Protein AF-A0A285M9V7-F1 (afdb_monomer)

Foldseek 3Di:
DDDDDDDDDDDDDDDDDDDDDDDDDDDDPPPCPVVLVVVLVQLLLLLQLLVVLLVVLVVVVVVVVVVVVVPVPDDDDDDPDPDDDDDDDDDPPPPDPADPFWAFPDADDQWTWITGNVRWIKIWGHDPCQRLLALLQAFDDPLLVSLAFRDDNVTGTRHPHVVSNLVSNLCVQCVDPVHQFAFLLRNLCVSPPPVHDPSVVLSVQLCVQLVHDSRDGSNPRDPVSSVSSSVSSSVVSVDDGTDMDTPDDDDDDDDDDDDDDDDDDDDDDPDDCDPDPVNVVVLVVVLVVCLVCLLVVLLVQLVVLLVVCLQPLVSSVVSLVVVLVVVLVVCCVVRVDPVSSVSSVVSSVVNNVVSSVNSVVVNVVVVLVVVLVVLVVVLVVLLVVLLVQLLQCQSPSVSSSVSSVSLVVSLVSLVVCVVVVSDDPVVSVVSNVVSLCSNSVSSLNNSLVPRDALSSSVSSLVSLVVCCVVCDGSNVPPDPVRNVVVCVVSVVVSVVRVVVVVVVLVVLLVVLVVQLVVQLVCCLVPVGGDDDPNHGDDLVSCCVRPNNVRSVVSVLSSVLSNLLCVLLPLLLQAALVVLVVSLVVLQDDPPDDCNVSSVVSSVSSLVNSLVLLVCCQQWLLVSQCVRDPVLVVLVVVVVVPDLVSLQVSLVSSQVSSVSNVNDPLSGASDGVVRLVVLCVPADPDDDLVRLLVSLVVLCVRNNPCSLRSLLVNCVVNVNLVVQVVSLVVSVPPDDDPDDPPVSSVVSVVSSVVNVVVVVVSVVVVVVSVVVVVLVVVVVVQCPDADPVRDRDDRDDDDDQDDDDPVLLVVCLVPVVCLVVVCVRRNNCNSVVSNVVVVVVVVLVVVQVVVVVPDDDDPSVVSVVVPDDDDDDDDDDDDDDDDDDDDDDDD

Secondary structure (DSSP, 8-state):
-------------------------S----TTHHHHHHHHHHHHHHHHHHHHHHHHHHHHHHHHHHHHHHHSSS-------------------------TT-EEEEEETTEEEEE-TTS-EEEEES-HHHHTT-TT-PBSSHHHHHTT--EESSSBEE-SSHHHHHHHHHHHHHTSTTTTTSBHHHHHHHHS-TTTS-HHHHHHHHHHHHTS-TTSBGGG--HHHHHHHHHHHHHHTT----EEEE--PPPPPPPP------------------SSHHHHHHHHHHHHHHHHHHHHHHHHHHHHHHHHHTT-HHHHHHHHHHHHHHHHHHHHHHT--HHHHHHHHHHHHHHHHHHHHHHHHHHHHHHHHHHHHHHHHHHHHHHHHHHHHHHHHTT-HHHHHHHHHHHHHHHHHHHHHHHTTSS-HHHHHHHHHHHHHHHHHHHHHHHHHHSSSHHHHHHHHHHHHHHHHHT-GGGTTS-HHHHHHHHHHHHHHHHHHHHHHHHHHHHHHHHHHHHHHHHHHHHHHHS-PPEETTEE--HHHHHHHH-HHHHHHHHHHHHHHHHHHHHHTTGGGS-HHHHHHHHHHTPPPTT-TTHHHHHHHHHHHHHHHHHHHHHHHH-HHHHHHHH-HHHHHHHHHHHTT-HHHHHHHHHHHHHHHHHTT--GGG--SS-HHHHHHHHTTS-SS--HHHHHHHHHHHHHHHGGGHHHHHHHHHHHTT-HHHHHHHHHHHHHS--SS---HHHHHHHHHHHHHHHHHHHHHHHHHHHHHHHHHHHHHHHHHHSPBPTTSPBPPPPPPPP-PPPPHHHHHHHHH-GGGHHHHHHHH-TTHHHHHHHHHHHHHHHHHHHHHHTTTS----HHHHHHTTPPP-PPPPPPPPPPP---------

Mean predicted aligned error: 22.54 Å

Radius of gyration: 56.59 Å; Cα contacts (8 Å, |Δi|>4): 773; chains: 1; bounding box: 167×86×141 Å

Structure (mmCIF, N/CA/C/O backbone):
data_AF-A0A285M9V7-F1
#
_entry.id   AF-A0A285M9V7-F1
#
loop_
_atom_site.group_PDB
_atom_site.id
_atom_site.type_symbol
_atom_site.label_atom_id
_atom_site.label_alt_id
_atom_site.label_comp_id
_atom_site.label_asym_id
_atom_site.label_entity_id
_atom_site.label_seq_id
_atom_site.pdbx_PDB_ins_code
_atom_site.Cartn_x
_atom_site.Cartn_y
_atom_site.Cartn_z
_atom_site.occupancy
_atom_site.B_iso_or_equiv
_atom_site.auth_seq_id
_atom_site.auth_comp_id
_atom_site.auth_asym_id
_atom_site.auth_atom_id
_atom_site.pdbx_PDB_model_num
ATOM 1 N N . MET A 1 1 ? 40.237 38.420 1.832 1.00 34.47 1 MET A N 1
ATOM 2 C CA . MET A 1 1 ? 41.526 37.763 1.535 1.00 34.47 1 MET A CA 1
ATOM 3 C C . MET A 1 1 ? 41.305 36.750 0.422 1.00 34.47 1 MET A C 1
ATOM 5 O O . MET A 1 1 ? 40.657 35.744 0.673 1.00 34.47 1 MET A O 1
ATOM 9 N N . PRO A 1 2 ? 41.751 37.036 -0.809 1.00 36.84 2 PRO A N 1
ATOM 10 C CA . PRO A 1 2 ? 41.878 36.036 -1.858 1.00 36.84 2 PRO A CA 1
ATOM 11 C C . PRO A 1 2 ? 43.227 35.322 -1.691 1.00 36.84 2 PRO A C 1
ATOM 13 O O . PRO A 1 2 ? 44.201 35.959 -1.296 1.00 36.84 2 PRO A O 1
ATOM 16 N N . ASN A 1 3 ? 43.325 34.045 -2.051 1.00 32.47 3 ASN A N 1
ATOM 17 C CA . ASN A 1 3 ? 44.625 33.480 -2.403 1.00 32.47 3 ASN A CA 1
ATOM 18 C C . ASN A 1 3 ? 44.549 32.892 -3.811 1.00 32.47 3 ASN A C 1
ATOM 20 O O . ASN A 1 3 ? 44.218 31.732 -4.029 1.00 32.47 3 ASN A O 1
ATOM 24 N N . ARG A 1 4 ? 44.820 33.779 -4.772 1.00 36.69 4 ARG A N 1
ATOM 25 C CA . ARG A 1 4 ? 45.389 33.441 -6.074 1.00 36.69 4 ARG A CA 1
ATOM 26 C C . ARG A 1 4 ? 46.790 32.878 -5.832 1.00 36.69 4 ARG A C 1
ATOM 28 O O . ARG A 1 4 ? 47.547 33.505 -5.103 1.00 36.69 4 ARG A O 1
ATOM 35 N N . ASN A 1 5 ? 47.189 31.842 -6.563 1.00 32.19 5 ASN A N 1
ATOM 36 C CA . ASN A 1 5 ? 48.433 31.958 -7.319 1.00 32.19 5 ASN A CA 1
ATOM 37 C C . ASN A 1 5 ? 48.499 30.991 -8.500 1.00 32.19 5 ASN A C 1
ATOM 39 O O . ASN A 1 5 ? 48.292 29.788 -8.397 1.00 32.19 5 ASN A O 1
ATOM 43 N N . SER A 1 6 ? 48.790 31.616 -9.629 1.00 32.38 6 SER A N 1
ATOM 44 C CA . SER A 1 6 ? 49.115 31.100 -10.944 1.00 32.38 6 SER A CA 1
ATOM 45 C C . SER A 1 6 ? 50.573 30.632 -11.021 1.00 32.38 6 SER A C 1
ATOM 47 O O . SER A 1 6 ? 51.415 31.146 -10.285 1.00 32.38 6 SER A O 1
ATOM 49 N N . ARG A 1 7 ? 50.875 29.736 -11.978 1.00 31.86 7 ARG A N 1
ATOM 50 C CA . ARG A 1 7 ? 51.963 29.832 -12.990 1.00 31.86 7 ARG A CA 1
ATOM 51 C C . ARG A 1 7 ? 52.200 28.474 -13.690 1.00 31.86 7 ARG A C 1
ATOM 53 O O . ARG A 1 7 ? 52.818 27.587 -13.125 1.00 31.86 7 ARG A O 1
ATOM 60 N N . SER A 1 8 ? 51.606 28.326 -14.881 1.00 31.66 8 SER A N 1
ATOM 61 C CA . SER A 1 8 ? 52.202 28.127 -16.232 1.00 31.66 8 SER A CA 1
ATOM 62 C C . SER A 1 8 ? 53.692 27.691 -16.362 1.00 31.66 8 SER A C 1
ATOM 64 O O . SER A 1 8 ? 54.465 27.887 -15.431 1.00 31.66 8 SER A O 1
ATOM 66 N N . PRO A 1 9 ? 54.209 27.399 -17.576 1.00 46.78 9 PRO A N 1
ATOM 67 C CA . PRO A 1 9 ? 54.034 26.226 -18.439 1.00 46.78 9 PRO A CA 1
ATOM 68 C C . PRO A 1 9 ? 55.401 25.574 -18.796 1.00 46.78 9 PRO A C 1
ATOM 70 O O . PRO A 1 9 ? 56.456 26.189 -18.659 1.00 46.78 9 PRO A O 1
ATOM 73 N N . GLY A 1 10 ? 55.392 24.363 -19.361 1.00 27.02 10 GLY A N 1
ATOM 74 C CA . GLY A 1 10 ? 56.512 23.872 -20.175 1.00 27.02 10 GLY A CA 1
ATOM 75 C C . GLY A 1 10 ? 57.129 22.544 -19.740 1.00 27.02 10 GLY A C 1
ATOM 76 O O . GLY A 1 10 ? 57.841 22.465 -18.745 1.00 27.02 10 GLY A O 1
ATOM 77 N N . LYS A 1 11 ? 56.952 21.530 -20.590 1.00 33.16 11 LYS A N 1
ATOM 78 C CA . LYS A 1 11 ? 58.064 20.873 -21.295 1.00 33.16 11 LYS A CA 1
ATOM 79 C C . LYS A 1 11 ? 57.520 20.022 -22.446 1.00 33.16 11 LYS A C 1
ATOM 81 O O . LYS A 1 11 ? 57.156 18.866 -22.283 1.00 33.16 11 LYS A O 1
ATOM 86 N N . LEU A 1 12 ? 57.512 20.635 -23.628 1.00 33.56 12 LEU A N 1
ATOM 87 C CA . LEU A 1 12 ? 57.779 19.950 -24.891 1.00 33.56 12 LEU A CA 1
ATOM 88 C C . LEU A 1 12 ? 59.190 19.346 -24.817 1.00 33.56 12 LEU A C 1
ATOM 90 O O . LEU A 1 12 ? 60.123 20.078 -24.491 1.00 33.56 12 LEU A O 1
ATOM 94 N N . SER A 1 13 ? 59.365 18.077 -25.191 1.00 30.11 13 SER A N 1
ATOM 95 C CA . SER A 1 13 ? 60.287 17.732 -26.283 1.00 30.11 13 SER A CA 1
ATOM 96 C C . SER A 1 13 ? 60.176 16.256 -26.694 1.00 30.11 13 SER A C 1
ATOM 98 O O . SER A 1 13 ? 60.487 15.375 -25.898 1.00 30.11 13 SER A O 1
ATOM 100 N N . ARG A 1 14 ? 59.911 16.077 -27.995 1.00 32.34 14 ARG A N 1
ATOM 101 C CA . ARG A 1 14 ? 60.422 15.033 -28.902 1.00 32.34 14 ARG A CA 1
ATOM 102 C C . ARG A 1 14 ? 59.799 13.638 -28.826 1.00 32.34 14 ARG A C 1
ATOM 104 O O . ARG A 1 14 ? 60.278 12.778 -28.100 1.00 32.34 14 ARG A O 1
ATOM 111 N N . LEU A 1 15 ? 58.885 13.399 -29.764 1.00 29.33 15 LEU A N 1
ATOM 112 C CA . LEU A 1 15 ? 59.111 12.441 -30.853 1.00 29.33 15 LEU A CA 1
ATOM 113 C C . LEU A 1 15 ? 58.153 12.777 -32.008 1.00 29.33 15 LEU A C 1
ATOM 115 O O . LEU A 1 15 ? 57.044 12.269 -32.082 1.00 29.33 15 LEU A O 1
ATOM 119 N N . ASP A 1 16 ? 58.598 13.666 -32.898 1.00 34.88 16 ASP A N 1
ATOM 120 C CA . ASP A 1 16 ? 58.200 13.578 -34.304 1.00 34.88 16 ASP A CA 1
ATOM 121 C C . ASP A 1 16 ? 59.020 12.441 -34.911 1.00 34.88 16 ASP A C 1
ATOM 123 O O . ASP A 1 16 ? 60.239 12.407 -34.718 1.00 34.88 16 ASP A O 1
ATOM 127 N N . THR A 1 17 ? 58.384 11.527 -35.640 1.00 35.97 17 THR A N 1
ATOM 128 C CA . THR A 1 17 ? 58.565 11.365 -37.095 1.00 35.97 17 THR A CA 1
ATOM 129 C C . THR A 1 17 ? 57.663 10.216 -37.571 1.00 35.97 17 THR A C 1
ATOM 131 O O . THR A 1 17 ? 57.778 9.103 -37.070 1.00 35.97 17 THR A O 1
ATOM 134 N N . ALA A 1 18 ? 56.837 10.504 -38.585 1.00 37.62 18 ALA A N 1
ATOM 135 C CA . ALA A 1 18 ? 55.941 9.610 -39.338 1.00 37.62 18 ALA A CA 1
ATOM 136 C C . ALA A 1 18 ? 54.498 9.430 -38.814 1.00 37.62 18 ALA A C 1
ATOM 138 O O . ALA A 1 18 ? 54.053 8.326 -38.526 1.00 37.62 18 ALA A O 1
ATOM 139 N N . GLY A 1 19 ? 53.726 10.520 -38.831 1.00 29.70 19 GLY A N 1
ATOM 140 C CA . GLY A 1 19 ? 52.277 10.483 -39.051 1.00 29.70 19 GLY A CA 1
ATOM 141 C C . GLY A 1 19 ? 51.945 11.448 -40.186 1.00 29.70 19 GLY A C 1
ATOM 142 O O . GLY A 1 19 ? 52.222 12.641 -40.080 1.00 29.70 19 GLY A O 1
ATOM 143 N N . GLN A 1 20 ? 51.454 10.938 -41.315 1.00 33.31 20 GLN A N 1
ATOM 144 C CA . GLN A 1 20 ? 51.055 11.768 -42.449 1.00 33.31 20 GLN A CA 1
ATOM 145 C C . GLN A 1 20 ? 49.922 12.710 -42.033 1.00 33.31 20 GLN A C 1
ATOM 147 O O . GLN A 1 20 ? 48.846 12.283 -41.628 1.00 33.31 20 GLN A O 1
ATOM 152 N N . VAL A 1 21 ? 50.187 14.007 -42.157 1.00 30.98 21 VAL A N 1
ATOM 153 C CA . VAL A 1 21 ? 49.216 15.083 -41.983 1.00 30.98 21 VAL A CA 1
ATOM 154 C C . VAL A 1 21 ? 48.281 15.076 -43.192 1.00 30.98 21 VAL A C 1
ATOM 156 O O . VAL A 1 21 ? 48.724 15.281 -44.326 1.00 30.98 21 VAL A O 1
ATOM 159 N N . SER A 1 22 ? 46.986 14.861 -42.950 1.00 32.94 22 SER A N 1
ATOM 160 C CA . SER A 1 22 ? 45.930 15.212 -43.900 1.00 32.94 22 SER A CA 1
ATOM 161 C C . SER A 1 22 ? 46.065 16.695 -44.245 1.00 32.94 22 SER A C 1
ATOM 163 O O . SER A 1 22 ? 45.933 17.572 -43.393 1.00 32.94 22 SER A O 1
ATOM 165 N N . THR A 1 23 ? 46.398 16.984 -45.499 1.00 34.91 23 THR A N 1
ATOM 166 C CA . THR A 1 23 ? 46.525 18.342 -46.025 1.00 34.91 23 THR A CA 1
ATOM 167 C C . THR A 1 23 ? 45.222 18.734 -46.711 1.00 34.91 23 THR A C 1
ATOM 169 O O . THR A 1 23 ? 45.094 18.655 -47.931 1.00 34.91 23 THR A O 1
ATOM 172 N N . LYS A 1 24 ? 44.244 19.205 -45.931 1.00 28.80 24 LYS A N 1
ATOM 173 C CA . LYS A 1 24 ? 43.211 20.116 -46.442 1.00 28.80 24 LYS A CA 1
ATOM 174 C C . LYS A 1 24 ? 43.071 21.329 -45.511 1.00 28.80 24 LYS A C 1
ATOM 176 O O . LYS A 1 24 ? 42.963 21.136 -44.303 1.00 28.80 24 LYS A O 1
ATOM 181 N N . PRO A 1 25 ? 43.118 22.570 -46.036 1.00 30.41 25 PRO A N 1
ATOM 182 C CA . PRO A 1 25 ? 43.010 23.776 -45.221 1.00 30.41 25 PRO A CA 1
ATOM 183 C C . PRO A 1 25 ? 41.594 23.928 -44.661 1.00 30.41 25 PRO A C 1
ATOM 185 O O . PRO A 1 25 ? 40.617 23.711 -45.376 1.00 30.41 25 PRO A O 1
ATOM 188 N N . GLY A 1 26 ? 41.499 24.349 -43.398 1.00 37.56 26 GLY A N 1
ATOM 189 C CA . GLY A 1 26 ? 40.249 24.768 -42.776 1.00 37.56 26 GLY A CA 1
ATOM 190 C C . GLY A 1 26 ? 39.648 25.954 -43.521 1.00 37.56 26 GLY A C 1
ATOM 191 O O . GLY A 1 26 ? 40.336 26.946 -43.702 1.00 37.56 26 GLY A O 1
ATOM 192 N N . PHE A 1 27 ? 38.416 25.770 -43.997 1.00 39.06 27 PHE A N 1
ATOM 193 C CA . PHE A 1 27 ? 37.336 26.718 -44.315 1.00 39.06 27 PHE A CA 1
ATOM 194 C C . PHE A 1 27 ? 36.335 25.933 -45.185 1.00 39.06 27 PHE A C 1
ATOM 196 O O . PHE A 1 27 ? 36.205 26.174 -46.383 1.00 39.06 27 PHE A O 1
ATOM 203 N N . ALA A 1 28 ? 35.660 24.938 -44.600 1.00 30.77 28 ALA A N 1
ATOM 204 C CA . ALA A 1 28 ? 34.443 24.402 -45.196 1.00 30.77 28 ALA A CA 1
ATOM 205 C C . ALA A 1 28 ? 33.295 25.304 -44.734 1.00 30.77 28 ALA A C 1
ATOM 207 O O . ALA A 1 28 ? 32.996 25.390 -43.546 1.00 30.77 28 ALA A O 1
ATOM 208 N N . VAL A 1 29 ? 32.701 26.038 -45.672 1.00 37.03 29 VAL A N 1
ATOM 209 C CA . VAL A 1 29 ? 31.339 26.547 -45.507 1.00 37.03 29 VAL A CA 1
ATOM 210 C C . VAL A 1 29 ? 30.480 25.322 -45.199 1.00 37.03 29 VAL A C 1
ATOM 212 O O . VAL A 1 29 ? 30.488 24.391 -46.000 1.00 37.03 29 VAL A O 1
ATOM 215 N N . ASP A 1 30 ? 29.819 25.299 -44.038 1.00 42.72 30 ASP A N 1
ATOM 216 C CA . ASP A 1 30 ? 28.916 24.219 -43.633 1.00 42.72 30 ASP A CA 1
ATOM 217 C C . ASP A 1 30 ? 27.838 24.050 -44.712 1.00 42.72 30 ASP A C 1
ATOM 219 O O . ASP A 1 30 ? 26.894 24.840 -44.813 1.00 42.72 30 ASP A O 1
ATOM 223 N N . ALA A 1 31 ? 28.029 23.053 -45.579 1.00 44.53 31 ALA A N 1
ATOM 224 C CA . ALA A 1 31 ? 27.142 22.762 -46.698 1.00 44.53 31 ALA A CA 1
ATOM 225 C C . ALA A 1 31 ? 25.743 22.336 -46.218 1.00 44.53 31 ALA A C 1
ATOM 227 O O . ALA A 1 31 ? 24.788 22.397 -46.993 1.00 44.53 31 ALA A O 1
ATOM 228 N N . ASN A 1 32 ? 25.611 21.997 -44.930 1.00 47.50 32 ASN A N 1
ATOM 229 C CA . ASN A 1 32 ? 24.399 21.493 -44.303 1.00 47.50 32 ASN A CA 1
ATOM 230 C C . ASN A 1 32 ? 23.714 22.536 -43.400 1.00 47.50 32 ASN A C 1
ATOM 232 O O . ASN A 1 32 ? 22.615 22.281 -42.910 1.00 47.50 32 ASN A O 1
ATOM 236 N N . ALA A 1 33 ? 24.246 23.764 -43.280 1.00 44.91 33 ALA A N 1
ATOM 237 C CA . ALA A 1 33 ? 23.657 24.868 -42.501 1.00 44.91 33 ALA A CA 1
ATOM 238 C C . ALA A 1 33 ? 22.179 25.172 -42.834 1.00 44.91 33 ALA A C 1
ATOM 240 O O . ALA A 1 33 ? 21.461 25.745 -42.013 1.00 44.91 33 ALA A O 1
ATOM 241 N N . GLY A 1 34 ? 21.713 24.816 -44.037 1.00 44.81 34 GLY A N 1
ATOM 242 C CA . GLY A 1 34 ? 20.303 24.902 -44.435 1.00 44.81 34 GLY A CA 1
ATOM 243 C C . GLY A 1 34 ? 19.426 23.774 -43.874 1.00 44.81 34 GLY A C 1
ATOM 244 O O . GLY A 1 34 ? 18.310 24.044 -43.436 1.00 44.81 34 GLY A O 1
ATOM 245 N N . VAL A 1 35 ? 19.946 22.544 -43.826 1.00 52.59 35 VAL A N 1
ATOM 246 C CA . VAL A 1 35 ? 19.282 21.366 -43.240 1.00 52.59 35 VAL A CA 1
ATOM 247 C C . VAL A 1 35 ? 19.169 21.546 -41.725 1.00 52.59 35 VAL A C 1
ATOM 249 O O . VAL A 1 35 ? 18.076 21.430 -41.169 1.00 52.59 35 VAL A O 1
ATOM 252 N N . TRP A 1 36 ? 20.248 21.994 -41.076 1.00 45.03 36 TRP A N 1
ATOM 253 C CA . TRP A 1 36 ? 20.286 22.275 -39.636 1.00 45.03 36 TRP A CA 1
ATOM 254 C C . TRP A 1 36 ? 19.266 23.336 -39.191 1.00 45.03 36 TRP A C 1
ATOM 256 O O . TRP A 1 36 ? 18.659 23.212 -38.129 1.00 45.03 36 TRP A O 1
ATOM 266 N N . ARG A 1 37 ? 19.003 24.358 -40.021 1.00 49.50 37 ARG A N 1
ATOM 267 C CA . ARG A 1 37 ? 17.975 25.378 -39.732 1.00 49.50 37 ARG A CA 1
ATOM 268 C C . ARG A 1 37 ? 16.545 24.869 -39.906 1.00 49.50 37 ARG A C 1
ATOM 270 O O . ARG A 1 37 ? 15.685 25.299 -39.145 1.00 49.50 37 ARG A O 1
ATOM 277 N N . SER A 1 38 ? 16.287 23.987 -40.878 1.00 55.66 38 SER A N 1
ATOM 278 C CA . SER A 1 38 ? 14.955 23.385 -41.060 1.00 55.66 38 SER A CA 1
ATOM 279 C C . SER A 1 38 ? 14.585 22.421 -39.928 1.00 55.66 38 SER A C 1
ATOM 281 O O . SER A 1 38 ? 13.442 22.387 -39.490 1.00 55.66 38 SER A O 1
ATOM 283 N N . LEU A 1 39 ? 15.571 21.715 -39.376 1.00 53.69 39 LEU A N 1
ATOM 284 C CA . LEU A 1 39 ? 15.365 20.776 -38.273 1.00 53.69 39 LEU A CA 1
ATOM 285 C C . LEU A 1 39 ? 15.088 21.492 -36.939 1.00 53.69 39 LEU A C 1
ATOM 287 O O . LEU A 1 39 ? 14.197 21.089 -36.194 1.00 53.69 39 LEU A O 1
ATOM 291 N N . ALA A 1 40 ? 15.769 22.614 -36.679 1.00 49.59 40 ALA A N 1
ATOM 292 C CA . ALA A 1 40 ? 15.515 23.463 -35.509 1.00 49.59 40 ALA A CA 1
ATOM 293 C C . ALA A 1 40 ? 14.115 24.120 -35.525 1.00 49.59 40 ALA A C 1
ATOM 295 O O . ALA A 1 40 ? 13.497 24.343 -34.480 1.00 49.59 40 ALA A O 1
ATOM 296 N N . SER A 1 41 ? 13.563 24.435 -36.706 1.00 59.66 41 SER A N 1
ATOM 297 C CA . SER A 1 41 ? 12.171 24.903 -36.793 1.00 59.66 41 SER A CA 1
ATOM 298 C C . SER A 1 41 ? 11.157 23.812 -36.438 1.00 59.66 41 SER A C 1
ATOM 300 O O . SER A 1 41 ? 10.139 24.123 -35.810 1.00 59.66 41 SER A O 1
ATOM 302 N N . ASP A 1 42 ? 11.463 22.554 -36.758 1.00 68.62 42 ASP A N 1
ATOM 303 C CA . ASP A 1 42 ? 10.571 21.411 -36.544 1.00 68.62 42 ASP A CA 1
ATOM 304 C C . ASP A 1 42 ? 10.484 21.018 -35.057 1.00 68.62 42 ASP A C 1
ATOM 306 O O . ASP A 1 42 ? 9.401 20.700 -34.555 1.00 68.62 42 ASP A O 1
ATOM 310 N N . LEU A 1 43 ? 11.578 21.128 -34.294 1.00 70.56 43 LEU A N 1
ATOM 311 C CA . LEU A 1 43 ? 11.578 20.824 -32.856 1.00 70.56 43 LEU A CA 1
ATOM 312 C C . LEU A 1 43 ? 10.889 21.899 -32.005 1.00 70.56 43 LEU A C 1
ATOM 314 O O . LEU A 1 43 ? 10.149 21.560 -31.076 1.00 70.56 43 LEU A O 1
ATOM 318 N N . ARG A 1 44 ? 11.011 23.187 -32.341 1.00 75.19 44 ARG A N 1
ATOM 319 C CA . ARG A 1 44 ? 10.193 24.229 -31.685 1.00 75.19 44 ARG A CA 1
ATOM 320 C C . ARG A 1 44 ? 8.708 24.068 -32.001 1.00 75.19 44 ARG A C 1
ATOM 322 O O . ARG A 1 44 ? 7.860 24.230 -31.127 1.00 75.19 44 ARG A O 1
ATOM 329 N N . GLN A 1 45 ? 8.376 23.712 -33.243 1.00 80.06 45 GLN A N 1
ATOM 330 C CA . GLN A 1 45 ? 6.997 23.418 -33.636 1.00 80.06 45 GLN A CA 1
ATOM 331 C C . GLN A 1 45 ? 6.437 22.183 -32.917 1.00 80.06 45 GLN A C 1
ATOM 333 O O . GLN A 1 45 ? 5.260 22.180 -32.549 1.00 80.06 45 GLN A O 1
ATOM 338 N N . THR A 1 46 ? 7.282 21.182 -32.667 1.00 81.62 46 THR A N 1
ATOM 339 C CA . THR A 1 46 ? 6.946 20.008 -31.853 1.00 81.62 46 THR A CA 1
ATOM 340 C C . THR A 1 46 ? 6.590 20.414 -30.423 1.00 81.62 46 THR A C 1
ATOM 342 O O . THR A 1 46 ? 5.517 20.052 -29.951 1.00 81.62 46 THR A O 1
ATOM 345 N N . GLY A 1 47 ? 7.417 21.240 -29.768 1.00 84.38 47 GLY A N 1
ATOM 346 C CA . GLY A 1 47 ? 7.138 21.745 -28.413 1.00 84.38 47 GLY A CA 1
ATOM 347 C C . GLY A 1 47 ? 5.810 22.489 -28.326 1.00 84.38 47 GLY A C 1
ATOM 348 O O . GLY A 1 47 ? 4.938 22.117 -27.550 1.00 84.38 47 GLY A O 1
ATOM 349 N N . ARG A 1 48 ? 5.575 23.442 -29.239 1.00 86.81 48 ARG A N 1
ATOM 350 C CA . ARG A 1 48 ? 4.296 24.170 -29.316 1.00 86.81 48 ARG A CA 1
ATOM 351 C C . ARG A 1 48 ? 3.086 23.265 -29.559 1.00 86.81 48 ARG A C 1
ATOM 353 O O . ARG A 1 48 ? 1.982 23.586 -29.127 1.00 86.81 48 ARG A O 1
ATOM 360 N N . SER A 1 49 ? 3.246 22.171 -30.300 1.00 88.25 49 SER A N 1
ATOM 361 C CA . SER A 1 49 ? 2.139 21.242 -30.571 1.00 88.25 49 SER A CA 1
ATOM 362 C C . SER A 1 49 ? 1.853 20.366 -29.355 1.00 88.25 49 SER A C 1
ATOM 364 O O . SER A 1 49 ? 0.703 20.293 -28.931 1.00 88.25 49 SER A O 1
ATOM 366 N N . LEU A 1 50 ? 2.897 19.836 -28.713 1.00 90.00 50 LEU A N 1
ATOM 367 C CA . LEU A 1 50 ? 2.783 19.112 -27.448 1.00 90.00 50 LEU A CA 1
ATOM 368 C C . LEU A 1 50 ? 2.172 19.970 -26.334 1.00 90.00 50 LEU A C 1
ATOM 370 O O . LEU A 1 50 ? 1.259 19.503 -25.658 1.00 90.00 50 LEU A O 1
ATOM 374 N N . GLY A 1 51 ? 2.591 21.231 -26.207 1.00 90.38 51 GLY A N 1
ATOM 375 C CA . GLY A 1 51 ? 2.035 22.161 -25.221 1.00 90.38 51 GLY A CA 1
ATOM 376 C C . GLY A 1 51 ? 0.550 22.430 -25.462 1.00 90.38 51 GLY A C 1
ATOM 377 O O . GLY A 1 51 ? -0.259 22.345 -24.544 1.00 90.38 51 GLY A O 1
ATOM 378 N N . ARG A 1 52 ? 0.134 22.625 -26.725 1.00 91.81 52 ARG A N 1
ATOM 379 C CA . ARG A 1 52 ? -1.297 22.747 -27.071 1.00 91.81 52 ARG A CA 1
ATOM 380 C C . ARG A 1 52 ? -2.095 21.495 -26.706 1.00 91.81 52 ARG A C 1
ATOM 382 O O . ARG A 1 52 ? -3.229 21.617 -26.243 1.00 91.81 52 ARG A O 1
ATOM 389 N N . LEU A 1 53 ? -1.543 20.303 -26.933 1.00 91.06 53 LEU A N 1
ATOM 390 C CA . LEU A 1 53 ? -2.195 19.045 -26.563 1.00 91.06 53 LEU A CA 1
ATOM 391 C C . LEU A 1 53 ? -2.324 18.902 -25.040 1.00 91.06 53 LEU A C 1
ATOM 393 O O . LEU A 1 53 ? -3.401 18.542 -24.562 1.00 91.06 53 LEU A O 1
ATOM 397 N N . ALA A 1 54 ? -1.271 19.227 -24.287 1.00 91.62 54 ALA A N 1
ATOM 398 C CA . ALA A 1 54 ? -1.280 19.218 -22.826 1.00 91.62 54 ALA A CA 1
ATOM 399 C C . ALA A 1 54 ? -2.291 20.231 -22.258 1.00 91.62 54 ALA A C 1
ATOM 401 O O . ALA A 1 54 ? -3.133 19.872 -21.434 1.00 91.62 54 ALA A O 1
ATOM 402 N N . ASP A 1 55 ? -2.308 21.460 -22.776 1.00 91.94 55 ASP A N 1
ATOM 403 C CA . ASP A 1 55 ? -3.273 22.497 -22.396 1.00 91.94 55 ASP A CA 1
ATOM 404 C C . ASP A 1 55 ? -4.720 22.074 -22.669 1.00 91.94 55 ASP A C 1
ATOM 406 O O . ASP A 1 55 ? -5.623 22.316 -21.863 1.00 91.94 55 ASP A O 1
ATOM 410 N N . ASN A 1 56 ? -4.972 21.444 -23.818 1.00 89.38 56 ASN A N 1
ATOM 411 C CA . ASN A 1 56 ? -6.300 20.944 -24.163 1.00 89.38 56 ASN A CA 1
ATOM 412 C C . ASN A 1 56 ? -6.732 19.804 -23.234 1.00 89.38 56 ASN A C 1
ATOM 414 O O . ASN A 1 56 ? -7.899 19.753 -22.836 1.00 89.38 56 ASN A O 1
ATOM 418 N N . ALA A 1 57 ? -5.805 18.919 -22.859 1.00 89.94 57 ALA A N 1
ATOM 419 C CA . ALA A 1 57 ? -6.058 17.864 -21.887 1.00 89.94 57 ALA A CA 1
ATOM 420 C C . ALA A 1 57 ? -6.426 18.435 -20.507 1.00 89.94 57 ALA A C 1
ATOM 422 O O . ALA A 1 57 ? -7.416 18.006 -19.912 1.00 89.94 57 ALA A O 1
ATOM 423 N N . LEU A 1 58 ? -5.704 19.461 -20.044 1.00 88.31 58 LEU A N 1
ATOM 424 C CA . LEU A 1 58 ? -5.996 20.158 -18.788 1.00 88.31 58 LEU A CA 1
ATOM 425 C C . LEU A 1 58 ? -7.360 20.872 -18.821 1.00 88.31 58 LEU A C 1
ATOM 427 O O . LEU A 1 58 ? -8.139 20.764 -17.876 1.00 88.31 58 LEU A O 1
ATOM 431 N N . LYS A 1 59 ? -7.714 21.538 -19.928 1.00 86.50 59 LYS A N 1
ATOM 432 C CA . LYS A 1 59 ? -9.015 22.227 -20.073 1.00 86.50 59 LYS A CA 1
ATOM 433 C C . LYS A 1 59 ? -10.214 21.277 -20.037 1.00 86.50 59 LYS A C 1
ATOM 435 O O . LYS A 1 59 ? -11.266 21.641 -19.511 1.00 86.50 59 LYS A O 1
ATOM 440 N N . ARG A 1 60 ? -10.082 20.054 -20.568 1.00 75.38 60 ARG A N 1
ATOM 441 C CA . ARG A 1 60 ? -11.164 19.049 -20.515 1.00 75.38 60 ARG A CA 1
ATOM 442 C C . ARG A 1 60 ? -11.505 18.644 -19.075 1.00 75.38 60 ARG A C 1
ATOM 444 O O . ARG A 1 60 ? -12.678 18.429 -18.781 1.00 75.38 60 ARG A O 1
ATOM 451 N N . ARG A 1 61 ? -10.527 18.629 -18.161 1.00 70.00 61 ARG A N 1
ATOM 452 C CA . ARG A 1 61 ? -10.750 18.404 -16.719 1.00 70.00 61 ARG A CA 1
ATOM 453 C C . ARG A 1 61 ? -11.602 19.509 -16.091 1.00 70.00 61 ARG A C 1
ATOM 455 O O . ARG A 1 61 ? -12.514 19.217 -15.321 1.00 70.00 61 ARG A O 1
ATOM 462 N N . GLU A 1 62 ? -11.322 20.771 -16.409 1.00 62.09 62 GLU A N 1
ATOM 463 C CA . GLU A 1 62 ? -12.099 21.910 -15.898 1.00 62.09 62 GLU A CA 1
ATOM 464 C C . GLU A 1 62 ? -13.551 21.862 -16.387 1.00 62.09 62 GLU A C 1
ATOM 466 O O . GLU A 1 62 ? -14.476 22.110 -15.622 1.00 62.09 62 GLU A O 1
ATOM 471 N N . GLN A 1 63 ? -13.776 21.467 -17.640 1.00 64.25 63 GLN A N 1
ATOM 472 C CA . GLN A 1 63 ? -15.129 21.329 -18.184 1.00 64.25 63 GLN A CA 1
ATOM 473 C C . GLN A 1 63 ? -15.888 20.148 -17.562 1.00 64.25 63 GLN A C 1
ATOM 475 O O . GLN A 1 63 ? -17.043 20.315 -17.168 1.00 64.25 63 GLN A O 1
ATOM 480 N N . ALA A 1 64 ? -15.231 18.997 -17.388 1.00 59.53 64 ALA A N 1
ATOM 481 C CA . ALA A 1 64 ? -15.822 17.825 -16.744 1.00 59.53 64 ALA A CA 1
ATOM 482 C C . ALA A 1 64 ? -16.128 18.060 -15.253 1.00 59.53 64 ALA A C 1
ATOM 484 O O . ALA A 1 64 ? -17.166 17.619 -14.762 1.00 59.53 64 ALA A O 1
ATOM 485 N N . SER A 1 65 ? -15.279 18.800 -14.528 1.00 55.41 65 SER A N 1
ATOM 486 C CA . SER A 1 65 ? -15.536 19.156 -13.124 1.00 55.41 65 SER A CA 1
ATOM 487 C C . SER A 1 65 ? -16.686 20.162 -12.978 1.00 55.41 65 SER A C 1
ATOM 489 O O . SER A 1 65 ? -17.484 20.054 -12.046 1.00 55.41 65 SER A O 1
ATOM 491 N N . ILE A 1 66 ? -16.842 21.084 -13.935 1.00 50.50 66 ILE A N 1
ATOM 492 C CA . ILE A 1 66 ? -17.974 22.019 -14.002 1.00 50.50 66 ILE A CA 1
ATOM 493 C C . ILE A 1 66 ? -19.286 21.297 -14.364 1.00 50.50 66 ILE A C 1
ATOM 495 O O . ILE A 1 66 ? -20.341 21.663 -13.844 1.00 50.50 66 ILE A O 1
ATOM 499 N N . GLU A 1 67 ? -19.263 20.281 -15.230 1.00 47.47 67 GLU A N 1
ATOM 500 C CA . GLU A 1 67 ? -20.447 19.464 -15.555 1.00 47.47 67 GLU A CA 1
ATOM 501 C C . GLU A 1 67 ? -20.837 18.502 -14.422 1.00 47.47 67 GLU A C 1
ATOM 503 O O . GLU A 1 67 ? -22.026 18.379 -14.108 1.00 47.47 67 GLU A O 1
ATOM 508 N N . ALA A 1 68 ? -19.860 17.900 -13.738 1.00 44.59 68 ALA A N 1
ATOM 509 C CA . ALA A 1 68 ? -20.087 17.103 -12.531 1.00 44.59 68 ALA A CA 1
ATOM 510 C C . ALA A 1 68 ? -20.671 17.958 -11.388 1.00 44.59 68 ALA A C 1
ATOM 512 O O . ALA A 1 68 ? -21.637 17.559 -10.740 1.00 44.59 68 ALA A O 1
ATOM 513 N N . GLY A 1 69 ? -20.177 19.189 -11.209 1.00 40.78 69 GLY A N 1
ATOM 514 C CA . GLY A 1 69 ? -20.736 20.150 -10.250 1.00 40.78 69 GLY A CA 1
ATOM 515 C C . GLY A 1 69 ? -22.165 20.613 -10.576 1.00 40.78 69 GLY A C 1
ATOM 516 O O . GLY A 1 69 ? -22.885 21.058 -9.685 1.00 40.78 69 GLY A O 1
ATOM 517 N N . LYS A 1 70 ? -22.618 20.479 -11.833 1.00 39.50 70 LYS A N 1
ATOM 518 C CA . LYS A 1 70 ? -24.001 20.781 -12.258 1.00 39.50 70 LYS A CA 1
ATOM 519 C C . LYS A 1 70 ? -24.960 19.596 -12.120 1.00 39.50 70 LYS A C 1
ATOM 521 O O . LYS A 1 70 ? -26.168 19.810 -12.080 1.00 39.50 70 LYS A O 1
ATOM 526 N N . THR A 1 71 ? -24.445 18.370 -12.042 1.00 35.84 71 THR A N 1
ATOM 527 C CA . THR A 1 71 ? -25.229 17.122 -11.939 1.00 35.84 71 THR A CA 1
ATOM 528 C C . THR A 1 71 ? -25.299 16.566 -10.514 1.00 35.84 71 THR A C 1
ATOM 530 O O . THR A 1 71 ? -25.946 15.553 -10.276 1.00 35.84 71 THR A O 1
ATOM 533 N N . GLN A 1 72 ? -24.704 17.258 -9.538 1.00 36.56 72 GLN A N 1
ATOM 534 C CA . GLN A 1 72 ? -24.668 16.836 -8.132 1.00 36.56 72 GLN A CA 1
ATOM 535 C C . GLN A 1 72 ? -25.970 17.104 -7.352 1.00 36.56 72 GLN A C 1
ATOM 537 O O . GLN A 1 72 ? -26.079 16.765 -6.175 1.00 36.56 72 GLN A O 1
ATOM 542 N N . GLY A 1 73 ? -26.981 17.678 -8.006 1.00 33.16 73 GLY A N 1
ATOM 543 C CA . GLY A 1 73 ? -28.367 17.593 -7.570 1.00 33.16 73 GLY A CA 1
ATOM 544 C C . GLY A 1 73 ? -29.105 16.640 -8.499 1.00 33.16 73 GLY A C 1
ATOM 545 O O . GLY A 1 73 ? -29.299 17.000 -9.655 1.00 33.16 73 GLY A O 1
ATOM 546 N N . PHE A 1 74 ? -29.541 15.495 -7.961 1.00 25.78 74 PHE A N 1
ATOM 547 C CA . PHE A 1 74 ? -30.504 14.522 -8.510 1.00 25.78 74 PHE A CA 1
ATOM 548 C C . PHE A 1 74 ? -29.934 13.129 -8.885 1.00 25.78 74 PHE A C 1
ATOM 550 O O . PHE A 1 74 ? -29.380 12.917 -9.958 1.00 25.78 74 PHE A O 1
ATOM 557 N N . TYR A 1 75 ? -30.234 12.186 -7.980 1.00 27.02 75 TYR A N 1
ATOM 558 C CA . TYR A 1 75 ? -30.147 10.715 -7.987 1.00 27.02 75 TYR A CA 1
ATOM 559 C C . TYR A 1 75 ? -28.920 9.987 -7.411 1.00 27.02 75 TYR A C 1
ATOM 561 O O . TYR A 1 75 ? -27.865 9.848 -8.022 1.00 27.02 75 TYR A O 1
ATOM 569 N N . ASP A 1 76 ? -29.208 9.436 -6.226 1.00 29.03 76 ASP A N 1
ATOM 570 C CA . ASP A 1 76 ? -28.664 8.263 -5.551 1.00 29.03 76 ASP A CA 1
ATOM 571 C C . ASP A 1 76 ? -28.193 7.109 -6.439 1.00 29.03 76 ASP A C 1
ATOM 573 O O . ASP A 1 76 ? -28.779 6.779 -7.472 1.00 29.03 76 ASP A O 1
ATOM 577 N N . GLY A 1 77 ? -27.203 6.415 -5.871 1.00 37.16 77 GLY A N 1
ATOM 578 C CA . GLY A 1 77 ? -27.081 4.963 -5.811 1.00 37.16 77 GLY A CA 1
ATOM 579 C C . GLY A 1 77 ? -27.938 4.146 -6.772 1.00 37.16 77 GLY A C 1
ATOM 580 O O . GLY A 1 77 ? -29.101 3.865 -6.503 1.00 37.16 77 GLY A O 1
ATOM 581 N N . TYR A 1 78 ? -27.287 3.608 -7.799 1.00 25.61 78 TYR A N 1
ATOM 582 C CA . TYR A 1 78 ? -27.688 2.338 -8.379 1.00 25.61 78 TYR A CA 1
ATOM 583 C C . TYR A 1 78 ? -26.474 1.450 -8.626 1.00 25.61 78 TYR A C 1
ATOM 585 O O . TYR A 1 78 ? -25.452 1.861 -9.173 1.00 25.61 78 TYR A O 1
ATOM 593 N N . ASN A 1 79 ? -26.646 0.209 -8.178 1.00 30.30 79 ASN A N 1
ATOM 594 C CA . ASN A 1 79 ? -25.880 -0.973 -8.524 1.00 30.30 79 ASN A CA 1
ATOM 595 C C . ASN A 1 79 ? -25.438 -0.974 -9.998 1.00 30.30 79 ASN A C 1
ATOM 597 O O . ASN A 1 79 ? -26.280 -0.941 -10.890 1.00 30.30 79 ASN A O 1
ATOM 601 N N . ALA A 1 80 ? -24.139 -1.144 -10.233 1.00 26.23 80 ALA A N 1
ATOM 602 C CA . ALA A 1 80 ? -23.656 -1.927 -11.366 1.00 26.23 80 ALA A CA 1
ATOM 603 C C . ALA A 1 80 ? -23.407 -3.334 -10.807 1.00 26.23 80 ALA A C 1
ATOM 605 O O . ALA A 1 80 ? -22.413 -3.594 -10.133 1.00 26.23 80 ALA A O 1
ATOM 606 N N . ASP A 1 81 ? -24.464 -4.128 -10.712 1.00 27.03 81 ASP A N 1
ATOM 607 C CA . ASP A 1 81 ? -24.772 -5.137 -11.723 1.00 27.03 81 ASP A CA 1
ATOM 608 C C . ASP A 1 81 ? -23.595 -6.096 -11.930 1.00 27.03 81 ASP A C 1
ATOM 610 O O . ASP A 1 81 ? -22.613 -5.835 -12.630 1.00 27.03 81 ASP A O 1
ATOM 614 N N . LEU A 1 82 ? -23.730 -7.224 -11.239 1.00 32.91 82 LEU A N 1
ATOM 615 C CA . LEU A 1 82 ? -23.027 -8.464 -11.490 1.00 32.91 82 LEU A CA 1
ATOM 616 C C . LEU A 1 82 ? -23.449 -8.970 -12.875 1.00 32.91 82 LEU A C 1
ATOM 618 O O . LEU A 1 82 ? -24.299 -9.846 -12.998 1.00 32.91 82 LEU A O 1
ATOM 622 N N . GLY A 1 83 ? -22.816 -8.432 -13.914 1.00 23.84 83 GLY A N 1
ATOM 623 C CA . GLY A 1 83 ? -22.926 -8.926 -15.281 1.00 23.84 83 GLY A CA 1
ATOM 624 C C . GLY A 1 83 ? -22.219 -10.270 -15.446 1.00 23.84 83 GLY A C 1
ATOM 625 O O . GLY A 1 83 ? -21.089 -10.344 -15.924 1.00 23.84 83 GLY A O 1
ATOM 626 N N . THR A 1 84 ? -22.895 -11.345 -15.049 1.00 30.23 84 THR A N 1
ATOM 627 C CA . THR A 1 84 ? -22.697 -12.683 -15.609 1.00 30.23 84 THR A CA 1
ATOM 628 C C . THR A 1 84 ? -23.402 -12.767 -16.965 1.00 30.23 84 THR A C 1
ATOM 630 O O . THR A 1 84 ? -24.625 -12.785 -17.007 1.00 30.23 84 THR A O 1
ATOM 633 N N . ASN A 1 85 ? -22.613 -12.813 -18.038 1.00 23.30 85 ASN A N 1
ATOM 634 C CA . ASN A 1 85 ? -22.836 -13.454 -19.348 1.00 23.30 85 ASN A CA 1
ATOM 635 C C . ASN A 1 85 ? -21.433 -13.436 -19.992 1.00 23.30 85 ASN A C 1
ATOM 637 O O . ASN A 1 85 ? -20.870 -12.364 -20.169 1.00 23.30 85 ASN A O 1
ATOM 641 N N . SER A 1 86 ? -20.671 -14.512 -20.202 1.00 30.48 86 SER A N 1
ATOM 642 C CA . SER A 1 86 ? -20.959 -15.843 -20.750 1.00 30.48 86 SER A CA 1
ATOM 643 C C . SER A 1 86 ? -21.573 -15.846 -22.150 1.00 30.48 86 SER A C 1
ATOM 645 O O . SER A 1 86 ? -22.559 -16.529 -22.377 1.00 30.48 86 SER A O 1
ATOM 647 N N . GLU A 1 87 ? -20.922 -15.154 -23.081 1.00 24.19 87 GLU A N 1
ATOM 648 C CA . GLU A 1 87 ? -20.766 -15.569 -24.484 1.00 24.19 87 GLU A CA 1
ATOM 649 C C . GLU A 1 87 ? -19.287 -15.267 -24.810 1.00 24.19 87 GLU A C 1
ATOM 651 O O . GLU A 1 87 ? -18.854 -14.124 -24.750 1.00 24.19 87 GLU A O 1
ATOM 656 N N . ALA A 1 88 ? -18.366 -16.233 -24.775 1.00 33.31 88 ALA A N 1
ATOM 657 C CA . ALA A 1 88 ? -18.177 -17.269 -25.785 1.00 33.31 88 ALA A CA 1
ATOM 658 C C . ALA A 1 88 ? -18.111 -16.671 -27.196 1.00 33.31 88 ALA A C 1
ATOM 660 O O . ALA A 1 88 ? -19.017 -16.864 -27.990 1.00 33.31 88 ALA A O 1
ATOM 661 N N . ASP A 1 89 ? -16.995 -16.005 -27.491 1.00 23.06 89 ASP A N 1
ATOM 662 C CA . ASP A 1 89 ? -16.440 -16.001 -28.838 1.00 23.06 89 ASP A CA 1
ATOM 663 C C . ASP A 1 89 ? -14.959 -16.356 -28.758 1.00 23.06 89 ASP A C 1
ATOM 665 O O . ASP A 1 89 ? -14.226 -15.931 -27.861 1.00 23.06 89 ASP A O 1
ATOM 669 N N . GLY A 1 90 ? -14.585 -17.296 -29.617 1.00 29.50 90 GLY A N 1
ATOM 670 C CA . GLY A 1 90 ? -13.411 -18.122 -29.452 1.00 29.50 90 GLY A CA 1
ATOM 671 C C . GLY A 1 90 ? -12.132 -17.393 -29.810 1.00 29.50 90 GLY A C 1
ATOM 672 O O . GLY A 1 90 ? -11.993 -16.870 -30.909 1.00 29.50 90 GLY A O 1
ATOM 673 N N . ASP A 1 91 ? -11.148 -17.501 -28.927 1.00 23.52 91 ASP A N 1
ATOM 674 C CA . ASP A 1 91 ? -9.775 -17.618 -29.388 1.00 23.52 91 ASP A CA 1
ATOM 675 C C . ASP A 1 91 ? -9.290 -19.006 -28.995 1.00 23.52 91 ASP A C 1
ATOM 677 O O . ASP A 1 91 ? -8.888 -19.298 -27.863 1.00 23.52 91 ASP A O 1
ATOM 681 N N . THR A 1 92 ? -9.471 -19.922 -29.941 1.00 23.55 92 THR A N 1
ATOM 682 C CA . THR A 1 92 ? -8.770 -21.192 -29.956 1.00 23.55 92 THR A CA 1
ATOM 683 C C . THR A 1 92 ? -7.305 -20.922 -29.686 1.00 23.55 92 THR A C 1
ATOM 685 O O . THR A 1 92 ? -6.639 -20.253 -30.464 1.00 23.55 92 THR A O 1
ATOM 688 N N . SER A 1 93 ? -6.812 -21.519 -28.605 1.00 28.33 93 SER A N 1
ATOM 689 C CA . SER A 1 93 ? -5.415 -21.868 -28.416 1.00 28.33 93 SER A CA 1
ATOM 690 C C . SER A 1 93 ? -4.843 -22.450 -29.715 1.00 28.33 93 SER A C 1
ATOM 692 O O . SER A 1 93 ? -4.862 -23.657 -29.948 1.00 28.33 93 SER A O 1
ATOM 694 N N . THR A 1 94 ? -4.310 -21.591 -30.578 1.00 24.72 94 THR A N 1
ATOM 695 C CA . THR A 1 94 ? -3.273 -21.988 -31.511 1.00 24.72 94 THR A CA 1
ATOM 696 C C . THR A 1 94 ? -1.990 -21.896 -30.719 1.00 24.72 94 THR A C 1
ATOM 698 O O . THR A 1 94 ? -1.403 -20.825 -30.557 1.00 24.72 94 THR A O 1
ATOM 701 N N . ALA A 1 95 ? -1.595 -23.039 -30.158 1.00 29.08 95 ALA A N 1
ATOM 702 C CA . ALA A 1 95 ? -0.217 -23.289 -29.789 1.00 29.08 95 ALA A CA 1
ATOM 703 C C . ALA A 1 95 ? 0.674 -22.727 -30.903 1.00 29.08 95 ALA A C 1
ATOM 705 O O . ALA A 1 95 ? 0.582 -23.168 -32.051 1.00 29.08 95 ALA A O 1
ATOM 706 N N . ALA A 1 96 ? 1.488 -21.723 -30.574 1.00 25.30 96 ALA A N 1
ATOM 707 C CA . ALA A 1 96 ? 2.519 -21.256 -31.481 1.00 25.30 96 ALA A CA 1
ATOM 708 C C . ALA A 1 96 ? 3.328 -22.490 -31.922 1.00 25.30 96 ALA A C 1
ATOM 710 O O . ALA A 1 96 ? 3.778 -23.251 -31.054 1.00 25.30 96 ALA A O 1
ATOM 711 N N . PRO A 1 97 ? 3.469 -22.754 -33.232 1.00 29.39 97 PRO A N 1
ATOM 712 C CA . PRO A 1 97 ? 4.242 -23.890 -33.688 1.00 29.39 97 PRO A CA 1
ATOM 713 C C . PRO A 1 97 ? 5.672 -23.743 -33.169 1.00 29.39 97 PRO A C 1
ATOM 715 O O . PRO A 1 97 ? 6.284 -22.676 -33.244 1.00 29.39 97 PRO A O 1
ATOM 718 N N . MET A 1 98 ? 6.154 -24.841 -32.589 1.00 33.78 98 MET A N 1
ATOM 719 C CA . MET A 1 98 ? 7.512 -25.031 -32.092 1.00 33.78 98 MET A CA 1
ATOM 720 C C . MET A 1 98 ? 8.530 -24.372 -33.032 1.00 33.78 98 MET A C 1
ATOM 722 O O . MET A 1 98 ? 8.537 -24.696 -34.221 1.00 33.78 98 MET A O 1
ATOM 726 N N . PRO A 1 99 ? 9.427 -23.500 -32.542 1.00 36.44 99 PRO A N 1
ATOM 727 C CA . PRO A 1 99 ? 10.526 -23.049 -33.368 1.00 36.44 99 PRO A CA 1
ATOM 728 C C . PRO A 1 99 ? 11.488 -24.225 -33.575 1.00 36.44 99 PRO A C 1
ATOM 730 O O . PRO A 1 99 ? 12.191 -24.640 -32.651 1.00 36.44 99 PRO A O 1
ATOM 733 N N . GLU A 1 100 ? 11.511 -24.777 -34.785 1.00 48.72 100 GLU A N 1
ATOM 734 C CA . GLU A 1 100 ? 12.488 -25.787 -35.187 1.00 48.72 100 GLU A CA 1
ATOM 735 C C . GLU A 1 100 ? 13.921 -25.281 -34.918 1.00 48.72 100 GLU A C 1
ATOM 737 O O . GLU A 1 100 ? 14.276 -24.154 -35.268 1.00 48.72 100 GLU A O 1
ATOM 742 N N . GLY A 1 101 ? 14.740 -26.104 -34.246 1.00 56.75 101 GLY A N 1
ATOM 743 C CA . GLY A 1 101 ? 16.193 -25.903 -34.137 1.00 56.75 101 GLY A CA 1
ATOM 744 C C . GLY A 1 101 ? 16.821 -26.012 -32.739 1.00 56.75 101 GLY A C 1
ATOM 745 O O . GLY A 1 101 ? 18.016 -26.274 -32.666 1.00 56.75 101 GLY A O 1
ATOM 746 N N . LEU A 1 102 ? 16.061 -25.881 -31.640 1.00 66.62 102 LEU A N 1
ATOM 747 C CA . LEU A 1 102 ? 16.576 -26.057 -30.266 1.00 66.62 102 LEU A CA 1
ATOM 748 C C . LEU A 1 102 ? 16.251 -27.450 -29.718 1.00 66.62 102 LEU A C 1
ATOM 750 O O . LEU A 1 102 ? 15.083 -27.779 -29.515 1.00 66.62 102 LEU A O 1
ATOM 754 N N . LYS A 1 103 ? 17.274 -28.274 -29.468 1.00 79.88 103 LYS A N 1
ATOM 755 C CA . LYS A 1 103 ? 17.112 -29.609 -28.865 1.00 79.88 103 LYS A CA 1
ATOM 756 C C . LYS A 1 103 ? 18.237 -29.922 -27.889 1.00 79.88 103 LYS A C 1
ATOM 758 O O . LYS A 1 103 ? 19.396 -29.586 -28.133 1.00 79.88 103 LYS A O 1
ATOM 763 N N . VAL A 1 104 ? 17.894 -30.629 -26.816 1.00 83.56 104 VAL A N 1
ATOM 764 C CA . VAL A 1 104 ? 18.884 -31.276 -25.948 1.00 83.56 104 VAL A CA 1
ATOM 765 C C . VAL A 1 104 ? 19.540 -32.412 -26.735 1.00 83.56 104 VAL A C 1
ATOM 767 O O . VAL A 1 104 ? 18.846 -33.281 -27.260 1.00 83.56 104 VAL A O 1
ATOM 770 N N . VAL A 1 105 ? 20.866 -32.370 -26.858 1.00 82.56 105 VAL A N 1
ATOM 771 C CA . VAL A 1 105 ? 21.669 -33.346 -27.619 1.00 82.56 105 VAL A CA 1
ATOM 772 C C . VAL A 1 105 ? 22.227 -34.430 -26.705 1.00 82.56 105 VAL A C 1
ATOM 774 O O . VAL A 1 105 ? 22.313 -35.584 -27.107 1.00 82.56 105 VAL A O 1
ATOM 777 N N . ASP A 1 106 ? 22.605 -34.051 -25.485 1.00 83.06 106 ASP A N 1
ATOM 778 C CA . ASP A 1 106 ? 23.151 -34.946 -24.468 1.00 83.06 106 ASP A CA 1
ATOM 779 C C . ASP A 1 106 ? 22.922 -34.337 -23.077 1.00 83.06 106 ASP A C 1
ATOM 781 O O . ASP A 1 106 ? 22.931 -33.113 -22.925 1.00 83.06 106 ASP A O 1
ATOM 785 N N . ALA A 1 107 ? 22.716 -35.165 -22.058 1.00 83.62 107 ALA A N 1
ATOM 786 C CA . ALA A 1 107 ? 22.566 -34.714 -20.679 1.00 83.62 107 ALA A CA 1
ATOM 787 C C . ALA A 1 107 ? 23.021 -35.798 -19.699 1.00 83.62 107 ALA A C 1
ATOM 789 O O . ALA A 1 107 ? 22.737 -36.982 -19.874 1.00 83.62 107 ALA A O 1
ATOM 790 N N . GLY A 1 108 ? 23.712 -35.388 -18.635 1.00 78.19 108 GLY A N 1
ATOM 791 C CA . GLY A 1 108 ? 24.268 -36.318 -17.658 1.00 78.19 108 GLY A CA 1
ATOM 792 C C . GLY A 1 108 ? 24.587 -35.671 -16.315 1.00 78.19 108 GLY A C 1
ATOM 793 O O . GLY A 1 108 ? 24.161 -34.557 -15.997 1.00 78.19 108 GLY A O 1
ATOM 794 N N . LYS A 1 109 ? 25.347 -36.382 -15.473 1.00 75.69 109 LYS A N 1
ATOM 795 C CA . LYS A 1 109 ? 25.678 -35.912 -14.121 1.00 75.69 109 LYS A CA 1
ATOM 796 C C . LYS A 1 109 ? 26.517 -34.628 -14.188 1.00 75.69 109 LYS A C 1
ATOM 798 O O . LYS A 1 109 ? 27.721 -34.674 -14.404 1.00 75.69 109 LYS A O 1
ATOM 803 N N . GLY A 1 110 ? 25.863 -33.488 -13.963 1.00 79.06 110 GLY A N 1
ATOM 804 C CA . GLY A 1 110 ? 26.499 -32.171 -13.860 1.00 79.06 110 GLY A CA 1
ATOM 805 C C . GLY A 1 110 ? 26.521 -31.336 -15.143 1.00 79.06 110 GLY A C 1
ATOM 806 O O . GLY A 1 110 ? 26.996 -30.203 -15.076 1.00 79.06 110 GLY A O 1
ATOM 807 N N . PHE A 1 111 ? 25.990 -31.836 -16.266 1.00 85.19 111 PHE A N 1
ATOM 808 C CA . PHE A 1 111 ? 26.000 -31.112 -17.540 1.00 85.19 111 PHE A CA 1
ATOM 809 C C . PHE A 1 111 ? 24.738 -31.341 -18.388 1.00 85.19 111 PHE A C 1
ATOM 811 O O . PHE A 1 111 ? 24.095 -32.385 -18.274 1.00 85.19 111 PHE A O 1
ATOM 818 N N . THR A 1 112 ? 24.449 -30.380 -19.267 1.00 85.62 112 THR A N 1
ATOM 819 C CA . THR A 1 112 ? 23.386 -30.433 -20.283 1.00 85.62 112 THR A CA 1
ATOM 820 C C . THR A 1 112 ? 23.915 -29.801 -21.571 1.00 85.62 112 THR A C 1
ATOM 822 O O . THR A 1 112 ? 24.462 -28.702 -21.533 1.00 85.62 112 THR A O 1
ATOM 825 N N . THR A 1 113 ? 23.781 -30.482 -22.705 1.00 84.62 113 THR A N 1
ATOM 826 C CA . THR A 1 113 ? 24.271 -30.024 -24.012 1.00 84.62 113 THR A CA 1
ATOM 827 C C . THR A 1 113 ? 23.089 -29.681 -24.909 1.00 84.62 113 THR A C 1
ATOM 829 O O . THR A 1 113 ? 22.248 -30.540 -25.186 1.00 84.62 113 THR A O 1
ATOM 832 N N . ILE A 1 114 ? 23.024 -28.437 -25.379 1.00 83.31 114 ILE A N 1
ATOM 833 C CA . ILE A 1 114 ? 21.931 -27.916 -26.205 1.00 83.31 114 ILE A CA 1
ATOM 834 C C . ILE A 1 114 ? 22.483 -27.566 -27.588 1.00 83.31 114 ILE A C 1
ATOM 836 O O . ILE A 1 114 ? 23.528 -26.929 -27.713 1.00 83.31 114 ILE A O 1
ATOM 840 N N . ARG A 1 115 ? 21.778 -27.994 -28.640 1.00 81.31 115 ARG A N 1
ATOM 841 C CA . ARG A 1 115 ? 21.993 -27.499 -30.003 1.00 81.31 115 ARG A CA 1
ATOM 842 C C . ARG A 1 115 ? 21.112 -26.282 -30.210 1.00 81.31 115 ARG A C 1
ATOM 844 O O . ARG A 1 115 ? 19.901 -26.381 -30.016 1.00 81.31 115 ARG A O 1
ATOM 851 N N . HIS A 1 116 ? 21.723 -25.168 -30.583 1.00 76.19 116 HIS A N 1
ATOM 852 C CA . HIS A 1 116 ? 21.043 -23.913 -30.867 1.00 76.19 116 HIS A CA 1
ATOM 853 C C . HIS A 1 116 ? 20.666 -23.822 -32.351 1.00 76.19 116 HIS A C 1
ATOM 855 O O . HIS A 1 116 ? 21.139 -24.592 -33.190 1.00 76.19 116 HIS A O 1
ATOM 861 N N . LYS A 1 117 ? 19.790 -22.866 -32.679 1.00 69.38 117 LYS A N 1
ATOM 862 C CA . LYS A 1 117 ? 19.253 -22.671 -34.037 1.00 69.38 117 LYS A CA 1
ATOM 863 C C . LYS A 1 117 ? 20.324 -22.356 -35.090 1.00 69.38 117 LYS A C 1
ATOM 865 O O . LYS A 1 117 ? 20.101 -22.616 -36.264 1.00 69.38 117 LYS A O 1
ATOM 870 N N . ASP A 1 118 ? 21.466 -21.815 -34.674 1.00 62.38 118 ASP A N 1
ATOM 871 C CA . ASP A 1 118 ? 22.620 -21.484 -35.520 1.00 62.38 118 ASP A CA 1
ATOM 872 C C . ASP A 1 118 ? 23.549 -22.687 -35.789 1.00 62.38 118 ASP A C 1
ATOM 874 O O . ASP A 1 118 ? 24.584 -22.547 -36.435 1.00 62.38 118 ASP A O 1
ATOM 878 N N . GLY A 1 119 ? 23.187 -23.877 -35.294 1.00 63.53 119 GLY A N 1
ATOM 879 C CA . GLY A 1 119 ? 23.987 -25.094 -35.415 1.00 63.53 119 GLY A CA 1
ATOM 880 C C . GLY A 1 119 ? 25.084 -25.229 -34.359 1.00 63.53 119 GLY A C 1
ATOM 881 O O . GLY A 1 119 ? 25.721 -26.282 -34.297 1.00 63.53 119 GLY A O 1
ATOM 882 N N . SER A 1 120 ? 25.283 -24.227 -33.495 1.00 71.88 120 SER A N 1
ATOM 883 C CA . SER A 1 120 ? 26.224 -24.328 -32.384 1.00 71.88 120 SER A CA 1
ATOM 884 C C . SER A 1 120 ? 25.738 -25.351 -31.353 1.00 71.88 120 SER A C 1
ATOM 886 O O . SER A 1 120 ? 24.545 -25.488 -31.063 1.00 71.88 120 SER A O 1
ATOM 888 N N . VAL A 1 121 ? 26.682 -26.119 -30.813 1.00 78.75 121 VAL A N 1
ATOM 889 C CA . VAL A 1 121 ? 26.435 -27.081 -29.738 1.00 78.75 121 VAL A CA 1
ATOM 890 C C . VAL A 1 121 ? 27.132 -26.555 -28.495 1.00 78.75 121 VAL A C 1
ATOM 892 O O . VAL A 1 121 ? 28.362 -26.500 -28.446 1.00 78.75 121 VAL A O 1
ATOM 895 N N . VAL A 1 122 ? 26.343 -26.148 -27.503 1.00 78.19 122 VAL A N 1
ATOM 896 C CA . VAL A 1 122 ? 26.836 -25.550 -26.259 1.00 78.19 122 VAL A CA 1
ATOM 897 C C . VAL A 1 122 ? 26.582 -26.511 -25.107 1.00 78.19 122 VAL A C 1
ATOM 899 O O . VAL A 1 122 ? 25.467 -26.997 -24.905 1.00 78.19 122 VAL A O 1
ATOM 902 N N . ARG A 1 123 ? 27.631 -26.790 -24.337 1.00 86.00 123 ARG A N 1
ATOM 903 C CA . ARG A 1 123 ? 27.583 -27.600 -23.123 1.00 86.00 123 ARG A CA 1
ATOM 904 C C . ARG A 1 123 ? 27.549 -26.691 -21.899 1.00 86.00 123 ARG A C 1
ATOM 906 O O . ARG A 1 123 ? 28.488 -25.943 -21.639 1.00 86.00 123 ARG A O 1
ATOM 913 N N . TYR A 1 124 ? 26.484 -26.803 -21.116 1.00 82.81 124 TYR A N 1
ATOM 914 C CA . TYR A 1 124 ? 26.290 -26.103 -19.851 1.00 82.81 124 TYR A CA 1
ATOM 915 C C . TYR A 1 124 ? 26.669 -27.023 -18.692 1.00 82.81 124 TYR A C 1
ATOM 917 O O . TYR A 1 124 ? 26.123 -28.118 -18.563 1.00 82.81 124 TYR A O 1
ATOM 925 N N . SER A 1 125 ? 27.576 -26.581 -17.821 1.00 82.44 125 SER A N 1
ATOM 926 C CA . SER A 1 125 ? 28.050 -27.343 -16.657 1.00 82.44 125 SER A CA 1
ATOM 927 C C . SER A 1 125 ? 27.864 -26.528 -15.377 1.00 82.44 125 SER A C 1
ATOM 929 O O . SER A 1 125 ? 28.342 -25.401 -15.299 1.00 82.44 125 SER A O 1
ATOM 931 N N . GLY A 1 126 ? 27.189 -27.062 -14.356 1.00 81.50 126 GLY A N 1
ATOM 932 C CA . GLY A 1 126 ? 26.909 -26.303 -13.125 1.00 81.50 126 GLY A CA 1
ATOM 933 C C . GLY A 1 126 ? 25.634 -26.728 -12.401 1.00 81.50 126 GLY A C 1
ATOM 934 O O . GLY A 1 126 ? 25.192 -27.874 -12.534 1.00 81.50 126 GLY A O 1
ATOM 935 N N . ALA A 1 127 ? 25.042 -25.810 -11.625 1.00 79.38 127 ALA A N 1
ATOM 936 C CA . ALA A 1 127 ? 23.786 -26.045 -10.908 1.00 79.38 127 ALA A CA 1
ATOM 937 C C . ALA A 1 127 ? 22.663 -26.434 -11.885 1.00 79.38 127 ALA A C 1
ATOM 939 O O . ALA A 1 127 ? 22.582 -25.898 -12.990 1.00 79.38 127 ALA A O 1
ATOM 940 N N . ARG A 1 128 ? 21.822 -27.408 -11.505 1.00 83.06 128 ARG A N 1
ATOM 941 C CA . ARG A 1 128 ? 20.831 -28.021 -12.410 1.00 83.06 128 ARG A CA 1
ATOM 942 C C . ARG A 1 128 ? 19.815 -27.004 -12.936 1.00 83.06 128 ARG A C 1
ATOM 944 O O . ARG A 1 128 ? 19.593 -26.941 -14.140 1.00 83.06 128 ARG A O 1
ATOM 951 N N . ASN A 1 129 ? 19.242 -26.212 -12.039 1.00 82.19 129 ASN A N 1
ATOM 952 C CA . ASN A 1 129 ? 18.307 -25.136 -12.361 1.00 82.19 129 ASN A CA 1
ATOM 953 C C . ASN A 1 129 ? 18.895 -24.105 -13.334 1.00 82.19 129 ASN A C 1
ATOM 955 O O . ASN A 1 129 ? 18.181 -23.617 -14.204 1.00 82.19 129 ASN A O 1
ATOM 959 N N . TRP A 1 130 ? 20.197 -23.827 -13.243 1.00 83.75 130 TRP A N 1
ATOM 960 C CA . TRP A 1 130 ? 20.891 -22.947 -14.179 1.00 83.75 130 TRP A CA 1
ATOM 961 C C . TRP A 1 130 ? 21.149 -23.620 -15.533 1.00 83.75 130 TRP A C 1
ATOM 963 O O . TRP A 1 130 ? 20.687 -23.127 -16.556 1.00 83.75 130 TRP A O 1
ATOM 973 N N . ARG A 1 131 ? 21.819 -24.783 -15.563 1.00 87.56 131 ARG A N 1
ATOM 974 C CA . ARG A 1 131 ? 22.214 -25.440 -16.830 1.00 87.56 131 ARG A CA 1
ATOM 975 C C . ARG A 1 131 ? 21.030 -25.941 -17.667 1.00 87.56 131 ARG A C 1
ATOM 977 O O . ARG A 1 131 ? 21.193 -26.200 -18.852 1.00 87.56 131 ARG A O 1
ATOM 984 N N . ASN A 1 132 ? 19.861 -26.108 -17.045 1.00 90.75 132 ASN A N 1
ATOM 985 C CA . ASN A 1 132 ? 18.626 -26.511 -17.716 1.00 90.75 132 ASN A CA 1
ATOM 986 C C . ASN A 1 132 ? 17.713 -25.319 -18.052 1.00 90.75 132 ASN A C 1
ATOM 988 O O . ASN A 1 132 ? 16.594 -25.547 -18.511 1.00 90.75 132 ASN A O 1
ATOM 992 N N . ASN A 1 133 ? 18.129 -24.074 -17.775 1.00 87.38 133 ASN A N 1
ATOM 993 C CA . ASN A 1 133 ? 17.266 -22.891 -17.860 1.00 87.38 133 ASN A CA 1
ATOM 994 C C . ASN A 1 133 ? 15.940 -23.060 -17.089 1.00 87.38 133 ASN A C 1
ATOM 996 O O . ASN A 1 133 ? 14.880 -22.605 -17.508 1.00 87.38 133 ASN A O 1
ATOM 1000 N N . ASN A 1 134 ? 15.984 -23.766 -15.962 1.00 90.62 134 ASN A N 1
ATOM 1001 C CA . ASN A 1 134 ? 14.820 -24.213 -15.209 1.00 90.62 134 ASN A CA 1
ATOM 1002 C C . ASN A 1 134 ? 14.905 -23.710 -13.756 1.00 90.62 134 ASN A C 1
ATOM 1004 O O . ASN A 1 134 ? 15.169 -24.501 -12.845 1.00 90.62 134 ASN A O 1
ATOM 1008 N N . PRO A 1 135 ? 14.683 -22.403 -13.508 1.00 84.56 135 PRO A N 1
ATOM 1009 C CA . PRO A 1 135 ? 14.786 -21.796 -12.175 1.00 84.56 135 PRO A CA 1
ATOM 1010 C C . PRO A 1 135 ? 13.717 -22.273 -11.181 1.00 84.56 135 PRO A C 1
ATOM 1012 O O . PRO A 1 135 ? 13.708 -21.832 -10.035 1.00 84.56 135 PRO A O 1
ATOM 1015 N N . GLY A 1 136 ? 12.778 -23.119 -11.615 1.00 83.94 136 GLY A N 1
ATOM 1016 C CA . GLY A 1 136 ? 11.792 -23.763 -10.749 1.00 83.94 136 GLY A CA 1
ATOM 1017 C C . GLY A 1 136 ? 12.013 -25.253 -10.548 1.00 83.94 136 GLY A C 1
ATOM 1018 O O . GLY A 1 136 ? 11.122 -25.904 -10.020 1.00 83.94 136 GLY A O 1
ATOM 1019 N N . ASN A 1 137 ? 13.122 -25.820 -11.039 1.00 87.44 137 ASN A N 1
ATOM 1020 C CA . ASN A 1 137 ? 13.350 -27.267 -11.024 1.00 87.44 137 ASN A CA 1
ATOM 1021 C C . ASN A 1 137 ? 12.080 -28.059 -11.413 1.00 87.44 137 ASN A C 1
ATOM 1023 O O . ASN A 1 137 ? 11.712 -29.041 -10.774 1.00 87.44 137 ASN A O 1
ATOM 1027 N N . LEU A 1 138 ? 11.377 -27.610 -12.455 1.00 88.88 138 LEU A N 1
ATOM 1028 C CA . LEU A 1 138 ? 10.168 -28.264 -12.942 1.00 88.88 138 LEU A CA 1
ATOM 1029 C C . LEU A 1 138 ? 10.528 -29.633 -13.519 1.00 88.88 138 LEU A C 1
ATOM 1031 O O . LEU A 1 138 ? 11.450 -29.738 -14.335 1.00 88.88 138 LEU A O 1
ATOM 1035 N N . GLU A 1 139 ? 9.813 -30.677 -13.111 1.00 89.44 139 GLU A N 1
ATOM 1036 C CA . GLU A 1 139 ? 9.981 -32.009 -13.690 1.00 89.44 139 GLU A CA 1
ATOM 1037 C C . GLU A 1 139 ? 9.497 -32.044 -15.143 1.00 89.44 139 GLU A C 1
ATOM 1039 O O . GLU A 1 139 ? 8.586 -31.311 -15.542 1.00 89.44 139 GLU A O 1
ATOM 1044 N N . PHE A 1 140 ? 10.134 -32.881 -15.960 1.00 90.19 140 PHE A N 1
ATOM 1045 C CA . PHE A 1 140 ? 9.738 -33.017 -17.354 1.00 90.19 140 PHE A CA 1
ATOM 1046 C C . PHE A 1 140 ? 8.451 -33.840 -17.469 1.00 90.19 140 PHE A C 1
ATOM 1048 O O . PHE A 1 140 ? 8.370 -34.968 -16.995 1.00 90.19 140 PHE A O 1
ATOM 1055 N N . GLY A 1 141 ? 7.446 -33.282 -18.136 1.00 88.12 141 GLY A N 1
ATOM 1056 C CA . GLY A 1 141 ? 6.125 -33.884 -18.299 1.00 88.12 141 GLY A CA 1
ATOM 1057 C C . GLY A 1 141 ? 5.239 -33.009 -19.177 1.00 88.12 141 GLY A C 1
ATOM 1058 O O . GLY A 1 141 ? 5.715 -32.031 -19.757 1.00 88.12 141 GLY A O 1
ATOM 1059 N N . ASP A 1 142 ? 3.953 -33.338 -19.275 1.00 87.25 142 ASP A N 1
ATOM 1060 C CA . ASP A 1 142 ? 3.036 -32.651 -20.196 1.00 87.25 142 ASP A CA 1
ATOM 1061 C C . ASP A 1 142 ? 2.890 -31.160 -19.878 1.00 87.25 142 ASP A C 1
ATOM 1063 O O . ASP A 1 142 ? 2.899 -30.340 -20.792 1.00 87.25 142 ASP A O 1
ATOM 1067 N N . PHE A 1 143 ? 2.897 -30.794 -18.590 1.00 89.19 143 PHE A N 1
ATOM 1068 C CA . PHE A 1 143 ? 2.906 -29.394 -18.162 1.00 89.19 143 PHE A CA 1
ATOM 1069 C C . PHE A 1 143 ? 4.150 -28.640 -18.657 1.00 89.19 143 PHE A C 1
ATOM 1071 O O . PHE A 1 143 ? 4.035 -27.553 -19.214 1.00 89.19 143 PHE A O 1
ATOM 1078 N N . ALA A 1 144 ? 5.351 -29.199 -18.481 1.00 88.56 144 ALA A N 1
ATOM 1079 C CA . ALA A 1 144 ? 6.578 -28.528 -18.909 1.00 88.56 144 ALA A CA 1
ATOM 1080 C C . ALA A 1 144 ? 6.659 -28.422 -20.442 1.00 88.56 144 ALA A C 1
ATOM 1082 O O . ALA A 1 144 ? 7.064 -27.387 -20.969 1.00 88.56 144 ALA A O 1
ATOM 1083 N N . LYS A 1 145 ? 6.220 -29.463 -21.163 1.00 87.00 145 LYS A N 1
ATOM 1084 C CA . LYS A 1 145 ? 6.144 -29.463 -22.633 1.00 87.00 145 LYS A CA 1
ATOM 1085 C C . LYS A 1 145 ? 5.177 -28.398 -23.148 1.00 87.00 145 LYS A C 1
ATOM 1087 O O . LYS A 1 145 ? 5.540 -27.651 -24.051 1.00 87.00 145 LYS A O 1
ATOM 1092 N N . SER A 1 146 ? 3.990 -28.273 -22.545 1.00 87.25 146 SER A N 1
ATOM 1093 C CA . SER A 1 146 ? 3.005 -27.255 -22.937 1.00 87.25 146 SER A CA 1
ATOM 1094 C C . SER A 1 146 ? 3.474 -25.823 -22.653 1.00 87.25 146 SER A C 1
ATOM 1096 O O . SER A 1 146 ? 2.908 -24.883 -23.197 1.00 87.25 146 SER A O 1
ATOM 1098 N N . HIS A 1 147 ? 4.509 -25.656 -21.824 1.00 85.69 147 HIS A N 1
ATOM 1099 C CA . HIS A 1 147 ? 5.135 -24.371 -21.504 1.00 85.69 147 HIS A CA 1
ATOM 1100 C C . HIS A 1 147 ? 6.521 -24.203 -22.153 1.00 85.69 147 HIS A C 1
ATOM 1102 O O . HIS A 1 147 ? 7.322 -23.386 -21.703 1.00 85.69 147 HIS A O 1
ATOM 1108 N N . GLY A 1 148 ? 6.812 -24.959 -23.219 1.00 84.62 148 GLY A N 1
ATOM 1109 C CA . GLY A 1 148 ? 7.975 -24.719 -24.076 1.00 84.62 148 GLY A CA 1
ATOM 1110 C C . GLY A 1 148 ? 9.257 -25.452 -23.681 1.00 84.62 148 GLY A C 1
ATOM 1111 O O . GLY A 1 148 ? 10.332 -25.047 -24.116 1.00 84.62 148 GLY A O 1
ATOM 1112 N N . ALA A 1 149 ? 9.194 -26.518 -22.876 1.00 88.06 149 ALA A N 1
ATOM 1113 C CA . ALA A 1 149 ? 10.369 -27.354 -22.620 1.00 88.06 149 ALA A CA 1
ATOM 1114 C C . ALA A 1 149 ? 10.876 -28.029 -23.912 1.00 88.06 149 ALA A C 1
ATOM 1116 O O . ALA A 1 149 ? 10.114 -28.660 -24.642 1.00 88.06 149 ALA A O 1
ATOM 1117 N N . ILE A 1 150 ? 12.187 -27.951 -24.152 1.00 87.56 150 ILE A N 1
ATOM 1118 C CA . ILE A 1 150 ? 12.873 -28.485 -25.346 1.00 87.56 150 ILE A CA 1
ATOM 1119 C C . ILE A 1 150 ? 13.478 -29.880 -25.130 1.00 87.56 150 ILE A C 1
ATOM 1121 O O . ILE A 1 150 ? 14.025 -30.480 -26.056 1.00 87.56 150 ILE A O 1
ATOM 1125 N N . GLY A 1 151 ? 13.413 -30.403 -23.905 1.00 89.25 151 GLY A N 1
ATOM 1126 C CA . GLY A 1 151 ? 13.922 -31.725 -23.558 1.00 89.25 151 GLY A CA 1
ATOM 1127 C C . GLY A 1 151 ? 14.024 -31.934 -22.052 1.00 89.25 151 GLY A C 1
ATOM 1128 O O . GLY A 1 151 ? 13.409 -31.213 -21.265 1.00 89.25 151 GLY A O 1
ATOM 1129 N N . THR A 1 152 ? 14.815 -32.925 -21.648 1.00 90.00 152 THR A N 1
ATOM 1130 C CA . THR A 1 152 ? 15.024 -33.287 -20.243 1.00 90.00 152 THR A CA 1
ATOM 1131 C C . THR A 1 152 ? 16.479 -33.639 -19.964 1.00 90.00 152 THR A C 1
ATOM 1133 O O . THR A 1 152 ? 17.181 -34.111 -20.855 1.00 90.00 152 THR A O 1
ATOM 1136 N N . ASP A 1 153 ? 16.914 -33.442 -18.717 1.00 83.06 153 ASP A N 1
ATOM 1137 C CA . ASP A 1 153 ? 18.189 -33.958 -18.201 1.00 83.06 153 ASP A CA 1
ATOM 1138 C C . ASP A 1 153 ? 18.078 -35.362 -17.570 1.00 83.06 153 ASP A C 1
ATOM 1140 O O . ASP A 1 153 ? 18.992 -35.818 -16.881 1.00 83.06 153 ASP A O 1
ATOM 1144 N N . GLY A 1 154 ? 16.933 -36.024 -17.764 1.00 85.06 154 GLY A N 1
ATOM 1145 C CA . GLY A 1 154 ? 16.578 -37.329 -17.211 1.00 85.06 154 GLY A CA 1
ATOM 1146 C C . GLY A 1 154 ? 15.361 -37.264 -16.285 1.00 85.06 154 GLY A C 1
ATOM 1147 O O . GLY A 1 154 ? 14.481 -38.112 -16.390 1.00 85.06 154 GLY A O 1
ATOM 1148 N N . ARG A 1 155 ? 15.278 -36.245 -15.414 1.00 84.31 155 ARG A N 1
ATOM 1149 C CA . ARG A 1 155 ? 14.117 -36.012 -14.520 1.00 84.31 155 ARG A CA 1
ATOM 1150 C C . ARG A 1 155 ? 13.524 -34.618 -14.690 1.00 84.31 155 ARG A C 1
ATOM 1152 O O . ARG A 1 155 ? 12.307 -34.455 -14.663 1.00 84.31 155 ARG A O 1
ATOM 1159 N N . PHE A 1 156 ? 14.365 -33.604 -14.867 1.00 89.38 156 PHE A N 1
ATOM 1160 C CA . PHE A 1 156 ? 13.928 -32.215 -14.913 1.00 89.38 156 PHE A CA 1
ATOM 1161 C C . PHE A 1 156 ? 13.806 -31.727 -16.349 1.00 89.38 156 PHE A C 1
ATOM 1163 O O . PHE A 1 156 ? 14.495 -32.211 -17.251 1.00 89.38 156 PHE A O 1
ATOM 1170 N N . ALA A 1 157 ? 12.899 -30.781 -16.568 1.00 92.62 157 ALA A N 1
ATOM 1171 C CA . ALA A 1 157 ? 12.725 -30.137 -17.857 1.00 92.62 157 ALA A CA 1
ATOM 1172 C C . ALA A 1 157 ? 13.929 -29.247 -18.187 1.00 92.62 157 ALA A C 1
ATOM 1174 O O . ALA A 1 157 ? 14.518 -28.631 -17.292 1.00 92.62 157 ALA A O 1
ATOM 1175 N N . VAL A 1 158 ? 14.262 -29.172 -19.473 1.00 90.50 158 VAL A N 1
ATOM 1176 C CA . VAL A 1 158 ? 15.208 -28.211 -20.043 1.00 90.50 158 VAL A CA 1
ATOM 1177 C C . VAL A 1 158 ? 14.418 -27.226 -20.895 1.00 90.50 158 VAL A C 1
ATOM 1179 O O . VAL A 1 158 ? 13.678 -27.642 -21.787 1.00 90.50 158 VAL A O 1
ATOM 1182 N N . PHE A 1 159 ? 14.566 -25.934 -20.615 1.00 89.50 159 PHE A N 1
ATOM 1183 C CA . PHE A 1 159 ? 13.910 -24.850 -21.349 1.00 89.50 159 PHE A CA 1
ATOM 1184 C C . PHE A 1 159 ? 14.883 -24.180 -22.334 1.00 89.50 159 PHE A C 1
ATOM 1186 O O . PHE A 1 159 ? 16.102 -24.257 -22.147 1.00 89.50 159 PHE A O 1
ATOM 1193 N N . PRO A 1 160 ? 14.368 -23.539 -23.399 1.00 82.62 160 PRO A N 1
ATOM 1194 C CA . PRO A 1 160 ? 15.201 -22.887 -24.411 1.00 82.62 160 PRO A CA 1
ATOM 1195 C C . PRO A 1 160 ? 16.011 -21.725 -23.830 1.00 82.62 160 PRO A C 1
ATOM 1197 O O . PRO A 1 160 ? 17.148 -21.507 -24.236 1.00 82.62 160 PRO A O 1
ATOM 1200 N N . ASP A 1 161 ? 15.447 -21.037 -22.840 1.00 81.44 161 ASP A N 1
ATOM 1201 C CA . ASP A 1 161 ? 16.052 -19.924 -22.123 1.00 81.44 161 ASP A CA 1
ATOM 1202 C C . ASP A 1 161 ? 15.444 -19.805 -20.718 1.00 81.44 161 ASP A C 1
ATOM 1204 O O . ASP A 1 161 ? 14.412 -20.407 -20.391 1.00 81.44 161 ASP A O 1
ATOM 1208 N N . TYR A 1 162 ? 16.135 -19.057 -19.858 1.00 82.25 162 TYR A N 1
ATOM 1209 C CA . TYR A 1 162 ? 15.753 -18.862 -18.462 1.00 82.25 162 TYR A CA 1
ATOM 1210 C C . TYR A 1 162 ? 14.379 -18.187 -18.324 1.00 82.25 162 TYR A C 1
ATOM 1212 O O . TYR A 1 162 ? 13.607 -18.543 -17.432 1.00 82.25 162 TYR A O 1
ATOM 1220 N N . GLU A 1 163 ? 14.043 -17.245 -19.211 1.00 82.19 163 GLU A N 1
ATOM 1221 C CA . GLU A 1 163 ? 12.769 -16.521 -19.170 1.00 82.19 163 GLU A CA 1
ATOM 1222 C C . GLU A 1 163 ? 11.583 -17.462 -19.383 1.00 82.19 163 GLU A C 1
ATOM 1224 O O . GLU A 1 163 ? 10.577 -17.366 -18.677 1.00 82.19 163 GLU A O 1
ATOM 1229 N N . THR A 1 164 ? 11.719 -18.411 -20.306 1.00 80.19 164 THR A N 1
ATOM 1230 C CA . THR A 1 164 ? 10.724 -19.445 -20.587 1.00 80.19 164 THR A CA 1
ATOM 1231 C C . THR A 1 164 ? 10.538 -20.354 -19.374 1.00 80.19 164 THR A C 1
ATOM 1233 O O . THR A 1 164 ? 9.408 -20.562 -18.928 1.00 80.19 164 THR A O 1
ATOM 1236 N N . GLY A 1 165 ? 11.629 -20.819 -18.756 1.00 86.81 165 GLY A N 1
ATOM 1237 C CA . GLY A 1 165 ? 11.553 -21.620 -17.530 1.00 86.81 165 GLY A CA 1
ATOM 1238 C C . GLY A 1 165 ? 10.949 -20.859 -16.344 1.00 86.81 165 GLY A C 1
ATOM 1239 O O . GLY A 1 165 ? 10.157 -21.414 -15.577 1.00 86.81 165 GLY A O 1
ATOM 1240 N N . ARG A 1 166 ? 11.245 -19.560 -16.213 1.00 88.12 166 ARG A N 1
ATOM 1241 C CA . ARG A 1 166 ? 10.663 -18.690 -15.178 1.00 88.12 166 ARG A CA 1
ATOM 1242 C C . ARG A 1 166 ? 9.171 -18.434 -15.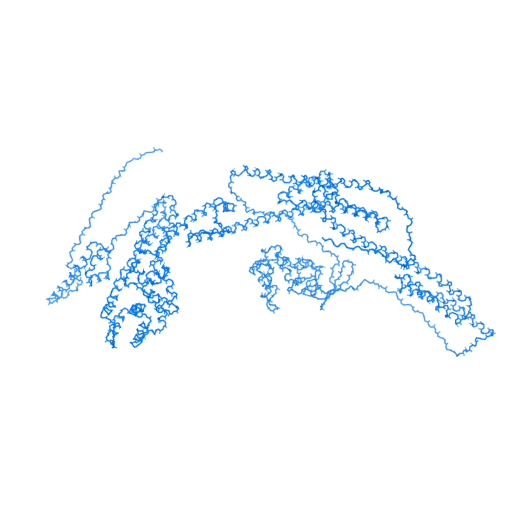415 1.00 88.12 166 ARG A C 1
ATOM 1244 O O . ARG A 1 166 ? 8.394 -18.486 -14.461 1.00 88.12 166 ARG A O 1
ATOM 1251 N N . LYS A 1 167 ? 8.740 -18.247 -16.669 1.00 85.44 167 LYS A N 1
ATOM 1252 C CA . LYS A 1 167 ? 7.315 -18.160 -17.052 1.00 85.44 167 LYS A CA 1
ATOM 1253 C C . LYS A 1 167 ? 6.564 -19.464 -16.771 1.00 85.44 167 LYS A C 1
ATOM 1255 O O . LYS A 1 167 ? 5.439 -19.421 -16.268 1.00 85.44 167 LYS A O 1
ATOM 1260 N N . ALA A 1 168 ? 7.185 -20.616 -17.022 1.00 87.81 168 ALA A N 1
ATOM 1261 C CA . ALA A 1 168 ? 6.610 -21.918 -16.688 1.00 87.81 168 ALA A CA 1
ATOM 1262 C C . ALA A 1 168 ? 6.425 -22.084 -15.166 1.00 87.81 168 ALA A C 1
ATOM 1264 O O . ALA A 1 168 ? 5.363 -22.518 -14.716 1.00 87.81 168 ALA A O 1
ATOM 1265 N N . LYS A 1 169 ? 7.410 -21.659 -14.358 1.00 91.19 169 LYS A N 1
ATOM 1266 C CA . LYS A 1 169 ? 7.316 -21.647 -12.884 1.00 91.19 169 LYS A CA 1
ATOM 1267 C C . LYS A 1 169 ? 6.187 -20.736 -12.393 1.00 91.19 169 LYS A C 1
ATOM 1269 O O . LYS A 1 169 ? 5.396 -21.141 -11.543 1.00 91.19 169 LYS A O 1
ATOM 1274 N N . ALA A 1 170 ? 6.080 -19.532 -12.954 1.00 89.56 170 ALA A N 1
ATOM 1275 C CA . ALA A 1 170 ? 5.003 -18.596 -12.638 1.00 89.56 170 ALA A CA 1
ATOM 1276 C C . ALA A 1 170 ? 3.621 -19.192 -12.957 1.00 89.56 170 ALA A C 1
ATOM 1278 O O . ALA A 1 170 ? 2.715 -19.138 -12.127 1.00 89.56 170 ALA A O 1
ATOM 1279 N N . SER A 1 171 ? 3.482 -19.827 -14.124 1.00 88.44 171 SER A N 1
ATOM 1280 C CA . SER A 1 171 ? 2.234 -20.475 -14.545 1.00 88.44 171 SER A CA 1
ATOM 1281 C C . SER A 1 171 ? 1.866 -21.642 -13.624 1.00 88.44 171 SER A C 1
ATOM 1283 O O . SER A 1 171 ? 0.704 -21.795 -13.248 1.00 88.44 171 SER A O 1
ATOM 1285 N N . LEU A 1 172 ? 2.855 -22.424 -13.170 1.00 91.69 172 LEU A N 1
ATOM 1286 C CA . LEU A 1 172 ? 2.619 -23.500 -12.209 1.00 91.69 172 LEU A CA 1
ATOM 1287 C C . LEU A 1 172 ? 2.071 -22.951 -10.889 1.00 91.69 172 LEU A C 1
ATOM 1289 O O . LEU A 1 172 ? 1.061 -23.447 -10.398 1.00 91.69 172 LEU A O 1
ATOM 1293 N N . LEU A 1 173 ? 2.725 -21.945 -10.310 1.00 91.00 173 LEU A N 1
ATOM 1294 C CA . LEU A 1 173 ? 2.388 -21.457 -8.972 1.00 91.00 173 LEU A CA 1
ATOM 1295 C C . LEU A 1 173 ? 1.092 -20.644 -8.946 1.00 91.00 173 LEU A C 1
ATOM 1297 O O . LEU A 1 173 ? 0.298 -20.785 -8.016 1.00 91.00 173 LEU A O 1
ATOM 1301 N N . PHE A 1 174 ? 0.869 -19.806 -9.957 1.00 91.56 174 PHE A N 1
ATOM 1302 C CA . PHE A 1 174 ? -0.187 -18.797 -9.902 1.00 91.56 174 PHE A CA 1
ATOM 1303 C C . PHE A 1 174 ? -1.392 -19.102 -10.786 1.00 91.56 174 PHE A C 1
ATOM 1305 O O . PHE A 1 174 ? -2.471 -18.573 -10.521 1.00 91.56 174 PHE A O 1
ATOM 1312 N N . GLU A 1 175 ? -1.243 -19.973 -11.787 1.00 86.25 175 GLU A N 1
ATOM 1313 C CA . GLU A 1 175 ? -2.325 -20.293 -12.724 1.00 86.25 175 GLU A CA 1
ATOM 1314 C C . GLU A 1 175 ? -2.788 -21.751 -12.652 1.00 86.25 175 GLU A C 1
ATOM 1316 O O . GLU A 1 175 ? -3.954 -22.029 -12.933 1.00 86.25 175 GLU A O 1
ATOM 1321 N N . SER A 1 176 ? -1.952 -22.687 -12.186 1.00 86.12 176 SER A N 1
ATOM 1322 C CA . SER A 1 176 ? -2.391 -24.076 -12.020 1.00 86.12 176 SER A CA 1
ATOM 1323 C C . SER A 1 176 ? -3.336 -24.246 -10.824 1.00 86.12 176 SER A C 1
ATOM 1325 O O . SER A 1 176 ? -3.075 -23.765 -9.717 1.00 86.12 176 SER A O 1
ATOM 1327 N N . GLY A 1 177 ? -4.404 -25.030 -11.003 1.00 81.50 177 GLY A N 1
ATOM 1328 C CA . GLY A 1 177 ? -5.313 -25.406 -9.910 1.00 81.50 177 GLY A CA 1
ATOM 1329 C C . GLY A 1 177 ? -4.626 -26.173 -8.769 1.00 81.50 177 GLY A C 1
ATOM 1330 O O . GLY A 1 177 ? -5.125 -26.195 -7.647 1.00 81.50 177 GLY A O 1
ATOM 1331 N N . SER A 1 178 ? -3.444 -26.745 -9.024 1.00 83.69 178 SER A N 1
ATOM 1332 C CA . SER A 1 178 ? -2.632 -27.442 -8.020 1.00 83.69 178 SER A CA 1
ATOM 1333 C C . SER A 1 178 ? -2.007 -26.508 -6.979 1.00 83.69 178 SER A C 1
ATOM 1335 O O . SER A 1 178 ? -1.693 -26.975 -5.882 1.00 83.69 178 SER A O 1
ATOM 1337 N N . TYR A 1 179 ? -1.820 -25.222 -7.299 1.00 89.06 179 TYR A N 1
ATOM 1338 C CA . TYR A 1 179 ? -1.126 -24.257 -6.435 1.00 89.06 179 TYR A CA 1
ATOM 1339 C C . TYR A 1 179 ? -1.918 -22.971 -6.183 1.00 89.06 179 TYR A C 1
ATOM 1341 O O . TYR A 1 179 ? -1.907 -22.485 -5.056 1.00 89.06 179 TYR A O 1
ATOM 1349 N N . LYS A 1 180 ? -2.665 -22.461 -7.168 1.00 90.31 180 LYS A N 1
ATOM 1350 C CA . LYS A 1 180 ? -3.346 -21.155 -7.113 1.00 90.31 180 LYS A CA 1
ATOM 1351 C C . LYS A 1 180 ? -4.221 -20.948 -5.869 1.00 90.31 180 LYS A C 1
ATOM 1353 O O . LYS A 1 180 ? -4.233 -19.861 -5.303 1.00 90.31 180 LYS A O 1
ATOM 1358 N N . SER A 1 181 ? -4.937 -21.978 -5.421 1.00 90.62 181 SER A N 1
ATOM 1359 C CA . SER A 1 181 ? -5.828 -21.910 -4.249 1.00 90.62 181 SER A CA 1
ATOM 1360 C C . SER A 1 181 ? -5.136 -22.187 -2.910 1.00 90.62 181 SER A C 1
ATOM 1362 O O . SER A 1 181 ? -5.759 -22.061 -1.858 1.00 90.62 181 SER A O 1
ATOM 1364 N N . LYS A 1 182 ? -3.861 -22.590 -2.915 1.00 93.31 182 LYS A N 1
ATOM 1365 C CA . LYS A 1 182 ? -3.123 -22.943 -1.698 1.00 93.31 182 LYS A CA 1
ATOM 1366 C C . LYS A 1 182 ? -2.538 -21.698 -1.043 1.00 93.31 182 LYS A C 1
ATOM 1368 O O . LYS A 1 182 ? -2.099 -20.780 -1.732 1.00 93.31 182 LYS A O 1
ATOM 1373 N N . SER A 1 183 ? -2.485 -21.702 0.289 1.00 95.56 183 SER A N 1
ATOM 1374 C CA . SER A 1 183 ? -1.702 -20.717 1.039 1.00 95.56 183 SER A CA 1
ATOM 1375 C C . SER A 1 183 ? -0.213 -20.834 0.712 1.00 95.56 183 SER A C 1
ATOM 1377 O O . SER A 1 183 ? 0.232 -21.916 0.325 1.00 95.56 183 SER A O 1
ATOM 1379 N N . ILE A 1 184 ? 0.574 -19.773 0.917 1.00 92.12 184 ILE A N 1
ATOM 1380 C CA . ILE A 1 184 ? 2.043 -19.813 0.769 1.00 92.12 184 ILE A CA 1
ATOM 1381 C C . ILE A 1 184 ? 2.633 -21.001 1.547 1.00 92.12 184 ILE A C 1
ATOM 1383 O O . ILE A 1 184 ? 3.392 -21.787 0.981 1.00 92.12 184 ILE A O 1
ATOM 1387 N N . ALA A 1 185 ? 2.213 -21.211 2.800 1.00 91.44 185 ALA A N 1
ATOM 1388 C CA . ALA A 1 185 ? 2.660 -22.345 3.611 1.00 91.44 185 ALA A CA 1
ATOM 1389 C C . ALA A 1 185 ? 2.329 -23.703 2.965 1.00 91.44 185 ALA A C 1
ATOM 1391 O O . ALA A 1 185 ? 3.192 -24.578 2.872 1.00 91.44 185 ALA A O 1
ATOM 1392 N N . SER A 1 186 ? 1.102 -23.877 2.465 1.00 90.25 186 SER A N 1
ATOM 1393 C CA . SER A 1 186 ? 0.656 -25.134 1.845 1.00 90.25 186 SER A CA 1
ATOM 1394 C C . SER A 1 186 ? 1.295 -25.377 0.477 1.00 90.25 186 SER A C 1
ATOM 1396 O O . SER A 1 186 ? 1.597 -26.514 0.116 1.00 90.25 186 SER A O 1
ATOM 1398 N N . ALA A 1 187 ? 1.493 -24.314 -0.299 1.00 91.94 187 ALA A N 1
ATOM 1399 C CA . ALA A 1 187 ? 2.118 -24.359 -1.607 1.00 91.94 187 ALA A CA 1
ATOM 1400 C C . ALA A 1 187 ? 3.599 -24.726 -1.497 1.00 91.94 187 ALA A C 1
ATOM 1402 O O . ALA A 1 187 ? 4.032 -25.674 -2.148 1.00 91.94 187 ALA A O 1
ATOM 1403 N N . ILE A 1 188 ? 4.352 -24.047 -0.627 1.00 91.00 188 ILE A N 1
ATOM 1404 C CA . ILE A 1 188 ? 5.772 -24.341 -0.403 1.00 91.00 188 ILE A CA 1
ATOM 1405 C C . ILE A 1 188 ? 5.953 -25.724 0.224 1.00 91.00 188 ILE A C 1
ATOM 1407 O O . ILE A 1 188 ? 6.846 -26.452 -0.189 1.00 91.00 188 ILE A O 1
ATOM 1411 N N . SER A 1 189 ? 5.069 -26.155 1.128 1.00 88.25 189 SER A N 1
ATOM 1412 C CA . SER A 1 189 ? 5.135 -27.516 1.686 1.00 88.25 189 SER A CA 1
ATOM 1413 C C . SER A 1 189 ? 4.906 -28.612 0.652 1.00 88.25 189 SER A C 1
ATOM 1415 O O . SER A 1 189 ? 5.491 -29.688 0.748 1.00 88.25 189 SER A O 1
ATOM 1417 N N . ARG A 1 190 ? 4.082 -28.340 -0.365 1.00 86.56 190 ARG A N 1
ATOM 1418 C CA . ARG A 1 190 ? 3.912 -29.235 -1.511 1.00 86.56 190 ARG A CA 1
ATOM 1419 C C . ARG A 1 190 ? 5.103 -29.174 -2.467 1.00 86.56 190 ARG A C 1
ATOM 1421 O O . ARG A 1 190 ? 5.450 -30.186 -3.060 1.00 86.56 190 ARG A O 1
ATOM 1428 N N . TYR A 1 191 ? 5.677 -27.990 -2.653 1.00 85.12 191 TYR A N 1
ATOM 1429 C CA . TYR A 1 191 ? 6.779 -27.745 -3.579 1.00 85.12 191 TYR A CA 1
ATOM 1430 C C . TYR A 1 191 ? 8.123 -28.286 -3.058 1.00 85.12 191 TYR A C 1
ATOM 1432 O O . TYR A 1 191 ? 8.902 -28.833 -3.827 1.00 85.12 191 TYR A O 1
ATOM 1440 N N . ALA A 1 192 ? 8.371 -28.170 -1.752 1.00 81.81 192 ALA A N 1
ATOM 1441 C CA . ALA A 1 192 ? 9.587 -28.588 -1.060 1.00 81.81 192 ALA A CA 1
ATOM 1442 C C . ALA A 1 192 ? 9.221 -29.328 0.248 1.00 81.81 192 ALA A C 1
ATOM 1444 O O . ALA A 1 192 ? 9.228 -28.726 1.331 1.00 81.81 192 ALA A O 1
ATOM 1445 N N . PRO A 1 193 ? 8.850 -30.621 0.164 1.00 76.62 193 PRO A N 1
ATOM 1446 C CA . PRO A 1 193 ? 8.388 -31.401 1.309 1.00 76.62 193 PRO A CA 1
ATOM 1447 C C . PRO A 1 193 ? 9.471 -31.593 2.381 1.00 76.62 193 PRO A C 1
ATOM 1449 O O . PRO A 1 193 ? 10.672 -31.622 2.097 1.00 76.62 193 PRO A O 1
ATOM 1452 N N . ALA A 1 194 ? 9.018 -31.759 3.628 1.00 72.12 194 ALA A N 1
ATOM 1453 C CA . ALA A 1 194 ? 9.861 -31.763 4.826 1.00 72.12 194 ALA A CA 1
ATOM 1454 C C . ALA A 1 194 ? 10.840 -32.947 4.922 1.00 72.12 194 ALA A C 1
ATOM 1456 O O . ALA A 1 194 ? 11.796 -32.889 5.689 1.00 72.12 194 ALA A O 1
ATOM 1457 N N . SER A 1 195 ? 10.634 -34.008 4.134 1.00 62.19 195 SER A N 1
ATOM 1458 C CA . SER A 1 195 ? 11.562 -35.142 4.043 1.00 62.19 195 SER A CA 1
ATOM 1459 C C . SER A 1 195 ? 12.927 -34.756 3.469 1.00 62.19 195 SER A C 1
ATOM 1461 O O . SER A 1 195 ? 13.896 -35.476 3.682 1.00 62.19 195 SER A O 1
ATOM 1463 N N . GLU A 1 196 ? 13.007 -33.635 2.744 1.00 60.75 196 GLU A N 1
ATOM 1464 C CA . GLU A 1 196 ? 14.221 -33.195 2.045 1.00 60.75 196 GLU A CA 1
ATOM 1465 C C . GLU A 1 196 ? 14.611 -31.737 2.358 1.00 60.75 196 GLU A C 1
ATOM 1467 O O . GLU A 1 196 ? 15.690 -31.301 1.968 1.00 60.75 196 GLU A O 1
ATOM 1472 N N . ASN A 1 197 ? 13.763 -30.970 3.060 1.00 75.50 197 ASN A N 1
ATOM 1473 C CA . ASN A 1 197 ? 13.936 -29.525 3.254 1.00 75.50 197 ASN A CA 1
ATOM 1474 C C . ASN A 1 197 ? 13.443 -29.050 4.631 1.00 75.50 197 ASN A C 1
ATOM 1476 O O . ASN A 1 197 ? 12.502 -29.603 5.194 1.00 75.50 197 ASN A O 1
ATOM 1480 N N . ASN A 1 198 ? 13.987 -27.936 5.138 1.00 80.25 198 ASN A N 1
ATOM 1481 C CA . ASN A 1 198 ? 13.365 -27.206 6.249 1.00 80.25 198 ASN A CA 1
ATOM 1482 C C . ASN A 1 198 ? 12.208 -26.343 5.720 1.00 80.25 198 ASN A C 1
ATOM 1484 O O . ASN A 1 198 ? 12.332 -25.133 5.522 1.00 80.25 198 ASN A O 1
ATOM 1488 N N . THR A 1 199 ? 11.074 -26.991 5.465 1.00 85.12 199 THR A N 1
ATOM 1489 C CA . THR A 1 199 ? 9.887 -26.380 4.860 1.00 85.12 199 THR A CA 1
ATOM 1490 C C . THR A 1 199 ? 9.368 -25.174 5.648 1.00 85.12 199 THR A C 1
ATOM 1492 O O . THR A 1 199 ? 8.930 -24.201 5.037 1.00 85.12 199 THR A O 1
ATOM 1495 N N . LYS A 1 200 ? 9.469 -25.201 6.988 1.00 83.94 200 LYS A N 1
ATOM 1496 C CA . LYS A 1 200 ? 9.053 -24.090 7.858 1.00 83.94 200 LYS A CA 1
ATOM 1497 C C . LYS A 1 200 ? 9.893 -22.842 7.634 1.00 83.94 200 LYS A C 1
ATOM 1499 O O . LYS A 1 200 ? 9.335 -21.777 7.395 1.00 83.94 200 LYS A O 1
ATOM 1504 N N . ALA A 1 201 ? 11.216 -22.985 7.639 1.00 82.69 201 ALA A N 1
ATOM 1505 C CA . ALA A 1 201 ? 12.108 -21.877 7.309 1.00 82.69 201 ALA A CA 1
ATOM 1506 C C . ALA A 1 201 ? 11.857 -21.361 5.883 1.00 82.69 201 ALA A C 1
ATOM 1508 O O . ALA A 1 201 ? 11.862 -20.154 5.656 1.00 82.69 201 ALA A O 1
ATOM 1509 N N . TYR A 1 202 ? 11.567 -22.263 4.939 1.00 85.12 202 TYR A N 1
ATOM 1510 C CA . TYR A 1 202 ? 11.314 -21.895 3.550 1.00 85.12 202 TYR A CA 1
ATOM 1511 C C . TYR A 1 202 ? 10.047 -21.040 3.402 1.00 85.12 202 TYR A C 1
ATOM 1513 O O . TYR A 1 202 ? 10.133 -19.919 2.906 1.00 85.12 202 TYR A O 1
ATOM 1521 N N . TYR A 1 203 ? 8.875 -21.494 3.860 1.00 90.81 203 TYR A N 1
ATOM 1522 C CA . TYR A 1 203 ? 7.666 -20.681 3.680 1.00 90.81 203 TYR A CA 1
ATOM 1523 C C . TYR A 1 203 ? 7.678 -19.399 4.520 1.00 90.81 203 TYR A C 1
ATOM 1525 O O . TYR A 1 203 ? 7.071 -18.417 4.100 1.00 90.81 203 TYR A O 1
ATOM 1533 N N . SER A 1 204 ? 8.367 -19.384 5.669 1.00 86.75 204 SER A N 1
ATOM 1534 C CA . SER A 1 204 ? 8.547 -18.169 6.472 1.00 86.75 204 SER A CA 1
ATOM 1535 C C . SER A 1 204 ? 9.377 -17.127 5.725 1.00 86.75 204 SER A C 1
ATOM 1537 O O . SER A 1 204 ? 8.930 -15.991 5.610 1.00 86.75 204 SER A O 1
ATOM 1539 N N . ALA A 1 205 ? 10.507 -17.523 5.129 1.00 84.94 205 ALA A N 1
ATOM 1540 C CA . ALA A 1 205 ? 11.337 -16.623 4.327 1.00 84.94 205 ALA A CA 1
ATOM 1541 C C . ALA A 1 205 ? 10.597 -16.091 3.086 1.00 84.94 205 ALA A C 1
ATOM 1543 O O . ALA A 1 205 ? 10.762 -14.933 2.710 1.00 84.94 205 ALA A O 1
ATOM 1544 N N . ILE A 1 206 ? 9.746 -16.913 2.457 1.00 90.69 206 ILE A N 1
ATOM 1545 C CA . ILE A 1 206 ? 8.909 -16.468 1.332 1.00 90.69 206 ILE A CA 1
ATOM 1546 C C . ILE A 1 206 ? 7.830 -15.481 1.790 1.00 90.69 206 ILE A C 1
ATOM 1548 O O . ILE A 1 206 ? 7.642 -14.455 1.145 1.00 90.69 206 ILE A O 1
ATOM 1552 N N . ALA A 1 207 ? 7.130 -15.765 2.890 1.00 90.38 207 ALA A N 1
ATOM 1553 C CA . ALA A 1 207 ? 6.101 -14.876 3.431 1.00 90.38 207 ALA A CA 1
ATOM 1554 C C . ALA A 1 207 ? 6.681 -13.506 3.827 1.00 90.38 207 ALA A C 1
ATOM 1556 O O . ALA A 1 207 ? 6.105 -12.471 3.491 1.00 90.38 207 ALA A O 1
ATOM 1557 N N . GLU A 1 208 ? 7.856 -13.507 4.460 1.00 90.19 208 GLU A N 1
ATOM 1558 C CA . GLU A 1 208 ? 8.597 -12.300 4.829 1.00 90.19 208 GLU A CA 1
ATOM 1559 C C . GLU A 1 208 ? 9.040 -11.503 3.596 1.00 90.19 208 GLU A C 1
ATOM 1561 O O . GLU A 1 208 ? 8.750 -10.314 3.508 1.00 90.19 208 GLU A O 1
ATOM 1566 N N . ALA A 1 209 ? 9.651 -12.159 2.601 1.00 83.81 209 ALA A N 1
ATOM 1567 C CA . ALA A 1 209 ? 10.087 -11.492 1.375 1.00 83.81 209 ALA A CA 1
ATOM 1568 C C . ALA A 1 209 ? 8.919 -10.853 0.604 1.00 83.81 209 ALA A C 1
ATOM 1570 O O . ALA A 1 209 ? 9.070 -9.771 0.047 1.00 83.81 209 ALA A O 1
ATOM 1571 N N . VAL A 1 210 ? 7.755 -11.509 0.571 1.00 88.88 210 VAL A N 1
ATOM 1572 C CA . VAL A 1 210 ? 6.551 -11.019 -0.124 1.00 88.88 210 VAL A CA 1
ATOM 1573 C C . VAL A 1 210 ? 5.797 -9.956 0.694 1.00 88.88 210 VAL A C 1
ATOM 1575 O O . VAL A 1 210 ? 5.011 -9.195 0.126 1.00 88.88 210 VAL A O 1
ATOM 1578 N N . GLY A 1 211 ? 6.034 -9.883 2.008 1.00 88.88 211 GLY A N 1
ATOM 1579 C CA . GLY A 1 211 ? 5.389 -8.928 2.912 1.00 88.88 211 GLY A CA 1
ATOM 1580 C C . GLY A 1 211 ? 3.938 -9.280 3.255 1.00 88.88 211 GLY A C 1
ATOM 1581 O O . GLY A 1 211 ? 3.118 -8.384 3.442 1.00 88.88 211 GLY A O 1
ATOM 1582 N N . VAL A 1 212 ? 3.590 -10.573 3.296 1.00 91.38 212 VAL A N 1
ATOM 1583 C CA . VAL A 1 212 ? 2.225 -11.052 3.597 1.00 91.38 212 VAL A CA 1
ATOM 1584 C C . VAL A 1 212 ? 2.243 -12.266 4.534 1.00 91.38 212 VAL A C 1
ATOM 1586 O O . VAL A 1 212 ? 3.227 -13.005 4.558 1.00 91.38 212 VAL A O 1
ATOM 1589 N N . PRO A 1 213 ? 1.156 -12.555 5.279 1.00 92.12 213 PRO A N 1
ATOM 1590 C CA . PRO A 1 213 ? 1.084 -13.753 6.115 1.00 92.12 213 PRO A CA 1
ATOM 1591 C C . PRO A 1 213 ? 1.232 -15.047 5.302 1.00 92.12 213 PRO A C 1
ATOM 1593 O O . PRO A 1 213 ? 0.674 -15.169 4.210 1.00 92.12 213 PRO A O 1
ATOM 1596 N N . ALA A 1 214 ? 1.886 -16.071 5.863 1.00 91.44 214 ALA A N 1
ATOM 1597 C CA . ALA A 1 214 ? 2.063 -17.373 5.201 1.00 91.44 214 ALA A CA 1
ATOM 1598 C C . ALA A 1 214 ? 0.736 -18.125 4.924 1.00 91.44 214 ALA A C 1
ATOM 1600 O O . ALA A 1 214 ? 0.708 -19.080 4.144 1.00 91.44 214 ALA A O 1
ATOM 1601 N N . SER A 1 215 ? -0.367 -17.696 5.549 1.00 93.50 215 SER A N 1
ATOM 1602 C CA . SER A 1 215 ? -1.734 -18.170 5.296 1.00 93.50 215 SER A CA 1
ATOM 1603 C C . SER A 1 215 ? -2.360 -17.605 4.012 1.00 93.50 215 SER A C 1
ATOM 1605 O O . SER A 1 215 ? -3.377 -18.130 3.563 1.00 93.50 215 SER A O 1
ATOM 1607 N N . THR A 1 216 ? -1.751 -16.594 3.385 1.00 91.44 216 THR A N 1
ATOM 1608 C CA . THR A 1 216 ? -2.270 -15.927 2.178 1.00 91.44 216 THR A CA 1
ATOM 1609 C C . THR A 1 216 ? -2.298 -16.880 0.974 1.00 91.44 216 THR A C 1
ATOM 1611 O O . THR A 1 216 ? -1.270 -17.506 0.692 1.00 91.44 216 THR A O 1
ATOM 1614 N N . PRO A 1 217 ? -3.424 -17.011 0.244 1.00 93.62 217 PRO A N 1
ATOM 1615 C CA . PRO A 1 217 ? -3.503 -17.789 -0.996 1.00 93.62 217 PRO A CA 1
ATOM 1616 C C . PRO A 1 217 ? -2.601 -17.252 -2.119 1.00 93.62 217 PRO A C 1
ATOM 1618 O O . PRO A 1 217 ? -2.496 -16.044 -2.319 1.00 93.62 217 PRO A O 1
ATOM 1621 N N . LEU A 1 218 ? -1.998 -18.132 -2.926 1.00 90.69 218 LEU A N 1
ATOM 1622 C CA . LEU A 1 218 ? -1.154 -17.708 -4.056 1.00 90.69 218 LEU A CA 1
ATOM 1623 C C . LEU A 1 218 ? -1.921 -16.913 -5.119 1.00 90.69 218 LEU A C 1
ATOM 1625 O O . LEU A 1 218 ? -1.388 -15.965 -5.696 1.00 90.69 218 LEU A O 1
ATOM 1629 N N . GLY A 1 219 ? -3.181 -17.268 -5.364 1.00 87.81 219 GLY A N 1
ATOM 1630 C CA . GLY A 1 219 ? -4.037 -16.597 -6.337 1.00 87.81 219 GLY A CA 1
ATOM 1631 C C . GLY A 1 219 ? -4.351 -15.142 -5.985 1.00 87.81 219 GLY A C 1
ATOM 1632 O O . GLY A 1 219 ? -4.581 -14.355 -6.902 1.00 87.81 219 GLY A O 1
ATOM 1633 N N . SER A 1 220 ? -4.310 -14.768 -4.698 1.00 89.44 220 SER A N 1
ATOM 1634 C CA . SER A 1 220 ? -4.573 -13.397 -4.238 1.00 89.44 220 SER A CA 1
ATOM 1635 C C . SER A 1 220 ? -3.343 -12.487 -4.261 1.00 89.44 220 SER A C 1
ATOM 1637 O O . SER A 1 220 ? -3.479 -11.298 -3.989 1.00 89.44 220 SER A O 1
ATOM 1639 N N . LEU A 1 221 ? -2.152 -13.011 -4.577 1.00 86.94 221 LEU A N 1
ATOM 1640 C CA . LEU A 1 221 ? -0.938 -12.197 -4.681 1.00 86.94 221 LEU A CA 1
ATOM 1641 C C . LEU A 1 221 ? -0.988 -11.283 -5.912 1.00 86.94 221 LEU A C 1
ATOM 1643 O O . LEU A 1 221 ? -1.314 -11.734 -7.018 1.00 86.94 221 LEU A O 1
ATOM 1647 N N . SER A 1 222 ? -0.597 -10.018 -5.730 1.00 88.38 222 SER A N 1
ATOM 1648 C CA . SER A 1 222 ? -0.421 -9.049 -6.818 1.00 88.38 222 SER A CA 1
ATOM 1649 C C . SER A 1 222 ? 0.712 -9.463 -7.764 1.00 88.38 222 SER A C 1
ATOM 1651 O O . SER A 1 222 ? 1.568 -10.274 -7.413 1.00 88.38 222 SER A O 1
ATOM 1653 N N . LYS A 1 223 ? 0.776 -8.897 -8.977 1.00 84.81 223 LYS A N 1
ATOM 1654 C CA . LYS A 1 223 ? 1.852 -9.222 -9.937 1.00 84.81 223 LYS A CA 1
ATOM 1655 C C . LYS A 1 223 ? 3.245 -8.928 -9.365 1.00 84.81 223 LYS A C 1
ATOM 1657 O O . LYS A 1 223 ? 4.155 -9.728 -9.556 1.00 84.81 223 LYS A O 1
ATOM 1662 N N . GLN A 1 224 ? 3.396 -7.829 -8.627 1.00 80.38 224 GLN A N 1
ATOM 1663 C CA . GLN A 1 224 ? 4.641 -7.461 -7.951 1.00 80.38 224 GLN A CA 1
ATOM 1664 C C . GLN A 1 224 ? 5.001 -8.489 -6.871 1.00 80.38 224 GLN A C 1
ATOM 1666 O O . GLN A 1 224 ? 6.119 -8.997 -6.858 1.00 80.38 224 GLN A O 1
ATOM 1671 N N . GLN A 1 225 ? 4.038 -8.875 -6.028 1.00 86.94 225 GLN A N 1
ATOM 1672 C CA . GLN A 1 225 ? 4.227 -9.902 -4.996 1.00 86.94 225 GLN A CA 1
ATOM 1673 C C . GLN A 1 225 ? 4.586 -11.270 -5.590 1.00 86.94 225 GLN A C 1
ATOM 1675 O O . GLN A 1 225 ? 5.451 -11.967 -5.064 1.00 86.94 225 GLN A O 1
ATOM 1680 N N . ARG A 1 226 ? 3.974 -11.644 -6.721 1.00 92.50 226 ARG A N 1
ATOM 1681 C CA . ARG A 1 226 ? 4.309 -12.865 -7.472 1.00 92.50 226 ARG A CA 1
ATOM 1682 C C . ARG A 1 226 ? 5.756 -12.841 -7.973 1.00 92.50 226 ARG A C 1
ATOM 1684 O O . ARG A 1 226 ? 6.449 -13.846 -7.846 1.00 92.50 226 ARG A O 1
ATOM 1691 N N . THR A 1 227 ? 6.227 -11.707 -8.494 1.00 86.25 227 THR A N 1
ATOM 1692 C CA . THR A 1 227 ? 7.628 -11.531 -8.917 1.00 86.25 227 THR A CA 1
ATOM 1693 C C . THR A 1 227 ? 8.589 -11.674 -7.739 1.00 86.25 227 THR A C 1
ATOM 1695 O O . THR A 1 227 ? 9.526 -12.466 -7.815 1.00 86.25 227 THR A O 1
ATOM 1698 N N . VAL A 1 228 ? 8.309 -10.993 -6.623 1.00 86.69 228 VAL A N 1
ATOM 1699 C CA . VAL A 1 228 ? 9.124 -11.075 -5.400 1.00 86.69 228 VAL A CA 1
ATOM 1700 C C . VAL A 1 228 ? 9.173 -12.506 -4.855 1.00 86.69 228 VAL A C 1
ATOM 1702 O O . VAL A 1 228 ? 10.241 -12.992 -4.483 1.00 86.69 228 VAL A O 1
ATOM 1705 N N . MET A 1 229 ? 8.043 -13.220 -4.876 1.00 90.94 229 MET A N 1
ATOM 1706 C CA . MET A 1 229 ? 7.983 -14.630 -4.493 1.00 90.94 229 MET A CA 1
ATOM 1707 C C . MET A 1 229 ? 8.869 -15.508 -5.384 1.00 90.94 229 MET A C 1
ATOM 1709 O O . MET A 1 229 ? 9.610 -16.343 -4.865 1.00 90.94 229 MET A O 1
ATOM 1713 N N . LEU A 1 230 ? 8.811 -15.337 -6.710 1.00 88.00 230 LEU A N 1
ATOM 1714 C CA . LEU A 1 230 ? 9.637 -16.108 -7.645 1.00 88.00 230 LEU A CA 1
ATOM 1715 C C . LEU A 1 230 ? 11.133 -15.885 -7.387 1.00 88.00 230 LEU A C 1
ATOM 1717 O O . LEU A 1 230 ? 11.880 -16.863 -7.343 1.00 88.00 230 LEU A O 1
ATOM 1721 N N . ASP A 1 231 ? 11.542 -14.639 -7.137 1.00 82.38 231 ASP A N 1
ATOM 1722 C CA . ASP A 1 231 ? 12.935 -14.281 -6.836 1.00 82.38 231 ASP A CA 1
ATOM 1723 C C . ASP A 1 231 ? 13.405 -14.864 -5.502 1.00 82.38 231 ASP A C 1
ATOM 1725 O O . ASP A 1 231 ? 14.519 -15.377 -5.381 1.00 82.38 231 ASP A O 1
ATOM 1729 N N . ALA A 1 232 ? 12.560 -14.803 -4.473 1.00 83.12 232 ALA A N 1
ATOM 1730 C CA . ALA A 1 232 ? 12.861 -15.387 -3.173 1.00 83.12 232 ALA A CA 1
ATOM 1731 C C . ALA A 1 232 ? 12.974 -16.919 -3.258 1.00 83.12 232 ALA A C 1
ATOM 1733 O O . ALA A 1 232 ? 13.914 -17.501 -2.713 1.00 83.12 232 ALA A O 1
ATOM 1734 N N . MET A 1 233 ? 12.081 -17.578 -4.005 1.00 84.81 233 MET A N 1
ATOM 1735 C CA . MET A 1 233 ? 12.161 -19.020 -4.240 1.00 84.81 233 MET A CA 1
ATOM 1736 C C . MET A 1 233 ? 13.420 -19.408 -5.011 1.00 84.81 233 MET A C 1
ATOM 1738 O O . MET A 1 233 ? 14.022 -20.426 -4.698 1.00 84.81 233 MET A O 1
ATOM 1742 N N . GLU A 1 234 ? 13.845 -18.613 -5.987 1.00 81.25 234 GLU A N 1
ATOM 1743 C CA . GLU A 1 234 ? 15.061 -18.878 -6.756 1.00 81.25 234 GLU A CA 1
ATOM 1744 C C . GLU A 1 234 ? 16.343 -18.783 -5.917 1.00 81.25 234 GLU A C 1
ATOM 1746 O O . GLU A 1 234 ? 17.228 -19.635 -6.045 1.00 81.25 234 GLU A O 1
ATOM 1751 N N . ARG A 1 235 ? 16.418 -17.808 -4.999 1.00 78.38 235 ARG A N 1
ATOM 1752 C CA . ARG A 1 235 ? 17.515 -17.718 -4.017 1.00 78.38 235 ARG A CA 1
ATOM 1753 C C . ARG A 1 235 ? 17.562 -18.956 -3.121 1.00 78.38 235 ARG A C 1
ATOM 1755 O O . ARG A 1 235 ? 18.640 -19.503 -2.894 1.00 78.38 235 ARG A O 1
ATOM 1762 N N . MET A 1 236 ? 16.398 -19.424 -2.667 1.00 77.25 236 MET A N 1
ATOM 1763 C CA . MET A 1 236 ? 16.273 -20.637 -1.850 1.00 77.25 236 MET A CA 1
ATOM 1764 C C . MET A 1 236 ? 16.622 -21.915 -2.626 1.00 77.25 236 MET A C 1
ATOM 1766 O O . MET A 1 236 ? 17.212 -22.830 -2.061 1.00 77.25 236 MET A O 1
ATOM 1770 N N . GLU A 1 237 ? 16.326 -21.967 -3.928 1.00 73.44 237 GLU A N 1
ATOM 1771 C CA . GLU A 1 237 ? 16.665 -23.088 -4.818 1.00 73.44 237 GLU A CA 1
ATOM 1772 C C . GLU A 1 237 ? 18.154 -23.125 -5.222 1.00 73.44 237 GLU A C 1
ATOM 1774 O O . GLU A 1 237 ? 18.581 -24.013 -5.964 1.00 73.44 237 GLU A O 1
ATOM 1779 N N . GLY A 1 238 ? 18.969 -22.181 -4.737 1.00 66.62 238 GLY A N 1
ATOM 1780 C CA . GLY A 1 238 ? 20.421 -22.209 -4.893 1.00 66.62 238 GLY A CA 1
ATOM 1781 C C . GLY A 1 238 ? 20.893 -22.013 -6.334 1.00 66.62 238 GLY A C 1
ATOM 1782 O O . GLY A 1 238 ? 21.897 -22.608 -6.732 1.00 66.62 238 GLY A O 1
ATOM 1783 N N . PHE A 1 239 ? 20.176 -21.208 -7.126 1.00 70.88 239 PHE A N 1
ATOM 1784 C CA . PHE A 1 239 ? 20.578 -20.856 -8.489 1.00 70.88 239 PHE A CA 1
ATOM 1785 C C . PHE A 1 239 ? 21.993 -20.256 -8.506 1.00 70.88 239 PHE A C 1
ATOM 1787 O O . PHE A 1 239 ? 22.276 -19.262 -7.837 1.00 70.88 239 PHE A O 1
ATOM 1794 N N . ARG A 1 240 ? 22.906 -20.890 -9.252 1.00 68.94 240 ARG A N 1
ATOM 1795 C CA . ARG A 1 240 ? 24.303 -20.456 -9.399 1.00 68.94 240 ARG A CA 1
ATOM 1796 C C . ARG A 1 240 ? 24.742 -20.599 -10.846 1.00 68.94 240 ARG A C 1
ATOM 1798 O O . ARG A 1 240 ? 24.629 -21.684 -11.418 1.00 68.94 240 ARG A O 1
ATOM 1805 N N . VAL A 1 241 ? 25.277 -19.512 -11.396 1.00 70.06 241 VAL A N 1
ATOM 1806 C CA . VAL A 1 241 ? 25.804 -19.469 -12.762 1.00 70.06 241 VAL A CA 1
ATOM 1807 C C . VAL A 1 241 ? 26.950 -20.470 -12.907 1.00 70.06 241 VAL A C 1
ATOM 1809 O O . VAL A 1 241 ? 27.859 -20.517 -12.078 1.00 70.06 241 VAL A O 1
ATOM 1812 N N . GLY A 1 242 ? 26.858 -21.322 -13.927 1.00 72.81 242 GLY A N 1
ATOM 1813 C CA . GLY A 1 242 ? 27.845 -22.346 -14.249 1.00 72.81 242 GLY A CA 1
ATOM 1814 C C . GLY A 1 242 ? 28.777 -21.931 -15.388 1.00 72.81 242 GLY A C 1
ATOM 1815 O O . GLY A 1 242 ? 28.907 -20.756 -15.717 1.00 72.81 242 GLY A O 1
ATOM 1816 N N . LYS A 1 243 ? 29.437 -22.917 -15.997 1.00 74.44 243 LYS A N 1
ATOM 1817 C CA . LYS A 1 243 ? 30.339 -22.744 -17.144 1.00 74.44 243 LYS A CA 1
ATOM 1818 C C . LYS A 1 243 ? 29.644 -23.152 -18.443 1.00 74.44 243 LYS A C 1
ATOM 1820 O O . LYS A 1 243 ? 28.925 -24.153 -18.461 1.00 74.44 243 LYS A O 1
ATOM 1825 N N . THR A 1 244 ? 29.907 -22.416 -19.517 1.00 81.00 244 THR A N 1
ATOM 1826 C CA . THR A 1 244 ? 29.479 -22.732 -20.889 1.00 81.00 244 THR A CA 1
ATOM 1827 C C . THR A 1 244 ? 30.691 -23.053 -21.758 1.00 81.00 244 THR A C 1
ATOM 1829 O O . THR A 1 244 ? 31.661 -22.299 -21.748 1.00 81.00 244 THR A O 1
ATOM 1832 N N . GLU A 1 245 ? 30.630 -24.142 -22.519 1.00 75.88 245 GLU A N 1
ATOM 1833 C CA . GLU A 1 245 ? 31.673 -24.560 -23.463 1.00 75.88 245 GLU A CA 1
ATOM 1834 C C . GLU A 1 245 ? 31.052 -24.823 -24.844 1.00 75.88 245 GLU A C 1
ATOM 1836 O O . GLU A 1 245 ? 30.107 -25.605 -24.961 1.00 75.88 245 GLU A O 1
ATOM 1841 N N . THR A 1 246 ? 31.560 -24.166 -25.889 1.00 73.31 246 THR A N 1
ATOM 1842 C CA . THR A 1 246 ? 31.091 -24.337 -27.275 1.00 73.31 246 THR A CA 1
ATOM 1843 C C . THR A 1 246 ? 31.894 -25.448 -27.951 1.00 73.31 246 THR A C 1
ATOM 1845 O O . THR A 1 246 ? 33.099 -25.310 -28.131 1.00 73.31 246 THR A O 1
ATOM 1848 N N . LEU A 1 247 ? 31.238 -26.545 -28.342 1.00 72.25 247 LEU A N 1
ATOM 1849 C CA . LEU A 1 247 ? 31.897 -27.777 -28.810 1.00 72.25 247 LEU A CA 1
ATOM 1850 C C . LEU A 1 247 ? 32.209 -27.815 -30.328 1.00 72.25 247 LEU A C 1
ATOM 1852 O O . LEU A 1 247 ? 32.754 -28.805 -30.806 1.00 72.25 247 LEU A O 1
ATOM 1856 N N . GLY A 1 248 ? 31.934 -26.730 -31.066 1.00 52.09 248 GLY A N 1
ATOM 1857 C CA . GLY A 1 248 ? 32.437 -26.482 -32.430 1.00 52.09 248 GLY A CA 1
ATOM 1858 C C . GLY A 1 248 ? 31.600 -27.018 -33.608 1.00 52.09 248 GLY A C 1
ATOM 1859 O O . GLY A 1 248 ? 30.914 -28.033 -33.512 1.00 52.09 248 GLY A O 1
ATOM 1860 N N . THR A 1 249 ? 31.679 -26.296 -34.735 1.00 40.50 249 THR A N 1
ATOM 1861 C CA . THR A 1 249 ? 31.213 -26.643 -36.092 1.00 40.50 249 THR A CA 1
ATOM 1862 C C . THR A 1 249 ? 32.289 -27.451 -36.840 1.00 40.50 249 THR A C 1
ATOM 1864 O O . THR A 1 249 ? 33.475 -27.140 -36.760 1.00 40.50 249 THR A O 1
ATOM 1867 N N . GLU A 1 250 ? 31.897 -28.512 -37.556 1.00 29.12 250 GLU A N 1
ATOM 1868 C CA . GLU A 1 250 ? 32.821 -29.463 -38.203 1.00 29.12 250 GLU A CA 1
ATOM 1869 C C . GLU A 1 250 ? 33.691 -28.823 -39.310 1.00 29.12 250 GLU A C 1
ATOM 1871 O O . GLU A 1 250 ? 33.190 -28.441 -40.367 1.00 29.12 250 GLU A O 1
ATOM 1876 N N . GLN A 1 251 ? 35.017 -28.812 -39.123 1.00 26.88 251 GLN A N 1
ATOM 1877 C CA . GLN A 1 251 ? 36.002 -28.741 -40.210 1.00 26.88 251 GLN A CA 1
ATOM 1878 C C . GLN A 1 251 ? 36.607 -30.134 -40.440 1.00 26.88 251 GLN A C 1
ATOM 1880 O O . GLN A 1 251 ? 37.224 -30.716 -39.547 1.00 26.88 251 GLN A O 1
ATOM 1885 N N . ARG A 1 252 ? 36.448 -30.676 -41.655 1.00 27.39 252 ARG A N 1
ATOM 1886 C CA . ARG A 1 252 ? 37.140 -31.892 -42.110 1.00 27.39 252 ARG A CA 1
ATOM 1887 C C . ARG A 1 252 ? 38.527 -31.546 -42.662 1.00 27.39 252 ARG A C 1
ATOM 1889 O O . ARG A 1 252 ? 38.649 -30.746 -43.584 1.00 27.39 252 ARG A O 1
ATOM 1896 N N . GLN A 1 253 ? 39.544 -32.207 -42.112 1.00 28.70 253 GLN A N 1
ATOM 1897 C CA . GLN A 1 253 ? 40.936 -32.235 -42.579 1.00 28.70 253 GLN A CA 1
ATOM 1898 C C . GLN A 1 253 ? 41.080 -32.931 -43.952 1.00 28.70 253 GLN A C 1
ATOM 1900 O O . GLN A 1 253 ? 40.350 -33.893 -44.213 1.00 28.70 253 GLN A O 1
ATOM 1905 N N . PRO A 1 254 ? 42.060 -32.552 -44.798 1.00 27.91 254 PRO A N 1
ATOM 1906 C CA . PRO A 1 254 ? 42.477 -33.353 -45.941 1.00 27.91 254 PRO A CA 1
ATOM 1907 C C . PRO A 1 254 ? 43.489 -34.438 -45.543 1.00 27.91 254 PRO A C 1
ATOM 1909 O O . PRO A 1 254 ? 44.393 -34.244 -44.732 1.00 27.91 254 PRO A O 1
ATOM 1912 N N . THR A 1 255 ? 43.310 -35.595 -46.167 1.00 26.95 255 THR A N 1
ATOM 1913 C CA . THR A 1 255 ? 44.026 -36.856 -45.980 1.00 26.95 255 THR A CA 1
ATOM 1914 C C . THR A 1 255 ? 45.442 -36.872 -46.555 1.00 26.95 255 THR A C 1
ATOM 1916 O O . THR A 1 255 ? 45.719 -36.331 -47.623 1.00 26.95 255 THR A O 1
ATOM 1919 N N . THR A 1 256 ? 46.299 -37.621 -45.867 1.00 31.44 256 THR A N 1
ATOM 1920 C CA . THR A 1 256 ? 47.650 -38.058 -46.232 1.00 31.44 256 THR A CA 1
ATOM 1921 C C . THR A 1 256 ? 47.659 -38.877 -47.532 1.00 31.44 256 THR A C 1
ATOM 1923 O O . THR A 1 256 ? 46.866 -39.805 -47.679 1.00 31.44 256 THR A O 1
ATOM 1926 N N . ALA A 1 257 ? 48.606 -38.610 -48.437 1.00 27.25 257 ALA A N 1
ATOM 1927 C CA . ALA A 1 257 ? 48.937 -39.491 -49.559 1.00 27.25 257 ALA A CA 1
ATOM 1928 C C . ALA A 1 257 ? 50.441 -39.792 -49.554 1.00 27.25 257 ALA A C 1
ATOM 1930 O O . ALA A 1 257 ? 51.274 -38.892 -49.642 1.00 27.25 257 ALA A O 1
ATOM 1931 N N . GLY A 1 258 ? 50.777 -41.074 -49.412 1.00 28.14 258 GLY A N 1
ATOM 1932 C CA . GLY A 1 258 ? 52.135 -41.590 -49.522 1.00 28.14 258 GLY A CA 1
ATOM 1933 C C . GLY A 1 258 ? 52.492 -41.973 -50.958 1.00 28.14 258 GLY A C 1
ATOM 1934 O O . GLY A 1 258 ? 51.640 -42.405 -51.728 1.00 28.14 258 GLY A O 1
ATOM 1935 N N . THR A 1 259 ? 53.781 -41.909 -51.281 1.00 29.67 259 THR A N 1
ATOM 1936 C CA . THR A 1 259 ? 54.392 -42.641 -52.402 1.00 29.67 259 THR A CA 1
ATOM 1937 C C . THR A 1 259 ? 55.751 -43.166 -51.947 1.00 29.67 259 THR A C 1
ATOM 1939 O O . THR A 1 259 ? 56.552 -42.408 -51.401 1.00 29.67 259 THR A O 1
ATOM 1942 N N . GLY A 1 260 ? 55.985 -44.472 -52.100 1.00 27.09 260 GLY A N 1
ATOM 1943 C CA . GLY A 1 260 ? 57.097 -45.186 -51.475 1.00 27.09 260 GLY A CA 1
ATOM 1944 C C . GLY A 1 260 ? 58.325 -45.500 -52.346 1.00 27.09 260 GLY A C 1
ATOM 1945 O O . GLY A 1 260 ? 58.232 -45.547 -53.566 1.00 27.09 260 GLY A O 1
ATOM 1946 N N . ARG A 1 261 ? 59.401 -45.857 -51.608 1.00 28.42 261 ARG A N 1
ATOM 1947 C CA . ARG A 1 261 ? 60.533 -46.803 -51.865 1.00 28.42 261 ARG A CA 1
ATOM 1948 C C . ARG A 1 261 ? 61.573 -46.512 -52.979 1.00 28.42 261 ARG A C 1
ATOM 1950 O O . ARG A 1 261 ? 61.217 -45.870 -53.955 1.00 28.42 261 ARG A O 1
ATOM 1957 N N . PRO A 1 262 ? 62.778 -47.159 -52.982 1.00 38.97 262 PRO A N 1
ATOM 1958 C CA . PRO A 1 262 ? 63.706 -47.648 -51.923 1.00 38.97 262 PRO A CA 1
ATOM 1959 C C . PRO A 1 262 ? 65.178 -47.124 -52.084 1.00 38.97 262 PRO A C 1
ATOM 1961 O O . PRO A 1 262 ? 65.492 -46.442 -53.051 1.00 38.97 262 PRO A O 1
ATOM 1964 N N . GLY A 1 263 ? 66.086 -47.461 -51.142 1.00 41.66 263 GLY A N 1
ATOM 1965 C CA . GLY A 1 263 ? 67.533 -47.103 -51.123 1.00 41.66 263 GLY A CA 1
ATOM 1966 C C . GLY A 1 263 ? 68.426 -47.783 -52.188 1.00 41.66 263 GLY A C 1
ATOM 1967 O O . GLY A 1 263 ? 67.903 -48.536 -53.008 1.00 41.66 263 GLY A O 1
ATOM 1968 N N . PRO A 1 264 ? 69.767 -47.557 -52.190 1.00 40.81 264 PRO A N 1
ATOM 1969 C CA . PRO A 1 264 ? 70.647 -48.401 -51.364 1.00 40.81 264 PRO A CA 1
ATOM 1970 C C . PRO A 1 264 ? 71.968 -47.756 -50.859 1.00 40.81 264 PRO A C 1
ATOM 1972 O O . PRO A 1 264 ? 72.414 -46.690 -51.267 1.00 40.81 264 PRO A O 1
ATOM 1975 N N . SER A 1 265 ? 72.588 -48.494 -49.947 1.00 39.38 265 SER A N 1
ATOM 1976 C CA . SER A 1 265 ? 73.918 -48.412 -49.334 1.00 39.38 265 SER A CA 1
ATOM 1977 C C . SER A 1 265 ? 75.133 -48.368 -50.283 1.00 39.38 265 SER A C 1
ATOM 1979 O O . SER A 1 265 ? 75.179 -49.113 -51.258 1.00 39.38 265 SER A O 1
ATOM 1981 N N . GLY A 1 266 ? 76.180 -47.623 -49.889 1.00 30.05 266 GLY A N 1
ATOM 1982 C CA . GLY A 1 266 ? 77.566 -47.714 -50.393 1.00 30.05 266 GLY A CA 1
ATOM 1983 C C . GLY A 1 266 ? 78.474 -46.615 -49.796 1.00 30.05 266 GLY A C 1
ATOM 1984 O O . GLY A 1 266 ? 77.967 -45.523 -49.548 1.00 30.05 266 GLY A O 1
ATOM 1985 N N . PRO A 1 267 ? 79.766 -46.871 -49.487 1.00 38.28 267 PRO A N 1
ATOM 1986 C CA . PRO A 1 267 ? 80.552 -46.061 -48.553 1.00 38.28 267 PRO A CA 1
ATOM 1987 C C . PRO A 1 267 ? 81.094 -44.750 -49.141 1.00 38.28 267 PRO A C 1
ATOM 1989 O O . PRO A 1 267 ? 81.269 -44.592 -50.346 1.00 38.28 267 PRO A O 1
ATOM 1992 N N . ALA A 1 268 ? 81.374 -43.833 -48.212 1.00 49.06 268 ALA A N 1
ATOM 1993 C CA . ALA A 1 268 ? 81.874 -42.474 -48.360 1.00 49.06 268 ALA A CA 1
ATOM 1994 C C . ALA A 1 268 ? 82.865 -42.233 -49.512 1.00 49.06 268 ALA A C 1
ATOM 1996 O O . ALA A 1 268 ? 83.952 -42.804 -49.554 1.00 49.06 268 ALA A O 1
ATOM 1997 N N . LEU A 1 269 ? 82.552 -41.236 -50.340 1.00 38.03 269 LEU A N 1
ATOM 1998 C CA . LEU A 1 269 ? 83.566 -40.428 -51.003 1.00 38.03 269 LEU A CA 1
ATOM 1999 C C . LEU A 1 269 ? 83.718 -39.138 -50.197 1.00 38.03 269 LEU A C 1
ATOM 2001 O O . LEU A 1 269 ? 82.961 -38.183 -50.361 1.00 38.03 269 LEU A O 1
ATOM 2005 N N . ALA A 1 270 ? 84.697 -39.129 -49.296 1.00 51.84 270 ALA A N 1
ATOM 2006 C CA . ALA A 1 270 ? 85.263 -37.898 -48.769 1.00 51.84 270 ALA A CA 1
ATOM 2007 C C . ALA A 1 270 ? 85.912 -37.136 -49.941 1.00 51.84 270 ALA A C 1
ATOM 2009 O O . ALA A 1 270 ? 87.095 -37.303 -50.227 1.00 51.84 270 ALA A O 1
ATOM 2010 N N . LEU A 1 271 ? 85.118 -36.356 -50.676 1.00 47.72 271 LEU A N 1
ATOM 2011 C CA . LEU A 1 271 ? 85.591 -35.531 -51.783 1.00 47.72 271 LEU A CA 1
ATOM 2012 C C . LEU A 1 271 ? 86.025 -34.179 -51.230 1.00 47.72 271 LEU A C 1
ATOM 2014 O O . LEU A 1 271 ? 85.228 -33.409 -50.692 1.00 47.72 271 LEU A O 1
ATOM 2018 N N . ARG A 1 272 ? 87.328 -33.917 -51.332 1.00 52.50 272 ARG A N 1
ATOM 2019 C CA . ARG A 1 272 ? 87.914 -32.610 -51.048 1.00 52.50 272 ARG A CA 1
ATOM 2020 C C . ARG A 1 272 ? 87.277 -31.562 -51.960 1.00 52.50 272 ARG A C 1
ATOM 2022 O O . ARG A 1 272 ? 87.152 -31.776 -53.160 1.00 52.50 272 ARG A O 1
ATOM 2029 N N . LYS A 1 273 ? 86.950 -30.401 -51.383 1.00 56.31 273 LYS A N 1
ATOM 2030 C CA . LYS A 1 273 ? 86.736 -29.137 -52.107 1.00 56.31 273 LYS A CA 1
ATOM 2031 C C . LYS A 1 273 ? 88.081 -28.658 -52.688 1.00 56.31 273 LYS A C 1
ATOM 2033 O O . LYS A 1 273 ? 88.626 -27.660 -52.227 1.00 56.31 273 LYS A O 1
ATOM 2038 N N . ASP A 1 274 ? 88.678 -29.412 -53.604 1.00 59.06 274 ASP A N 1
ATOM 2039 C CA . ASP A 1 274 ? 89.884 -29.005 -54.327 1.00 59.06 274 ASP A CA 1
ATOM 2040 C C . ASP A 1 274 ? 89.544 -28.544 -55.753 1.00 59.06 274 ASP A C 1
ATOM 2042 O O . ASP A 1 274 ? 88.435 -28.757 -56.240 1.00 59.06 274 ASP A O 1
ATOM 2046 N N . LYS A 1 275 ? 90.486 -27.862 -56.418 1.00 62.47 275 LYS A N 1
ATOM 2047 C CA . LYS A 1 275 ? 90.320 -27.328 -57.786 1.00 62.47 275 LYS A CA 1
ATOM 2048 C C . LYS A 1 275 ? 90.412 -28.420 -58.866 1.00 62.47 275 LYS A C 1
ATOM 2050 O O . LYS A 1 275 ? 90.930 -28.181 -59.954 1.00 62.47 275 LYS A O 1
ATOM 2055 N N . SER A 1 276 ? 90.021 -29.651 -58.539 1.00 66.50 276 SER A N 1
ATOM 2056 C CA . SER A 1 276 ? 89.929 -30.734 -59.514 1.00 66.50 276 SER A CA 1
ATOM 2057 C C . SER A 1 276 ? 88.610 -30.637 -60.280 1.00 66.50 276 SER A C 1
ATOM 2059 O O . SER A 1 276 ? 87.602 -30.167 -59.751 1.00 66.50 276 SER A O 1
ATOM 2061 N N . LEU A 1 277 ? 88.586 -31.151 -61.512 1.00 64.00 277 LEU A N 1
ATOM 2062 C CA . LEU A 1 277 ? 87.366 -31.250 -62.326 1.00 64.00 277 LEU A CA 1
ATOM 2063 C C . LEU A 1 277 ? 86.229 -31.981 -61.579 1.00 64.00 277 LEU A C 1
ATOM 2065 O O . LEU A 1 277 ? 85.054 -31.663 -61.756 1.00 64.00 277 LEU A O 1
ATOM 2069 N N . GLN A 1 278 ? 86.567 -32.948 -60.719 1.00 61.09 278 GLN A N 1
ATOM 2070 C CA . GLN A 1 278 ? 85.617 -33.680 -59.879 1.00 61.09 278 GLN A CA 1
ATOM 2071 C C . GLN A 1 278 ? 85.075 -32.824 -58.717 1.00 61.09 278 GLN A C 1
ATOM 2073 O O . GLN A 1 278 ? 83.882 -32.903 -58.415 1.00 61.09 278 GLN A O 1
ATOM 2078 N N . GLY A 1 279 ? 85.914 -31.987 -58.094 1.00 67.19 279 GLY A N 1
ATOM 2079 C CA . GLY A 1 279 ? 85.512 -31.021 -57.064 1.00 67.19 279 GLY A CA 1
ATOM 2080 C C . GLY A 1 279 ? 84.609 -29.907 -57.609 1.00 67.19 279 GLY A C 1
ATOM 2081 O O . GLY A 1 279 ? 83.591 -29.582 -56.994 1.00 67.19 279 GLY A O 1
ATOM 2082 N N . GLU A 1 280 ? 84.910 -29.389 -58.803 1.00 72.69 280 GLU A N 1
ATOM 2083 C CA . GLU A 1 280 ? 84.078 -28.401 -59.508 1.00 72.69 280 GLU A CA 1
ATOM 2084 C C . GLU A 1 280 ? 82.721 -28.992 -59.926 1.00 72.69 280 GLU A C 1
ATOM 2086 O O . GLU A 1 280 ? 81.672 -28.395 -59.678 1.00 72.69 280 GLU A O 1
ATOM 2091 N N . ALA A 1 281 ? 82.699 -30.212 -60.478 1.00 69.62 281 ALA A N 1
ATOM 2092 C CA . ALA A 1 281 ? 81.452 -30.900 -60.823 1.00 69.62 281 ALA A CA 1
ATOM 2093 C C . ALA A 1 281 ? 80.550 -31.136 -59.595 1.00 69.62 281 ALA A C 1
ATOM 2095 O O . ALA A 1 281 ? 79.322 -31.014 -59.695 1.00 69.62 281 ALA A O 1
ATOM 2096 N N . TYR A 1 282 ? 81.147 -31.425 -58.433 1.00 75.62 282 TYR A N 1
ATOM 2097 C CA . TYR A 1 282 ? 80.434 -31.542 -57.162 1.00 75.62 282 TYR A CA 1
ATOM 2098 C C . TYR A 1 282 ? 79.855 -30.198 -56.702 1.00 75.62 282 TYR A C 1
ATOM 2100 O O . TYR A 1 282 ? 78.667 -30.139 -56.382 1.00 75.62 282 TYR A O 1
ATOM 2108 N N . GLN A 1 283 ? 80.637 -29.111 -56.730 1.00 74.94 283 GLN A N 1
ATOM 2109 C CA . GLN A 1 283 ? 80.148 -27.767 -56.389 1.00 74.94 283 GLN A CA 1
ATOM 2110 C C . GLN A 1 283 ? 79.007 -27.325 -57.317 1.00 74.94 283 GLN A C 1
ATOM 2112 O O . GLN A 1 283 ? 77.972 -26.863 -56.842 1.00 74.94 283 GLN A O 1
ATOM 2117 N N . HIS A 1 284 ? 79.103 -27.574 -58.626 1.00 78.31 284 HIS A N 1
ATOM 2118 C CA . HIS A 1 284 ? 78.012 -27.289 -59.563 1.00 78.31 284 HIS A CA 1
ATOM 2119 C C . HIS A 1 284 ? 76.766 -28.156 -59.329 1.00 78.31 284 HIS A C 1
ATOM 2121 O O . HIS A 1 284 ? 75.637 -27.701 -59.527 1.00 78.31 284 HIS A O 1
ATOM 2127 N N . ALA A 1 285 ? 76.916 -29.425 -58.939 1.00 76.56 285 ALA A N 1
ATOM 2128 C CA . ALA A 1 285 ? 75.779 -30.268 -58.565 1.00 76.56 285 ALA A CA 1
ATOM 2129 C C . ALA A 1 285 ? 75.121 -29.789 -57.258 1.00 76.56 285 ALA A C 1
ATOM 2131 O O . ALA A 1 285 ? 73.892 -29.712 -57.191 1.00 76.56 285 ALA A O 1
ATOM 2132 N N . GLN A 1 286 ? 75.928 -29.404 -56.265 1.00 82.75 286 GLN A N 1
ATOM 2133 C CA . GLN A 1 286 ? 75.478 -28.834 -54.997 1.00 82.75 286 GLN A CA 1
ATOM 2134 C C . GLN A 1 286 ? 74.730 -27.512 -55.215 1.00 82.75 286 GLN A C 1
ATOM 2136 O O . GLN A 1 286 ? 73.590 -27.391 -54.769 1.00 82.75 286 GLN A O 1
ATOM 2141 N N . ASN A 1 287 ? 75.307 -26.566 -55.962 1.00 84.19 287 ASN A N 1
ATOM 2142 C CA . ASN A 1 287 ? 74.688 -25.270 -56.244 1.00 84.19 287 ASN A CA 1
ATOM 2143 C C . ASN A 1 287 ? 73.363 -25.442 -56.991 1.00 84.19 287 ASN A C 1
ATOM 2145 O O . ASN A 1 287 ? 72.360 -24.871 -56.583 1.00 84.19 287 ASN A O 1
ATOM 2149 N N . ARG A 1 288 ? 73.299 -26.333 -57.993 1.00 82.88 288 ARG A N 1
ATOM 2150 C CA . ARG A 1 288 ? 72.037 -26.656 -58.689 1.00 82.88 288 ARG A CA 1
ATOM 2151 C C . ARG A 1 288 ? 70.978 -27.259 -57.766 1.00 82.88 288 ARG A C 1
ATOM 2153 O O . ARG A 1 288 ? 69.794 -26.959 -57.924 1.00 82.88 288 ARG A O 1
ATOM 2160 N N . ALA A 1 289 ? 71.368 -28.118 -56.825 1.00 81.69 289 ALA A N 1
ATOM 2161 C CA . ALA A 1 289 ? 70.440 -28.682 -55.847 1.00 81.69 289 ALA A CA 1
ATOM 2162 C C . ALA A 1 289 ? 69.917 -27.605 -54.880 1.00 81.69 289 ALA A C 1
ATOM 2164 O O . ALA A 1 289 ? 68.717 -27.574 -54.601 1.00 81.69 289 ALA A O 1
ATOM 2165 N N . ILE A 1 290 ? 70.794 -26.700 -54.433 1.00 84.94 290 ILE A N 1
ATOM 2166 C CA . ILE A 1 290 ? 70.449 -25.548 -53.593 1.00 84.94 290 ILE A CA 1
ATOM 2167 C C . ILE A 1 290 ? 69.500 -24.605 -54.345 1.00 84.94 290 ILE A C 1
ATOM 2169 O O . ILE A 1 290 ? 68.416 -24.339 -53.836 1.00 84.94 290 ILE A O 1
ATOM 2173 N N . SER A 1 291 ? 69.815 -24.184 -55.577 1.00 84.25 291 SER A N 1
ATOM 2174 C CA . SER A 1 291 ? 68.951 -23.294 -56.375 1.00 84.25 291 SER A CA 1
ATOM 2175 C C . SER A 1 291 ? 67.543 -23.853 -56.580 1.00 84.25 291 SER A C 1
ATOM 2177 O O . SER A 1 291 ? 66.578 -23.097 -56.601 1.00 84.25 291 SER A O 1
ATOM 2179 N N . ARG A 1 292 ? 67.403 -25.179 -56.732 1.00 84.50 292 ARG A N 1
ATOM 2180 C CA . ARG A 1 292 ? 66.093 -25.832 -56.897 1.00 84.50 292 ARG A CA 1
ATOM 2181 C C . ARG A 1 292 ? 65.279 -25.873 -55.605 1.00 84.50 292 ARG A C 1
ATOM 2183 O O . ARG A 1 292 ? 64.055 -25.819 -55.671 1.00 84.50 292 ARG A O 1
ATOM 2190 N N . ARG A 1 293 ? 65.934 -26.007 -54.448 1.00 86.19 293 ARG A N 1
ATOM 2191 C CA . ARG A 1 293 ? 65.263 -26.120 -53.141 1.00 86.19 293 ARG A CA 1
ATOM 2192 C C . ARG A 1 293 ? 65.002 -24.774 -52.480 1.00 86.19 293 ARG A C 1
ATOM 2194 O O . ARG A 1 293 ? 63.992 -24.634 -51.800 1.00 86.19 293 ARG A O 1
ATOM 2201 N N . LEU A 1 294 ? 65.867 -23.792 -52.710 1.00 88.00 294 LEU A N 1
ATOM 2202 C CA . LEU A 1 294 ? 65.832 -22.492 -52.048 1.00 88.00 294 LEU A CA 1
ATOM 2203 C C . LEU A 1 294 ? 64.461 -21.789 -52.157 1.00 88.00 294 LEU A C 1
ATOM 2205 O O . LEU A 1 294 ? 63.939 -21.382 -51.123 1.00 88.00 294 LEU A O 1
ATOM 2209 N N . PRO A 1 295 ? 63.787 -21.719 -53.325 1.00 89.00 295 PRO A N 1
ATOM 2210 C CA . PRO A 1 295 ? 62.459 -21.106 -53.405 1.00 89.00 295 PRO A CA 1
ATOM 2211 C C . PRO A 1 295 ? 61.373 -21.810 -52.588 1.00 89.00 295 PRO A C 1
ATOM 2213 O O . PRO A 1 295 ? 60.411 -21.151 -52.191 1.00 89.00 295 PRO A O 1
ATOM 2216 N N . LEU A 1 296 ? 61.500 -23.125 -52.373 1.00 87.88 296 LEU A N 1
ATOM 2217 C CA . LEU A 1 296 ? 60.573 -23.912 -51.560 1.00 87.88 296 LEU A CA 1
ATOM 2218 C C . LEU A 1 296 ? 60.837 -23.683 -50.069 1.00 87.88 296 LEU A C 1
ATOM 2220 O O . LEU A 1 296 ? 59.897 -23.411 -49.332 1.00 87.88 296 LEU A O 1
ATOM 2224 N N . GLU A 1 297 ? 62.106 -23.728 -49.653 1.00 87.50 297 GLU A N 1
ATOM 2225 C CA . GLU A 1 297 ? 62.514 -23.478 -48.264 1.00 87.50 297 GLU A CA 1
ATOM 2226 C C . GLU A 1 297 ? 62.118 -22.067 -47.811 1.00 87.50 297 GLU A C 1
ATOM 2228 O O . GLU A 1 297 ? 61.496 -21.907 -46.764 1.00 87.50 297 GLU A O 1
ATOM 2233 N N . VAL A 1 298 ? 62.400 -21.051 -48.636 1.00 92.62 298 VAL A N 1
ATOM 2234 C CA . VAL A 1 298 ? 62.007 -19.662 -48.355 1.00 92.62 298 VAL A CA 1
ATOM 2235 C C . VAL A 1 298 ? 60.488 -19.528 -48.290 1.00 92.62 298 VAL A C 1
ATOM 2237 O O . VAL A 1 298 ? 59.976 -18.848 -47.412 1.00 92.62 298 VAL A O 1
ATOM 2240 N N . SER A 1 299 ? 59.745 -20.199 -49.176 1.00 90.75 299 SER A N 1
ATOM 2241 C CA . SER A 1 299 ? 58.278 -20.199 -49.108 1.00 90.75 299 SER A CA 1
ATOM 2242 C C . SER A 1 299 ? 57.753 -20.749 -47.785 1.00 90.75 299 SER A C 1
ATOM 2244 O O . SER A 1 299 ? 56.914 -20.097 -47.176 1.00 90.75 299 SER A O 1
ATOM 2246 N N . GLN A 1 300 ? 58.261 -21.901 -47.341 1.00 90.56 300 GLN A N 1
ATOM 2247 C CA . GLN A 1 300 ? 57.827 -22.543 -46.097 1.00 90.56 300 GLN A CA 1
ATOM 2248 C C . GLN A 1 300 ? 58.175 -21.698 -44.865 1.00 90.56 300 GLN A C 1
ATOM 2250 O O . GLN A 1 300 ? 57.362 -21.582 -43.954 1.00 90.56 300 GLN A O 1
ATOM 2255 N N . GLN A 1 301 ? 59.362 -21.082 -44.844 1.00 93.44 301 GLN A N 1
ATOM 2256 C CA . GLN A 1 301 ? 59.775 -20.202 -43.746 1.00 93.44 301 GLN A CA 1
ATOM 2257 C C . GLN A 1 301 ? 58.933 -18.924 -43.688 1.00 93.44 301 GLN A C 1
ATOM 2259 O O . GLN A 1 301 ? 58.468 -18.557 -42.614 1.00 93.44 301 GLN A O 1
ATOM 2264 N N . LEU A 1 302 ? 58.698 -18.263 -44.829 1.00 94.56 302 LEU A N 1
ATOM 2265 C CA . LEU A 1 302 ? 57.876 -17.051 -44.868 1.00 94.56 302 LEU A CA 1
ATOM 2266 C C . LEU A 1 302 ? 56.409 -17.330 -44.511 1.00 94.56 302 LEU A C 1
ATOM 2268 O O . LEU A 1 302 ? 55.781 -16.495 -43.874 1.00 94.56 302 LEU A O 1
ATOM 2272 N N . GLU A 1 303 ? 55.867 -18.484 -44.901 1.00 93.88 303 GLU A N 1
ATOM 2273 C CA . GLU A 1 303 ? 54.500 -18.893 -44.552 1.00 93.88 303 GLU A CA 1
ATOM 2274 C C . GLU A 1 303 ? 54.348 -19.132 -43.043 1.00 93.88 303 GLU A C 1
ATOM 2276 O O . GLU A 1 303 ? 53.445 -18.572 -42.431 1.00 93.88 303 GLU A O 1
ATOM 2281 N N . ALA A 1 304 ? 55.287 -19.854 -42.420 1.00 92.94 304 ALA A N 1
ATOM 2282 C CA . ALA A 1 304 ? 55.279 -20.071 -40.973 1.00 92.94 304 ALA A CA 1
ATOM 2283 C C . ALA A 1 304 ? 55.378 -18.754 -40.180 1.00 92.94 304 ALA A C 1
ATOM 2285 O O . ALA A 1 304 ? 54.623 -18.539 -39.236 1.00 92.94 304 ALA A O 1
ATOM 2286 N N . LEU A 1 305 ? 56.272 -17.852 -40.598 1.00 95.06 305 LEU A N 1
ATOM 2287 C CA . LEU A 1 305 ? 56.434 -16.540 -39.967 1.00 95.06 305 LEU A CA 1
ATOM 2288 C C . LEU A 1 305 ? 55.232 -15.617 -40.211 1.00 95.06 305 LEU A C 1
ATOM 2290 O O . LEU A 1 305 ? 54.887 -14.818 -39.344 1.00 95.06 305 LEU A O 1
ATOM 2294 N N . TYR A 1 306 ? 54.573 -15.730 -41.369 1.00 93.94 306 TYR A N 1
ATOM 2295 C CA . TYR A 1 306 ? 53.311 -15.042 -41.621 1.00 93.94 306 TYR A CA 1
ATOM 2296 C C . TYR A 1 306 ? 52.224 -15.520 -40.662 1.00 93.94 306 TYR A C 1
ATOM 2298 O O . TYR A 1 306 ? 51.582 -14.688 -40.037 1.00 93.94 306 TYR A O 1
ATOM 2306 N N . ASP A 1 307 ? 52.039 -16.826 -40.481 1.00 91.69 307 ASP A N 1
ATOM 2307 C CA . ASP A 1 307 ? 51.018 -17.328 -39.557 1.00 91.69 307 ASP A CA 1
ATOM 2308 C C . ASP A 1 307 ? 51.253 -16.897 -38.102 1.00 91.69 307 ASP A C 1
ATOM 2310 O O . ASP A 1 307 ? 50.282 -16.633 -37.389 1.00 91.69 307 ASP A O 1
ATOM 2314 N N . GLU A 1 308 ? 52.516 -16.773 -37.688 1.00 92.12 308 GLU A N 1
ATOM 2315 C CA . GLU A 1 308 ? 52.908 -16.320 -36.350 1.00 92.12 308 GLU A CA 1
ATOM 2316 C C . GLU A 1 308 ? 52.730 -14.804 -36.147 1.00 92.12 308 GLU A C 1
ATOM 2318 O O . GLU A 1 308 ? 52.297 -14.374 -35.079 1.00 92.12 308 GLU A O 1
ATOM 2323 N N . HIS A 1 309 ? 53.027 -13.987 -37.166 1.00 92.06 309 HIS A N 1
ATOM 2324 C CA . HIS A 1 309 ? 53.080 -12.523 -37.042 1.00 92.06 309 HIS A CA 1
ATOM 2325 C C . HIS A 1 309 ? 52.078 -11.756 -37.926 1.00 92.06 309 HIS A C 1
ATOM 2327 O O . HIS A 1 309 ? 52.172 -10.536 -38.035 1.00 92.06 309 HIS A O 1
ATOM 2333 N N . LYS A 1 310 ? 51.089 -12.410 -38.553 1.00 86.06 310 LYS A N 1
ATOM 2334 C CA . LYS A 1 310 ? 50.104 -11.765 -39.458 1.00 86.06 310 LYS A CA 1
ATOM 2335 C C . LYS A 1 310 ? 49.302 -10.622 -38.835 1.00 86.06 310 LYS A C 1
ATOM 2337 O O . LYS A 1 310 ? 48.737 -9.818 -39.574 1.00 86.06 310 LYS A O 1
ATOM 2342 N N . GLU A 1 311 ? 49.217 -10.562 -37.507 1.00 84.12 311 GLU A N 1
ATOM 2343 C CA . GLU A 1 311 ? 48.483 -9.515 -36.790 1.00 84.12 311 GLU A CA 1
ATOM 2344 C C . GLU A 1 311 ? 49.308 -8.240 -36.554 1.00 84.12 311 GLU A C 1
ATOM 2346 O O . GLU A 1 311 ? 48.711 -7.178 -36.365 1.00 84.12 311 GLU A O 1
ATOM 2351 N N . ASP A 1 312 ? 50.642 -8.328 -36.648 1.00 88.12 312 ASP A N 1
ATOM 2352 C CA . ASP A 1 312 ? 51.598 -7.229 -36.461 1.00 88.12 312 ASP A CA 1
ATOM 2353 C C . ASP A 1 312 ? 52.543 -7.129 -37.678 1.00 88.12 312 ASP A C 1
ATOM 2355 O O . ASP A 1 312 ? 53.573 -7.815 -37.753 1.00 88.12 312 ASP A O 1
ATOM 2359 N N . PRO A 1 313 ? 52.228 -6.257 -38.656 1.00 86.88 313 PRO A N 1
ATOM 2360 C CA . PRO A 1 313 ? 53.036 -6.113 -39.865 1.00 86.88 313 PRO A CA 1
ATOM 2361 C C . PRO A 1 313 ? 54.470 -5.624 -39.620 1.00 86.88 313 PRO A C 1
ATOM 2363 O O . PRO A 1 313 ? 55.348 -5.885 -40.449 1.00 86.88 313 PRO A O 1
ATOM 2366 N N . ALA A 1 314 ? 54.733 -4.931 -38.507 1.00 86.19 314 ALA A N 1
ATOM 2367 C CA . ALA A 1 314 ? 56.075 -4.478 -38.151 1.00 86.19 314 ALA A CA 1
ATOM 2368 C C . ALA A 1 314 ? 56.920 -5.638 -37.602 1.00 86.19 314 ALA A C 1
ATOM 2370 O O . ALA A 1 314 ? 58.063 -5.822 -38.038 1.00 86.19 314 ALA A O 1
ATOM 2371 N N . ALA A 1 315 ? 56.350 -6.461 -36.714 1.00 89.38 315 ALA A N 1
ATOM 2372 C CA . ALA A 1 315 ? 56.994 -7.684 -36.233 1.00 89.38 315 ALA A CA 1
ATOM 2373 C C . ALA A 1 315 ? 57.231 -8.689 -37.369 1.00 89.38 315 ALA A C 1
ATOM 2375 O O . ALA A 1 315 ? 58.321 -9.253 -37.469 1.00 89.38 315 ALA A O 1
ATOM 2376 N N . LEU A 1 316 ? 56.263 -8.842 -38.280 1.00 92.62 316 LEU A N 1
ATOM 2377 C CA . LEU A 1 316 ? 56.387 -9.702 -39.457 1.00 92.62 316 LEU A CA 1
ATOM 2378 C C .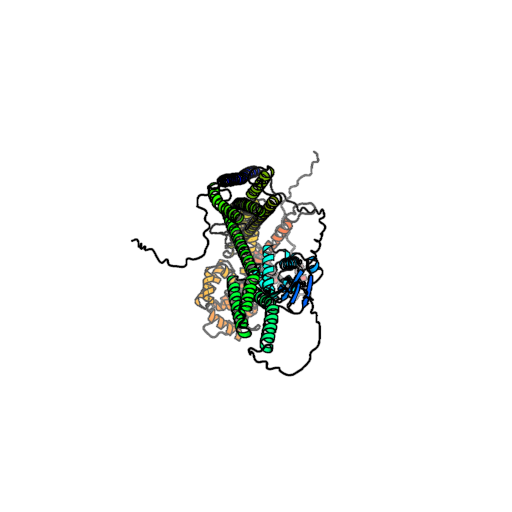 LEU A 1 316 ? 57.548 -9.277 -40.367 1.00 92.62 316 LEU A C 1
ATOM 2380 O O . LEU A 1 316 ? 58.357 -10.111 -40.775 1.00 92.62 316 LEU A O 1
ATOM 2384 N N . SER A 1 317 ? 57.655 -7.977 -40.668 1.00 90.88 317 SER A N 1
ATOM 2385 C CA . SER A 1 317 ? 58.749 -7.446 -41.492 1.00 90.88 317 SER A CA 1
ATOM 2386 C C . SER A 1 317 ? 60.111 -7.733 -40.860 1.00 90.88 317 SER A C 1
ATOM 2388 O O . SER A 1 317 ? 61.041 -8.134 -41.558 1.00 90.88 317 SER A O 1
ATOM 2390 N N . LYS A 1 318 ? 60.222 -7.573 -39.537 1.00 94.00 318 LYS A N 1
ATOM 2391 C CA . LYS A 1 318 ? 61.454 -7.855 -38.796 1.00 94.00 318 LYS A CA 1
ATOM 2392 C C . LYS A 1 318 ? 61.809 -9.347 -38.818 1.00 94.00 318 LYS A C 1
ATOM 2394 O O . LYS A 1 318 ? 62.958 -9.695 -39.076 1.00 94.00 318 LYS A O 1
ATOM 2399 N N . ALA A 1 319 ? 60.831 -10.228 -38.611 1.00 94.00 319 ALA A N 1
ATOM 2400 C CA . ALA A 1 319 ? 61.039 -11.675 -38.669 1.00 94.00 319 ALA A CA 1
ATOM 2401 C C . ALA A 1 319 ? 61.493 -12.138 -40.066 1.00 94.00 319 ALA A C 1
ATOM 2403 O O . ALA A 1 319 ? 62.362 -13.001 -40.199 1.00 94.00 319 ALA A O 1
ATOM 2404 N N . PHE A 1 320 ? 60.960 -11.524 -41.127 1.00 96.06 320 PHE A N 1
ATOM 2405 C CA . PHE A 1 320 ? 61.419 -11.765 -42.494 1.00 96.06 320 PHE A CA 1
ATOM 2406 C C . PHE A 1 320 ? 62.858 -11.289 -42.738 1.00 96.06 320 PHE A C 1
ATOM 2408 O O . PHE A 1 320 ? 63.605 -11.999 -43.413 1.00 96.06 320 PHE A O 1
ATOM 2415 N N . ASP A 1 321 ? 63.270 -10.147 -42.175 1.00 95.19 321 ASP A N 1
ATOM 2416 C CA . ASP A 1 321 ? 64.656 -9.655 -42.268 1.00 95.19 321 ASP A CA 1
ATOM 2417 C C . ASP A 1 321 ? 65.653 -10.621 -41.596 1.00 95.19 321 ASP A C 1
ATOM 2419 O O . ASP A 1 321 ? 66.739 -10.895 -42.124 1.00 95.19 321 ASP A O 1
ATOM 2423 N N . GLU A 1 322 ? 65.271 -11.177 -40.444 1.00 94.62 322 GLU A N 1
ATOM 2424 C CA . GLU A 1 322 ? 66.060 -12.167 -39.703 1.00 94.62 322 GLU A CA 1
ATOM 2425 C C . GLU A 1 322 ? 66.156 -13.502 -40.465 1.00 94.62 322 GLU A C 1
ATOM 2427 O O . GLU A 1 322 ? 67.246 -14.071 -40.596 1.00 94.62 322 GLU A O 1
ATOM 2432 N N . ALA A 1 323 ? 65.045 -13.974 -41.043 1.00 93.62 323 ALA A N 1
ATOM 2433 C CA . ALA A 1 323 ? 65.011 -15.187 -41.860 1.00 93.62 323 ALA A CA 1
ATOM 2434 C C . ALA A 1 323 ? 65.849 -15.059 -43.143 1.00 93.62 323 ALA A C 1
ATOM 2436 O O . ALA A 1 323 ? 66.603 -15.976 -43.486 1.00 93.62 323 ALA A O 1
ATOM 2437 N N . GLU A 1 324 ? 65.759 -13.916 -43.829 1.00 94.62 324 GLU A N 1
ATOM 2438 C CA . GLU A 1 324 ? 66.572 -13.614 -45.009 1.00 94.62 324 GLU A CA 1
ATOM 2439 C C . GLU A 1 324 ? 68.063 -13.640 -44.659 1.00 94.62 324 GLU A C 1
ATOM 2441 O O . GLU A 1 324 ? 68.844 -14.334 -45.315 1.00 94.62 324 GLU A O 1
ATOM 2446 N N . SER A 1 325 ? 68.451 -12.964 -43.575 1.00 93.50 325 SER A N 1
ATOM 2447 C CA . SER A 1 325 ? 69.837 -12.933 -43.094 1.00 93.50 325 SER A CA 1
ATOM 2448 C C . SER A 1 325 ? 70.370 -14.336 -42.784 1.00 93.50 325 SER A C 1
ATOM 2450 O O . SER A 1 325 ? 71.448 -14.707 -43.256 1.00 93.50 325 SER A O 1
ATOM 2452 N N . GLY A 1 326 ? 69.588 -15.153 -42.068 1.00 93.25 326 GLY A N 1
ATOM 2453 C CA . GLY A 1 326 ? 69.969 -16.522 -41.719 1.00 93.25 326 GLY A CA 1
ATOM 2454 C C . GLY A 1 326 ? 70.122 -17.439 -42.936 1.00 93.25 326 GLY A C 1
ATOM 2455 O O . GLY A 1 326 ? 71.064 -18.231 -43.007 1.00 93.25 326 GLY A O 1
ATOM 2456 N N . VAL A 1 327 ? 69.236 -17.332 -43.933 1.00 91.12 327 VAL A N 1
ATOM 2457 C CA . VAL A 1 327 ? 69.356 -18.109 -45.178 1.00 91.12 327 VAL A CA 1
ATOM 2458 C C . VAL A 1 327 ? 70.572 -17.666 -45.991 1.00 91.12 327 VAL A C 1
ATOM 2460 O O . VAL A 1 327 ? 71.312 -18.519 -46.483 1.00 91.12 327 VAL A O 1
ATOM 2463 N N . LEU A 1 328 ? 70.828 -16.361 -46.110 1.00 92.19 328 LEU A N 1
ATOM 2464 C CA . LEU A 1 328 ? 71.991 -15.846 -46.838 1.00 92.19 328 LEU A CA 1
ATOM 2465 C C . LEU A 1 328 ? 73.315 -16.267 -46.183 1.00 92.19 328 LEU A C 1
ATOM 2467 O O . LEU A 1 328 ? 74.250 -16.644 -46.891 1.00 92.19 328 LEU A O 1
ATOM 2471 N N . GLU A 1 329 ? 73.393 -16.285 -44.851 1.00 92.25 329 GLU A N 1
ATOM 2472 C CA . GLU A 1 329 ? 74.564 -16.785 -44.122 1.00 92.25 329 GLU A CA 1
ATOM 2473 C C . GLU A 1 329 ? 74.787 -18.289 -44.361 1.00 92.25 329 GLU A C 1
ATOM 2475 O O . GLU A 1 329 ? 75.907 -18.723 -44.662 1.00 92.25 329 GLU A O 1
ATOM 2480 N N . ARG A 1 330 ? 73.716 -19.098 -44.331 1.00 90.38 330 ARG A N 1
ATOM 2481 C CA . ARG A 1 330 ? 73.788 -20.526 -44.694 1.00 90.38 330 ARG A CA 1
ATOM 2482 C C . ARG A 1 330 ? 74.261 -20.732 -46.136 1.00 90.38 330 ARG A C 1
ATOM 2484 O O . ARG A 1 330 ? 75.097 -21.594 -46.392 1.00 90.38 330 ARG A O 1
ATOM 2491 N N . LEU A 1 331 ? 73.771 -19.942 -47.090 1.00 88.31 331 LEU A N 1
ATOM 2492 C CA . LEU A 1 331 ? 74.199 -20.031 -48.492 1.00 88.31 331 LEU A CA 1
ATOM 2493 C C . LEU A 1 331 ? 75.679 -19.655 -48.667 1.00 88.31 331 LEU A C 1
ATOM 2495 O O . LEU A 1 331 ? 76.413 -20.346 -49.382 1.00 88.31 331 LEU A O 1
ATOM 2499 N N . ASN A 1 332 ? 76.132 -18.610 -47.970 1.00 87.88 332 ASN A N 1
ATOM 2500 C CA . ASN A 1 332 ? 77.523 -18.165 -47.992 1.00 87.88 332 ASN A CA 1
ATOM 2501 C C . ASN A 1 332 ? 78.477 -19.225 -47.413 1.00 87.88 332 ASN A C 1
ATOM 2503 O O . ASN A 1 332 ? 79.534 -19.487 -47.978 1.00 87.88 332 ASN A O 1
ATOM 2507 N N . THR A 1 333 ? 78.090 -19.881 -46.316 1.00 86.56 333 THR A N 1
ATOM 2508 C CA . THR A 1 333 ? 78.903 -20.933 -45.674 1.00 86.56 333 THR A CA 1
ATOM 2509 C C . THR A 1 333 ? 78.936 -22.238 -46.473 1.00 86.56 333 THR A C 1
ATOM 2511 O O . THR A 1 333 ? 79.974 -22.904 -46.540 1.00 86.56 333 THR A O 1
ATOM 2514 N N . LEU A 1 334 ? 77.820 -22.619 -47.103 1.00 80.25 334 LEU A N 1
ATOM 2515 C CA . LEU A 1 334 ? 77.727 -23.858 -47.878 1.00 80.25 334 LEU A CA 1
ATOM 2516 C C . LEU A 1 334 ? 78.479 -23.775 -49.212 1.00 80.25 334 LEU A C 1
ATOM 2518 O O . LEU A 1 334 ? 79.227 -24.705 -49.542 1.00 80.25 334 LEU A O 1
ATOM 2522 N N . SER A 1 335 ? 78.286 -22.677 -49.949 1.00 80.94 335 SER A N 1
ATOM 2523 C CA . SER A 1 335 ? 78.755 -22.516 -51.330 1.00 80.94 335 SER A CA 1
ATOM 2524 C C . SER A 1 335 ? 79.687 -21.318 -51.525 1.00 80.94 335 SER A C 1
ATOM 2526 O O . SER A 1 335 ? 80.728 -21.459 -52.162 1.00 80.94 335 SER A O 1
ATOM 2528 N N . GLY A 1 336 ? 79.341 -20.153 -50.966 1.00 76.81 336 GLY A N 1
ATOM 2529 C CA . GLY A 1 336 ? 80.076 -18.899 -51.189 1.00 76.81 336 GLY A CA 1
ATOM 2530 C C . GLY A 1 336 ? 79.912 -18.310 -52.600 1.00 76.81 336 GLY A C 1
ATOM 2531 O O . GLY A 1 336 ? 80.571 -17.327 -52.927 1.00 76.81 336 GLY A O 1
ATOM 2532 N N . ASP A 1 337 ? 79.050 -18.903 -53.434 1.00 83.75 337 ASP A N 1
ATOM 2533 C CA . ASP A 1 337 ? 78.760 -18.467 -54.803 1.00 83.75 337 ASP A CA 1
ATOM 2534 C C . ASP A 1 337 ? 77.916 -17.171 -54.819 1.00 83.75 337 ASP A C 1
ATOM 2536 O O . ASP A 1 337 ? 76.793 -17.165 -54.289 1.00 83.75 337 ASP A O 1
ATOM 2540 N N . PRO A 1 338 ? 78.409 -16.078 -55.439 1.00 84.94 338 PRO A N 1
ATOM 2541 C CA . PRO A 1 338 ? 77.671 -14.822 -55.555 1.00 84.94 338 PRO A CA 1
ATOM 2542 C C . PRO A 1 338 ? 76.304 -14.956 -56.241 1.00 84.94 338 PRO A C 1
ATOM 2544 O O . PRO A 1 338 ? 75.371 -14.242 -55.867 1.00 84.94 338 PRO A O 1
ATOM 2547 N N . GLU A 1 339 ? 76.149 -15.869 -57.207 1.00 85.56 339 GLU A N 1
ATOM 2548 C CA . GLU A 1 339 ? 74.883 -16.046 -57.933 1.00 85.56 339 GLU A CA 1
ATOM 2549 C C . GLU A 1 339 ? 73.793 -16.658 -57.043 1.00 85.56 339 GLU A C 1
ATOM 2551 O O . GLU A 1 339 ? 72.624 -16.278 -57.131 1.00 85.56 339 GLU A O 1
ATOM 2556 N N . LEU A 1 340 ? 74.162 -17.557 -56.123 1.00 85.06 340 LEU A N 1
ATOM 2557 C CA . LEU A 1 340 ? 73.218 -18.137 -55.163 1.00 85.06 340 LEU A CA 1
ATOM 2558 C C . LEU A 1 340 ? 72.770 -17.130 -54.104 1.00 85.06 340 LEU A C 1
ATOM 2560 O O . LEU A 1 340 ? 71.605 -17.142 -53.704 1.00 85.06 340 LEU A O 1
ATOM 2564 N N . LEU A 1 341 ? 73.675 -16.255 -53.660 1.00 88.38 341 LEU A N 1
ATOM 2565 C CA . LEU A 1 341 ? 73.339 -15.174 -52.732 1.00 88.38 341 LEU A CA 1
ATOM 2566 C C . LEU A 1 341 ? 72.381 -14.169 -53.380 1.00 88.38 341 LEU A C 1
ATOM 2568 O O . LEU A 1 341 ? 71.424 -13.734 -52.735 1.00 88.38 341 LEU A O 1
ATOM 2572 N N . LEU A 1 342 ? 72.594 -13.841 -54.659 1.00 88.25 342 LEU A N 1
ATOM 2573 C CA . LEU A 1 342 ? 71.679 -12.997 -55.425 1.00 88.25 342 LEU A CA 1
ATOM 2574 C C . LEU A 1 342 ? 70.309 -13.667 -55.594 1.00 88.25 342 LEU A C 1
ATOM 2576 O O . LEU A 1 342 ? 69.291 -13.045 -55.293 1.00 88.25 342 LEU A O 1
ATOM 2580 N N . LEU A 1 343 ? 70.279 -14.949 -55.975 1.00 88.69 343 LEU A N 1
ATOM 2581 C CA . LEU A 1 343 ? 69.041 -15.723 -56.091 1.00 88.69 343 LEU A CA 1
ATOM 2582 C C . LEU A 1 343 ? 68.265 -15.767 -54.765 1.00 88.69 343 LEU A C 1
ATOM 2584 O O . LEU A 1 343 ? 67.039 -15.652 -54.769 1.00 88.69 343 LEU A O 1
ATOM 2588 N N . GLY A 1 344 ? 68.960 -15.907 -53.631 1.00 88.44 344 GLY A N 1
ATOM 2589 C CA . GLY A 1 344 ? 68.361 -15.844 -52.296 1.00 88.44 344 GLY A CA 1
ATOM 2590 C C . GLY A 1 344 ? 67.678 -14.506 -52.028 1.00 88.44 344 GLY A C 1
ATOM 2591 O O . GLY A 1 344 ? 66.482 -14.491 -51.733 1.00 88.44 344 GLY A O 1
ATOM 2592 N N . ARG A 1 345 ? 68.394 -13.391 -52.225 1.00 91.94 345 ARG A N 1
ATOM 2593 C CA . ARG A 1 345 ? 67.845 -12.031 -52.059 1.00 91.94 345 ARG A CA 1
ATOM 2594 C C . ARG A 1 345 ? 66.638 -11.784 -52.959 1.00 91.94 345 ARG A C 1
ATOM 2596 O O . ARG A 1 345 ? 65.605 -11.309 -52.501 1.00 91.94 345 ARG A O 1
ATOM 2603 N N . GLU A 1 346 ? 66.728 -12.149 -54.237 1.00 91.12 346 GLU A N 1
ATOM 2604 C CA . GLU A 1 346 ? 65.618 -11.985 -55.183 1.00 91.12 346 GLU A CA 1
ATOM 2605 C C . GLU A 1 346 ? 64.397 -12.834 -54.807 1.00 91.12 346 GLU A C 1
ATOM 2607 O O . GLU A 1 346 ? 63.251 -12.398 -54.965 1.00 91.12 346 GLU A O 1
ATOM 2612 N N . THR A 1 347 ? 64.630 -14.040 -54.283 1.00 89.94 347 THR A N 1
ATOM 2613 C CA . THR A 1 347 ? 63.571 -14.950 -53.837 1.00 89.94 347 THR A CA 1
ATOM 2614 C C . THR A 1 347 ? 62.834 -14.386 -52.622 1.00 89.94 347 THR A C 1
ATOM 2616 O O . THR A 1 347 ? 61.600 -14.350 -52.640 1.00 89.94 347 THR A O 1
ATOM 2619 N N . PHE A 1 348 ? 63.558 -13.894 -51.609 1.00 94.81 348 PHE A N 1
ATOM 2620 C CA . PHE A 1 348 ? 62.967 -13.227 -50.443 1.00 94.81 348 PHE A CA 1
ATOM 2621 C C . PHE A 1 348 ? 62.228 -11.952 -50.846 1.00 94.81 348 PHE A C 1
ATOM 2623 O O . PHE A 1 348 ? 61.032 -11.838 -50.576 1.00 94.81 348 PHE A O 1
ATOM 2630 N N . ALA A 1 349 ? 62.883 -11.051 -51.587 1.00 89.94 349 ALA A N 1
ATOM 2631 C CA . ALA A 1 349 ? 62.308 -9.779 -52.022 1.00 89.94 349 ALA A CA 1
ATOM 2632 C C . ALA A 1 349 ? 61.005 -9.946 -52.822 1.00 89.94 349 ALA A C 1
ATOM 2634 O O . ALA A 1 349 ? 60.097 -9.120 -52.711 1.00 89.94 349 ALA A O 1
ATOM 2635 N N . ARG A 1 350 ? 60.886 -11.010 -53.628 1.00 89.75 350 ARG A N 1
ATOM 2636 C CA . ARG A 1 350 ? 59.661 -11.304 -54.384 1.00 89.75 350 ARG A CA 1
ATOM 2637 C C . ARG A 1 350 ? 58.569 -11.908 -53.506 1.00 89.75 350 ARG A C 1
ATOM 2639 O O . ARG A 1 350 ? 57.418 -11.492 -53.615 1.00 89.75 350 ARG A O 1
ATOM 2646 N N . LYS A 1 351 ? 58.906 -12.904 -52.682 1.00 89.75 351 LYS A N 1
ATOM 2647 C CA . LYS A 1 351 ? 57.913 -13.691 -51.935 1.00 89.75 351 LYS A CA 1
ATOM 2648 C C . LYS A 1 351 ? 57.368 -12.948 -50.713 1.00 89.75 351 LYS A C 1
ATOM 2650 O O . LYS A 1 351 ? 56.160 -12.984 -50.500 1.00 89.75 351 LYS A O 1
ATOM 2655 N N . ARG A 1 352 ? 58.201 -12.213 -49.965 1.00 94.44 352 ARG A N 1
ATOM 2656 C CA . ARG A 1 352 ? 57.767 -11.509 -48.741 1.00 94.44 352 ARG A CA 1
ATOM 2657 C C . ARG A 1 352 ? 56.749 -10.393 -48.998 1.00 94.44 352 ARG A C 1
ATOM 2659 O O . ARG A 1 352 ? 55.839 -10.203 -48.201 1.00 94.44 352 ARG A O 1
ATOM 2666 N N . ARG A 1 353 ? 56.833 -9.721 -50.157 1.00 88.06 353 ARG A N 1
ATOM 2667 C CA . ARG A 1 353 ? 55.933 -8.611 -50.538 1.00 88.06 353 ARG A CA 1
ATOM 2668 C C . ARG A 1 353 ? 54.454 -8.987 -50.505 1.00 88.06 353 ARG A C 1
ATOM 2670 O O . ARG A 1 353 ? 53.623 -8.139 -50.195 1.00 88.06 353 ARG A O 1
ATOM 2677 N N . VAL A 1 354 ? 54.117 -10.226 -50.868 1.00 87.94 354 VAL A N 1
ATOM 2678 C CA . VAL A 1 354 ? 52.724 -10.696 -50.880 1.00 87.94 354 VAL A CA 1
ATOM 2679 C C . VAL A 1 354 ? 52.197 -10.807 -49.450 1.00 87.94 354 VAL A C 1
ATOM 2681 O O . VAL A 1 354 ? 51.122 -10.288 -49.160 1.00 87.94 354 VAL A O 1
ATOM 2684 N N . TYR A 1 355 ? 52.988 -11.401 -48.555 1.00 90.06 355 TYR A N 1
ATOM 2685 C CA . TYR A 1 355 ? 52.643 -11.565 -47.144 1.00 90.06 355 TYR A CA 1
ATOM 2686 C C . TYR A 1 355 ? 52.578 -10.228 -46.399 1.00 90.06 355 TYR A C 1
ATOM 2688 O O . TYR A 1 355 ? 51.596 -9.969 -45.712 1.00 90.06 355 TYR A O 1
ATOM 2696 N N . GLU A 1 356 ? 53.546 -9.329 -46.603 1.00 87.44 356 GLU A N 1
ATOM 2697 C CA . GLU A 1 356 ? 53.540 -7.992 -45.985 1.00 87.44 356 GLU A CA 1
ATOM 2698 C C . GLU A 1 356 ? 52.350 -7.142 -46.449 1.00 87.44 356 GLU A C 1
ATOM 2700 O O . GLU A 1 356 ? 51.719 -6.458 -45.644 1.00 87.44 356 GLU A O 1
ATOM 2705 N N . LYS A 1 357 ? 51.999 -7.201 -47.743 1.00 84.81 357 LYS A N 1
ATOM 2706 C CA . LYS A 1 357 ? 50.811 -6.513 -48.268 1.00 84.81 357 LYS A CA 1
ATOM 2707 C C . LYS A 1 357 ? 49.523 -7.089 -47.677 1.00 84.81 357 LYS A C 1
ATOM 2709 O O . LYS A 1 357 ? 48.612 -6.326 -47.374 1.00 84.81 357 LYS A O 1
ATOM 2714 N N . SER A 1 358 ? 49.453 -8.410 -47.517 1.00 86.69 358 SER A N 1
ATOM 2715 C CA . SER A 1 358 ? 48.304 -9.084 -46.906 1.00 86.69 358 SER A CA 1
ATOM 2716 C C . SER A 1 358 ? 48.157 -8.727 -45.424 1.00 86.69 358 SER A C 1
ATOM 2718 O O . SER A 1 358 ? 47.055 -8.423 -44.985 1.00 86.69 358 SER A O 1
ATOM 2720 N N . ALA A 1 359 ? 49.259 -8.707 -44.665 1.00 83.56 359 ALA A N 1
ATOM 2721 C CA . ALA A 1 359 ? 49.256 -8.346 -43.246 1.00 83.56 359 ALA A CA 1
ATOM 2722 C C . ALA A 1 359 ? 48.798 -6.894 -43.024 1.00 83.56 359 ALA A C 1
ATOM 2724 O O . ALA A 1 359 ? 47.927 -6.650 -42.195 1.00 83.56 359 ALA A O 1
ATOM 2725 N N . ARG A 1 360 ? 49.306 -5.942 -43.824 1.00 79.12 360 ARG A N 1
ATOM 2726 C CA . ARG A 1 360 ? 48.863 -4.534 -43.774 1.00 79.12 360 ARG A CA 1
ATOM 2727 C C . ARG A 1 360 ? 47.388 -4.364 -44.140 1.00 79.12 360 ARG A C 1
ATOM 2729 O O . ARG A 1 360 ? 46.685 -3.607 -43.491 1.00 79.12 360 ARG A O 1
ATOM 2736 N N . ALA A 1 361 ? 46.897 -5.091 -45.146 1.00 78.00 361 ALA A N 1
ATOM 2737 C CA . ALA A 1 361 ? 45.484 -5.026 -45.520 1.00 78.00 361 ALA A CA 1
ATOM 2738 C C . ALA A 1 361 ? 44.549 -5.558 -44.414 1.00 78.00 361 ALA A C 1
ATOM 2740 O O . ALA A 1 361 ? 43.453 -5.026 -44.236 1.00 78.00 361 ALA A O 1
ATOM 2741 N N . GLU A 1 362 ? 44.971 -6.589 -43.673 1.00 78.81 362 GLU A N 1
ATOM 2742 C CA . GLU A 1 362 ? 44.203 -7.118 -42.539 1.00 78.81 362 GLU A CA 1
ATOM 2743 C C . GLU A 1 362 ? 44.299 -6.206 -41.302 1.00 78.81 362 GLU A C 1
ATOM 2745 O O . GLU A 1 362 ? 43.317 -6.065 -40.577 1.00 78.81 362 GLU A O 1
ATOM 2750 N N . GLU A 1 363 ? 45.436 -5.535 -41.082 1.00 78.50 363 GLU A N 1
ATOM 2751 C CA . GLU A 1 363 ? 45.577 -4.470 -40.077 1.00 78.50 363 GLU A CA 1
ATOM 2752 C C . GLU A 1 363 ? 44.638 -3.292 -40.376 1.00 78.50 363 GLU A C 1
ATOM 2754 O O . GLU A 1 363 ? 43.831 -2.936 -39.520 1.00 78.50 363 GLU A O 1
ATOM 2759 N N . ASP A 1 364 ? 44.645 -2.764 -41.605 1.00 72.69 364 ASP A N 1
ATOM 2760 C CA . ASP A 1 364 ? 43.744 -1.684 -42.037 1.00 72.69 364 ASP A CA 1
ATOM 2761 C C . ASP A 1 364 ? 42.264 -2.051 -41.842 1.00 72.69 364 ASP A C 1
ATOM 2763 O O . ASP A 1 364 ? 41.425 -1.206 -41.527 1.00 72.69 364 ASP A O 1
ATOM 2767 N N . LYS A 1 365 ? 41.912 -3.322 -42.063 1.00 79.06 365 LYS A N 1
ATOM 2768 C CA . LYS A 1 365 ? 40.555 -3.831 -41.841 1.00 79.06 365 LYS A CA 1
ATOM 2769 C C . LYS A 1 365 ? 40.212 -3.881 -40.352 1.00 79.06 365 LYS A C 1
ATOM 2771 O O . LYS A 1 365 ? 39.141 -3.422 -39.980 1.00 79.06 365 LYS A O 1
ATOM 2776 N N . ARG A 1 366 ? 41.126 -4.367 -39.510 1.00 77.31 366 ARG A N 1
ATOM 2777 C CA . ARG A 1 366 ? 40.950 -4.418 -38.052 1.00 77.31 366 ARG A CA 1
ATOM 2778 C C . ARG A 1 366 ? 40.810 -3.028 -37.438 1.00 77.31 366 ARG A C 1
ATOM 2780 O O . ARG A 1 366 ? 39.973 -2.846 -36.562 1.00 77.31 366 ARG A O 1
ATOM 2787 N N . VAL A 1 367 ? 41.602 -2.061 -37.906 1.00 72.62 367 VAL A N 1
ATOM 2788 C CA . VAL A 1 367 ? 41.498 -0.656 -37.486 1.00 72.62 367 VAL A CA 1
ATOM 2789 C C . VAL A 1 367 ? 40.116 -0.105 -37.838 1.00 72.62 367 VAL A C 1
ATOM 2791 O O . VAL A 1 367 ? 39.436 0.389 -36.948 1.00 72.62 367 VAL A O 1
ATOM 2794 N N . ARG A 1 368 ? 39.642 -0.294 -39.080 1.00 76.69 368 ARG A N 1
ATOM 2795 C CA . ARG A 1 368 ? 38.283 0.120 -39.481 1.00 76.69 368 ARG A CA 1
ATOM 2796 C C . ARG A 1 368 ? 37.173 -0.576 -38.686 1.00 76.69 368 ARG A C 1
ATOM 2798 O O . ARG A 1 368 ? 36.179 0.060 -38.347 1.00 76.69 368 ARG A O 1
ATOM 2805 N N . ASP A 1 369 ? 37.321 -1.867 -38.391 1.00 79.25 369 ASP A N 1
ATOM 2806 C CA . ASP A 1 369 ? 36.357 -2.614 -37.572 1.00 79.25 369 ASP A CA 1
ATOM 2807 C C . ASP A 1 369 ? 36.329 -2.087 -36.121 1.00 79.25 369 ASP A C 1
ATOM 2809 O O . ASP A 1 369 ? 35.255 -1.990 -35.526 1.00 79.25 369 ASP A O 1
ATOM 2813 N N . GLY A 1 370 ? 37.486 -1.695 -35.573 1.00 82.00 370 GLY A N 1
ATOM 2814 C CA . GLY A 1 370 ? 37.605 -1.030 -34.271 1.00 82.00 370 GLY A CA 1
ATOM 2815 C C . GLY A 1 370 ? 36.972 0.364 -34.252 1.00 82.00 370 GLY A C 1
ATOM 2816 O O . GLY A 1 370 ? 36.114 0.626 -33.415 1.00 82.00 370 GLY A O 1
ATOM 2817 N N . GLU A 1 371 ? 37.304 1.221 -35.222 1.00 80.19 371 GLU A N 1
ATOM 2818 C CA . GLU A 1 371 ? 36.715 2.564 -35.376 1.00 80.19 371 GLU A CA 1
ATOM 2819 C C . GLU A 1 371 ? 35.186 2.509 -35.510 1.00 80.19 371 GLU A C 1
ATOM 2821 O O . GLU A 1 371 ? 34.468 3.349 -34.965 1.00 80.19 371 GLU A O 1
ATOM 2826 N N . ARG A 1 372 ? 34.663 1.486 -36.197 1.00 82.69 372 ARG A N 1
ATOM 2827 C CA . ARG A 1 372 ? 33.221 1.255 -36.301 1.00 82.69 372 ARG A CA 1
ATOM 2828 C C . ARG A 1 372 ? 32.588 0.846 -34.969 1.00 82.69 372 ARG A C 1
ATOM 2830 O O . ARG A 1 372 ? 31.483 1.296 -34.674 1.00 82.69 372 ARG A O 1
ATOM 2837 N N . ALA A 1 373 ? 33.250 -0.005 -34.186 1.00 84.31 373 ALA A N 1
ATOM 2838 C CA . ALA A 1 373 ? 32.753 -0.403 -32.871 1.00 84.31 373 ALA A CA 1
ATOM 2839 C C . ALA A 1 373 ? 32.699 0.795 -31.907 1.00 84.31 373 ALA A C 1
ATOM 2841 O O . ALA A 1 373 ? 31.684 0.989 -31.236 1.00 84.31 373 ALA A O 1
ATOM 2842 N N . ASP A 1 374 ? 33.740 1.632 -31.911 1.00 85.06 374 ASP A N 1
ATOM 2843 C CA . ASP A 1 374 ? 33.794 2.870 -31.127 1.00 85.06 374 ASP A CA 1
ATOM 2844 C C . ASP A 1 374 ? 32.682 3.844 -31.550 1.00 85.06 374 ASP A C 1
ATOM 2846 O O . ASP A 1 374 ? 31.969 4.391 -30.705 1.00 85.06 374 ASP A O 1
ATOM 2850 N N . TYR A 1 375 ? 32.467 4.012 -32.859 1.00 88.44 375 TYR A N 1
ATOM 2851 C CA . TYR A 1 375 ? 31.355 4.797 -33.398 1.00 88.44 375 TYR A CA 1
ATOM 2852 C C . TYR A 1 375 ? 29.987 4.284 -32.916 1.00 88.44 375 TYR A C 1
ATOM 2854 O O . TYR A 1 375 ? 29.164 5.073 -32.445 1.00 88.44 375 TYR A O 1
ATOM 2862 N N . ASP A 1 376 ? 29.738 2.972 -32.996 1.00 87.44 376 ASP A N 1
ATOM 2863 C CA . ASP A 1 376 ? 28.469 2.374 -32.567 1.00 87.44 376 ASP A CA 1
ATOM 2864 C C . ASP A 1 376 ? 28.231 2.587 -31.054 1.00 87.44 376 ASP A C 1
ATOM 2866 O O . ASP A 1 376 ? 27.098 2.850 -30.627 1.00 87.44 376 ASP A O 1
ATOM 2870 N N . GLU A 1 377 ? 29.285 2.530 -30.232 1.00 89.38 377 GLU A N 1
ATOM 2871 C CA . GLU A 1 377 ? 29.216 2.812 -28.794 1.00 89.38 377 GLU A CA 1
ATOM 2872 C C . GLU A 1 377 ? 28.930 4.293 -28.501 1.00 89.38 377 GLU A C 1
ATOM 2874 O O . GLU A 1 377 ? 28.022 4.606 -27.717 1.00 89.38 377 GLU A O 1
ATOM 2879 N N . VAL A 1 378 ? 29.637 5.210 -29.169 1.00 89.25 378 VAL A N 1
ATOM 2880 C CA . VAL A 1 378 ? 29.419 6.660 -29.050 1.00 89.25 378 VAL A CA 1
ATOM 2881 C C . VAL A 1 378 ? 28.000 7.026 -29.473 1.00 89.25 378 VAL A C 1
ATOM 2883 O O . VAL A 1 378 ? 27.311 7.744 -28.742 1.00 89.25 378 VAL A O 1
ATOM 2886 N N . LEU A 1 379 ? 27.513 6.491 -30.595 1.00 88.81 379 LEU A N 1
ATOM 2887 C CA . LEU A 1 379 ? 26.155 6.738 -31.079 1.00 88.81 379 LEU A CA 1
ATOM 2888 C C . LEU A 1 379 ? 25.101 6.208 -30.096 1.00 88.81 379 LEU A C 1
ATOM 2890 O O . LEU A 1 379 ? 24.093 6.859 -29.831 1.00 88.81 379 LEU A O 1
ATOM 2894 N N . LYS A 1 380 ? 25.317 5.033 -29.499 1.00 91.31 380 LYS A N 1
ATOM 2895 C CA . LYS A 1 380 ? 24.402 4.480 -28.489 1.00 91.31 380 LYS A CA 1
ATOM 2896 C C . LYS A 1 380 ? 24.361 5.329 -27.211 1.00 91.31 380 LYS A C 1
ATOM 2898 O O . LYS A 1 380 ? 23.280 5.577 -26.664 1.00 91.31 380 LYS A O 1
ATOM 2903 N N . SER A 1 381 ? 25.526 5.751 -26.724 1.00 90.81 381 SER A N 1
ATOM 2904 C CA . SER A 1 381 ? 25.666 6.588 -25.527 1.00 90.81 381 SER A CA 1
ATOM 2905 C C . SER A 1 381 ? 25.005 7.955 -25.719 1.00 90.81 381 SER A C 1
ATOM 2907 O O . SER A 1 381 ? 24.138 8.354 -24.935 1.00 90.81 381 SER A O 1
ATOM 2909 N N . SER A 1 382 ? 25.344 8.629 -26.817 1.00 89.56 382 SER A N 1
ATOM 2910 C CA . SER A 1 382 ? 24.808 9.943 -27.178 1.00 89.56 382 SER A CA 1
ATOM 2911 C C . SER A 1 382 ? 23.293 9.906 -27.374 1.00 89.56 382 SER A C 1
ATOM 2913 O O . SER A 1 382 ? 22.598 10.747 -26.808 1.00 89.56 382 SER A O 1
ATOM 2915 N N . ARG A 1 383 ? 22.749 8.857 -28.004 1.00 92.88 383 ARG A N 1
ATOM 2916 C CA . ARG A 1 383 ? 21.296 8.626 -28.077 1.00 92.88 383 ARG A CA 1
ATOM 2917 C C . ARG A 1 383 ? 20.626 8.487 -26.721 1.00 92.88 383 ARG A C 1
ATOM 2919 O O . ARG A 1 383 ? 19.543 9.025 -26.520 1.00 92.88 383 ARG A O 1
ATOM 2926 N N . THR A 1 384 ? 21.253 7.774 -25.790 1.00 93.38 384 THR A N 1
ATOM 2927 C CA . THR A 1 384 ? 20.716 7.624 -24.431 1.00 93.38 384 THR A CA 1
ATOM 2928 C C . THR A 1 384 ? 20.700 8.970 -23.706 1.00 93.38 384 THR A C 1
ATOM 2930 O O . THR A 1 384 ? 19.734 9.286 -23.012 1.00 93.38 384 THR A O 1
ATOM 2933 N N . SER A 1 385 ? 21.752 9.778 -23.871 1.00 93.19 385 SER A N 1
ATOM 2934 C CA . SER A 1 385 ? 21.805 11.142 -23.333 1.00 93.19 385 SER A CA 1
ATOM 2935 C C . SER A 1 385 ? 20.719 12.023 -23.948 1.00 93.19 385 SER A C 1
ATOM 2937 O O . SER A 1 385 ? 19.957 12.660 -23.223 1.00 93.19 385 SER A O 1
ATOM 2939 N N . LEU A 1 386 ? 20.600 11.995 -25.275 1.00 92.44 386 LEU A N 1
ATOM 2940 C CA . LEU A 1 386 ? 19.627 12.771 -26.030 1.00 92.44 386 LEU A CA 1
ATOM 2941 C C . LEU A 1 386 ? 18.189 12.405 -25.645 1.00 92.44 386 LEU A C 1
ATOM 2943 O O . LEU A 1 386 ? 17.372 13.291 -25.431 1.00 92.44 386 LEU A O 1
ATOM 2947 N N . GLN A 1 387 ? 17.898 11.114 -25.457 1.00 94.81 387 GLN A N 1
ATOM 2948 C CA . GLN A 1 387 ? 16.604 10.642 -24.965 1.00 94.81 387 GLN A CA 1
ATOM 2949 C C . GLN A 1 387 ? 16.257 11.245 -23.595 1.00 94.81 387 GLN A C 1
ATOM 2951 O O . GLN A 1 387 ? 15.129 11.678 -23.385 1.00 94.81 387 GLN A O 1
ATOM 2956 N N . ARG A 1 388 ? 17.210 11.295 -22.653 1.00 94.44 388 ARG A N 1
ATOM 2957 C CA . ARG A 1 388 ? 16.968 11.881 -21.321 1.00 94.44 388 ARG A CA 1
ATOM 2958 C C . ARG A 1 388 ? 16.728 13.383 -21.394 1.00 94.44 388 ARG A C 1
ATOM 2960 O O . ARG A 1 388 ? 15.840 13.877 -20.712 1.00 94.44 388 ARG A O 1
ATOM 2967 N N . GLN A 1 389 ? 17.508 14.095 -22.205 1.00 93.12 389 GLN A N 1
ATOM 2968 C CA . GLN A 1 389 ? 17.332 15.536 -22.398 1.00 93.12 389 GLN A CA 1
ATOM 2969 C C . GLN A 1 389 ? 15.968 15.828 -23.027 1.00 93.12 389 GLN A C 1
ATOM 2971 O O . GLN A 1 389 ? 15.208 16.621 -22.490 1.00 93.12 389 GLN A O 1
ATOM 2976 N N . ALA A 1 390 ? 15.614 15.107 -24.091 1.00 92.62 390 ALA A N 1
ATOM 2977 C CA . ALA A 1 390 ? 14.323 15.214 -24.756 1.00 92.62 390 ALA A CA 1
ATOM 2978 C C . ALA A 1 390 ? 13.144 14.924 -23.811 1.00 92.62 390 ALA A C 1
ATOM 2980 O O . ALA A 1 390 ? 12.162 15.660 -23.815 1.00 92.62 390 ALA A O 1
ATOM 2981 N N . TYR A 1 391 ? 13.262 13.907 -22.953 1.00 95.56 391 TYR A N 1
ATOM 2982 C CA . TYR A 1 391 ? 12.261 13.618 -21.925 1.00 95.56 391 TYR A CA 1
ATOM 2983 C C . TYR A 1 391 ? 12.068 14.783 -20.948 1.00 95.56 391 TYR A C 1
ATOM 2985 O O . TYR A 1 391 ? 10.939 15.140 -20.640 1.00 95.56 391 TYR A O 1
ATOM 2993 N N . LEU A 1 392 ? 13.156 15.394 -20.473 1.00 92.88 392 LEU A N 1
ATOM 2994 C CA . LEU A 1 392 ? 13.074 16.519 -19.536 1.00 92.88 392 LEU A CA 1
ATOM 2995 C C . LEU A 1 392 ? 12.530 17.793 -20.188 1.00 92.88 392 LEU A C 1
ATOM 2997 O O . LEU A 1 392 ? 11.840 18.557 -19.524 1.00 92.88 392 LEU A O 1
ATOM 3001 N N . VAL A 1 393 ? 12.851 18.016 -21.464 1.00 92.25 393 VAL A N 1
ATOM 3002 C CA . VAL A 1 393 ? 12.375 19.172 -22.233 1.00 92.25 393 VAL A CA 1
ATOM 3003 C C . VAL A 1 393 ? 10.868 19.094 -22.466 1.00 92.25 393 VAL A C 1
ATOM 3005 O O . VAL A 1 393 ? 10.188 20.103 -22.340 1.00 92.25 393 VAL A O 1
ATOM 3008 N N . GLY A 1 394 ? 10.330 17.919 -22.811 1.00 91.81 394 GLY A N 1
ATOM 3009 C CA . GLY A 1 394 ? 8.889 17.753 -23.012 1.00 91.81 394 GLY A CA 1
ATOM 3010 C C . GLY A 1 394 ? 8.314 18.748 -24.033 1.00 91.81 394 GLY A C 1
ATOM 3011 O O . GLY A 1 394 ? 8.753 18.792 -25.187 1.00 91.81 394 GLY A O 1
ATOM 3012 N N . ASP A 1 395 ? 7.335 19.547 -23.616 1.00 90.19 395 ASP A N 1
ATOM 3013 C CA . ASP A 1 395 ? 6.669 20.587 -24.406 1.00 90.19 395 ASP A CA 1
ATOM 3014 C C . ASP A 1 395 ? 7.347 21.966 -24.342 1.00 90.19 395 ASP A C 1
ATOM 3016 O O . ASP A 1 395 ? 6.951 22.860 -25.091 1.00 90.19 395 ASP A O 1
ATOM 3020 N N . ASP A 1 396 ? 8.399 22.132 -23.534 1.00 87.62 396 ASP A N 1
ATOM 3021 C CA . ASP A 1 396 ? 9.113 23.402 -23.386 1.00 87.62 396 ASP A CA 1
ATOM 3022 C C . ASP A 1 396 ? 9.719 23.858 -24.729 1.00 87.62 396 ASP A C 1
ATOM 3024 O O . ASP A 1 396 ? 10.503 23.155 -25.383 1.00 87.62 396 ASP A O 1
ATOM 3028 N N . GLU A 1 397 ? 9.308 25.047 -25.173 1.00 81.50 397 GLU A N 1
ATOM 3029 C CA . GLU A 1 397 ? 9.741 25.641 -26.435 1.00 81.50 397 GLU A CA 1
ATOM 3030 C C . GLU A 1 397 ? 11.170 26.199 -26.359 1.00 81.50 397 GLU A C 1
ATOM 3032 O O . GLU A 1 397 ? 11.922 26.073 -27.330 1.00 81.50 397 GLU A O 1
ATOM 3037 N N . GLU A 1 398 ? 11.551 26.801 -25.229 1.00 78.94 398 GLU A N 1
ATOM 3038 C CA . GLU A 1 398 ? 12.855 27.445 -25.042 1.00 78.94 398 GLU A CA 1
ATOM 3039 C C . GLU A 1 398 ? 13.935 26.390 -24.800 1.00 78.94 398 GLU A C 1
ATOM 3041 O O . GLU A 1 398 ? 14.942 26.371 -25.508 1.00 78.94 398 GLU A O 1
ATOM 3046 N N . ALA A 1 399 ? 13.674 25.427 -23.911 1.00 80.75 399 ALA A N 1
ATOM 3047 C CA . ALA A 1 399 ? 14.571 24.295 -23.679 1.00 80.75 399 ALA A CA 1
ATOM 3048 C C . ALA A 1 399 ? 14.676 23.366 -24.908 1.00 80.75 399 ALA A C 1
ATOM 3050 O O . ALA A 1 399 ? 15.685 22.683 -25.106 1.00 80.75 399 ALA A O 1
ATOM 3051 N N .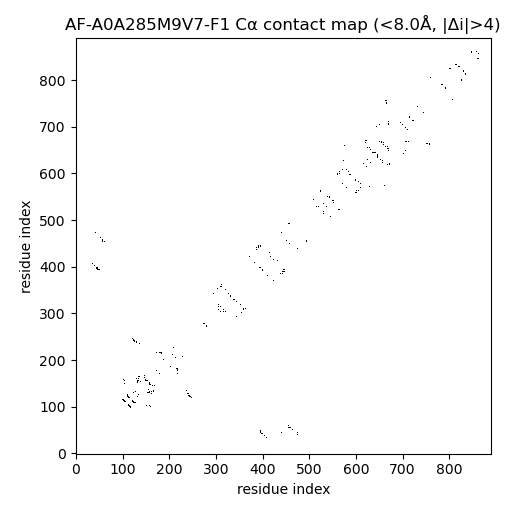 GLY A 1 400 ? 13.669 23.385 -25.789 1.00 77.56 400 GLY A N 1
ATOM 3052 C CA . GLY A 1 400 ? 13.727 22.738 -27.099 1.00 77.56 400 GLY A CA 1
ATOM 3053 C C . GLY A 1 400 ? 14.847 23.271 -27.996 1.00 77.56 400 GLY A C 1
ATOM 3054 O O . GLY A 1 400 ? 15.429 22.496 -28.747 1.00 77.56 400 GLY A O 1
ATOM 3055 N N . ALA A 1 401 ? 15.205 24.555 -27.887 1.00 74.62 401 ALA A N 1
ATOM 3056 C CA . ALA A 1 401 ? 16.286 25.139 -28.682 1.00 74.62 401 ALA A CA 1
ATOM 3057 C C . ALA A 1 401 ? 17.678 24.622 -28.275 1.00 74.62 401 ALA A C 1
ATOM 3059 O O . ALA A 1 401 ? 18.560 24.507 -29.124 1.00 74.62 401 ALA A O 1
ATOM 3060 N N . ASP A 1 402 ? 17.877 24.290 -26.999 1.00 79.06 402 ASP A N 1
ATOM 3061 C CA . ASP A 1 402 ? 19.133 23.706 -26.516 1.00 79.06 402 ASP A CA 1
ATOM 3062 C C . ASP A 1 402 ? 19.245 22.224 -26.905 1.00 79.06 402 ASP A C 1
ATOM 3064 O O . ASP A 1 402 ? 20.330 21.732 -27.231 1.00 79.06 402 ASP A O 1
ATOM 3068 N N . LEU A 1 403 ? 18.109 21.520 -26.950 1.00 84.62 403 LEU A N 1
ATOM 3069 C CA . LEU A 1 403 ? 18.030 20.141 -27.434 1.00 84.62 403 LEU A CA 1
ATOM 3070 C C . LEU A 1 403 ? 18.430 20.021 -28.912 1.00 84.62 403 LEU A C 1
ATOM 3072 O O . LEU A 1 403 ? 19.030 19.015 -29.299 1.00 84.62 403 LEU A O 1
ATOM 3076 N N . ASP A 1 404 ? 18.160 21.054 -29.718 1.00 81.06 404 ASP A N 1
ATOM 3077 C CA . ASP A 1 404 ? 18.584 21.120 -31.122 1.00 81.06 404 ASP A CA 1
ATOM 3078 C C . ASP A 1 404 ? 20.106 20.981 -31.253 1.00 81.06 404 ASP A C 1
ATOM 3080 O O . ASP A 1 404 ? 20.593 20.280 -32.139 1.00 81.06 404 ASP A O 1
ATOM 3084 N N . VAL A 1 405 ? 20.875 21.624 -30.366 1.00 82.81 405 VAL A N 1
ATOM 3085 C CA . VAL A 1 405 ? 22.347 21.583 -30.401 1.00 82.81 405 VAL A CA 1
ATOM 3086 C C . VAL A 1 405 ? 22.837 20.154 -30.184 1.00 82.81 405 VAL A C 1
ATOM 3088 O O . VAL A 1 405 ? 23.586 19.628 -31.007 1.00 82.81 405 VAL A O 1
ATOM 3091 N N . ALA A 1 406 ? 22.344 19.493 -29.134 1.00 85.50 406 ALA A N 1
ATOM 3092 C CA . ALA A 1 406 ? 22.708 18.113 -28.819 1.00 85.50 406 ALA A CA 1
ATOM 3093 C C . ALA A 1 406 ? 22.280 17.133 -29.925 1.00 85.50 406 ALA A C 1
ATOM 3095 O O . ALA A 1 406 ? 22.994 16.179 -30.246 1.00 85.50 406 ALA A O 1
ATOM 3096 N N . MET A 1 407 ? 21.118 17.360 -30.535 1.00 87.00 407 MET A N 1
ATOM 3097 C CA . MET A 1 407 ? 20.650 16.553 -31.654 1.00 87.00 407 MET A CA 1
ATOM 3098 C C . MET A 1 407 ? 21.523 16.733 -32.903 1.00 87.00 407 MET A C 1
ATOM 3100 O O . MET A 1 407 ? 21.866 15.745 -33.554 1.00 87.00 407 MET A O 1
ATOM 3104 N N . ASN A 1 408 ? 21.929 17.963 -33.213 1.00 84.69 408 ASN A N 1
ATOM 3105 C CA . ASN A 1 408 ? 22.792 18.252 -34.357 1.00 84.69 408 ASN A CA 1
ATOM 3106 C C . ASN A 1 408 ? 24.191 17.652 -34.184 1.00 84.69 408 ASN A C 1
ATOM 3108 O O . ASN A 1 408 ? 24.731 17.112 -35.143 1.00 84.69 408 ASN A O 1
ATOM 3112 N N . GLU A 1 409 ? 24.744 17.639 -32.968 1.00 85.88 409 GLU A N 1
ATOM 3113 C CA . GLU A 1 409 ? 26.000 16.930 -32.673 1.00 85.88 409 GLU A CA 1
ATOM 3114 C C . GLU A 1 409 ? 25.902 15.426 -32.984 1.00 85.88 409 GLU A C 1
ATOM 3116 O O . GLU A 1 409 ? 26.814 14.836 -33.562 1.00 85.88 409 GLU A O 1
ATOM 3121 N N . ASN A 1 410 ? 24.770 14.793 -32.654 1.00 88.81 410 ASN A N 1
ATOM 3122 C CA . ASN A 1 410 ? 24.537 13.380 -32.968 1.00 88.81 410 ASN A CA 1
ATOM 3123 C C . ASN A 1 410 ? 24.462 13.133 -34.480 1.00 88.81 410 ASN A C 1
ATOM 3125 O O . ASN A 1 410 ? 24.994 12.141 -34.974 1.00 88.81 410 ASN A O 1
ATOM 3129 N N . LEU A 1 411 ? 23.785 14.019 -35.209 1.00 87.75 411 LEU A N 1
ATOM 3130 C CA . LEU A 1 411 ? 23.632 13.909 -36.656 1.00 87.75 411 LEU A CA 1
ATOM 3131 C C . LEU A 1 411 ? 24.962 14.178 -37.384 1.00 87.75 411 LEU A C 1
ATOM 3133 O O . LEU A 1 411 ? 25.284 13.440 -38.313 1.00 87.75 411 LEU A O 1
ATOM 3137 N N . ALA A 1 412 ? 25.768 15.135 -36.912 1.00 86.38 412 ALA A N 1
ATOM 3138 C CA . ALA A 1 412 ? 27.114 15.398 -37.423 1.00 86.38 412 ALA A CA 1
ATOM 3139 C C . ALA A 1 412 ? 28.038 14.179 -37.254 1.00 86.38 412 ALA A C 1
ATOM 3141 O O . ALA A 1 412 ? 28.693 13.773 -38.208 1.00 86.38 412 ALA A O 1
ATOM 3142 N N . ASN A 1 413 ? 27.995 13.499 -36.101 1.00 86.94 413 ASN A N 1
ATOM 3143 C CA . ASN A 1 413 ? 28.761 12.262 -35.892 1.00 86.94 413 ASN A CA 1
ATOM 3144 C C . ASN A 1 413 ? 28.386 11.145 -36.890 1.00 86.94 413 ASN A C 1
ATOM 3146 O O . ASN A 1 413 ? 29.229 10.324 -37.254 1.00 86.94 413 ASN A O 1
ATOM 3150 N N . ILE A 1 414 ? 27.121 11.075 -37.331 1.00 86.56 414 ILE A N 1
ATOM 3151 C CA . ILE A 1 414 ? 26.682 10.116 -38.361 1.00 86.56 414 ILE A CA 1
ATOM 3152 C C . ILE A 1 414 ? 27.245 10.506 -39.735 1.00 86.56 414 ILE A C 1
ATOM 3154 O O . ILE A 1 414 ? 27.654 9.629 -40.497 1.00 86.56 414 ILE A O 1
ATOM 3158 N N . GLU A 1 415 ? 27.276 11.799 -40.056 1.00 86.38 415 GLU A N 1
ATOM 3159 C CA . GLU A 1 415 ? 27.845 12.311 -41.308 1.00 86.38 415 GLU A CA 1
ATOM 3160 C C . GLU A 1 415 ? 29.362 12.091 -41.373 1.00 86.38 415 GLU A C 1
ATOM 3162 O O . GLU A 1 415 ? 29.847 11.551 -42.367 1.00 86.38 415 GLU A O 1
ATOM 3167 N N . ASP A 1 416 ? 30.091 12.371 -40.292 1.00 87.00 416 ASP A N 1
ATOM 3168 C CA . ASP A 1 416 ? 31.537 12.129 -40.201 1.00 87.00 416 ASP A CA 1
ATOM 3169 C C . ASP A 1 416 ? 31.879 10.646 -40.434 1.00 87.00 416 ASP A C 1
ATOM 3171 O O . ASP A 1 416 ? 32.798 10.309 -41.187 1.00 87.00 416 ASP A O 1
ATOM 3175 N N . ALA A 1 417 ? 31.098 9.728 -39.852 1.00 87.19 417 ALA A N 1
ATOM 3176 C CA . ALA A 1 417 ? 31.269 8.290 -40.061 1.00 87.19 417 ALA A CA 1
ATOM 3177 C C . ALA A 1 417 ? 30.952 7.851 -41.504 1.00 87.19 417 ALA A C 1
ATOM 3179 O O . ALA A 1 417 ? 31.561 6.905 -42.019 1.00 87.19 417 ALA A O 1
ATOM 3180 N N . LEU A 1 418 ? 30.005 8.522 -42.168 1.00 85.88 418 LEU A N 1
ATOM 3181 C CA . LEU A 1 418 ? 29.684 8.292 -43.575 1.00 85.88 418 LEU A CA 1
ATOM 3182 C C . LEU A 1 418 ? 30.823 8.770 -44.486 1.00 85.88 418 LEU A C 1
ATOM 3184 O O . LEU A 1 418 ? 31.222 8.035 -45.391 1.00 85.88 418 LEU A O 1
ATOM 3188 N N . GLU A 1 419 ? 31.373 9.961 -44.238 1.00 84.19 419 GLU A N 1
ATOM 3189 C CA . GLU A 1 419 ? 32.502 10.512 -44.999 1.00 84.19 419 GLU A CA 1
ATOM 3190 C C . GLU A 1 419 ? 33.783 9.687 -44.821 1.00 84.19 419 GLU A C 1
ATOM 3192 O O . GLU A 1 419 ? 34.518 9.465 -45.787 1.00 84.19 419 GLU A O 1
ATOM 3197 N N . ALA A 1 420 ? 34.016 9.162 -43.614 1.00 83.94 420 ALA A N 1
ATOM 3198 C CA . ALA A 1 420 ? 35.115 8.244 -43.315 1.00 83.94 420 ALA A CA 1
ATOM 3199 C C . ALA A 1 420 ? 34.944 6.848 -43.953 1.00 83.94 420 ALA A C 1
ATOM 3201 O O . ALA A 1 420 ? 35.876 6.042 -43.952 1.00 83.94 420 ALA A O 1
ATOM 3202 N N . GLY A 1 421 ? 33.766 6.539 -44.512 1.00 81.88 421 GLY A N 1
ATOM 3203 C CA . GLY A 1 421 ? 33.458 5.238 -45.108 1.00 81.88 421 GLY A CA 1
ATOM 3204 C C . GLY A 1 421 ? 33.245 4.112 -44.089 1.00 81.88 421 GLY A C 1
ATOM 3205 O O . GLY A 1 421 ? 33.274 2.940 -44.470 1.00 81.88 421 GLY A O 1
ATOM 3206 N N . LEU A 1 422 ? 33.022 4.447 -42.811 1.00 85.06 422 LEU A N 1
ATOM 3207 C CA . LEU A 1 422 ? 32.738 3.485 -41.736 1.00 85.06 422 LEU A CA 1
ATOM 3208 C C . LEU A 1 422 ? 31.322 2.898 -41.856 1.00 85.06 422 LEU A C 1
ATOM 3210 O O . LEU A 1 422 ? 31.087 1.740 -41.496 1.00 85.06 422 LEU A O 1
ATOM 3214 N N . ILE A 1 423 ? 30.378 3.680 -42.392 1.00 84.75 423 ILE A N 1
ATOM 3215 C CA . ILE A 1 423 ? 28.979 3.288 -42.602 1.00 84.75 423 ILE A CA 1
ATOM 3216 C C . ILE A 1 423 ? 28.508 3.554 -44.037 1.00 84.75 423 ILE A C 1
ATOM 3218 O O . ILE A 1 423 ? 29.071 4.361 -44.771 1.00 84.75 423 ILE A O 1
ATOM 3222 N N . SER A 1 424 ? 27.441 2.861 -44.450 1.00 84.00 424 SER A N 1
ATOM 3223 C CA . SER A 1 424 ? 26.817 3.067 -45.766 1.00 84.00 424 SER A CA 1
ATOM 3224 C C . SER A 1 424 ? 25.805 4.225 -45.749 1.00 84.00 424 SER A C 1
ATOM 3226 O O . SER A 1 424 ? 25.193 4.468 -44.706 1.00 84.00 424 SER A O 1
ATOM 3228 N N . PRO A 1 425 ? 25.506 4.859 -46.902 1.00 80.19 425 PRO A N 1
ATOM 3229 C CA . PRO A 1 425 ? 24.479 5.906 -46.988 1.00 80.19 425 PRO A CA 1
ATOM 3230 C C . PRO A 1 425 ? 23.093 5.463 -46.488 1.00 80.19 425 PRO A C 1
ATOM 3232 O O . PRO A 1 425 ? 22.363 6.226 -45.862 1.00 80.19 425 PRO A O 1
ATOM 3235 N N . GLN A 1 426 ? 22.733 4.200 -46.733 1.00 76.00 426 GLN A N 1
ATOM 3236 C CA . GLN A 1 426 ? 21.458 3.618 -46.301 1.00 76.00 426 GLN A CA 1
ATOM 3237 C C . GLN A 1 426 ? 21.397 3.463 -44.776 1.00 76.00 426 GLN A C 1
ATOM 3239 O O . GLN A 1 426 ? 20.357 3.704 -44.163 1.00 76.00 426 GLN A O 1
ATOM 3244 N N . LEU A 1 427 ? 22.516 3.068 -44.160 1.00 79.19 427 LEU A N 1
ATOM 3245 C CA . LEU A 1 427 ? 22.622 2.951 -42.709 1.00 79.19 427 LEU A CA 1
ATOM 3246 C C . LEU A 1 427 ? 22.605 4.331 -42.040 1.00 79.19 427 LEU A C 1
ATOM 3248 O O . LEU A 1 427 ? 21.874 4.495 -41.067 1.00 79.19 427 LEU A O 1
ATOM 3252 N N . ALA A 1 428 ? 23.315 5.311 -42.607 1.00 77.88 428 ALA A N 1
ATOM 3253 C CA . ALA A 1 428 ? 23.309 6.694 -42.135 1.00 77.88 428 ALA A CA 1
ATOM 3254 C C . ALA A 1 428 ? 21.884 7.273 -42.120 1.00 77.88 428 ALA A C 1
ATOM 3256 O O . ALA A 1 428 ? 21.416 7.727 -41.080 1.00 77.88 428 ALA A O 1
ATOM 3257 N N . SER A 1 429 ? 21.136 7.140 -43.223 1.00 78.44 429 SER A N 1
ATOM 3258 C CA . SER A 1 429 ? 19.736 7.590 -43.300 1.00 78.44 429 SER A CA 1
ATOM 3259 C C . SER A 1 429 ? 18.836 6.914 -42.254 1.00 78.44 429 SER A C 1
ATOM 3261 O O . SER A 1 429 ? 18.023 7.569 -41.596 1.00 78.44 429 SER A O 1
ATOM 3263 N N . LYS A 1 430 ? 19.014 5.605 -42.027 1.00 80.56 430 LYS A N 1
ATOM 3264 C CA . LYS A 1 430 ? 18.283 4.874 -40.982 1.00 80.56 430 LYS A CA 1
ATOM 3265 C C . LYS A 1 430 ? 18.630 5.385 -39.580 1.00 80.56 430 LYS A C 1
ATOM 3267 O O . LYS A 1 430 ? 17.731 5.551 -38.761 1.00 80.56 430 LYS A O 1
ATOM 3272 N N . GLN A 1 431 ? 19.911 5.612 -39.291 1.00 85.38 431 GLN A N 1
ATOM 3273 C CA . GLN A 1 431 ? 20.367 6.115 -37.994 1.00 85.38 431 GLN A CA 1
ATOM 3274 C C . GLN A 1 431 ? 19.874 7.540 -37.741 1.00 85.38 431 GLN A C 1
ATOM 3276 O O . GLN A 1 431 ? 19.393 7.806 -36.645 1.00 85.38 431 GLN A O 1
ATOM 3281 N N . GLN A 1 432 ? 19.886 8.408 -38.757 1.00 84.44 432 GLN A N 1
ATOM 3282 C CA . GLN A 1 432 ? 19.320 9.756 -38.681 1.00 84.44 432 GLN A CA 1
ATOM 3283 C C . GLN A 1 432 ? 17.839 9.710 -38.290 1.00 84.44 432 GLN A C 1
ATOM 3285 O O . GLN A 1 432 ? 17.475 10.297 -37.274 1.00 84.44 432 GLN A O 1
ATOM 3290 N N . LYS A 1 433 ? 16.998 8.932 -38.996 1.00 83.19 433 LYS A N 1
ATOM 3291 C CA . LYS A 1 433 ? 15.575 8.760 -38.627 1.00 83.19 433 LYS A CA 1
ATOM 3292 C C . LYS A 1 433 ? 15.415 8.306 -37.176 1.00 83.19 433 LYS A C 1
ATOM 3294 O O . LYS A 1 433 ? 14.547 8.769 -36.448 1.00 83.19 433 LYS A O 1
ATOM 3299 N N . VAL A 1 434 ? 16.271 7.392 -36.745 1.00 87.06 434 VAL A N 1
ATOM 3300 C CA . VAL A 1 434 ? 16.234 6.847 -35.395 1.00 87.06 434 VAL A CA 1
ATOM 3301 C C . VAL A 1 434 ? 16.593 7.899 -34.325 1.00 87.06 434 VAL A C 1
ATOM 3303 O O . VAL A 1 434 ? 16.044 7.824 -33.226 1.00 87.06 434 VAL A O 1
ATOM 3306 N N . ILE A 1 435 ? 17.448 8.888 -34.624 1.00 89.00 435 ILE A N 1
ATOM 3307 C CA . ILE A 1 435 ? 17.672 10.058 -33.752 1.00 89.00 435 ILE A CA 1
ATOM 3308 C C . ILE A 1 435 ? 16.383 10.880 -33.617 1.00 89.00 435 ILE A C 1
ATOM 3310 O O . ILE A 1 435 ? 15.971 11.160 -32.491 1.00 89.00 435 ILE A O 1
ATOM 3314 N N . PHE A 1 436 ? 15.721 11.195 -34.738 1.00 84.69 436 PHE A N 1
ATOM 3315 C CA . PHE A 1 436 ? 14.443 11.921 -34.748 1.00 84.69 436 PHE A CA 1
ATOM 3316 C C . PHE A 1 436 ? 13.377 11.215 -33.914 1.00 84.69 436 PHE A C 1
ATOM 3318 O O . PHE A 1 436 ? 12.820 11.810 -32.994 1.00 84.69 436 PHE A O 1
ATOM 3325 N N . ASP A 1 437 ? 13.150 9.927 -34.177 1.00 85.38 437 ASP A N 1
ATOM 3326 C CA . ASP A 1 437 ? 12.173 9.128 -33.440 1.00 85.38 437 ASP A CA 1
ATOM 3327 C C . ASP A 1 437 ? 12.509 9.108 -31.934 1.00 85.38 437 ASP A C 1
ATOM 3329 O O . ASP A 1 437 ? 11.615 9.216 -31.100 1.00 85.38 437 ASP A O 1
ATOM 3333 N N . THR A 1 438 ? 13.792 9.007 -31.556 1.00 89.56 438 THR A N 1
ATOM 3334 C CA . THR A 1 438 ? 14.211 9.044 -30.143 1.00 89.56 438 THR A CA 1
ATOM 3335 C C . THR A 1 438 ? 13.867 10.371 -29.469 1.00 89.56 438 THR A C 1
ATOM 3337 O O . THR A 1 438 ? 13.350 10.344 -28.354 1.00 89.56 438 THR A O 1
ATOM 3340 N N . VAL A 1 439 ? 14.116 11.507 -30.122 1.00 89.88 439 VAL A N 1
ATOM 3341 C CA . VAL A 1 439 ? 13.788 12.827 -29.564 1.00 89.88 439 VAL A CA 1
ATOM 3342 C C . VAL A 1 439 ? 12.278 13.013 -29.460 1.00 89.88 439 VAL A C 1
ATOM 3344 O O . VAL A 1 439 ? 11.778 13.335 -28.384 1.00 89.88 439 VAL A O 1
ATOM 3347 N N . THR A 1 440 ? 11.541 12.749 -30.538 1.00 87.12 440 THR A N 1
ATOM 3348 C CA . THR A 1 440 ? 10.085 12.920 -30.577 1.00 87.12 440 THR A CA 1
ATOM 3349 C C . THR A 1 440 ? 9.386 12.061 -29.526 1.00 87.12 440 THR A C 1
ATOM 3351 O O . THR A 1 440 ? 8.616 12.582 -28.722 1.00 87.12 440 THR A O 1
ATOM 3354 N N . LEU A 1 441 ? 9.683 10.758 -29.476 1.00 90.94 441 LEU A N 1
ATOM 3355 C CA . LEU A 1 441 ? 9.036 9.839 -28.533 1.00 90.94 441 LEU A CA 1
ATOM 3356 C C . LEU A 1 441 ? 9.375 10.177 -27.077 1.00 90.94 441 LEU A C 1
ATOM 3358 O O . LEU A 1 441 ? 8.505 10.099 -26.215 1.00 90.94 441 LEU A O 1
ATOM 3362 N N . ALA A 1 442 ? 10.615 10.588 -26.800 1.00 93.75 442 ALA A N 1
ATOM 3363 C CA . ALA A 1 442 ? 11.019 10.971 -25.452 1.00 93.75 442 ALA A CA 1
ATOM 3364 C C . ALA A 1 442 ? 10.312 12.242 -24.970 1.00 93.75 442 ALA A C 1
ATOM 3366 O O . ALA A 1 442 ? 9.897 12.296 -23.817 1.00 93.75 442 ALA A O 1
ATOM 3367 N N . ARG A 1 443 ? 10.118 13.237 -25.843 1.00 93.19 443 ARG A N 1
ATOM 3368 C CA . ARG A 1 443 ? 9.353 14.445 -25.499 1.00 93.19 443 ARG A CA 1
ATOM 3369 C C . ARG A 1 443 ? 7.892 14.129 -25.200 1.00 93.19 443 ARG A C 1
ATOM 3371 O O . ARG A 1 443 ? 7.363 14.632 -24.216 1.00 93.19 443 ARG A O 1
ATOM 3378 N N . ILE A 1 444 ? 7.259 13.268 -26.005 1.00 93.38 444 ILE A N 1
ATOM 3379 C CA . ILE A 1 444 ? 5.886 12.802 -25.745 1.00 93.38 444 ILE A CA 1
ATOM 3380 C C . ILE A 1 444 ? 5.813 12.104 -24.380 1.00 93.38 444 ILE A C 1
ATOM 3382 O O . ILE A 1 444 ? 4.899 12.386 -23.610 1.00 93.38 444 ILE A O 1
ATOM 3386 N N . ASP A 1 445 ? 6.784 11.239 -24.064 1.00 95.50 445 ASP A N 1
ATOM 3387 C CA . ASP A 1 445 ? 6.873 10.574 -22.758 1.00 95.50 445 ASP A CA 1
ATOM 3388 C C . ASP A 1 445 ? 6.967 11.582 -21.605 1.00 95.50 445 ASP A C 1
ATOM 3390 O O . ASP A 1 445 ? 6.224 11.462 -20.635 1.00 95.50 445 ASP A O 1
ATOM 3394 N N . GLY A 1 446 ? 7.825 12.597 -21.735 1.00 95.06 446 GLY A N 1
ATOM 3395 C CA . GLY A 1 446 ? 7.992 13.640 -20.723 1.00 95.06 446 GLY A CA 1
ATOM 3396 C C . GLY A 1 446 ? 6.712 14.427 -20.446 1.00 95.06 446 GLY A C 1
ATOM 3397 O O . GLY A 1 446 ? 6.360 14.650 -19.290 1.00 95.06 446 GLY A O 1
ATOM 3398 N N . VAL A 1 447 ? 5.981 14.797 -21.502 1.00 95.88 447 VAL A N 1
ATOM 3399 C CA . VAL A 1 447 ? 4.699 15.512 -21.384 1.00 95.88 447 VAL A CA 1
ATOM 3400 C C . VAL A 1 447 ? 3.610 14.606 -20.821 1.00 95.88 447 VAL A C 1
ATOM 3402 O O . VAL A 1 447 ? 2.851 15.018 -19.953 1.00 95.88 447 VAL A O 1
ATOM 3405 N N . PHE A 1 448 ? 3.533 13.351 -21.265 1.00 96.38 448 PHE A N 1
ATOM 3406 C CA . PHE A 1 448 ? 2.572 12.395 -20.718 1.00 96.38 448 PHE A CA 1
ATOM 3407 C C . PHE A 1 448 ? 2.767 12.199 -19.207 1.00 96.38 448 PHE A C 1
ATOM 3409 O O . PHE A 1 448 ? 1.794 12.193 -18.449 1.00 96.38 448 PHE A O 1
ATOM 3416 N N . ASP A 1 449 ? 4.018 12.055 -18.765 1.00 95.44 449 ASP A N 1
ATOM 3417 C CA . ASP A 1 449 ? 4.354 11.824 -17.361 1.00 95.44 449 ASP A CA 1
ATOM 3418 C C . ASP A 1 449 ? 4.196 13.086 -16.490 1.00 95.44 449 ASP A C 1
ATOM 3420 O O . ASP A 1 449 ? 3.994 12.956 -15.281 1.00 95.44 449 ASP A O 1
ATOM 3424 N N . SER A 1 450 ? 4.223 14.292 -17.075 1.00 94.75 450 SER A N 1
ATOM 3425 C CA . SER A 1 450 ? 3.998 15.553 -16.349 1.00 94.75 450 SER A CA 1
ATOM 3426 C C . SER A 1 450 ? 2.518 15.858 -16.073 1.00 94.75 450 SER A C 1
ATOM 3428 O O . SER A 1 450 ? 2.210 16.691 -15.217 1.00 94.75 450 SER A O 1
ATOM 3430 N N . LEU A 1 451 ? 1.588 15.175 -16.752 1.00 93.75 451 LEU A N 1
ATOM 3431 C CA . LEU A 1 451 ? 0.150 15.387 -16.573 1.00 93.75 451 LEU A CA 1
ATOM 3432 C C . LEU A 1 451 ? -0.347 14.882 -15.203 1.00 93.75 451 LEU A C 1
ATOM 3434 O O . LEU A 1 451 ? 0.067 13.817 -14.736 1.00 93.75 451 LEU A O 1
ATOM 3438 N N . PRO A 1 452 ? -1.288 15.604 -14.563 1.00 89.88 452 PRO A N 1
ATOM 3439 C CA . PRO A 1 452 ? -1.610 15.421 -13.147 1.00 89.88 452 PRO A CA 1
ATOM 3440 C C . PRO A 1 452 ? -2.474 14.195 -12.828 1.00 89.88 452 PRO A C 1
ATOM 3442 O O . PRO A 1 452 ? -2.579 13.832 -11.657 1.00 89.88 452 PRO A O 1
ATOM 3445 N N . GLY A 1 453 ? -3.132 13.589 -13.818 1.00 88.50 453 GLY A N 1
ATOM 3446 C CA . GLY A 1 453 ? -4.079 12.510 -13.571 1.00 88.50 453 GLY A CA 1
ATOM 3447 C C . GLY A 1 453 ? -4.417 11.669 -14.802 1.00 88.50 453 GLY A C 1
ATOM 3448 O O . GLY A 1 453 ? -4.039 11.997 -15.933 1.00 88.50 453 GLY A O 1
ATOM 3449 N N . PRO A 1 454 ? -5.128 10.546 -14.595 1.00 90.00 454 PRO A N 1
ATOM 3450 C CA . PRO A 1 454 ? -5.413 9.576 -15.647 1.00 90.00 454 PRO A CA 1
ATOM 3451 C C . PRO A 1 454 ? -6.352 10.110 -16.736 1.00 90.00 454 PRO A C 1
ATOM 3453 O O . PRO A 1 454 ? -6.304 9.616 -17.862 1.00 90.00 454 PRO A O 1
ATOM 3456 N N . ASP A 1 455 ? -7.196 11.094 -16.424 1.00 87.38 455 ASP A N 1
ATOM 3457 C CA . ASP A 1 455 ? -8.167 11.651 -17.369 1.00 87.38 455 ASP A CA 1
ATOM 3458 C C . ASP A 1 455 ? -7.500 12.655 -18.315 1.00 87.38 455 ASP A C 1
ATOM 3460 O O . ASP A 1 455 ? -7.716 12.605 -19.526 1.00 87.38 455 ASP A O 1
ATOM 3464 N N . GLU A 1 456 ? -6.605 13.496 -17.791 1.00 90.06 456 GLU A N 1
ATOM 3465 C CA . GLU A 1 456 ? -5.765 14.387 -18.590 1.00 90.06 456 GLU A CA 1
ATOM 3466 C C . GLU A 1 456 ? -4.815 13.576 -19.475 1.00 90.06 456 GLU A C 1
ATOM 3468 O O . GLU A 1 456 ? -4.707 13.823 -20.676 1.00 90.06 456 GLU A O 1
ATOM 3473 N N . LYS A 1 457 ? -4.194 12.532 -18.917 1.00 93.81 457 LYS A N 1
ATOM 3474 C CA . LYS A 1 457 ? -3.367 11.591 -19.681 1.00 93.81 457 LYS A CA 1
ATOM 3475 C C . LYS A 1 457 ? -4.151 10.918 -20.805 1.00 93.81 457 LYS A C 1
ATOM 3477 O O . LYS A 1 457 ? -3.634 10.789 -21.911 1.00 93.81 457 LYS A O 1
ATOM 3482 N N . GLN A 1 458 ? -5.401 10.519 -20.561 1.00 91.88 458 GLN A N 1
ATOM 3483 C CA . GLN A 1 458 ? -6.251 9.942 -21.603 1.00 91.88 458 GLN A CA 1
ATOM 3484 C C . GLN A 1 458 ? -6.557 10.960 -22.711 1.00 91.88 458 GLN A C 1
ATOM 3486 O O . GLN A 1 458 ? -6.386 10.643 -23.888 1.00 91.88 458 GLN A O 1
ATOM 3491 N N . ALA A 1 459 ? -6.952 12.182 -22.349 1.00 90.75 459 ALA A N 1
ATOM 3492 C CA . ALA A 1 459 ? -7.239 13.241 -23.313 1.00 90.75 459 ALA A CA 1
ATOM 3493 C C . ALA A 1 459 ? -6.015 13.610 -24.169 1.00 90.75 459 ALA A C 1
ATOM 3495 O O . ALA A 1 459 ? -6.151 13.848 -25.369 1.00 90.75 459 ALA A O 1
ATOM 3496 N N . PHE A 1 460 ? -4.822 13.618 -23.571 1.00 93.94 460 PHE A N 1
ATOM 3497 C CA . PHE A 1 460 ? -3.565 13.841 -24.282 1.00 93.94 460 PHE A CA 1
ATOM 3498 C C . PHE A 1 460 ? -3.284 12.734 -25.307 1.00 93.94 460 PHE A C 1
ATOM 3500 O O . PHE A 1 460 ? -2.988 13.026 -26.464 1.00 93.94 460 PHE A O 1
ATOM 3507 N N . VAL A 1 461 ? -3.454 11.462 -24.924 1.00 92.94 461 VAL A N 1
ATOM 3508 C CA . VAL A 1 461 ? -3.279 10.312 -25.832 1.00 92.94 461 VAL A CA 1
ATOM 3509 C C . VAL A 1 461 ? -4.279 10.339 -26.989 1.00 92.94 461 VAL A C 1
ATOM 3511 O O . VAL A 1 461 ? -3.914 10.031 -28.123 1.00 92.94 461 VAL A O 1
ATOM 3514 N N . GLU A 1 462 ? -5.531 10.714 -26.729 1.00 90.62 462 GLU A N 1
ATOM 3515 C CA . GLU A 1 462 ? -6.539 10.913 -27.777 1.00 90.62 462 GLU A CA 1
ATOM 3516 C C . GLU A 1 462 ? -6.115 12.019 -28.752 1.00 90.62 462 GLU A C 1
ATOM 3518 O O . GLU A 1 462 ? -6.145 11.807 -29.962 1.00 90.62 462 GLU A O 1
ATOM 3523 N N . GLY A 1 463 ? -5.624 13.148 -28.232 1.00 90.06 463 GLY A N 1
ATOM 3524 C CA . GLY A 1 463 ? -5.116 14.247 -29.051 1.00 90.06 463 GLY A CA 1
ATOM 3525 C C . GLY A 1 463 ? -3.920 13.857 -29.928 1.00 90.06 463 GLY A C 1
ATOM 3526 O O . GLY A 1 463 ? -3.900 14.200 -31.107 1.00 90.06 463 GLY A O 1
ATOM 3527 N N . LEU A 1 464 ? -2.973 13.069 -29.404 1.00 90.94 464 LEU A N 1
ATOM 3528 C CA . LEU A 1 464 ? -1.855 12.530 -30.195 1.00 90.94 464 LEU A CA 1
ATOM 3529 C C . LEU A 1 464 ? -2.336 11.637 -31.348 1.00 90.94 464 LEU A C 1
ATOM 3531 O O . LEU A 1 464 ? -1.791 11.691 -32.450 1.00 90.94 464 LEU A O 1
ATOM 3535 N N . LYS A 1 465 ? -3.348 10.794 -31.102 1.00 89.12 465 LYS A N 1
ATOM 3536 C CA . LYS A 1 465 ? -3.922 9.929 -32.144 1.00 89.12 465 LYS A CA 1
ATOM 3537 C C . LYS A 1 465 ? -4.597 10.743 -33.235 1.00 89.12 465 LYS A C 1
ATOM 3539 O O . LYS A 1 465 ? -4.520 10.355 -34.397 1.00 89.12 465 LYS A O 1
ATOM 3544 N N . ASP A 1 466 ? -5.285 11.813 -32.864 1.00 88.94 466 ASP A N 1
ATOM 3545 C CA . ASP A 1 466 ? -5.982 12.664 -33.820 1.00 88.94 466 ASP A CA 1
ATOM 3546 C C . ASP A 1 466 ? -4.985 13.461 -34.672 1.00 88.94 466 ASP A C 1
ATOM 3548 O O . ASP A 1 466 ? -5.083 13.403 -35.896 1.00 88.94 466 ASP A O 1
ATOM 3552 N N . GLU A 1 467 ? -3.943 14.051 -34.072 1.00 87.44 467 GLU A N 1
ATOM 3553 C CA . GLU A 1 467 ? -2.870 14.736 -34.817 1.00 87.44 467 GLU A CA 1
ATOM 3554 C C . GLU A 1 467 ? -2.131 13.779 -35.774 1.00 87.44 467 GLU A C 1
ATOM 3556 O O . GLU A 1 467 ? -1.868 14.123 -36.925 1.00 87.44 467 GLU A O 1
ATOM 3561 N N . TRP A 1 468 ? -1.867 12.533 -35.359 1.00 89.12 468 TRP A N 1
ATOM 3562 C CA . TRP A 1 468 ? -1.284 11.531 -36.260 1.00 89.12 468 TRP A CA 1
ATOM 3563 C C . TRP A 1 468 ? -2.214 11.163 -37.431 1.00 89.12 468 TRP A C 1
ATOM 3565 O O . TRP A 1 468 ? -1.749 11.034 -38.564 1.00 89.12 468 TRP A O 1
ATOM 3575 N N . LYS A 1 469 ? -3.527 11.011 -37.191 1.00 87.56 469 LYS A N 1
ATOM 3576 C CA . LYS A 1 469 ? -4.515 10.697 -38.246 1.00 87.56 469 LYS A CA 1
ATOM 3577 C C . LYS A 1 469 ? -4.675 11.823 -39.260 1.00 87.56 469 LYS A C 1
ATOM 3579 O O . LYS A 1 469 ? -4.951 11.541 -40.423 1.00 87.56 469 LYS A O 1
ATOM 3584 N N . GLU A 1 470 ? -4.541 13.072 -38.822 1.00 87.38 470 GLU A N 1
ATOM 3585 C CA . GLU A 1 470 ? -4.586 14.243 -39.700 1.00 87.38 470 GLU A CA 1
ATOM 3586 C C . GLU A 1 470 ? -3.408 14.257 -40.689 1.00 87.38 470 GLU A C 1
ATOM 3588 O O . GLU A 1 470 ? -3.507 14.875 -41.747 1.00 87.38 470 GLU A O 1
ATOM 3593 N N . GLY A 1 471 ? -2.331 13.508 -40.410 1.00 75.69 471 GLY A N 1
ATOM 3594 C CA . GLY A 1 471 ? -1.185 13.358 -41.311 1.00 75.69 471 GLY A CA 1
ATOM 3595 C C . GLY A 1 471 ? -0.331 14.624 -41.425 1.00 75.69 471 GLY A C 1
ATOM 3596 O O . GLY A 1 471 ? 0.504 14.733 -42.325 1.00 75.69 471 GLY A O 1
ATOM 3597 N N . GLU A 1 472 ? -0.533 15.575 -40.516 1.00 66.19 472 GLU A N 1
ATOM 3598 C CA . GLU A 1 472 ? 0.186 16.840 -40.433 1.00 66.19 472 GLU A CA 1
ATOM 3599 C C . GLU A 1 472 ? 1.029 16.899 -39.145 1.00 66.19 472 GLU A C 1
ATOM 3601 O O . GLU A 1 472 ? 0.904 16.075 -38.242 1.00 66.19 472 GLU A O 1
ATOM 3606 N N . GLY A 1 473 ? 1.944 17.867 -39.063 1.00 72.75 473 GLY A N 1
ATOM 3607 C CA . GLY A 1 473 ? 2.733 18.095 -37.850 1.00 72.75 473 GLY A CA 1
ATOM 3608 C C . GLY A 1 473 ? 3.887 17.111 -37.631 1.00 72.75 473 GLY A C 1
ATOM 3609 O O . GLY A 1 473 ? 4.429 16.520 -38.567 1.00 72.75 473 GLY A O 1
ATOM 3610 N N . PHE A 1 474 ? 4.316 16.998 -36.375 1.00 77.62 474 PHE A N 1
ATOM 3611 C CA . PHE A 1 474 ? 5.557 16.314 -35.989 1.00 77.62 474 PHE A CA 1
ATOM 3612 C C . PHE A 1 474 ? 5.408 14.788 -35.853 1.00 77.62 474 PHE A C 1
ATOM 3614 O O . PHE A 1 474 ? 6.405 14.070 -35.778 1.00 77.62 474 PHE A O 1
ATOM 3621 N N . LEU A 1 475 ? 4.169 14.283 -35.843 1.00 81.44 475 LEU A N 1
ATOM 3622 C CA . LEU A 1 475 ? 3.863 12.852 -35.751 1.00 81.44 475 LEU A CA 1
ATOM 3623 C C . LEU A 1 475 ? 3.759 12.171 -37.124 1.00 81.44 475 LEU A C 1
ATOM 3625 O O . LEU A 1 475 ? 3.742 10.944 -37.178 1.00 81.44 475 LEU A O 1
ATOM 3629 N N . LYS A 1 476 ? 3.726 12.931 -38.228 1.00 80.25 476 LYS A N 1
ATOM 3630 C CA . LYS A 1 476 ? 3.473 12.416 -39.589 1.00 80.25 476 LYS A CA 1
ATOM 3631 C C . LYS A 1 476 ? 4.426 11.292 -40.032 1.00 80.25 476 LYS A C 1
ATOM 3633 O O . LYS A 1 476 ? 4.037 10.426 -40.808 1.00 80.25 476 LYS A O 1
ATOM 3638 N N . ASP A 1 477 ? 5.665 11.304 -39.534 1.00 77.69 477 ASP A N 1
ATOM 3639 C CA . ASP A 1 477 ? 6.728 10.363 -39.917 1.00 77.69 477 ASP A CA 1
ATOM 3640 C C . ASP A 1 477 ? 6.817 9.137 -38.980 1.00 77.69 477 ASP A C 1
ATOM 3642 O O . ASP A 1 477 ? 7.668 8.251 -39.164 1.00 77.69 477 ASP A O 1
ATOM 3646 N N . LEU A 1 478 ? 5.934 9.060 -37.973 1.00 81.94 478 LEU A N 1
ATOM 3647 C CA . LEU A 1 478 ? 5.780 7.878 -37.133 1.00 81.94 478 LEU A CA 1
ATOM 3648 C C . LEU A 1 478 ? 5.002 6.792 -37.874 1.00 81.94 478 LEU A C 1
ATOM 3650 O O . LEU A 1 478 ? 3.932 7.014 -38.443 1.00 81.94 478 LEU A O 1
ATOM 3654 N N . SER A 1 479 ? 5.528 5.574 -37.809 1.00 85.75 479 SER A N 1
ATOM 3655 C CA . SER A 1 479 ? 4.840 4.390 -38.319 1.00 85.75 479 SER A CA 1
ATOM 3656 C C . SER A 1 479 ? 3.619 4.034 -37.466 1.00 85.75 479 SER A C 1
ATOM 3658 O O . SER A 1 479 ? 3.586 4.290 -36.261 1.00 85.75 479 SER A O 1
ATOM 3660 N N . LEU A 1 480 ? 2.646 3.348 -38.074 1.00 85.62 480 LEU A N 1
ATOM 3661 C CA . LEU A 1 480 ? 1.484 2.803 -37.362 1.00 85.62 480 LEU A CA 1
ATOM 3662 C C . LEU A 1 480 ? 1.900 1.928 -36.164 1.00 85.62 480 LEU A C 1
ATOM 3664 O O . LEU A 1 480 ? 1.319 2.035 -35.091 1.00 85.62 480 LEU A O 1
ATOM 3668 N N . GLU A 1 481 ? 2.951 1.116 -36.313 1.00 87.62 481 GLU A N 1
ATOM 3669 C CA . GLU A 1 481 ? 3.468 0.274 -35.227 1.00 87.62 481 GLU A CA 1
ATOM 3670 C C . GLU A 1 481 ? 3.976 1.103 -34.035 1.00 87.62 481 GLU A C 1
ATOM 3672 O O . GLU A 1 481 ? 3.751 0.727 -32.881 1.00 87.62 481 GLU A O 1
ATOM 3677 N N . GLN A 1 482 ? 4.627 2.243 -34.297 1.00 85.06 482 GLN A N 1
ATOM 3678 C CA . GLN A 1 482 ? 5.083 3.161 -33.250 1.00 85.06 482 GLN A CA 1
ATOM 3679 C C . GLN A 1 482 ? 3.898 3.790 -32.512 1.00 85.06 482 GLN A C 1
ATOM 3681 O O . GLN A 1 482 ? 3.905 3.825 -31.283 1.00 85.06 482 GLN A O 1
ATOM 3686 N N . VAL A 1 483 ? 2.860 4.216 -33.235 1.00 86.81 483 VAL A N 1
ATOM 3687 C CA . VAL A 1 483 ? 1.646 4.804 -32.643 1.00 86.81 483 VAL A CA 1
ATOM 3688 C C . VAL A 1 483 ? 0.861 3.779 -31.825 1.00 86.81 483 VAL A C 1
ATOM 3690 O O . VAL A 1 483 ? 0.500 4.057 -30.682 1.00 86.81 483 VAL A O 1
ATOM 3693 N N . ASP A 1 484 ? 0.678 2.563 -32.338 1.00 88.06 484 ASP A N 1
ATOM 3694 C CA . ASP A 1 484 ? 0.056 1.464 -31.591 1.00 88.06 484 ASP A CA 1
ATOM 3695 C C . ASP A 1 484 ? 0.875 1.086 -30.345 1.00 88.06 484 ASP A C 1
ATOM 3697 O O . ASP A 1 484 ? 0.332 0.719 -29.298 1.00 88.06 484 ASP A O 1
ATOM 3701 N N . GLY A 1 485 ? 2.206 1.156 -30.448 1.00 89.75 485 GLY A N 1
ATOM 3702 C CA . GLY A 1 485 ? 3.125 0.967 -29.329 1.00 89.75 485 GLY A CA 1
ATOM 3703 C C . GLY A 1 485 ? 2.916 2.001 -28.223 1.00 89.75 485 GLY A C 1
ATOM 3704 O O . GLY A 1 485 ? 2.793 1.620 -27.054 1.00 89.75 485 GLY A O 1
ATOM 3705 N N . LEU A 1 486 ? 2.824 3.282 -28.593 1.00 88.75 486 LEU A N 1
ATOM 3706 C CA . LEU A 1 486 ? 2.528 4.384 -27.675 1.00 88.75 486 LEU A CA 1
ATOM 3707 C C . LEU A 1 486 ? 1.152 4.223 -27.027 1.00 88.75 486 LEU A C 1
ATOM 3709 O O . LEU A 1 486 ? 1.039 4.305 -25.805 1.00 88.75 486 LEU A O 1
ATOM 3713 N N . ASP A 1 487 ? 0.121 3.909 -27.812 1.00 88.12 487 ASP A N 1
ATOM 3714 C CA . ASP A 1 487 ? -1.231 3.724 -27.288 1.00 88.12 487 ASP A CA 1
ATOM 3715 C C . ASP A 1 487 ? -1.294 2.610 -26.240 1.00 88.12 487 ASP A C 1
ATOM 3717 O O . ASP A 1 487 ? -1.827 2.795 -25.146 1.00 88.12 487 ASP A O 1
ATOM 3721 N N . ARG A 1 488 ? -0.687 1.452 -26.529 1.00 92.62 488 ARG A N 1
ATOM 3722 C CA . ARG A 1 488 ? -0.621 0.344 -25.567 1.00 92.62 488 ARG A CA 1
ATOM 3723 C C . ARG A 1 488 ? 0.136 0.732 -24.299 1.00 92.62 488 ARG A C 1
ATOM 3725 O O . ARG A 1 488 ? -0.307 0.362 -23.208 1.00 92.62 488 ARG A O 1
ATOM 3732 N N . LYS A 1 489 ? 1.258 1.451 -24.434 1.00 94.69 489 LYS A N 1
ATOM 3733 C CA . LYS A 1 489 ? 2.068 1.934 -23.304 1.00 94.69 489 LYS A CA 1
ATOM 3734 C C . LYS A 1 489 ? 1.232 2.844 -22.403 1.00 94.69 489 LYS A C 1
ATOM 3736 O O . LYS A 1 489 ? 1.064 2.540 -21.220 1.00 94.69 489 LYS A O 1
ATOM 3741 N N . TYR A 1 490 ? 0.655 3.900 -22.965 1.00 95.38 490 TYR A N 1
ATOM 3742 C CA . TYR A 1 490 ? -0.075 4.906 -22.200 1.00 95.38 490 TYR A CA 1
ATOM 3743 C C . TYR A 1 490 ? -1.414 4.387 -21.673 1.00 95.38 490 TYR A C 1
ATOM 3745 O O . TYR A 1 490 ? -1.711 4.561 -20.494 1.00 95.38 490 TYR A O 1
ATOM 3753 N N . SER A 1 491 ? -2.173 3.624 -22.465 1.00 90.75 491 SER A N 1
ATOM 3754 C CA . SER A 1 491 ? -3.395 2.955 -21.994 1.00 90.75 491 SER A CA 1
ATOM 3755 C C . SER A 1 491 ? -3.117 1.944 -20.873 1.00 90.75 491 SER A C 1
ATOM 3757 O O . SER A 1 491 ? -3.970 1.682 -20.022 1.00 90.75 491 SER A O 1
ATOM 3759 N N . GLY A 1 492 ? -1.932 1.325 -20.854 1.00 92.00 492 GLY A N 1
ATOM 3760 C CA . GLY A 1 492 ? -1.467 0.504 -19.736 1.00 92.00 492 GLY A CA 1
ATOM 3761 C C . GLY A 1 492 ? -1.230 1.326 -18.468 1.00 92.00 492 GLY A C 1
ATOM 3762 O O . GLY A 1 492 ? -1.752 0.967 -17.410 1.00 92.00 492 GLY A O 1
ATOM 3763 N N . ALA A 1 493 ? -0.496 2.434 -18.589 1.00 93.00 493 ALA A N 1
ATOM 3764 C CA . ALA A 1 493 ? -0.192 3.343 -17.485 1.00 93.00 493 ALA A CA 1
ATOM 3765 C C . ALA A 1 493 ? -1.460 3.976 -16.884 1.00 93.00 493 ALA A C 1
ATOM 3767 O O . ALA A 1 493 ? -1.677 3.868 -15.680 1.00 93.00 493 ALA A O 1
ATOM 3768 N N . ILE A 1 494 ? -2.355 4.512 -17.722 1.00 92.81 494 ILE A N 1
ATOM 3769 C CA . ILE A 1 494 ? -3.634 5.115 -17.303 1.00 92.81 494 ILE A CA 1
ATOM 3770 C C . ILE A 1 494 ? -4.484 4.108 -16.521 1.00 92.81 494 ILE A C 1
ATOM 3772 O O . ILE A 1 494 ? -5.018 4.420 -15.457 1.00 92.81 494 ILE A O 1
ATOM 3776 N N . ARG A 1 495 ? -4.603 2.866 -17.015 1.00 90.12 495 ARG A N 1
ATOM 3777 C CA . ARG A 1 495 ? -5.351 1.813 -16.308 1.00 90.12 495 ARG A CA 1
ATOM 3778 C C . ARG A 1 495 ? -4.730 1.480 -14.956 1.00 90.12 495 ARG A C 1
ATOM 3780 O O . ARG A 1 495 ? -5.476 1.295 -13.997 1.00 90.12 495 ARG A O 1
ATOM 3787 N N . ALA A 1 496 ? -3.403 1.388 -14.878 1.00 88.38 496 ALA A N 1
ATOM 3788 C CA . ALA A 1 496 ? -2.707 1.121 -13.623 1.00 88.38 496 ALA A CA 1
ATOM 3789 C C . ALA A 1 496 ? -2.929 2.254 -12.608 1.00 88.38 496 ALA A C 1
ATOM 3791 O O . ALA A 1 496 ? -3.248 1.981 -11.454 1.00 88.38 496 ALA A O 1
ATOM 3792 N N . GLU A 1 497 ? -2.851 3.508 -13.051 1.00 88.88 497 GLU A N 1
ATOM 3793 C CA . GLU A 1 497 ? -3.088 4.688 -12.218 1.00 88.88 497 GLU A CA 1
ATOM 3794 C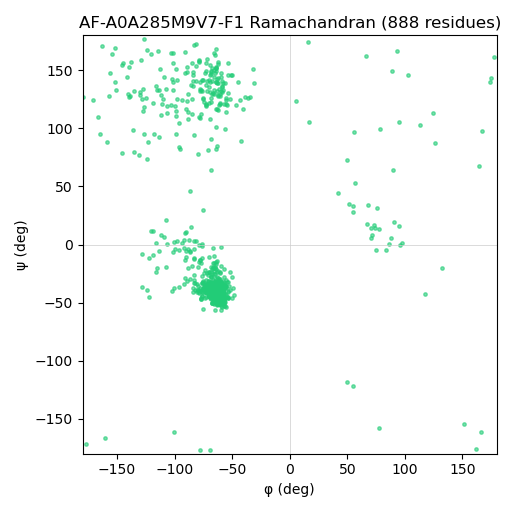 C . GLU A 1 497 ? -4.539 4.755 -11.713 1.00 88.88 497 GLU A C 1
ATOM 3796 O O . GLU A 1 497 ? -4.768 4.914 -10.515 1.00 88.88 497 GLU A O 1
ATOM 3801 N N . ARG A 1 498 ? -5.536 4.500 -12.575 1.00 87.62 498 ARG A N 1
ATOM 3802 C CA . ARG A 1 498 ? -6.953 4.404 -12.161 1.00 87.62 498 ARG A CA 1
ATOM 3803 C C . ARG A 1 498 ? -7.200 3.286 -11.150 1.00 87.62 498 ARG A C 1
ATOM 3805 O O . ARG A 1 498 ? -7.971 3.454 -10.202 1.00 87.62 498 ARG A O 1
ATOM 3812 N N . GLN A 1 499 ? -6.563 2.132 -11.347 1.00 82.81 499 GLN A N 1
ATOM 3813 C CA . GLN A 1 499 ? -6.656 1.014 -10.409 1.00 82.81 499 GLN A CA 1
ATOM 3814 C C . GLN A 1 499 ? -6.041 1.368 -9.055 1.00 82.81 499 GLN A C 1
ATOM 3816 O O . GLN A 1 499 ? -6.639 1.044 -8.030 1.00 82.81 499 GLN A O 1
ATOM 3821 N N . GLN A 1 500 ? -4.899 2.059 -9.054 1.00 80.56 500 GLN A N 1
ATOM 3822 C CA . GLN A 1 500 ? -4.245 2.533 -7.840 1.00 80.56 500 GLN A CA 1
ATOM 3823 C C . GLN A 1 500 ? -5.130 3.540 -7.093 1.00 80.56 500 GLN A C 1
ATOM 3825 O O . GLN A 1 500 ? -5.447 3.305 -5.932 1.00 80.56 500 GLN A O 1
ATOM 3830 N N . ALA A 1 501 ? -5.646 4.567 -7.777 1.00 76.25 501 ALA A N 1
ATOM 3831 C CA . ALA A 1 501 ? -6.557 5.547 -7.181 1.00 76.25 501 ALA A CA 1
ATOM 3832 C C . ALA A 1 501 ? -7.806 4.882 -6.570 1.00 76.25 501 ALA A C 1
ATOM 3834 O O . ALA A 1 501 ? -8.205 5.181 -5.445 1.00 76.25 501 ALA A O 1
ATOM 3835 N N . THR A 1 502 ? -8.388 3.903 -7.270 1.00 78.62 502 THR A N 1
ATOM 3836 C CA . THR A 1 502 ? -9.526 3.123 -6.753 1.00 78.62 502 THR A CA 1
ATOM 3837 C C . THR A 1 502 ? -9.147 2.301 -5.515 1.00 78.62 502 THR A C 1
ATOM 3839 O O . THR A 1 502 ? -9.943 2.175 -4.581 1.00 78.62 502 THR A O 1
ATOM 3842 N N . ALA A 1 503 ? -7.956 1.697 -5.502 1.00 74.81 503 ALA A N 1
ATOM 3843 C CA . ALA A 1 503 ? -7.466 0.925 -4.365 1.00 74.81 503 ALA A CA 1
ATOM 3844 C C . ALA A 1 503 ? -7.222 1.817 -3.139 1.00 74.81 503 ALA A C 1
ATOM 3846 O O . ALA A 1 503 ? -7.600 1.434 -2.030 1.00 74.81 503 ALA A O 1
ATOM 3847 N N . ASP A 1 504 ? -6.674 3.013 -3.347 1.00 75.00 504 ASP A N 1
ATOM 3848 C CA . ASP A 1 504 ? -6.409 3.983 -2.287 1.00 75.00 504 ASP A CA 1
ATOM 3849 C C . ASP A 1 504 ? -7.713 4.489 -1.662 1.00 75.00 504 ASP A C 1
ATOM 3851 O O . ASP A 1 504 ? -7.846 4.460 -0.438 1.00 75.00 504 ASP A O 1
ATOM 3855 N N . VAL A 1 505 ? -8.726 4.825 -2.472 1.00 76.94 505 VAL A N 1
ATOM 3856 C CA . VAL A 1 505 ? -10.068 5.179 -1.970 1.00 76.94 505 VAL A CA 1
ATOM 3857 C C . VAL A 1 505 ? -10.651 4.042 -1.128 1.00 76.94 505 VAL A C 1
ATOM 3859 O O . VAL A 1 505 ? -11.068 4.267 0.006 1.00 76.94 505 VAL A O 1
ATOM 3862 N N . LYS A 1 506 ? -10.606 2.793 -1.616 1.00 78.75 506 LYS A N 1
ATOM 3863 C CA . LYS A 1 506 ? -11.092 1.625 -0.855 1.00 78.75 506 LYS A CA 1
ATOM 3864 C C . LYS A 1 506 ? -10.352 1.443 0.469 1.00 78.75 506 LYS A C 1
ATOM 3866 O O . LYS A 1 506 ? -10.972 1.088 1.475 1.00 78.75 506 LYS A O 1
ATOM 3871 N N . LEU A 1 507 ? -9.038 1.664 0.482 1.00 81.50 507 LEU A N 1
ATOM 3872 C CA . LEU A 1 507 ? -8.232 1.592 1.695 1.00 81.50 507 LEU A CA 1
ATOM 3873 C C . LEU A 1 507 ? -8.632 2.688 2.689 1.00 81.50 507 LEU A C 1
ATOM 3875 O O . LEU A 1 507 ? -8.789 2.383 3.872 1.00 81.50 507 LEU A O 1
ATOM 3879 N N . GLN A 1 508 ? -8.837 3.924 2.227 1.00 79.69 508 GLN A N 1
ATOM 3880 C CA . GLN A 1 508 ? -9.293 5.034 3.068 1.00 79.69 508 GLN A CA 1
ATOM 3881 C C . GLN A 1 508 ? -10.688 4.770 3.642 1.00 79.69 508 GLN A C 1
ATOM 3883 O O . GLN A 1 508 ? -10.864 4.858 4.854 1.00 79.69 508 GLN A O 1
ATOM 3888 N N . THR A 1 509 ? -11.643 4.301 2.832 1.00 81.38 509 THR A N 1
ATOM 3889 C CA . THR A 1 509 ? -12.968 3.851 3.299 1.00 81.38 509 THR A CA 1
ATOM 3890 C C . THR A 1 509 ? -12.844 2.802 4.409 1.00 81.38 509 THR A C 1
ATOM 3892 O O . THR A 1 509 ? -13.502 2.903 5.442 1.00 81.38 509 THR A O 1
ATOM 3895 N N . LYS A 1 510 ? -11.970 1.798 4.245 1.00 86.75 510 LYS A N 1
ATOM 3896 C CA . LYS A 1 510 ? -11.763 0.739 5.251 1.00 86.75 510 LYS A CA 1
ATOM 3897 C C . LYS A 1 510 ? -11.038 1.214 6.507 1.00 86.75 510 LYS A C 1
ATOM 3899 O O . LYS A 1 510 ? -11.253 0.651 7.579 1.00 86.75 510 LYS A O 1
ATOM 3904 N N . LYS A 1 511 ? -10.148 2.199 6.396 1.00 88.44 511 LYS A N 1
ATOM 3905 C CA . LYS A 1 511 ? -9.535 2.861 7.555 1.00 88.44 511 LYS A CA 1
ATOM 3906 C C . LYS A 1 511 ? -10.586 3.660 8.318 1.00 88.44 511 LYS A C 1
ATOM 3908 O O . LYS A 1 511 ? -10.750 3.405 9.503 1.00 88.44 511 LYS A O 1
ATOM 3913 N N . MET A 1 512 ? -11.355 4.500 7.625 1.00 91.56 512 MET A N 1
ATOM 3914 C CA . MET A 1 512 ? -12.422 5.296 8.229 1.00 91.56 512 MET A CA 1
ATOM 3915 C C . MET A 1 512 ? -13.446 4.412 8.946 1.00 91.56 512 MET A C 1
ATOM 3917 O O . MET A 1 512 ? -13.716 4.631 10.114 1.00 91.56 512 MET A O 1
ATOM 3921 N N . GLN A 1 513 ? -13.921 3.331 8.317 1.00 89.19 513 GLN A N 1
ATOM 3922 C CA . GLN A 1 513 ? -14.846 2.382 8.959 1.00 89.19 513 GLN A CA 1
ATOM 3923 C C . GLN A 1 513 ? -14.325 1.804 10.285 1.00 89.19 513 GLN A C 1
ATOM 3925 O O . GLN A 1 513 ? -15.123 1.578 11.186 1.00 89.19 513 GLN A O 1
ATOM 3930 N N . ARG A 1 514 ? -13.015 1.552 10.407 1.00 89.50 514 ARG A N 1
ATOM 3931 C CA . ARG A 1 514 ? -12.417 1.080 11.667 1.00 89.50 514 ARG A CA 1
ATOM 3932 C C . ARG A 1 514 ? -12.358 2.196 12.706 1.00 89.50 514 ARG A C 1
ATOM 3934 O O . ARG A 1 514 ? -12.799 1.978 13.823 1.00 89.50 514 ARG A O 1
ATOM 3941 N N . LEU A 1 515 ? -11.930 3.391 12.297 1.00 91.75 515 LEU A N 1
ATOM 3942 C CA . LEU A 1 515 ? -11.886 4.569 13.167 1.00 91.75 515 LEU A CA 1
ATOM 3943 C C . LEU A 1 515 ? -13.260 4.908 13.754 1.00 91.75 515 LEU A C 1
ATOM 3945 O O . LEU A 1 515 ? -13.332 5.249 14.924 1.00 91.75 515 LEU A O 1
ATOM 3949 N N . LEU A 1 516 ? -14.351 4.759 12.990 1.00 93.31 516 LEU A N 1
ATOM 3950 C CA . LEU A 1 516 ? -15.704 4.973 13.520 1.00 93.31 516 LEU A CA 1
ATOM 3951 C C . LEU A 1 516 ? -16.077 3.974 14.618 1.00 93.31 516 LEU A C 1
ATOM 3953 O O . LEU A 1 516 ? -16.791 4.332 15.547 1.00 93.31 516 LEU A O 1
ATOM 3957 N N . VAL A 1 517 ? -15.639 2.717 14.506 1.00 93.75 517 VAL A N 1
ATOM 3958 C CA . VAL A 1 517 ? -15.898 1.703 15.539 1.00 93.75 517 VAL A CA 1
ATOM 3959 C C . VAL A 1 517 ? -15.085 2.014 16.793 1.00 93.75 517 VAL A C 1
ATOM 3961 O O . VAL A 1 517 ? -15.639 1.980 17.888 1.00 93.75 517 VAL A O 1
ATOM 3964 N N . ASP A 1 518 ? -13.812 2.368 16.622 1.00 91.88 518 ASP A N 1
ATOM 3965 C CA . ASP A 1 518 ? -12.917 2.719 17.727 1.00 91.88 518 ASP A CA 1
ATOM 3966 C C . ASP A 1 518 ? -13.372 4.012 18.435 1.00 91.88 518 ASP A C 1
ATOM 3968 O O . ASP A 1 518 ? -13.354 4.078 19.660 1.00 91.88 518 ASP A O 1
ATOM 3972 N N . ASP A 1 519 ? -13.856 5.012 17.688 1.00 95.62 519 ASP A N 1
ATOM 3973 C CA . ASP A 1 519 ? -14.450 6.247 18.224 1.00 95.62 519 ASP A CA 1
ATOM 3974 C C . ASP A 1 519 ? -15.690 5.967 19.074 1.00 95.62 519 ASP A C 1
ATOM 3976 O O . ASP A 1 519 ? -15.765 6.414 20.215 1.00 95.62 519 ASP A O 1
ATOM 3980 N N . LEU A 1 520 ? -16.638 5.173 18.566 1.00 94.50 520 LEU A N 1
ATOM 3981 C CA . LEU A 1 520 ? -17.839 4.816 19.326 1.00 94.50 520 LEU A CA 1
ATOM 3982 C C . LEU A 1 520 ? -17.506 4.018 20.593 1.00 94.50 520 LEU A C 1
ATOM 3984 O O . LEU A 1 520 ? -18.145 4.233 21.621 1.00 94.50 520 LEU A O 1
ATOM 3988 N N . ALA A 1 521 ? -16.510 3.129 20.533 1.00 92.19 521 ALA A N 1
ATOM 3989 C CA . ALA A 1 521 ? -16.028 2.404 21.706 1.00 92.19 521 ALA A CA 1
ATOM 3990 C C . ALA A 1 521 ? -15.359 3.346 22.723 1.00 92.19 521 ALA A C 1
ATOM 3992 O O . ALA A 1 521 ? -15.650 3.262 23.910 1.00 92.19 521 ALA A O 1
ATOM 3993 N N . SER A 1 522 ? -14.524 4.285 22.263 1.00 93.62 522 SER A N 1
ATOM 3994 C CA . SER A 1 522 ? -13.885 5.293 23.120 1.00 93.62 522 SER A CA 1
ATOM 3995 C C . SER A 1 522 ? -14.914 6.144 23.863 1.00 93.62 522 SER A C 1
ATOM 3997 O O . SER A 1 522 ? -14.776 6.351 25.068 1.00 93.62 522 SER A O 1
ATOM 3999 N N . ILE A 1 523 ? -15.973 6.587 23.178 1.00 94.19 523 ILE A N 1
ATOM 4000 C CA . ILE A 1 523 ? -17.057 7.359 23.803 1.00 94.19 523 ILE A CA 1
ATOM 4001 C C . ILE A 1 523 ? -17.784 6.514 24.847 1.00 94.19 523 ILE A C 1
ATOM 4003 O O . ILE A 1 523 ? -18.053 7.012 25.935 1.00 94.19 523 ILE A O 1
ATOM 4007 N N . GLY A 1 524 ? -18.080 5.250 24.537 1.00 90.00 524 GLY A N 1
ATOM 4008 C CA . GLY A 1 524 ? -18.750 4.350 25.475 1.00 90.00 524 GLY A CA 1
ATOM 4009 C C . GLY A 1 524 ? -17.953 4.100 26.761 1.00 90.00 524 GLY A C 1
ATOM 4010 O O . GLY A 1 524 ? -18.554 3.968 27.819 1.00 90.00 524 GLY A O 1
ATOM 4011 N N . GLU A 1 525 ? -16.619 4.077 26.686 1.00 90.56 525 GLU A N 1
ATOM 4012 C CA . GLU A 1 525 ? -15.741 3.802 27.837 1.00 90.56 525 GLU A CA 1
ATOM 4013 C C . GLU A 1 525 ? -15.296 5.063 28.593 1.00 90.56 525 GLU A C 1
ATOM 4015 O O . GLU A 1 525 ? -15.090 5.028 29.803 1.00 90.56 525 GLU A O 1
ATOM 4020 N N . THR A 1 526 ? -15.105 6.185 27.893 1.00 91.31 526 THR A N 1
ATOM 4021 C CA . THR A 1 526 ? -14.462 7.389 28.460 1.00 91.31 526 THR A CA 1
ATOM 4022 C C . THR A 1 526 ? -15.325 8.645 28.402 1.00 91.31 526 THR A C 1
ATOM 4024 O O . THR A 1 526 ? -14.949 9.671 28.967 1.00 91.31 526 THR A O 1
ATOM 4027 N N . GLY A 1 527 ? -16.437 8.607 27.667 1.00 91.44 527 GLY A N 1
ATOM 4028 C CA . GLY A 1 527 ? -17.234 9.784 27.320 1.00 91.44 527 GLY A CA 1
ATOM 4029 C C . GLY A 1 527 ? -16.604 10.669 26.239 1.00 91.44 527 GLY A C 1
ATOM 4030 O O . GLY A 1 527 ? -17.237 11.625 25.793 1.00 91.44 527 GLY A O 1
ATOM 4031 N N . VAL A 1 528 ? -15.381 10.362 25.784 1.00 90.44 528 VAL A N 1
ATOM 4032 C CA . VAL A 1 528 ? -14.615 11.179 24.835 1.00 90.44 528 VAL A CA 1
ATOM 4033 C C . VAL A 1 528 ? -14.371 10.425 23.527 1.00 90.44 528 VAL A C 1
ATOM 4035 O O . VAL A 1 528 ? -14.020 9.243 23.505 1.00 90.44 528 VAL A O 1
ATOM 4038 N N . GLY A 1 529 ? -14.556 11.141 22.418 1.00 89.19 529 GLY A N 1
ATOM 4039 C CA . GLY A 1 529 ? -14.293 10.665 21.065 1.00 89.19 529 GLY A CA 1
ATOM 4040 C C . GLY A 1 529 ? -12.829 10.381 20.755 1.00 89.19 529 GLY A C 1
ATOM 4041 O O . GLY A 1 529 ? -11.917 10.845 21.439 1.00 89.19 529 GLY A O 1
ATOM 4042 N N . LEU A 1 530 ? -12.598 9.663 19.659 1.00 90.25 530 LEU A N 1
ATOM 4043 C CA . LEU A 1 530 ? -11.260 9.432 19.136 1.00 90.25 530 LEU A CA 1
ATOM 4044 C C . LEU A 1 530 ? -10.677 10.732 18.566 1.00 90.25 530 LEU A C 1
ATOM 4046 O O . LEU A 1 530 ? -11.296 11.401 17.733 1.00 90.25 530 LEU A O 1
ATOM 4050 N N . SER A 1 531 ? -9.442 11.042 18.963 1.00 85.88 531 SER A N 1
ATOM 4051 C CA . SER A 1 531 ? -8.650 12.115 18.364 1.00 85.88 531 SER A CA 1
ATOM 4052 C C . SER A 1 531 ? -7.608 11.555 17.396 1.00 85.88 531 SER A C 1
ATOM 4054 O O . SER A 1 531 ? -6.892 10.603 17.708 1.00 85.88 531 SER A O 1
ATOM 4056 N N . ILE A 1 532 ? -7.524 12.163 16.215 1.00 75.50 532 ILE A N 1
ATOM 4057 C CA . ILE A 1 532 ? -6.553 11.873 15.164 1.00 75.50 532 ILE A CA 1
ATOM 4058 C C . ILE A 1 532 ? -5.740 13.147 14.948 1.00 75.50 532 ILE A C 1
ATOM 4060 O O . ILE A 1 532 ? -6.298 14.204 14.673 1.00 75.50 532 ILE A O 1
ATOM 4064 N N . ASP A 1 533 ? -4.419 13.057 15.109 1.00 77.44 533 ASP A N 1
ATOM 4065 C CA . ASP A 1 533 ? -3.488 14.182 14.934 1.00 77.44 533 ASP A CA 1
ATOM 4066 C C . ASP A 1 533 ? -3.814 15.427 15.789 1.00 77.44 533 ASP A C 1
ATOM 4068 O O . ASP A 1 533 ? -3.461 16.552 15.444 1.00 77.44 533 ASP A O 1
ATOM 4072 N N . GLY A 1 534 ? -4.456 15.221 16.945 1.00 78.00 534 GLY A N 1
ATOM 4073 C CA . GLY A 1 534 ? -4.836 16.290 17.873 1.00 78.00 534 GLY A CA 1
ATOM 4074 C C . GLY A 1 534 ? -6.181 16.950 17.566 1.00 78.00 534 GLY A C 1
ATOM 4075 O O . GLY A 1 534 ? -6.596 17.834 18.313 1.00 78.00 534 GLY A O 1
ATOM 4076 N N . GLU A 1 535 ? -6.883 16.507 16.522 1.00 80.62 535 GLU A N 1
ATOM 4077 C CA . GLU A 1 535 ? -8.252 16.920 16.217 1.00 80.62 535 GLU A CA 1
ATOM 4078 C C . GLU A 1 535 ? -9.219 15.763 16.472 1.00 80.62 535 GLU A C 1
ATOM 4080 O O . GLU A 1 535 ? -8.886 14.595 16.283 1.00 80.62 535 GLU A O 1
ATOM 4085 N N . GLU A 1 536 ? -10.415 16.062 16.961 1.00 85.38 536 GLU A N 1
ATOM 4086 C CA . GLU A 1 536 ? -11.459 15.050 17.111 1.00 85.38 536 GLU A CA 1
ATOM 4087 C C . GLU A 1 536 ? -11.995 14.653 15.731 1.00 85.38 536 GLU A C 1
ATOM 4089 O O . GLU A 1 536 ? -12.170 15.507 14.853 1.00 85.38 536 GLU A O 1
ATOM 4094 N N . LEU A 1 537 ? -12.273 13.361 15.542 1.00 90.25 537 LEU A N 1
ATOM 4095 C CA . LEU A 1 537 ? -12.930 12.882 14.331 1.00 90.25 537 LEU A CA 1
ATOM 4096 C C . LEU A 1 537 ? -14.257 13.631 14.133 1.00 90.25 537 LEU A C 1
ATOM 4098 O O . LEU A 1 537 ? -15.105 13.643 15.025 1.00 90.25 537 LEU A O 1
ATOM 4102 N N . ASN A 1 538 ? -14.441 14.259 12.968 1.00 90.44 538 ASN A N 1
ATOM 4103 C CA . ASN A 1 538 ? -15.580 15.147 12.719 1.00 90.44 538 ASN A CA 1
ATOM 4104 C C . ASN A 1 538 ? -16.466 14.711 11.540 1.00 90.44 538 ASN A C 1
ATOM 4106 O O . ASN A 1 538 ? -16.092 13.897 10.695 1.00 90.44 538 ASN A O 1
ATOM 4110 N N . PHE A 1 539 ? -17.670 15.286 11.484 1.00 90.94 539 PHE A N 1
ATOM 4111 C CA . PHE A 1 539 ? -18.696 14.942 10.498 1.00 90.94 539 PHE A CA 1
ATOM 4112 C C . PHE A 1 539 ? -18.228 15.119 9.048 1.00 90.94 539 PHE A C 1
ATOM 4114 O O . PHE A 1 539 ? -18.515 14.265 8.208 1.00 90.94 539 PHE A O 1
ATOM 4121 N N . ASP A 1 540 ? -17.484 16.186 8.752 1.00 90.88 540 ASP A N 1
ATOM 4122 C CA . ASP A 1 540 ? -17.039 16.493 7.391 1.00 90.88 540 ASP A CA 1
ATOM 4123 C C . ASP A 1 540 ? -16.010 15.475 6.887 1.00 90.88 540 ASP A C 1
ATOM 4125 O O . ASP A 1 540 ? -16.085 15.044 5.735 1.00 90.88 540 ASP A O 1
ATOM 4129 N N . GLN A 1 541 ? -15.106 15.008 7.754 1.00 88.88 541 GLN A N 1
ATOM 4130 C CA . GLN A 1 541 ? -14.143 13.948 7.429 1.00 88.88 541 GLN A CA 1
ATOM 4131 C C . GLN A 1 541 ? -14.845 12.623 7.091 1.00 88.88 541 GLN A C 1
ATOM 4133 O O . GLN A 1 541 ? -14.504 11.955 6.104 1.00 88.88 541 GLN A O 1
ATOM 4138 N N . VAL A 1 542 ? -15.856 12.249 7.883 1.00 90.69 542 VAL A N 1
ATOM 4139 C CA . VAL A 1 542 ? -16.645 11.030 7.651 1.00 90.69 542 VAL A CA 1
ATOM 4140 C C . VAL A 1 542 ? -17.485 11.170 6.385 1.00 90.69 542 VAL A C 1
ATOM 4142 O O . VAL A 1 542 ? -17.463 10.272 5.540 1.00 90.69 542 VAL A O 1
ATOM 4145 N N . LYS A 1 543 ? -18.158 12.312 6.197 1.00 90.75 543 LYS A N 1
ATOM 4146 C CA . LYS A 1 543 ? -18.974 12.607 5.012 1.00 90.75 543 LYS A CA 1
ATOM 4147 C C . LYS A 1 543 ? -18.139 12.585 3.735 1.00 90.75 543 LYS A C 1
ATOM 4149 O O . LYS A 1 543 ? -18.566 11.978 2.755 1.00 90.75 543 LYS A O 1
ATOM 4154 N N . ALA A 1 544 ? -16.945 13.175 3.751 1.00 85.69 544 ALA A N 1
ATOM 4155 C CA . ALA A 1 544 ? -16.040 13.188 2.603 1.00 85.69 544 ALA A CA 1
ATOM 4156 C C . ALA A 1 544 ? -15.578 11.781 2.186 1.00 85.69 544 ALA A C 1
ATOM 4158 O O . ALA A 1 544 ? -15.304 11.550 1.010 1.00 85.69 544 ALA A O 1
ATOM 4159 N N . THR A 1 545 ? -15.507 10.834 3.128 1.00 86.25 545 THR A N 1
ATOM 4160 C CA . THR A 1 545 ? -14.953 9.492 2.875 1.00 86.25 545 THR A CA 1
ATOM 4161 C C . THR A 1 545 ? -16.023 8.419 2.654 1.00 86.25 545 THR A C 1
ATOM 4163 O O . THR A 1 545 ? -15.820 7.500 1.858 1.00 86.25 545 THR A O 1
ATOM 4166 N N . LEU A 1 546 ? -17.139 8.487 3.386 1.00 87.38 546 LEU A N 1
ATOM 4167 C CA . LEU A 1 546 ? -18.186 7.455 3.422 1.00 87.38 546 LEU A CA 1
ATOM 4168 C C . LEU A 1 546 ? -19.559 7.945 2.938 1.00 87.38 546 LEU A C 1
ATOM 4170 O O . LEU A 1 546 ? -20.454 7.122 2.757 1.00 87.38 546 LEU A O 1
ATOM 4174 N N . GLY A 1 547 ? -19.728 9.249 2.715 1.00 87.25 547 GLY A N 1
ATOM 4175 C CA . GLY A 1 547 ? -20.998 9.859 2.326 1.00 87.25 547 GLY A CA 1
ATOM 4176 C C . GLY A 1 547 ? -21.831 10.370 3.506 1.00 87.25 547 GLY A C 1
ATOM 4177 O O . GLY A 1 547 ? -21.574 10.080 4.675 1.00 87.25 547 GLY A O 1
ATOM 4178 N N . GLU A 1 548 ? -22.847 11.169 3.181 1.00 87.88 548 GLU A N 1
ATOM 4179 C CA . GLU A 1 548 ? -23.670 11.902 4.153 1.00 87.88 548 GLU A CA 1
ATOM 4180 C C . GLU A 1 548 ? -24.553 10.999 5.019 1.00 87.88 548 GLU A C 1
ATOM 4182 O O . GLU A 1 548 ? -24.677 11.233 6.221 1.00 87.88 548 GLU A O 1
ATOM 4187 N N . GLU A 1 549 ? -25.115 9.936 4.442 1.00 83.81 549 GLU A N 1
ATOM 4188 C CA . GLU A 1 549 ? -25.914 8.961 5.190 1.00 83.81 549 GLU A CA 1
ATOM 4189 C C . GLU A 1 549 ? -25.074 8.282 6.285 1.00 83.81 549 GLU A C 1
ATOM 4191 O O . GLU A 1 549 ? -25.483 8.237 7.446 1.00 83.81 549 GLU A O 1
ATOM 4196 N N . ALA A 1 550 ? -23.861 7.831 5.942 1.00 84.31 550 ALA A N 1
ATOM 4197 C CA . ALA A 1 550 ? -22.950 7.185 6.884 1.00 84.31 550 ALA A CA 1
ATOM 4198 C C . ALA A 1 550 ? -22.475 8.145 7.986 1.00 84.31 550 ALA A C 1
ATOM 4200 O O . ALA A 1 550 ? -22.414 7.755 9.152 1.00 84.31 550 ALA A O 1
ATOM 4201 N N . ALA A 1 551 ? -22.178 9.401 7.638 1.00 88.81 551 ALA A N 1
ATOM 4202 C CA . ALA A 1 551 ? -21.810 10.428 8.612 1.00 88.81 551 ALA A CA 1
ATOM 4203 C C . ALA A 1 551 ? -22.965 10.749 9.577 1.00 88.81 551 ALA A C 1
ATOM 4205 O O . ALA A 1 551 ? -22.748 10.887 10.779 1.00 88.81 551 ALA A O 1
ATOM 4206 N N . THR A 1 552 ? -24.201 10.803 9.071 1.00 87.94 552 THR A N 1
ATOM 4207 C CA . THR A 1 552 ? -25.407 11.039 9.881 1.00 87.94 552 THR A CA 1
ATOM 4208 C C . THR A 1 552 ? -25.677 9.879 10.839 1.00 87.94 552 THR A C 1
ATOM 4210 O O . THR A 1 552 ? -25.938 10.103 12.022 1.00 87.94 552 THR A O 1
ATOM 4213 N N . ASP A 1 553 ? -25.574 8.635 10.360 1.00 88.62 553 ASP A N 1
ATOM 4214 C CA . ASP A 1 553 ? -25.722 7.439 11.198 1.00 88.62 553 ASP A CA 1
ATOM 4215 C C . ASP A 1 553 ? -24.643 7.364 12.288 1.00 88.62 553 ASP A C 1
ATOM 4217 O O . ASP A 1 553 ? -24.958 7.102 13.451 1.00 88.62 553 ASP A O 1
ATOM 4221 N N . TRP A 1 554 ? -23.383 7.639 11.941 1.00 94.56 554 TRP A N 1
ATOM 4222 C CA . TRP A 1 554 ? -22.289 7.699 12.910 1.00 94.56 554 TRP A CA 1
ATOM 4223 C C . TRP A 1 554 ? -22.522 8.786 13.965 1.00 94.56 554 TRP A C 1
ATOM 4225 O O . TRP A 1 554 ? -22.439 8.489 15.154 1.00 94.56 554 TRP A O 1
ATOM 4235 N N . GLN A 1 555 ? -22.911 10.002 13.567 1.00 94.81 555 GLN A N 1
ATOM 4236 C CA . GLN A 1 555 ? -23.181 11.091 14.511 1.00 94.81 555 GLN A CA 1
ATOM 4237 C C . GLN A 1 555 ? -24.333 10.753 15.468 1.00 94.81 555 GLN A C 1
ATOM 4239 O O . GLN A 1 555 ? -24.233 11.015 16.667 1.00 94.81 555 GLN A O 1
ATOM 4244 N N . ARG A 1 556 ? -25.408 10.123 14.969 1.00 92.12 556 ARG A N 1
ATOM 4245 C CA . ARG A 1 556 ? -26.485 9.601 15.825 1.00 92.12 556 ARG A CA 1
ATOM 4246 C C . ARG A 1 556 ? -25.936 8.578 16.820 1.00 92.12 556 ARG A C 1
ATOM 4248 O O . ARG A 1 556 ? -26.217 8.677 18.008 1.00 92.12 556 ARG A O 1
ATOM 4255 N N . LYS A 1 557 ? -25.131 7.613 16.364 1.00 92.88 557 LYS A N 1
ATOM 4256 C CA . LYS A 1 557 ? -24.531 6.594 17.242 1.00 92.88 557 LYS A CA 1
ATOM 4257 C C . LYS A 1 557 ? -23.626 7.201 18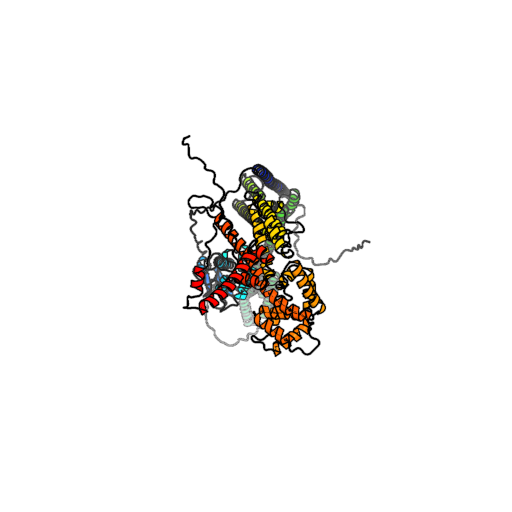.312 1.00 92.88 557 LYS A C 1
ATOM 4259 O O . LYS A 1 557 ? -23.670 6.716 19.437 1.00 92.88 557 LYS A O 1
ATOM 4264 N N . ARG A 1 558 ? -22.877 8.269 18.008 1.00 94.75 558 ARG A N 1
ATOM 4265 C CA . ARG A 1 558 ? -22.108 9.014 19.020 1.00 94.75 558 ARG A CA 1
ATOM 4266 C C . ARG A 1 558 ? -23.020 9.563 20.107 1.00 94.75 558 ARG A C 1
ATOM 4268 O O . ARG A 1 558 ? -22.757 9.318 21.272 1.00 94.75 558 ARG A O 1
ATOM 4275 N N . GLN A 1 559 ? -24.121 10.220 19.734 1.00 93.25 559 GLN A N 1
ATOM 4276 C CA . GLN A 1 559 ? -25.087 10.751 20.706 1.00 93.25 559 GLN A CA 1
ATOM 4277 C C . GLN A 1 559 ? -25.655 9.651 21.610 1.00 93.25 559 GLN A C 1
ATOM 4279 O O . GLN A 1 559 ? -25.781 9.860 22.813 1.00 93.25 559 GLN A O 1
ATOM 4284 N N . VAL A 1 560 ? -25.952 8.471 21.052 1.00 90.75 560 VAL A N 1
ATOM 4285 C CA . VAL A 1 560 ? -26.405 7.315 21.842 1.00 90.75 560 VAL A CA 1
ATOM 4286 C C . VAL A 1 560 ? -25.313 6.814 22.786 1.00 90.75 560 VAL A C 1
ATOM 4288 O O . VAL A 1 560 ? -25.610 6.540 23.945 1.00 90.75 560 VAL A O 1
ATOM 4291 N N . GLN A 1 561 ? -24.062 6.710 22.330 1.00 95.12 561 GLN A N 1
ATOM 4292 C CA . GLN A 1 561 ? -22.941 6.283 23.176 1.00 95.12 561 GLN A CA 1
ATOM 4293 C C . GLN A 1 561 ? -22.645 7.292 24.287 1.00 95.12 561 GLN A C 1
ATOM 4295 O O . GLN A 1 561 ? -22.493 6.886 25.431 1.00 95.12 561 GLN A O 1
ATOM 4300 N N . THR A 1 562 ? -22.659 8.594 23.992 1.00 95.94 562 THR A N 1
ATOM 4301 C CA . THR A 1 562 ? -22.507 9.650 25.002 1.00 95.94 562 THR A CA 1
ATOM 4302 C C . THR A 1 562 ? -23.627 9.581 26.036 1.00 95.94 562 THR A C 1
ATOM 4304 O O . THR A 1 562 ? -23.352 9.517 27.226 1.00 95.94 562 THR A O 1
ATOM 4307 N N . ALA A 1 563 ? -24.889 9.493 25.599 1.00 94.56 563 ALA A N 1
ATOM 4308 C CA . ALA A 1 563 ? -26.020 9.363 26.517 1.00 94.56 563 ALA A CA 1
ATOM 4309 C C . ALA A 1 563 ? -25.962 8.067 27.344 1.00 94.56 563 ALA A C 1
ATOM 4311 O O . ALA A 1 563 ? -26.377 8.054 28.500 1.00 94.56 563 ALA A O 1
ATOM 4312 N N . THR A 1 564 ? -25.438 6.982 26.764 1.00 92.94 564 THR A N 1
ATOM 4313 C CA . THR A 1 564 ? -25.202 5.723 27.482 1.00 92.94 564 THR A CA 1
ATOM 4314 C C . THR A 1 564 ? -24.143 5.914 28.557 1.00 92.94 564 THR A C 1
ATOM 4316 O O . THR A 1 564 ? -24.421 5.599 29.710 1.00 92.94 564 THR A O 1
ATOM 4319 N N . PHE A 1 565 ? -22.989 6.487 28.202 1.00 96.12 565 PHE A N 1
ATOM 4320 C CA . PHE A 1 565 ? -21.912 6.794 29.138 1.00 96.12 565 PHE A CA 1
ATOM 4321 C C . PHE A 1 565 ? -22.406 7.685 30.282 1.00 96.12 565 PHE A C 1
ATOM 4323 O O . PHE A 1 565 ? -22.236 7.319 31.435 1.00 96.12 565 PHE A O 1
ATOM 4330 N N . ASP A 1 566 ? -23.108 8.784 29.999 1.00 94.88 566 ASP A N 1
ATOM 4331 C CA . ASP A 1 566 ? -23.651 9.684 31.030 1.00 94.88 566 ASP A CA 1
ATOM 4332 C C . ASP A 1 566 ? -24.655 8.972 31.964 1.00 94.88 566 ASP A C 1
ATOM 4334 O O . ASP A 1 566 ? -24.742 9.240 33.172 1.00 94.88 566 ASP A O 1
ATOM 4338 N N . ALA A 1 567 ? -25.436 8.036 31.418 1.00 93.94 567 ALA A N 1
ATOM 4339 C CA . ALA A 1 567 ? -26.390 7.254 32.191 1.00 93.94 567 ALA A CA 1
ATOM 4340 C C . ALA A 1 567 ? -25.703 6.204 33.081 1.00 93.94 567 ALA A C 1
ATOM 4342 O O . ALA A 1 567 ? -26.157 5.986 34.208 1.00 93.94 567 ALA A O 1
ATOM 4343 N N . THR A 1 568 ? -24.618 5.579 32.613 1.00 94.50 568 THR A N 1
ATOM 4344 C CA . THR A 1 568 ? -23.905 4.509 33.331 1.00 94.50 568 THR A CA 1
ATOM 4345 C C . THR A 1 568 ? -22.775 5.000 34.228 1.00 94.50 568 THR A C 1
ATOM 4347 O O . THR A 1 568 ? -22.478 4.359 35.234 1.00 94.50 568 THR A O 1
ATOM 4350 N N . ALA A 1 569 ? -22.153 6.128 33.894 1.00 93.50 569 ALA A N 1
ATOM 4351 C CA . ALA A 1 569 ? -21.032 6.684 34.633 1.00 93.50 569 ALA A CA 1
ATOM 4352 C C . ALA A 1 569 ? -21.447 7.004 36.075 1.00 93.50 569 ALA A C 1
ATOM 4354 O O . ALA A 1 569 ? -22.472 7.649 36.325 1.00 93.50 569 ALA A O 1
ATOM 4355 N N . GLY A 1 570 ? -20.644 6.516 37.021 1.00 92.88 570 GLY A N 1
ATOM 4356 C CA . GLY A 1 570 ? -20.840 6.712 38.453 1.00 92.88 570 GLY A CA 1
ATOM 4357 C C . GLY A 1 570 ? -22.008 5.937 39.065 1.00 92.88 570 GLY A C 1
ATOM 4358 O O . GLY A 1 570 ? -22.319 6.176 40.226 1.00 92.88 570 GLY A O 1
ATOM 4359 N N . LEU A 1 571 ? -22.674 5.025 38.341 1.00 94.31 571 LEU A N 1
ATOM 4360 C CA . LEU A 1 571 ? -23.721 4.179 38.940 1.00 94.31 571 LEU A CA 1
ATOM 4361 C C . LEU A 1 571 ? -23.195 3.330 40.105 1.00 94.31 571 LEU A C 1
ATOM 4363 O O . LEU A 1 571 ? -23.920 3.049 41.053 1.00 94.31 571 LEU A O 1
ATOM 4367 N N . ASP A 1 572 ? -21.940 2.908 40.029 1.00 94.56 572 ASP A N 1
ATOM 4368 C CA . ASP A 1 572 ? -21.235 2.126 41.040 1.00 94.56 572 ASP A CA 1
ATOM 4369 C C . ASP A 1 572 ? -21.000 2.892 42.350 1.00 94.56 572 ASP A C 1
ATOM 4371 O O . ASP A 1 572 ? -20.867 2.259 43.400 1.00 94.56 572 ASP A O 1
ATOM 4375 N N . LEU A 1 573 ? -21.057 4.225 42.302 1.00 95.19 573 LEU A N 1
ATOM 4376 C CA . LEU A 1 573 ? -20.967 5.133 43.449 1.00 95.19 573 LEU A CA 1
ATOM 4377 C C . LEU A 1 573 ? -22.328 5.475 44.081 1.00 95.19 573 LEU A C 1
ATOM 4379 O O . LEU A 1 573 ? -22.359 6.154 45.103 1.00 95.19 573 LEU A O 1
ATOM 4383 N N . LEU A 1 574 ? -23.447 5.034 43.494 1.00 92.75 574 LEU A N 1
ATOM 4384 C CA . LEU A 1 574 ? -24.792 5.347 43.992 1.00 92.75 574 LEU A CA 1
ATOM 4385 C C . LEU A 1 574 ? -25.376 4.211 44.850 1.00 92.75 574 LEU A C 1
ATOM 4387 O O . LEU A 1 574 ? -25.231 3.038 44.481 1.00 92.75 574 LEU A O 1
ATOM 4391 N N . PRO A 1 575 ? -26.108 4.512 45.936 1.00 90.50 575 PRO A N 1
ATOM 4392 C CA . PRO A 1 575 ? -26.954 3.543 46.631 1.00 90.50 575 PRO A CA 1
ATOM 4393 C C . PRO A 1 575 ? -27.960 2.843 45.700 1.00 90.50 575 PRO A C 1
ATOM 4395 O O . PRO A 1 575 ? -28.304 3.326 44.619 1.00 90.50 575 PRO A O 1
ATOM 4398 N N . THR A 1 576 ? -28.415 1.646 46.080 1.00 83.50 576 THR A N 1
ATOM 4399 C CA . THR A 1 576 ? -29.238 0.796 45.190 1.00 83.50 576 THR A CA 1
ATOM 4400 C C . THR A 1 576 ? -30.597 1.425 44.851 1.00 83.50 576 THR A C 1
ATOM 4402 O O . THR A 1 576 ? -31.102 1.246 43.743 1.00 83.50 576 THR A O 1
ATOM 4405 N N . ASP A 1 577 ? -31.198 2.159 45.780 1.00 80.62 577 ASP A N 1
ATOM 4406 C CA . ASP A 1 577 ? -32.444 2.902 45.582 1.00 80.62 577 ASP A CA 1
ATOM 4407 C C . ASP A 1 577 ? -32.265 4.108 44.646 1.00 80.62 577 ASP A C 1
ATOM 4409 O O . ASP A 1 577 ? -33.101 4.319 43.765 1.00 80.62 577 ASP A O 1
ATOM 4413 N N . GLU A 1 578 ? -31.150 4.833 44.744 1.00 87.75 578 GLU A N 1
ATOM 4414 C CA . GLU A 1 578 ? -30.810 5.918 43.817 1.00 87.75 578 GLU A CA 1
ATOM 4415 C C . GLU A 1 578 ? -30.587 5.410 42.384 1.00 87.75 578 GLU A C 1
ATOM 4417 O O . GLU A 1 578 ? -31.051 6.030 41.422 1.00 87.75 578 GLU A O 1
ATOM 4422 N N . ILE A 1 579 ? -29.953 4.241 42.220 1.00 85.81 579 ILE A N 1
ATOM 4423 C CA . ILE A 1 579 ? -29.837 3.576 40.910 1.00 85.81 579 ILE A CA 1
ATOM 4424 C C . ILE A 1 579 ? -31.231 3.296 40.330 1.00 85.81 579 ILE A C 1
ATOM 4426 O O . ILE A 1 579 ? -31.468 3.549 39.147 1.00 85.81 579 ILE A O 1
ATOM 4430 N N . LEU A 1 580 ? -32.167 2.797 41.147 1.00 82.75 580 LEU A N 1
ATOM 4431 C CA . LEU A 1 580 ? -33.543 2.535 40.714 1.00 82.75 580 LEU A CA 1
ATOM 4432 C C . LEU A 1 580 ? -34.273 3.826 40.320 1.00 82.75 580 LEU A C 1
ATOM 4434 O O . LEU A 1 580 ? -34.918 3.853 39.275 1.00 82.75 580 LEU A O 1
ATOM 4438 N N . MET A 1 581 ? -34.113 4.912 41.082 1.00 84.25 581 MET A N 1
ATOM 4439 C CA . MET A 1 581 ? -34.671 6.221 40.719 1.00 84.25 581 MET A CA 1
ATOM 4440 C C . MET A 1 581 ? -34.111 6.742 39.389 1.00 84.25 581 MET A C 1
ATOM 4442 O O . MET A 1 581 ? -34.859 7.281 38.570 1.00 84.25 581 MET A O 1
ATOM 4446 N N . LYS A 1 582 ? -32.804 6.566 39.145 1.00 89.19 582 LYS A N 1
ATOM 4447 C CA . LYS A 1 582 ? -32.172 6.953 37.875 1.00 89.19 582 LYS A CA 1
ATOM 4448 C C . LYS A 1 582 ? -32.713 6.121 36.708 1.00 89.19 582 LYS A C 1
ATOM 4450 O O . LYS A 1 582 ? -32.959 6.678 35.642 1.00 89.19 582 LYS A O 1
ATOM 4455 N N . LEU A 1 583 ? -32.946 4.820 36.905 1.00 85.38 583 LEU A N 1
ATOM 4456 C CA . LEU A 1 583 ? -33.557 3.948 35.893 1.00 85.38 583 LEU A CA 1
ATOM 4457 C C . LEU A 1 583 ? -35.000 4.350 35.566 1.00 85.38 583 LEU A C 1
ATOM 4459 O O . LEU A 1 583 ? -35.339 4.428 34.386 1.00 85.38 583 LEU A O 1
ATOM 4463 N N . ASP A 1 584 ? -35.814 4.654 36.578 1.00 82.81 584 ASP A N 1
ATOM 4464 C CA . ASP A 1 584 ? -37.191 5.129 36.386 1.00 82.81 584 ASP A CA 1
ATOM 4465 C C . ASP A 1 584 ? -37.214 6.457 35.607 1.00 82.81 584 ASP A C 1
ATOM 4467 O O . ASP A 1 584 ? -38.040 6.657 34.716 1.00 82.81 584 ASP A O 1
ATOM 4471 N N . GLY A 1 585 ? -36.261 7.354 35.880 1.00 86.19 585 GLY A N 1
ATOM 4472 C CA . GLY A 1 585 ? -36.110 8.622 35.158 1.00 86.19 585 GLY A CA 1
ATOM 4473 C C . GLY A 1 585 ? -35.667 8.483 33.695 1.00 86.19 585 GLY A C 1
ATOM 4474 O O . GLY A 1 585 ? -35.858 9.414 32.913 1.00 86.19 585 GLY A O 1
ATOM 4475 N N . LEU A 1 586 ? -35.092 7.339 33.313 1.00 88.69 586 LEU A N 1
ATOM 4476 C CA . LEU A 1 586 ? -34.663 7.038 31.943 1.00 88.69 586 LEU A CA 1
ATOM 4477 C C . LEU A 1 586 ? -35.748 6.336 31.115 1.00 88.69 586 LEU A C 1
ATOM 4479 O O . LEU A 1 586 ? -35.516 6.068 29.934 1.00 88.69 586 LEU A O 1
ATOM 4483 N N . GLU A 1 587 ? -36.915 6.020 31.690 1.00 84.19 587 GLU A N 1
ATOM 4484 C CA . GLU A 1 587 ? -37.992 5.355 30.957 1.00 84.19 587 GLU A CA 1
ATOM 4485 C C . GLU A 1 587 ? -38.516 6.227 29.800 1.00 84.19 587 GLU A C 1
ATOM 4487 O O . GLU A 1 587 ? -39.079 7.303 30.025 1.00 84.19 587 GLU A O 1
ATOM 4492 N N . PRO A 1 588 ? -38.379 5.781 28.536 1.00 82.81 588 PRO A N 1
ATOM 4493 C CA . PRO A 1 588 ? -38.791 6.588 27.402 1.00 82.81 588 PRO A CA 1
ATOM 4494 C C . PRO A 1 588 ? -40.303 6.549 27.197 1.00 82.81 588 PRO A C 1
ATOM 4496 O O . PRO A 1 588 ? -40.939 5.490 27.230 1.00 82.81 588 PRO A O 1
ATOM 4499 N N . GLU A 1 589 ? -40.882 7.702 26.865 1.00 82.31 589 GLU A N 1
ATOM 4500 C CA . GLU A 1 589 ? -42.297 7.802 26.518 1.00 82.31 589 GLU A CA 1
ATOM 4501 C C . GLU A 1 589 ? -42.585 7.144 25.154 1.00 82.31 589 GLU A C 1
ATOM 4503 O O . GLU A 1 589 ? -42.029 7.557 24.129 1.00 82.31 589 GLU A O 1
ATOM 4508 N N . PRO A 1 590 ? -43.480 6.139 25.073 1.00 77.94 590 PRO A N 1
ATOM 4509 C CA . PRO A 1 590 ? -43.808 5.500 23.804 1.00 77.94 590 PRO A CA 1
ATOM 4510 C C . PRO A 1 590 ? -44.315 6.494 22.752 1.00 77.94 590 PRO A C 1
ATOM 4512 O O . PRO A 1 590 ? -45.355 7.126 22.928 1.00 77.94 590 PRO A O 1
ATOM 4515 N N . GLY A 1 591 ? -43.618 6.563 21.614 1.00 69.69 591 GLY A N 1
ATOM 4516 C CA . GLY A 1 591 ? -43.946 7.473 20.511 1.00 69.69 591 GLY A CA 1
ATOM 4517 C C . GLY A 1 591 ? -43.141 8.775 20.493 1.00 69.69 591 GLY A C 1
ATOM 4518 O O . GLY A 1 591 ? -43.346 9.577 19.581 1.00 69.69 591 GLY A O 1
ATOM 4519 N N . SER A 1 592 ? -42.217 8.973 21.439 1.00 78.25 592 SER A N 1
ATOM 4520 C CA . SER A 1 592 ? -41.243 10.065 21.403 1.00 78.25 592 SER A CA 1
ATOM 4521 C C . SER A 1 592 ? -40.286 9.945 20.204 1.00 78.25 592 SER A C 1
ATOM 4523 O O . SER A 1 592 ? -39.998 8.856 19.692 1.00 78.25 592 SER A O 1
ATOM 4525 N N . LEU A 1 593 ? -39.772 11.085 19.732 1.00 70.00 593 LEU A N 1
ATOM 4526 C CA . LEU A 1 593 ? -38.678 11.093 18.762 1.00 70.00 593 LEU A CA 1
ATOM 4527 C C . LEU A 1 593 ? -37.422 10.511 19.428 1.00 70.00 593 LEU A C 1
ATOM 4529 O O . LEU A 1 593 ? -37.091 10.891 20.547 1.00 70.00 593 LEU A O 1
ATOM 4533 N N . GLY A 1 594 ? -36.730 9.597 18.745 1.00 74.75 594 GLY A N 1
ATOM 4534 C CA . GLY A 1 594 ? -35.564 8.913 19.315 1.00 74.75 594 GLY A CA 1
ATOM 4535 C C . GLY A 1 594 ? -35.913 7.797 20.306 1.00 74.75 594 GLY A C 1
ATOM 4536 O O . GLY A 1 594 ? -35.018 7.307 20.981 1.00 74.75 594 GLY A O 1
ATOM 4537 N N . TYR A 1 595 ? -37.175 7.349 20.378 1.00 76.75 595 TYR A N 1
ATOM 4538 C CA . TYR A 1 595 ? -37.606 6.274 21.285 1.00 76.75 595 TYR A CA 1
ATOM 4539 C C . TYR A 1 595 ? -36.699 5.031 21.246 1.00 76.75 595 TYR A C 1
ATOM 4541 O O . TYR A 1 595 ? -36.349 4.492 22.286 1.00 76.75 595 TYR A O 1
ATOM 4549 N N . VAL A 1 596 ? -36.285 4.582 20.054 1.00 77.88 596 VAL A N 1
ATOM 4550 C CA . VAL A 1 596 ? -35.397 3.411 19.901 1.00 77.88 596 VAL A CA 1
ATOM 4551 C C . VAL A 1 596 ? -34.032 3.650 20.549 1.00 77.88 596 VAL A C 1
ATOM 4553 O O . VAL A 1 596 ? -33.517 2.765 21.227 1.00 77.88 596 VAL A O 1
ATOM 4556 N N . ASP A 1 597 ? -33.481 4.847 20.371 1.00 84.50 597 ASP A N 1
ATOM 4557 C CA . ASP A 1 597 ? -32.186 5.243 20.919 1.00 84.50 597 ASP A CA 1
ATOM 4558 C C . ASP A 1 597 ? -32.264 5.385 22.448 1.00 84.50 597 ASP A C 1
ATOM 4560 O O . ASP A 1 597 ? -31.409 4.874 23.165 1.00 84.50 597 ASP A O 1
ATOM 4564 N N . GLN A 1 598 ? -33.343 5.982 22.966 1.00 83.19 598 GLN A N 1
ATOM 4565 C CA . GLN A 1 598 ? -33.595 6.097 24.408 1.00 83.19 598 GLN A CA 1
ATOM 4566 C C . GLN A 1 598 ? -33.793 4.723 25.070 1.00 83.19 598 GLN A C 1
ATOM 4568 O O . GLN A 1 598 ? -33.260 4.474 26.148 1.00 83.19 598 GLN A O 1
ATOM 4573 N N . VAL A 1 599 ? -34.506 3.798 24.413 1.00 81.00 599 VAL A N 1
ATOM 4574 C CA . VAL A 1 599 ? -34.633 2.405 24.877 1.00 81.00 599 VAL A CA 1
ATOM 4575 C C . VAL A 1 599 ? -33.269 1.713 24.907 1.00 81.00 599 VAL A C 1
ATOM 4577 O O . VAL A 1 599 ? -32.997 0.953 25.835 1.00 81.00 599 VAL A O 1
ATOM 4580 N N . ALA A 1 600 ? -32.402 1.964 23.921 1.00 82.00 600 ALA A N 1
ATOM 4581 C CA . ALA A 1 600 ? -31.056 1.397 23.904 1.00 82.00 600 ALA A CA 1
ATOM 4582 C C . ALA A 1 600 ? -30.218 1.885 25.099 1.00 82.00 600 ALA A C 1
ATOM 4584 O O . ALA A 1 600 ? -29.600 1.054 25.766 1.00 82.00 600 ALA A O 1
ATOM 4585 N N . VAL A 1 601 ? -30.272 3.187 25.408 1.00 89.44 601 VAL A N 1
ATOM 4586 C CA . VAL A 1 601 ? -29.634 3.774 26.600 1.00 89.44 601 VAL A CA 1
ATOM 4587 C C . VAL A 1 601 ? -30.174 3.116 27.872 1.00 89.44 601 VAL A C 1
ATOM 4589 O O . VAL A 1 601 ? -29.393 2.545 28.627 1.00 89.44 601 VAL A O 1
ATOM 4592 N N . LEU A 1 602 ? -31.501 3.087 28.068 1.00 87.69 602 LEU A N 1
ATOM 4593 C CA . LEU A 1 602 ? -32.128 2.469 29.245 1.00 87.69 602 LEU A CA 1
ATOM 4594 C C . LEU A 1 602 ? -31.700 1.007 29.431 1.00 87.69 602 LEU A C 1
ATOM 4596 O O . LEU A 1 602 ? -31.385 0.589 30.543 1.00 87.69 602 LEU A O 1
ATOM 4600 N N . ASN A 1 603 ? -31.685 0.216 28.357 1.00 82.50 603 ASN A N 1
ATOM 4601 C CA . ASN A 1 603 ? -31.307 -1.195 28.424 1.00 82.50 603 ASN A CA 1
ATOM 4602 C C . ASN A 1 603 ? -29.834 -1.381 28.807 1.00 82.50 603 ASN A C 1
ATOM 4604 O O . ASN A 1 603 ? -29.524 -2.268 29.604 1.00 82.50 603 ASN A O 1
ATOM 4608 N N . ALA A 1 604 ? -28.938 -0.542 28.280 1.00 88.75 604 ALA A N 1
ATOM 4609 C CA . ALA A 1 604 ? -27.533 -0.539 28.677 1.00 88.75 604 ALA A CA 1
ATOM 4610 C C . ALA A 1 604 ? -27.376 -0.155 30.159 1.00 88.75 604 ALA A C 1
ATOM 4612 O O . ALA A 1 604 ? -26.695 -0.858 30.906 1.00 88.75 604 ALA A O 1
ATOM 4613 N N . THR A 1 605 ? -28.090 0.876 30.623 1.00 91.62 605 THR A N 1
ATOM 4614 C CA . THR A 1 605 ? -28.098 1.285 32.035 1.00 91.62 605 THR A CA 1
ATOM 4615 C C . THR A 1 605 ? -28.647 0.190 32.953 1.00 91.62 605 THR A C 1
ATOM 4617 O O . THR A 1 605 ? -28.053 -0.090 33.991 1.00 91.62 605 THR A O 1
ATOM 4620 N N . LYS A 1 606 ? -29.733 -0.497 32.566 1.00 87.38 606 LYS A N 1
ATOM 4621 C CA . LYS A 1 606 ? -30.283 -1.649 33.308 1.00 87.38 606 LYS A CA 1
ATOM 4622 C C . LYS A 1 606 ? -29.273 -2.794 33.410 1.00 87.38 606 LYS A C 1
ATOM 4624 O O . LYS A 1 606 ? -29.166 -3.422 34.464 1.00 87.38 606 LYS A O 1
ATOM 4629 N N . ALA A 1 607 ? -28.550 -3.083 32.327 1.00 89.50 607 ALA A N 1
ATOM 4630 C CA . ALA A 1 607 ? -27.530 -4.126 32.316 1.00 89.50 607 ALA A CA 1
ATOM 4631 C C . ALA A 1 607 ? -26.380 -3.800 33.281 1.00 89.50 607 ALA A C 1
ATOM 4633 O O . ALA A 1 607 ? -25.969 -4.674 34.047 1.00 89.50 607 ALA A O 1
ATOM 4634 N N . GLU A 1 608 ? -25.924 -2.546 33.298 1.00 92.56 608 GLU A N 1
ATOM 4635 C CA . GLU A 1 608 ? -24.857 -2.104 34.196 1.00 92.56 608 GLU A CA 1
ATOM 4636 C C . GLU A 1 608 ? -25.307 -2.060 35.660 1.00 92.56 608 GLU A C 1
ATOM 4638 O O . GLU A 1 608 ? -24.642 -2.622 36.528 1.00 92.56 608 GLU A O 1
ATOM 4643 N N . ALA A 1 609 ? -26.499 -1.525 35.938 1.00 89.25 609 ALA A N 1
ATOM 4644 C CA . ALA A 1 609 ? -27.104 -1.575 37.268 1.00 89.25 609 ALA A CA 1
ATOM 4645 C C . ALA A 1 609 ? -27.178 -3.016 37.799 1.00 89.25 609 ALA A C 1
ATOM 4647 O O . ALA A 1 609 ? -26.773 -3.299 38.925 1.00 89.25 609 ALA A O 1
ATOM 4648 N N . LYS A 1 610 ? -27.613 -3.965 36.960 1.00 89.25 610 LYS A N 1
ATOM 4649 C CA . LYS A 1 610 ? -27.655 -5.390 37.311 1.00 89.25 610 LYS A CA 1
ATOM 4650 C C . LYS A 1 610 ? -26.264 -5.958 37.599 1.00 89.25 610 LYS A C 1
ATOM 4652 O O . LYS A 1 610 ? -26.134 -6.773 38.514 1.00 89.25 610 LYS A O 1
ATOM 4657 N N . ARG A 1 611 ? -25.238 -5.563 36.835 1.00 94.31 611 ARG A N 1
ATOM 4658 C CA . ARG A 1 611 ? -23.841 -5.958 37.079 1.00 94.31 611 ARG A CA 1
ATOM 4659 C C . ARG A 1 611 ? -23.376 -5.463 38.449 1.00 94.31 611 ARG A C 1
ATOM 4661 O O . ARG A 1 611 ? -22.863 -6.269 39.222 1.00 94.31 611 ARG A O 1
ATOM 4668 N N . ILE A 1 612 ? -23.616 -4.191 38.762 1.00 91.94 612 ILE A N 1
ATOM 4669 C CA . ILE A 1 612 ? -23.248 -3.558 40.035 1.00 91.94 612 ILE A CA 1
ATOM 4670 C C . ILE A 1 612 ? -23.959 -4.238 41.205 1.00 91.94 612 ILE A C 1
ATOM 4672 O O . ILE A 1 612 ? -23.303 -4.682 42.144 1.00 91.94 612 ILE A O 1
ATOM 4676 N N . THR A 1 613 ? -25.285 -4.401 41.147 1.00 86.31 613 THR A N 1
ATOM 4677 C CA . THR A 1 613 ? -26.044 -5.058 42.225 1.00 86.31 613 THR A CA 1
ATOM 4678 C C . THR A 1 613 ? -25.603 -6.506 42.425 1.00 86.31 613 THR A C 1
ATOM 4680 O O . THR A 1 613 ? -25.526 -6.982 43.558 1.00 86.31 613 THR A O 1
ATOM 4683 N N . LYS A 1 614 ? -25.276 -7.218 41.339 1.00 88.62 614 LYS A N 1
ATOM 4684 C CA . LYS A 1 614 ? -24.720 -8.569 41.426 1.00 88.62 614 LYS A CA 1
ATOM 4685 C C . LYS A 1 614 ? -23.356 -8.564 42.123 1.00 88.62 614 LYS A C 1
ATOM 4687 O O . LYS A 1 614 ? -23.161 -9.365 43.030 1.00 88.62 614 LYS A O 1
ATOM 4692 N N . LEU A 1 615 ? -22.453 -7.659 41.740 1.00 92.06 615 LEU A N 1
ATOM 4693 C CA . LEU A 1 615 ? -21.126 -7.551 42.346 1.00 92.06 615 LEU A CA 1
ATOM 4694 C C . LEU A 1 615 ? -21.218 -7.202 43.835 1.00 92.06 615 LEU A C 1
ATOM 4696 O O . LEU A 1 615 ? -20.622 -7.900 44.640 1.00 92.06 615 LEU A O 1
ATOM 4700 N N . ARG A 1 616 ? -22.046 -6.222 44.220 1.00 92.12 616 ARG A N 1
ATOM 4701 C CA . ARG A 1 616 ? -22.280 -5.866 45.633 1.00 92.12 616 ARG A CA 1
ATOM 4702 C C . ARG A 1 616 ? -22.805 -7.032 46.468 1.00 92.12 616 ARG A C 1
ATOM 4704 O O . ARG A 1 616 ? -22.535 -7.095 47.656 1.00 92.12 616 ARG A O 1
ATOM 4711 N N . LYS A 1 617 ? -23.567 -7.945 45.861 1.00 85.75 617 LYS A N 1
ATOM 4712 C CA . LYS A 1 617 ? -24.086 -9.139 46.537 1.00 85.75 617 LYS A CA 1
ATOM 4713 C C . LYS A 1 617 ? -23.037 -10.244 46.668 1.00 85.75 617 LYS A C 1
ATOM 4715 O O . LYS A 1 617 ? -23.033 -10.954 47.667 1.00 85.75 617 LYS A O 1
ATOM 4720 N N . GLU A 1 618 ? -22.241 -10.459 45.627 1.00 87.44 618 GLU A N 1
ATOM 4721 C CA . GLU A 1 618 ? -21.279 -11.564 45.568 1.00 87.44 618 GLU A CA 1
ATOM 4722 C C . GLU A 1 618 ? -19.958 -11.216 46.258 1.00 87.44 618 GLU A C 1
ATOM 4724 O O . GLU A 1 618 ? -19.409 -12.060 46.958 1.00 87.44 618 GLU A O 1
ATOM 4729 N N . ASP A 1 619 ? -19.462 -9.994 46.073 1.00 93.88 619 ASP A N 1
ATOM 4730 C CA . ASP A 1 619 ? -18.201 -9.494 46.623 1.00 93.88 619 ASP A CA 1
ATOM 4731 C C . ASP A 1 619 ? -18.307 -7.988 46.963 1.00 93.88 619 ASP A C 1
ATOM 4733 O O . ASP A 1 619 ? -17.868 -7.130 46.190 1.00 93.88 619 ASP A O 1
ATOM 4737 N N . PRO A 1 620 ? -18.929 -7.644 48.107 1.00 93.75 620 PRO A N 1
ATOM 4738 C CA . PRO A 1 620 ? -19.109 -6.260 48.549 1.00 93.75 620 PRO A CA 1
ATOM 4739 C C . PRO A 1 620 ? -17.799 -5.463 48.660 1.00 93.75 620 PRO A C 1
ATOM 4741 O O . PRO A 1 620 ? -17.768 -4.281 48.321 1.00 93.75 620 PRO A O 1
ATOM 4744 N N . ALA A 1 621 ? -16.718 -6.109 49.109 1.00 94.81 621 ALA A N 1
ATOM 4745 C CA . ALA A 1 621 ? -15.406 -5.485 49.262 1.00 94.81 621 ALA A CA 1
ATOM 4746 C C . ALA A 1 621 ? -14.766 -5.175 47.899 1.00 94.81 621 ALA A C 1
ATOM 4748 O O . ALA A 1 621 ? -14.240 -4.084 47.695 1.00 94.81 621 ALA A O 1
ATOM 4749 N N . GLU A 1 622 ? -14.853 -6.096 46.934 1.00 95.75 622 GLU A N 1
ATOM 4750 C CA . GLU A 1 622 ? -14.364 -5.842 45.574 1.00 95.75 622 GLU A CA 1
ATOM 4751 C C . GLU A 1 622 ? -15.221 -4.788 44.855 1.00 95.75 622 GLU A C 1
ATOM 4753 O O . GLU A 1 622 ? -14.695 -3.996 44.074 1.00 95.75 622 GLU A O 1
ATOM 4758 N N . ALA A 1 623 ? -16.527 -4.725 45.142 1.00 95.19 623 ALA A N 1
ATOM 4759 C CA . ALA A 1 623 ? -17.407 -3.697 44.588 1.00 95.19 623 ALA A CA 1
ATOM 4760 C C . ALA A 1 623 ? -16.928 -2.280 44.942 1.00 95.19 623 ALA A C 1
ATOM 4762 O O . ALA A 1 623 ? -16.857 -1.421 44.062 1.00 95.19 623 ALA A O 1
ATOM 4763 N N . VAL A 1 624 ? -16.569 -2.039 46.208 1.00 96.56 624 VAL A N 1
ATOM 4764 C CA . VAL A 1 624 ? -16.069 -0.726 46.644 1.00 96.56 624 VAL A CA 1
ATOM 4765 C C . VAL A 1 624 ? -14.627 -0.470 46.215 1.00 96.56 624 VAL A C 1
ATOM 4767 O O . VAL A 1 624 ? -14.312 0.659 45.851 1.00 96.56 624 VAL A O 1
ATOM 4770 N N . ASP A 1 625 ? -13.777 -1.499 46.153 1.00 95.19 625 ASP A N 1
ATOM 4771 C CA . ASP A 1 625 ? -12.419 -1.375 45.603 1.00 95.19 625 ASP A CA 1
ATOM 4772 C C . ASP A 1 625 ? -12.428 -0.923 44.129 1.00 95.19 625 ASP A C 1
ATOM 4774 O O . ASP A 1 625 ? -11.522 -0.212 43.687 1.00 95.19 625 ASP A O 1
ATOM 4778 N N . GLN A 1 626 ? -13.431 -1.352 43.352 1.00 93.62 626 GLN A N 1
ATOM 4779 C CA . GLN A 1 626 ? -13.588 -0.951 41.951 1.00 93.62 626 GLN A CA 1
ATOM 4780 C C . GLN A 1 626 ? -14.137 0.472 41.812 1.00 93.62 626 GLN A C 1
ATOM 4782 O O . GLN A 1 626 ? -13.649 1.216 40.958 1.00 93.62 626 GLN A O 1
ATOM 4787 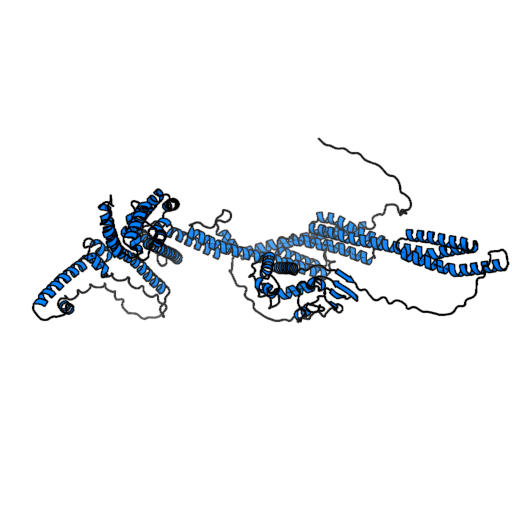N N . ALA A 1 627 ? -15.111 0.841 42.648 1.00 94.25 627 ALA A N 1
ATOM 4788 C CA . ALA A 1 627 ? -15.830 2.108 42.540 1.00 94.25 627 ALA A CA 1
ATOM 4789 C C . ALA A 1 627 ? -15.046 3.307 43.105 1.00 94.25 627 ALA A C 1
ATOM 4791 O O . ALA A 1 627 ? -15.025 4.379 42.503 1.00 94.25 627 ALA A O 1
ATOM 4792 N N . PHE A 1 628 ? -14.380 3.146 44.253 1.00 94.81 628 PHE A N 1
ATOM 4793 C CA . PHE A 1 628 ? -13.755 4.259 44.972 1.00 94.81 628 PHE A CA 1
ATOM 4794 C C . PHE A 1 628 ? -12.254 4.355 44.680 1.00 94.81 628 PHE A C 1
ATOM 4796 O O . PHE A 1 628 ? -11.454 3.540 45.137 1.00 94.81 628 PHE A O 1
ATOM 4803 N N . GLU A 1 629 ? -11.855 5.405 43.958 1.00 91.56 629 GLU A N 1
ATOM 4804 C CA . GLU A 1 629 ? -10.458 5.636 43.561 1.00 91.56 629 GLU A CA 1
ATOM 4805 C C . GLU A 1 629 ? -9.502 5.740 44.765 1.00 91.56 629 GLU A C 1
ATOM 4807 O O . GLU A 1 629 ? -8.390 5.213 44.719 1.00 91.56 629 GLU A O 1
ATOM 4812 N N . ASP A 1 630 ? -9.955 6.341 45.871 1.00 89.56 630 ASP A N 1
ATOM 4813 C CA . ASP A 1 630 ? -9.162 6.515 47.097 1.00 89.56 630 ASP A CA 1
ATOM 4814 C C . ASP A 1 630 ? -8.720 5.173 47.712 1.00 89.56 630 ASP A C 1
ATOM 4816 O O . ASP A 1 630 ? -7.634 5.075 48.292 1.00 89.56 630 ASP A O 1
ATOM 4820 N N . LEU A 1 631 ? -9.512 4.108 47.530 1.00 93.38 631 LEU A N 1
ATOM 4821 C CA . LEU A 1 631 ? -9.179 2.771 48.030 1.00 93.38 631 LEU A CA 1
ATOM 4822 C C . LEU A 1 631 ? -8.084 2.094 47.199 1.00 93.38 631 LEU A C 1
ATOM 4824 O O . LEU A 1 631 ? -7.350 1.258 47.726 1.00 93.38 631 LEU A O 1
ATOM 4828 N N . LYS A 1 632 ? -7.903 2.466 45.924 1.00 90.75 632 LYS A N 1
ATOM 4829 C CA . LYS A 1 632 ? -6.899 1.838 45.043 1.00 90.75 632 LYS A CA 1
ATOM 4830 C C . LYS A 1 632 ? -5.474 2.094 45.529 1.00 90.75 632 LYS A C 1
ATOM 4832 O O . LYS A 1 632 ? -4.648 1.181 45.531 1.00 90.75 632 LYS A O 1
ATOM 4837 N N . GLY A 1 633 ? -5.194 3.319 45.981 1.00 89.25 633 GLY A N 1
ATOM 4838 C CA . GLY A 1 633 ? -3.895 3.684 46.551 1.00 89.25 633 GLY A CA 1
ATOM 4839 C C . GLY A 1 633 ? -3.597 2.939 47.855 1.00 89.25 633 GLY A C 1
ATOM 4840 O O . GLY A 1 633 ? -2.492 2.419 48.027 1.00 89.25 633 GLY A O 1
ATOM 4841 N N . LEU A 1 634 ? -4.596 2.833 48.738 1.00 91.06 634 LEU A N 1
ATOM 4842 C CA . LEU A 1 634 ? -4.497 2.088 49.999 1.00 91.06 634 LEU A CA 1
ATOM 4843 C C . LEU A 1 634 ? -4.309 0.586 49.761 1.00 91.06 634 LEU A C 1
ATOM 4845 O O . LEU A 1 634 ? -3.445 -0.029 50.383 1.00 91.06 634 LEU A O 1
ATOM 4849 N N . LYS A 1 635 ? -5.044 0.006 48.804 1.00 92.25 635 LYS A N 1
ATOM 4850 C CA . LYS A 1 635 ? -4.931 -1.407 48.411 1.00 92.25 635 LYS A CA 1
ATOM 4851 C C . LYS A 1 635 ? -3.515 -1.764 47.979 1.00 92.25 635 LYS A C 1
ATOM 4853 O O . LYS A 1 635 ? -2.983 -2.785 48.410 1.00 92.25 635 LYS A O 1
ATOM 4858 N N . GLN A 1 636 ? -2.886 -0.907 47.176 1.00 91.81 636 GLN A N 1
ATOM 4859 C CA . GLN A 1 636 ? -1.507 -1.120 46.742 1.00 91.81 636 GLN A CA 1
ATOM 4860 C C . GLN A 1 636 ? -0.534 -1.132 47.931 1.00 91.81 636 GLN A C 1
ATOM 4862 O O . GLN A 1 636 ? 0.254 -2.064 48.064 1.00 91.81 636 GLN A O 1
ATOM 4867 N N . GLN A 1 637 ? -0.627 -0.147 48.829 1.00 90.94 637 GLN A N 1
ATOM 4868 C CA . GLN A 1 637 ? 0.247 -0.050 50.006 1.00 90.94 637 GLN A CA 1
ATOM 4869 C C . GLN A 1 637 ? 0.049 -1.222 50.979 1.00 90.94 637 GLN A C 1
ATOM 4871 O O . GLN A 1 637 ? 1.022 -1.786 51.481 1.00 90.94 637 GLN A O 1
ATOM 4876 N N . ALA A 1 638 ? -1.201 -1.639 51.195 1.00 89.50 638 ALA A N 1
ATOM 4877 C CA . ALA A 1 638 ? -1.529 -2.806 52.007 1.00 89.50 638 ALA A CA 1
ATOM 4878 C C . ALA A 1 638 ? -0.904 -4.090 51.431 1.00 89.50 638 ALA A C 1
ATOM 4880 O O . ALA A 1 638 ? -0.356 -4.909 52.168 1.00 89.50 638 ALA A O 1
ATOM 4881 N N . TYR A 1 639 ? -0.934 -4.262 50.104 1.00 88.56 639 TYR A N 1
ATOM 4882 C CA . TYR A 1 639 ? -0.337 -5.421 49.429 1.00 88.56 639 TYR A CA 1
ATOM 4883 C C . TYR A 1 639 ? 1.195 -5.400 49.420 1.00 88.56 639 TYR A C 1
ATOM 4885 O O . TYR A 1 639 ? 1.812 -6.466 49.386 1.00 88.56 639 TYR A O 1
ATOM 4893 N N . ASP A 1 640 ? 1.802 -4.219 49.524 1.00 91.19 640 ASP A N 1
ATOM 4894 C CA . ASP A 1 640 ? 3.245 -4.054 49.715 1.00 91.19 640 ASP A CA 1
ATOM 4895 C C . ASP A 1 640 ? 3.690 -4.356 51.167 1.00 91.19 640 ASP A C 1
ATOM 4897 O O . ASP A 1 640 ? 4.885 -4.344 51.474 1.00 91.19 640 ASP A O 1
ATOM 4901 N N . GLY A 1 641 ? 2.742 -4.699 52.051 1.00 87.00 641 GLY A N 1
ATOM 4902 C CA . GLY A 1 641 ? 2.989 -5.173 53.412 1.00 87.00 641 GLY A CA 1
ATOM 4903 C C . GLY A 1 641 ? 2.937 -4.089 54.488 1.00 87.00 641 GLY A C 1
ATOM 4904 O O . GLY A 1 641 ? 3.427 -4.333 55.591 1.00 87.00 641 GLY A O 1
ATOM 4905 N N . ASP A 1 642 ? 2.374 -2.911 54.194 1.00 89.88 642 ASP A N 1
ATOM 4906 C CA . ASP A 1 642 ? 2.145 -1.869 55.199 1.00 89.88 642 ASP A CA 1
ATOM 4907 C C . ASP A 1 642 ? 0.915 -2.217 56.069 1.00 89.88 642 ASP A C 1
ATOM 4909 O O . ASP A 1 642 ? -0.218 -2.204 55.573 1.00 89.88 642 ASP A O 1
ATOM 4913 N N . PRO A 1 643 ? 1.103 -2.523 57.369 1.00 85.50 643 PRO A N 1
ATOM 4914 C CA . PRO A 1 643 ? 0.003 -2.902 58.250 1.00 85.50 643 PRO A CA 1
ATOM 4915 C C . PRO A 1 643 ? -0.962 -1.744 58.540 1.00 85.50 643 PRO A C 1
ATOM 4917 O O . PRO A 1 643 ? -2.142 -1.993 58.766 1.00 85.50 643 PRO A O 1
ATOM 4920 N N . VAL A 1 644 ? -0.497 -0.488 58.504 1.00 88.88 644 VAL A N 1
ATOM 4921 C CA . VAL A 1 644 ? -1.358 0.688 58.717 1.00 88.88 644 VAL A CA 1
ATOM 4922 C C . VAL A 1 644 ? -2.256 0.895 57.501 1.00 88.88 644 VAL A C 1
ATOM 4924 O O . VAL A 1 644 ? -3.452 1.137 57.644 1.00 88.88 644 VAL A O 1
ATOM 4927 N N . ALA A 1 645 ? -1.701 0.736 56.297 1.00 92.50 645 ALA A N 1
ATOM 4928 C CA . ALA A 1 645 ? -2.480 0.821 55.067 1.00 92.50 645 ALA A CA 1
ATOM 4929 C C . ALA A 1 645 ? -3.525 -0.300 54.959 1.00 92.50 645 ALA A C 1
ATOM 4931 O O . ALA A 1 645 ? -4.612 -0.063 54.437 1.00 92.50 645 ALA A O 1
ATOM 4932 N N . LEU A 1 646 ? -3.228 -1.503 55.467 1.00 91.31 646 LEU A N 1
ATOM 4933 C CA . LEU A 1 646 ? -4.195 -2.603 55.526 1.00 91.31 646 LEU A CA 1
ATOM 4934 C C . LEU A 1 646 ? -5.373 -2.286 56.460 1.00 91.31 646 LEU A C 1
ATOM 4936 O O . LEU A 1 646 ? -6.520 -2.552 56.105 1.00 91.31 646 LEU A O 1
ATOM 4940 N N . GLU A 1 647 ? -5.105 -1.696 57.626 1.00 89.00 647 GLU A N 1
ATOM 4941 C CA . GLU A 1 647 ? -6.150 -1.278 58.567 1.00 89.00 647 GLU A CA 1
ATOM 4942 C C . GLU A 1 647 ? -7.044 -0.176 57.969 1.00 89.00 647 GLU A C 1
ATOM 4944 O O . GLU A 1 647 ? -8.273 -0.289 57.995 1.00 89.00 647 GLU A O 1
ATOM 4949 N N . GLU A 1 648 ? -6.439 0.852 57.363 1.00 92.50 648 GLU A N 1
ATOM 4950 C CA . GLU A 1 648 ? -7.161 1.942 56.689 1.00 92.50 648 GLU A CA 1
ATOM 4951 C C . GLU A 1 648 ? -7.927 1.457 55.448 1.00 92.50 648 GLU A C 1
ATOM 4953 O O . GLU A 1 648 ? -9.025 1.941 55.181 1.00 92.50 648 GLU A O 1
ATOM 4958 N N . LEU A 1 649 ? -7.411 0.462 54.717 1.00 95.44 649 LEU A N 1
ATOM 4959 C CA . LEU A 1 649 ? -8.129 -0.168 53.607 1.00 95.44 649 LEU A CA 1
ATOM 4960 C C . LEU A 1 649 ? -9.403 -0.869 54.091 1.00 95.44 649 LEU A C 1
ATOM 4962 O O . LEU A 1 649 ? -10.461 -0.678 53.497 1.00 95.44 649 LEU A O 1
ATOM 4966 N N . ILE A 1 650 ? -9.321 -1.673 55.157 1.00 93.81 650 ILE A N 1
ATOM 4967 C CA . ILE A 1 650 ? -10.487 -2.392 55.698 1.00 93.81 650 ILE A CA 1
ATOM 4968 C C . ILE A 1 650 ? -11.537 -1.401 56.197 1.00 93.81 650 ILE A C 1
ATOM 4970 O O . ILE A 1 650 ? -12.717 -1.533 55.870 1.00 93.81 650 ILE A O 1
ATOM 4974 N N . LYS A 1 651 ? -11.105 -0.375 56.932 1.00 93.31 651 LYS A N 1
ATOM 4975 C CA . LYS A 1 651 ? -11.989 0.694 57.393 1.00 93.31 651 LYS A CA 1
ATOM 4976 C C . LYS A 1 651 ? -12.654 1.421 56.224 1.00 93.31 651 LYS A C 1
ATOM 4978 O O . LYS A 1 651 ? -13.875 1.533 56.188 1.00 93.31 651 LYS A O 1
ATOM 4983 N N . GLY A 1 652 ? -11.861 1.841 55.238 1.00 95.25 652 GLY A N 1
ATOM 4984 C CA . GLY A 1 652 ? -12.348 2.518 54.040 1.00 95.25 652 GLY A CA 1
ATOM 4985 C C . GLY A 1 652 ? -13.336 1.667 53.242 1.00 95.25 652 GLY A C 1
ATOM 4986 O O . GLY A 1 652 ? -14.332 2.192 52.753 1.00 95.25 652 GLY A O 1
ATOM 4987 N N . ARG A 1 653 ? -13.124 0.346 53.165 1.00 96.88 653 ARG A N 1
ATOM 4988 C CA . ARG A 1 653 ? -14.076 -0.588 52.548 1.00 96.88 653 ARG A CA 1
ATOM 4989 C C . ARG A 1 653 ? -15.404 -0.632 53.291 1.00 96.88 653 ARG A C 1
ATOM 4991 O O . ARG A 1 653 ? -16.439 -0.608 52.635 1.00 96.88 653 ARG A O 1
ATOM 4998 N N . LEU A 1 654 ? -15.396 -0.729 54.620 1.00 93.44 654 LEU A N 1
ATOM 4999 C CA . LEU A 1 654 ? -16.629 -0.770 55.414 1.00 93.44 654 LEU A CA 1
ATOM 5000 C C . LEU A 1 654 ? -17.393 0.557 55.321 1.00 93.44 654 LEU A C 1
ATOM 5002 O O . LEU A 1 654 ? -18.594 0.548 55.057 1.00 93.44 654 LEU A O 1
ATOM 5006 N N . ASP A 1 655 ? -16.690 1.688 55.434 1.00 95.19 655 ASP A N 1
ATOM 5007 C CA . ASP A 1 655 ? -17.274 3.026 55.287 1.00 95.19 655 ASP A CA 1
ATOM 5008 C C . ASP A 1 655 ? -17.878 3.221 53.882 1.00 95.19 655 ASP A C 1
ATOM 5010 O O . ASP A 1 655 ? -18.985 3.745 53.739 1.00 95.19 655 ASP A O 1
ATOM 5014 N N . ALA A 1 656 ? -17.190 2.750 52.836 1.00 96.00 656 ALA A N 1
ATOM 5015 C CA . ALA A 1 656 ? -17.681 2.788 51.461 1.00 96.00 656 ALA A CA 1
ATOM 5016 C C . ALA A 1 656 ? -18.876 1.849 51.227 1.00 96.00 656 ALA A C 1
ATOM 5018 O O . ALA A 1 656 ? -19.795 2.183 50.489 1.00 96.00 656 ALA A O 1
ATOM 5019 N N . GLN A 1 657 ? -18.904 0.671 51.850 1.00 95.38 657 GLN A N 1
ATOM 5020 C CA . GLN A 1 657 ? -20.049 -0.235 51.733 1.00 95.38 657 GLN A CA 1
ATOM 5021 C C . GLN A 1 657 ? -21.274 0.330 52.456 1.00 95.38 657 GLN A C 1
ATOM 5023 O O . GLN A 1 657 ? -22.383 0.264 51.926 1.00 95.38 657 GLN A O 1
ATOM 5028 N N . ALA A 1 658 ? -21.070 0.931 53.629 1.00 90.44 658 ALA A N 1
ATOM 5029 C CA . ALA A 1 658 ? -22.118 1.616 54.370 1.00 90.44 658 ALA A CA 1
ATOM 5030 C C . ALA A 1 658 ? -22.667 2.826 53.600 1.00 90.44 658 ALA A C 1
ATOM 5032 O O . ALA A 1 658 ? -23.877 3.018 53.575 1.00 90.44 658 ALA A O 1
ATOM 5033 N N . SER A 1 659 ? -21.814 3.610 52.929 1.00 93.06 659 SER A N 1
ATOM 5034 C CA . SER A 1 659 ? -22.264 4.755 52.119 1.00 93.06 659 SER A CA 1
ATOM 5035 C C . SER A 1 659 ? -23.067 4.356 50.876 1.00 93.06 659 SER A C 1
ATOM 5037 O O . SER A 1 659 ? -23.835 5.165 50.365 1.00 93.06 659 SER A O 1
ATOM 5039 N N . LEU A 1 660 ? -22.927 3.109 50.415 1.00 90.00 660 LEU A N 1
ATOM 5040 C CA . LEU A 1 660 ? -23.728 2.511 49.343 1.00 90.00 660 LEU A CA 1
ATOM 5041 C C . LEU A 1 660 ? -24.992 1.788 49.850 1.00 90.00 660 LEU A C 1
ATOM 5043 O O . LEU A 1 660 ? -25.624 1.056 49.078 1.00 90.00 660 LEU A O 1
ATOM 5047 N N . ASP A 1 661 ? -25.334 1.953 51.132 1.00 87.44 661 ASP A N 1
ATOM 5048 C CA . ASP A 1 661 ? -26.431 1.277 51.834 1.00 87.44 661 ASP A CA 1
ATOM 5049 C C . ASP A 1 661 ? -26.368 -0.259 51.751 1.00 87.44 661 ASP A C 1
ATOM 5051 O O . ASP A 1 661 ? -27.390 -0.952 51.725 1.00 87.44 661 ASP A O 1
ATOM 5055 N N . ILE A 1 662 ? -25.157 -0.830 51.713 1.00 84.56 662 ILE A N 1
ATOM 5056 C CA . ILE A 1 662 ? -24.980 -2.278 51.863 1.00 84.56 662 ILE A CA 1
ATOM 5057 C C . ILE A 1 662 ? -25.229 -2.623 53.340 1.00 84.56 662 ILE A C 1
ATOM 5059 O O . ILE A 1 662 ? -24.505 -2.110 54.202 1.00 84.56 662 ILE A O 1
ATOM 5063 N N . PRO A 1 663 ? -26.216 -3.488 53.659 1.00 79.25 663 PRO A N 1
ATOM 5064 C CA . PRO A 1 663 ? -26.548 -3.823 55.043 1.00 79.25 663 PRO A CA 1
ATOM 5065 C C . PRO A 1 663 ? -25.335 -4.367 55.790 1.00 79.25 663 PRO A C 1
ATOM 5067 O O . PRO A 1 663 ? -24.608 -5.182 55.228 1.00 79.25 663 PRO A O 1
ATOM 5070 N N . GLU A 1 664 ? -25.146 -3.969 57.052 1.00 77.94 664 GLU A N 1
ATOM 5071 C CA . GLU A 1 664 ? -23.979 -4.338 57.876 1.00 77.94 664 GLU A CA 1
ATOM 5072 C C . GLU A 1 664 ? -23.694 -5.846 57.842 1.00 77.94 664 GLU A C 1
ATOM 5074 O O . GLU A 1 664 ? -22.549 -6.280 57.766 1.00 77.94 664 GLU A O 1
ATOM 5079 N N . ALA A 1 665 ? -24.744 -6.664 57.817 1.00 70.00 665 ALA A N 1
ATOM 5080 C CA . ALA A 1 665 ? -24.612 -8.109 57.837 1.00 70.00 665 ALA A CA 1
ATOM 5081 C C . ALA A 1 665 ? -24.228 -8.741 56.482 1.00 70.00 665 ALA A C 1
ATOM 5083 O O . ALA A 1 665 ? -23.860 -9.916 56.423 1.00 70.00 665 ALA A O 1
ATOM 5084 N N . ALA A 1 666 ? -24.325 -7.967 55.400 1.00 76.69 666 ALA A N 1
ATOM 5085 C CA . ALA A 1 666 ? -23.848 -8.304 54.065 1.00 76.69 666 ALA A CA 1
ATOM 5086 C C . ALA A 1 666 ? -22.490 -7.657 53.745 1.00 76.69 666 ALA A C 1
ATOM 5088 O O . ALA A 1 666 ? -21.962 -7.912 52.667 1.00 76.69 666 ALA A O 1
ATOM 5089 N N . GLN A 1 667 ? -21.934 -6.830 54.637 1.00 85.94 667 GLN A N 1
ATOM 5090 C CA . GLN A 1 667 ? -20.635 -6.202 54.418 1.00 85.94 667 GLN A CA 1
ATOM 5091 C C . GLN A 1 667 ? -19.494 -7.213 54.551 1.00 85.94 667 GLN A C 1
ATOM 5093 O O . GLN A 1 667 ? -19.560 -8.176 55.317 1.00 85.94 667 GLN A O 1
ATOM 5098 N N . ALA A 1 668 ? -18.426 -6.972 53.800 1.00 88.31 668 ALA A N 1
ATOM 5099 C CA . ALA A 1 668 ? -17.244 -7.818 53.753 1.00 88.31 668 ALA A CA 1
ATOM 5100 C C . ALA A 1 668 ? -15.979 -6.995 54.013 1.00 88.31 668 ALA A C 1
ATOM 5102 O O . ALA A 1 668 ? -15.789 -5.933 53.424 1.00 88.31 668 ALA A O 1
ATOM 5103 N N . VAL A 1 669 ? -15.087 -7.497 54.868 1.00 90.62 669 VAL A N 1
ATOM 5104 C CA . VAL A 1 669 ? -13.790 -6.849 55.143 1.00 90.62 669 VAL A CA 1
ATOM 5105 C C . VAL A 1 669 ? -12.735 -7.213 54.096 1.00 90.62 669 VAL A C 1
ATOM 5107 O O . VAL A 1 669 ? -11.895 -6.386 53.731 1.00 90.62 669 VAL A O 1
ATOM 5110 N N . LEU A 1 670 ? -12.802 -8.438 53.572 1.00 92.19 670 LEU A N 1
ATOM 5111 C CA . LEU A 1 670 ? -11.911 -8.959 52.538 1.00 92.19 670 LEU A CA 1
ATOM 5112 C C . LEU A 1 670 ? -12.664 -9.200 51.232 1.00 92.19 670 LEU A C 1
ATOM 5114 O O . LEU A 1 670 ? -13.846 -9.539 51.246 1.00 92.19 670 LEU A O 1
ATOM 5118 N N . THR A 1 671 ? -11.972 -9.097 50.102 1.00 95.12 671 THR A N 1
ATOM 5119 C CA . THR A 1 671 ? -12.526 -9.563 48.822 1.00 95.12 671 THR A CA 1
ATOM 5120 C C . THR A 1 671 ? -12.573 -11.087 48.783 1.00 95.12 671 THR A C 1
ATOM 5122 O O . THR A 1 671 ? -11.812 -11.765 49.482 1.00 95.12 671 THR A O 1
ATOM 5125 N N . ASN A 1 672 ? -13.400 -11.675 47.920 1.00 90.62 672 ASN A N 1
ATOM 5126 C CA . ASN A 1 672 ? -13.432 -13.132 47.755 1.00 90.62 672 ASN A CA 1
ATOM 5127 C C . ASN A 1 672 ? -12.084 -13.686 47.268 1.00 90.62 672 ASN A C 1
ATOM 5129 O O . ASN A 1 672 ? -11.714 -14.808 47.613 1.00 90.62 672 ASN A O 1
ATOM 5133 N N . GLY A 1 673 ? -11.322 -12.904 46.496 1.00 90.44 673 GLY A N 1
ATOM 5134 C CA . GLY A 1 673 ? -9.970 -13.273 46.068 1.00 90.44 673 GLY A CA 1
ATOM 5135 C C . GLY A 1 673 ? -8.937 -13.250 47.204 1.00 90.44 673 GLY A C 1
ATOM 5136 O O . GLY A 1 673 ? -8.012 -14.063 47.228 1.00 90.44 673 GLY A O 1
ATOM 5137 N N . GLU A 1 674 ? -9.069 -12.335 48.164 1.00 91.19 674 GLU A N 1
ATOM 5138 C CA . GLU A 1 674 ? -8.270 -12.329 49.400 1.00 91.19 674 GLU A CA 1
ATOM 5139 C C . GLU A 1 674 ? -8.661 -13.494 50.309 1.00 91.19 674 GLU A C 1
ATOM 5141 O O . GLU A 1 674 ? -7.795 -14.228 50.787 1.00 91.19 674 GLU A O 1
ATOM 5146 N N . LEU A 1 675 ? -9.964 -13.718 50.466 1.00 87.94 675 LEU A N 1
ATOM 5147 C CA . LEU A 1 675 ? -10.505 -14.810 51.258 1.00 87.94 675 LEU A CA 1
ATOM 5148 C C . LEU A 1 675 ? -10.073 -16.174 50.709 1.00 87.94 675 LEU A C 1
ATOM 5150 O O . LEU A 1 675 ? -9.628 -17.027 51.469 1.00 87.94 675 LEU A O 1
ATOM 5154 N N . GLY A 1 676 ? -10.116 -16.364 49.388 1.00 85.69 676 GLY A N 1
ATOM 5155 C CA . GLY A 1 676 ? -9.653 -17.587 48.731 1.00 85.69 676 GLY A CA 1
ATOM 5156 C C . GLY A 1 676 ? -8.200 -17.931 49.069 1.00 85.69 676 GLY A C 1
ATOM 5157 O O . GLY A 1 676 ? -7.911 -19.072 49.421 1.00 85.69 676 GLY A O 1
ATOM 5158 N N . ARG A 1 677 ? -7.300 -16.937 49.072 1.00 86.44 677 ARG A N 1
ATOM 5159 C CA . ARG A 1 677 ? -5.884 -17.126 49.445 1.00 86.44 677 ARG A CA 1
ATOM 5160 C C . ARG A 1 677 ? -5.707 -17.549 50.902 1.00 86.44 677 ARG A C 1
ATOM 5162 O O . ARG A 1 677 ? -4.814 -18.332 51.212 1.00 86.44 677 ARG A O 1
ATOM 5169 N N . ILE A 1 678 ? -6.558 -17.049 51.794 1.00 82.31 678 ILE A N 1
ATOM 5170 C CA . ILE A 1 678 ? -6.581 -17.467 53.201 1.00 82.31 678 ILE A CA 1
ATOM 5171 C C . ILE A 1 678 ? -7.096 -18.909 53.322 1.00 82.31 678 ILE A C 1
ATOM 5173 O O . ILE A 1 678 ? -6.536 -19.711 54.071 1.00 82.31 678 ILE A O 1
ATOM 5177 N N . LEU A 1 679 ? -8.142 -19.251 52.566 1.00 77.56 679 LEU A N 1
ATOM 5178 C CA . LEU A 1 679 ? -8.781 -20.567 52.591 1.00 77.56 679 LEU A CA 1
ATOM 5179 C C . LEU A 1 679 ? -7.906 -21.681 52.002 1.00 77.56 679 LEU A C 1
ATOM 5181 O O . LEU A 1 679 ? -7.971 -22.799 52.503 1.00 77.56 679 LEU A O 1
ATOM 5185 N N . GLU A 1 680 ? -7.066 -21.396 51.002 1.00 79.56 680 GLU A N 1
ATOM 5186 C CA . GLU A 1 680 ? -6.106 -22.364 50.437 1.00 79.56 680 GLU A CA 1
ATOM 5187 C C . GLU A 1 680 ? -5.147 -22.946 51.491 1.00 79.56 680 GLU A C 1
ATOM 5189 O O . GLU A 1 680 ? -4.672 -24.072 51.351 1.00 79.56 680 GLU A O 1
ATOM 5194 N N . GLY A 1 681 ? -4.869 -22.194 52.560 1.00 69.06 681 GLY A N 1
ATOM 5195 C CA . GLY A 1 681 ? -4.012 -22.631 53.662 1.00 69.06 681 GLY A CA 1
ATOM 5196 C C . GLY A 1 681 ? -4.712 -23.487 54.723 1.00 69.06 681 GLY A C 1
ATOM 5197 O O . GLY A 1 681 ? -4.042 -23.937 55.655 1.00 69.06 681 GLY A O 1
ATOM 5198 N N . LEU A 1 682 ? -6.030 -23.695 54.621 1.00 69.38 682 LEU A N 1
ATOM 5199 C CA . LEU A 1 682 ? -6.835 -24.372 55.638 1.00 69.38 682 LEU A CA 1
ATOM 5200 C C . LEU A 1 682 ? -7.264 -25.778 55.193 1.00 69.38 682 LEU A C 1
ATOM 5202 O O . LEU A 1 682 ? -7.790 -25.929 54.091 1.00 69.38 682 LEU A O 1
ATOM 5206 N N . PRO A 1 683 ? -7.124 -26.802 56.057 1.00 66.38 683 PRO A N 1
ATOM 5207 C CA . PRO A 1 683 ? -7.647 -28.133 55.769 1.00 66.38 683 PRO A CA 1
ATOM 5208 C C . PRO A 1 683 ? -9.182 -28.130 55.622 1.00 66.38 683 PRO A C 1
ATOM 5210 O O . PRO A 1 683 ? -9.886 -27.255 56.144 1.00 66.38 683 PRO A O 1
ATOM 5213 N N . ASP A 1 684 ? -9.707 -29.117 54.886 1.00 64.56 684 ASP A N 1
ATOM 5214 C CA . ASP A 1 684 ? -11.150 -29.281 54.638 1.00 64.56 684 ASP A CA 1
ATOM 5215 C C . ASP A 1 684 ? -11.933 -29.514 55.941 1.00 64.56 684 ASP A C 1
ATOM 5217 O O . ASP A 1 684 ? -13.014 -28.954 56.124 1.00 64.56 684 ASP A O 1
ATOM 5221 N N . GLU A 1 685 ? -11.340 -30.259 56.876 1.00 64.62 685 GLU A N 1
ATOM 5222 C CA . GLU A 1 685 ? -11.830 -30.472 58.238 1.00 64.62 685 GLU A CA 1
ATOM 5223 C C . GLU A 1 685 ? -10.803 -29.910 59.226 1.00 64.62 685 GLU A C 1
ATOM 5225 O O . GLU A 1 685 ? -9.826 -30.578 59.557 1.00 64.62 685 GLU A O 1
ATOM 5230 N N . ALA A 1 686 ? -11.004 -28.665 59.664 1.00 64.19 686 ALA A N 1
ATOM 5231 C CA . ALA A 1 686 ? -10.118 -28.024 60.629 1.00 64.19 686 ALA A CA 1
ATOM 5232 C C . ALA A 1 686 ? -10.561 -28.308 62.070 1.00 64.19 686 ALA A C 1
ATOM 5234 O O . ALA A 1 686 ? -11.729 -28.105 62.426 1.00 64.19 686 ALA A O 1
ATOM 5235 N N . ASP A 1 687 ? -9.628 -28.760 62.908 1.00 68.88 687 ASP A N 1
ATOM 5236 C CA . ASP A 1 687 ? -9.900 -29.025 64.321 1.00 68.88 687 ASP A CA 1
ATOM 5237 C C . ASP A 1 687 ? -9.860 -27.746 65.182 1.00 68.88 687 ASP A C 1
ATOM 5239 O O . ASP A 1 687 ? -9.507 -26.650 64.738 1.00 68.88 687 ASP A O 1
ATOM 5243 N N . LYS A 1 688 ? -10.242 -27.861 66.461 1.00 65.38 688 LYS A N 1
ATOM 5244 C CA . LYS A 1 688 ? -10.268 -26.714 67.384 1.00 65.38 688 LYS A CA 1
ATOM 5245 C C . LYS A 1 688 ? -8.900 -26.024 67.506 1.00 65.38 688 LYS A C 1
ATOM 5247 O O . LYS A 1 688 ? -8.856 -24.804 67.643 1.00 65.38 688 LYS A O 1
ATOM 5252 N N . ALA A 1 689 ? -7.798 -26.772 67.495 1.00 69.25 689 ALA A N 1
ATOM 5253 C CA . ALA A 1 689 ? -6.461 -26.203 67.643 1.00 69.25 689 ALA A CA 1
ATOM 5254 C C . ALA A 1 689 ? -6.040 -25.432 66.382 1.00 69.25 689 ALA A C 1
ATOM 5256 O O . ALA A 1 689 ? -5.413 -24.375 66.486 1.00 69.25 689 ALA A O 1
ATOM 5257 N N . GLU A 1 690 ? -6.431 -25.915 65.206 1.00 70.88 690 GLU A N 1
ATOM 5258 C CA . GLU A 1 690 ? -6.205 -25.249 63.924 1.00 70.88 690 GLU A CA 1
ATOM 5259 C C . GLU A 1 690 ? -6.998 -23.940 63.812 1.00 70.88 690 GLU A C 1
ATOM 5261 O O . GLU A 1 690 ? -6.418 -22.916 63.443 1.00 70.88 690 GLU A O 1
ATOM 5266 N N . TRP A 1 691 ? -8.263 -23.915 64.249 1.00 71.88 691 TRP A N 1
ATOM 5267 C CA . TRP A 1 691 ? -9.054 -22.678 64.321 1.00 71.88 691 TRP A CA 1
ATOM 5268 C C . TRP A 1 691 ? -8.476 -21.657 65.309 1.00 71.88 691 TRP A C 1
ATOM 5270 O O . TRP A 1 691 ? -8.407 -20.470 64.992 1.00 71.88 691 TRP A O 1
ATOM 5280 N N . MET A 1 692 ? -7.995 -22.099 66.479 1.00 70.19 692 MET A N 1
ATOM 5281 C CA . MET A 1 692 ? -7.325 -21.216 67.449 1.00 70.19 692 MET A CA 1
ATOM 5282 C C . MET A 1 692 ? -6.028 -20.624 66.882 1.00 70.19 692 MET A C 1
ATOM 5284 O O . MET A 1 692 ? -5.719 -19.452 67.102 1.00 70.19 692 MET A O 1
ATOM 5288 N N . LYS A 1 693 ? -5.256 -21.427 66.140 1.00 75.88 693 LYS A N 1
ATOM 5289 C CA . LYS A 1 693 ? -4.026 -20.974 65.482 1.00 75.88 693 LYS A CA 1
ATOM 5290 C C . LYS A 1 693 ? -4.327 -19.949 64.387 1.00 75.88 693 LYS A C 1
ATOM 5292 O O . LYS A 1 693 ? -3.623 -18.943 64.302 1.00 75.88 693 LYS A O 1
ATOM 5297 N N . LEU A 1 694 ? -5.372 -20.185 63.594 1.00 75.62 694 LEU A N 1
ATOM 5298 C CA . LEU A 1 694 ? -5.832 -19.257 62.565 1.00 75.62 694 LEU A CA 1
ATOM 5299 C C . LEU A 1 694 ? -6.288 -17.929 63.179 1.00 75.62 694 LEU A C 1
ATOM 5301 O O . LEU A 1 694 ? -5.821 -16.876 62.756 1.00 75.62 694 LEU A O 1
ATOM 5305 N N . ALA A 1 695 ? -7.114 -17.970 64.224 1.00 71.75 695 ALA A N 1
ATOM 5306 C CA . ALA A 1 695 ? -7.597 -16.771 64.903 1.00 71.75 695 ALA A CA 1
ATOM 5307 C C . ALA A 1 695 ? -6.452 -15.908 65.456 1.00 71.75 695 ALA A C 1
ATOM 5309 O O . ALA A 1 695 ? -6.448 -14.693 65.285 1.00 71.75 695 ALA A O 1
ATOM 5310 N N . LYS A 1 696 ? -5.422 -16.541 66.035 1.00 77.25 696 LYS A N 1
ATOM 5311 C CA . LYS A 1 696 ? -4.209 -15.844 66.484 1.00 77.25 696 LYS A CA 1
ATOM 5312 C C . LYS A 1 696 ? -3.425 -15.224 65.324 1.00 77.25 696 LYS A C 1
ATOM 5314 O O . LYS A 1 696 ? -2.842 -14.158 65.484 1.00 77.25 696 LYS A O 1
ATOM 5319 N N . SER A 1 697 ? -3.393 -15.884 64.165 1.00 81.50 697 SER A N 1
ATOM 5320 C CA . SER A 1 697 ? -2.751 -15.327 62.968 1.00 81.50 697 SER A CA 1
ATOM 5321 C C . SER A 1 697 ? -3.521 -14.129 62.405 1.00 81.50 697 SER A C 1
ATOM 5323 O O . SER A 1 697 ? -2.906 -13.159 61.968 1.00 81.50 697 SER A O 1
ATOM 5325 N N . PHE A 1 698 ? -4.855 -14.154 62.478 1.00 82.81 698 PHE A N 1
ATOM 5326 C CA . PHE A 1 698 ? -5.689 -13.028 62.072 1.00 82.81 698 PHE A CA 1
ATOM 5327 C C . PHE A 1 698 ? -5.564 -11.856 63.033 1.00 82.81 698 PHE A C 1
ATOM 5329 O O . PHE A 1 698 ? -5.434 -10.736 62.569 1.00 82.81 698 PHE A O 1
ATOM 5336 N N . ASP A 1 699 ? -5.495 -12.097 64.340 1.00 78.06 699 ASP A N 1
ATOM 5337 C CA . ASP A 1 699 ? -5.247 -11.046 65.335 1.00 78.06 699 ASP A CA 1
ATOM 5338 C C . ASP A 1 699 ? -3.915 -10.319 65.074 1.00 78.06 699 ASP A C 1
ATOM 5340 O O . ASP A 1 699 ? -3.847 -9.095 65.080 1.00 78.06 699 ASP A O 1
ATOM 5344 N N . GLN A 1 700 ? -2.868 -11.064 64.706 1.00 82.38 700 GLN A N 1
ATOM 5345 C CA . GLN A 1 700 ? -1.568 -10.491 64.337 1.00 82.38 700 GLN A CA 1
ATOM 5346 C C . GLN A 1 700 ? -1.577 -9.692 63.025 1.00 82.38 700 GLN A C 1
ATOM 5348 O O . GLN A 1 700 ? -0.729 -8.819 62.856 1.00 82.38 700 GLN A O 1
ATOM 5353 N N . THR A 1 701 ? -2.478 -10.015 62.093 1.00 83.19 701 THR A N 1
ATOM 5354 C CA . THR A 1 701 ? -2.466 -9.465 60.723 1.00 83.19 701 THR A CA 1
ATOM 5355 C C . THR A 1 701 ? -3.505 -8.364 60.527 1.00 83.19 701 THR A C 1
ATOM 5357 O O . THR A 1 701 ? -3.233 -7.368 59.870 1.00 83.19 701 THR A O 1
ATOM 5360 N N . PHE A 1 702 ? -4.693 -8.546 61.098 1.00 83.62 702 PHE A N 1
ATOM 5361 C CA . PHE A 1 702 ? -5.878 -7.709 60.911 1.00 83.62 702 PHE A CA 1
ATOM 5362 C C . PHE A 1 702 ? -6.288 -6.961 62.187 1.00 83.62 702 PHE A C 1
ATOM 5364 O O . PHE A 1 702 ? -7.217 -6.156 62.138 1.00 83.62 702 PHE A O 1
ATOM 5371 N N . GLY A 1 703 ? -5.624 -7.229 63.321 1.00 82.19 703 GLY A N 1
ATOM 5372 C CA . GLY A 1 703 ? -5.837 -6.541 64.593 1.00 82.19 703 GLY A CA 1
ATOM 5373 C C . GLY A 1 703 ? -7.321 -6.464 64.976 1.00 82.19 703 GLY A C 1
ATOM 5374 O O . GLY A 1 703 ? -7.957 -7.514 65.114 1.00 82.19 703 GLY A O 1
ATOM 5375 N N . PRO A 1 704 ? -7.900 -5.251 65.101 1.00 80.25 704 PRO A N 1
ATOM 5376 C CA . PRO A 1 704 ? -9.290 -5.067 65.530 1.00 80.25 704 PRO A CA 1
ATOM 5377 C C . PRO A 1 704 ? -10.321 -5.731 64.600 1.00 80.25 704 PRO A C 1
ATOM 5379 O O . PRO A 1 704 ? -11.406 -6.084 65.054 1.00 80.25 704 PRO A O 1
ATOM 5382 N N . TYR A 1 705 ? -9.984 -5.975 63.328 1.00 83.88 705 TYR A N 1
ATOM 5383 C CA . TYR A 1 705 ? -10.886 -6.590 62.343 1.00 83.88 705 TYR A CA 1
ATOM 5384 C C . TYR A 1 705 ? -10.769 -8.121 62.264 1.00 83.88 705 TYR A C 1
ATOM 5386 O O . TYR A 1 705 ? -11.435 -8.759 61.447 1.00 83.88 705 TYR A O 1
ATOM 5394 N N . SER A 1 706 ? -9.948 -8.750 63.113 1.00 76.50 706 SER A N 1
ATOM 5395 C CA . SER A 1 706 ? -9.756 -10.211 63.145 1.00 76.50 706 SER A CA 1
ATOM 5396 C C . SER A 1 706 ? -11.072 -10.989 63.313 1.00 76.50 706 SER A C 1
ATOM 5398 O O . SER A 1 706 ? -11.284 -12.023 62.670 1.00 76.50 706 SER A O 1
ATOM 5400 N N . GLY A 1 707 ? -11.999 -10.464 64.124 1.00 71.56 707 GLY A N 1
ATOM 5401 C CA . GLY A 1 707 ? -13.327 -11.052 64.323 1.00 71.56 707 GLY A CA 1
ATOM 5402 C C . GLY A 1 707 ? -14.211 -11.008 63.072 1.00 71.56 707 GLY A C 1
ATOM 5403 O O . GLY A 1 707 ? -14.897 -11.990 62.771 1.00 71.56 707 GLY A O 1
ATOM 5404 N N . ASP A 1 708 ? -14.160 -9.914 62.312 1.00 76.94 708 ASP A N 1
ATOM 5405 C CA . ASP A 1 708 ? -14.908 -9.763 61.059 1.00 76.94 708 ASP A CA 1
ATOM 5406 C C . ASP A 1 708 ? -14.340 -10.683 59.965 1.00 76.94 708 ASP A C 1
ATOM 5408 O O . ASP A 1 708 ? -15.098 -11.380 59.288 1.00 76.94 708 ASP A O 1
ATOM 5412 N N . VAL A 1 709 ? -13.008 -10.794 59.862 1.00 81.69 709 VAL A N 1
ATOM 5413 C CA . VAL A 1 709 ? -12.339 -11.731 58.935 1.00 81.69 709 VAL A CA 1
ATOM 5414 C C . VAL A 1 709 ? -12.724 -13.175 59.248 1.00 81.69 709 VAL A C 1
ATOM 5416 O O . VAL A 1 709 ? -13.087 -13.942 58.353 1.00 81.69 709 VAL A O 1
ATOM 5419 N N . MET A 1 710 ? -12.691 -13.553 60.527 1.00 75.38 710 MET A N 1
ATOM 5420 C CA . MET A 1 710 ? -13.092 -14.888 60.960 1.00 75.38 710 MET A CA 1
ATOM 5421 C C . MET A 1 710 ? -14.567 -15.165 60.624 1.00 75.38 710 MET A C 1
ATOM 5423 O O . MET A 1 710 ? -14.901 -16.240 60.122 1.00 75.38 710 MET A O 1
ATOM 5427 N N . THR A 1 711 ? -15.447 -14.184 60.839 1.00 74.19 711 THR A N 1
ATOM 5428 C CA . THR A 1 711 ? -16.873 -14.278 60.488 1.00 74.19 711 THR A CA 1
ATOM 5429 C C . THR A 1 711 ? -17.060 -14.529 58.992 1.00 74.19 711 THR A C 1
ATOM 5431 O O . THR A 1 711 ? -17.792 -15.445 58.607 1.00 74.19 711 THR A O 1
ATOM 5434 N N . GLN A 1 712 ? -16.335 -13.794 58.150 1.00 79.62 712 GLN A N 1
ATOM 5435 C CA . GLN A 1 712 ? -16.385 -13.947 56.699 1.00 79.62 712 GLN A CA 1
ATOM 5436 C C . GLN A 1 712 ? -15.869 -15.325 56.231 1.00 79.62 712 GLN A C 1
ATOM 5438 O O . GLN A 1 712 ? -16.490 -15.966 55.378 1.00 79.62 712 GLN A O 1
ATOM 5443 N N . VAL A 1 713 ? -14.787 -15.843 56.832 1.00 77.81 713 VAL A N 1
ATOM 5444 C CA . VAL A 1 713 ? -14.264 -17.203 56.571 1.00 77.81 713 VAL A CA 1
ATOM 5445 C C . VAL A 1 713 ? -15.332 -18.262 56.828 1.00 77.81 713 VAL A C 1
ATOM 5447 O O . VAL A 1 713 ? -15.587 -19.118 55.977 1.00 77.81 713 VAL A O 1
ATOM 5450 N N . PHE A 1 714 ? -16.005 -18.197 57.970 1.00 73.75 714 PHE A N 1
ATOM 5451 C CA . PHE A 1 714 ? -17.035 -19.171 58.310 1.00 73.75 714 PHE A CA 1
ATOM 5452 C C . PHE A 1 714 ? -18.276 -19.084 57.415 1.00 73.75 714 PHE A C 1
ATOM 5454 O O . PHE A 1 714 ? -18.815 -20.124 57.026 1.00 73.75 714 PHE A O 1
ATOM 5461 N N . GLN A 1 715 ? -18.711 -17.870 57.064 1.00 71.56 715 GLN A N 1
ATOM 5462 C CA . GLN A 1 715 ? -19.806 -17.665 56.114 1.00 71.56 715 GLN A CA 1
ATOM 5463 C C . GLN A 1 715 ? -19.472 -18.289 54.750 1.00 71.56 715 GLN A C 1
ATOM 5465 O O . GLN A 1 715 ? -20.298 -19.007 54.189 1.00 71.56 715 GLN A O 1
ATOM 5470 N N . SER A 1 716 ? -18.240 -18.115 54.256 1.00 75.62 716 SER A N 1
ATOM 5471 C CA . SER A 1 716 ? -17.816 -18.676 52.963 1.00 75.62 716 SER A CA 1
ATOM 5472 C C . SER A 1 716 ? -17.773 -20.209 52.925 1.00 75.62 716 SER A C 1
ATOM 5474 O O . SER A 1 716 ? -18.105 -20.805 51.901 1.00 75.62 716 SER A O 1
ATOM 5476 N N . LYS A 1 717 ? -17.436 -20.870 54.045 1.00 69.69 717 LYS A N 1
ATOM 5477 C CA . LYS A 1 717 ? -17.477 -22.340 54.167 1.00 69.69 717 LYS A CA 1
ATOM 5478 C C . LYS A 1 717 ? -18.887 -22.889 54.456 1.00 69.69 717 LYS A C 1
ATOM 5480 O O . LYS A 1 717 ? -19.041 -24.095 54.637 1.00 69.69 717 LYS A O 1
ATOM 5485 N N . GLY A 1 718 ? -19.919 -22.039 54.513 1.00 63.47 718 GLY A N 1
ATOM 5486 C CA . GLY A 1 718 ? -21.297 -22.446 54.827 1.00 63.47 718 GLY A CA 1
ATOM 5487 C C . GLY A 1 718 ? -21.478 -22.938 56.267 1.00 63.47 718 GLY A C 1
ATOM 5488 O O . GLY A 1 718 ? -22.468 -23.592 56.599 1.00 63.47 718 GLY A O 1
ATOM 5489 N N . LEU A 1 719 ? -20.527 -22.619 57.144 1.00 60.84 719 LEU A N 1
ATOM 5490 C CA . LEU A 1 719 ? -20.451 -23.097 58.517 1.00 60.84 719 LEU A CA 1
ATOM 5491 C C . LEU A 1 719 ? -21.271 -22.199 59.454 1.00 60.84 719 LEU A C 1
ATOM 5493 O O . LEU A 1 719 ? -20.799 -21.834 60.515 1.00 60.84 719 LEU A O 1
ATOM 5497 N N . HIS A 1 720 ? -22.508 -21.823 59.112 1.00 52.66 720 HIS A N 1
ATOM 5498 C CA . HIS A 1 720 ? -23.296 -20.871 59.922 1.00 52.66 720 HIS A CA 1
ATOM 5499 C C . HIS A 1 720 ? -23.592 -21.376 61.347 1.00 52.66 720 HIS A C 1
ATOM 5501 O O . HIS A 1 720 ? -23.594 -20.608 62.306 1.00 52.66 720 HIS A O 1
ATOM 5507 N N . ARG A 1 721 ? -23.817 -22.687 61.506 1.00 46.91 721 ARG A N 1
ATOM 5508 C CA . ARG A 1 721 ? -24.091 -23.317 62.809 1.00 46.91 721 ARG A CA 1
ATOM 5509 C C . ARG A 1 721 ? -22.808 -23.623 63.587 1.00 46.91 721 ARG A C 1
ATOM 5511 O O . ARG A 1 721 ? -22.809 -23.571 64.816 1.00 46.91 721 ARG A O 1
ATOM 5518 N N . ASP A 1 722 ? -21.721 -23.890 62.870 1.00 49.12 722 ASP A N 1
ATOM 5519 C CA . ASP A 1 722 ? -20.403 -24.151 63.447 1.00 49.12 722 ASP A CA 1
ATOM 5520 C C . ASP A 1 722 ? -19.652 -22.854 63.761 1.00 49.12 722 ASP A C 1
ATOM 5522 O O . ASP A 1 722 ? -18.922 -22.839 64.732 1.00 49.12 722 ASP A O 1
ATOM 5526 N N . LEU A 1 723 ? -19.931 -21.743 63.072 1.00 49.44 723 LEU A N 1
ATOM 5527 C CA . LEU A 1 723 ? -19.539 -20.367 63.402 1.00 49.44 723 LEU A CA 1
ATOM 5528 C C . LEU A 1 723 ? -20.014 -20.001 64.804 1.00 49.44 723 LEU A C 1
ATOM 5530 O O . LEU A 1 723 ? -19.224 -19.602 65.649 1.00 49.44 723 LEU A O 1
ATOM 5534 N N . VAL A 1 724 ? -21.310 -20.180 65.074 1.00 47.22 724 VAL A N 1
ATOM 5535 C CA . VAL A 1 724 ? -21.913 -19.852 66.372 1.00 47.22 724 VAL A CA 1
ATOM 5536 C C . VAL A 1 724 ? -21.359 -20.759 67.477 1.00 47.22 724 VAL A C 1
ATOM 5538 O O . VAL A 1 724 ? -21.140 -20.301 68.598 1.00 47.22 724 VAL A O 1
ATOM 5541 N N . ASN A 1 725 ? -21.086 -22.033 67.181 1.00 48.91 725 ASN A N 1
ATOM 5542 C CA . ASN A 1 725 ? -20.519 -22.984 68.144 1.00 48.91 725 ASN A CA 1
ATOM 5543 C C . ASN A 1 725 ? -19.002 -22.808 68.350 1.00 48.91 725 ASN A C 1
ATOM 5545 O O . ASN A 1 725 ? -18.531 -22.932 69.479 1.00 48.91 725 ASN A O 1
ATOM 5549 N N . ALA A 1 726 ? -18.250 -22.489 67.298 1.00 48.50 726 ALA A N 1
ATOM 5550 C CA . ALA A 1 726 ? -16.816 -22.224 67.314 1.00 48.50 726 ALA A CA 1
ATOM 5551 C C . ALA A 1 726 ? -16.526 -20.864 67.942 1.00 48.50 726 ALA A C 1
ATOM 5553 O O . ALA A 1 726 ? -15.651 -20.800 68.790 1.00 48.50 726 ALA A O 1
ATOM 5554 N N . ALA A 1 727 ? -17.308 -19.821 67.652 1.00 49.97 727 ALA A N 1
ATOM 5555 C CA . ALA A 1 727 ? -17.247 -18.543 68.360 1.00 49.97 727 ALA A CA 1
ATOM 5556 C C . ALA A 1 727 ? -17.557 -18.734 69.854 1.00 49.97 727 ALA A C 1
ATOM 5558 O O . ALA A 1 727 ? -16.772 -18.315 70.698 1.00 49.97 727 ALA A O 1
ATOM 5559 N N . LYS A 1 728 ? -18.624 -19.468 70.213 1.00 47.97 728 LYS A N 1
ATOM 5560 C CA . LYS A 1 728 ? -18.921 -19.813 71.619 1.00 47.97 728 LYS A CA 1
ATOM 5561 C C . LYS A 1 728 ? -17.813 -20.638 72.289 1.00 47.97 728 LYS A C 1
ATOM 5563 O O . LYS A 1 728 ? -17.600 -20.483 73.487 1.00 47.97 728 LYS A O 1
ATOM 5568 N N . ALA A 1 729 ? -17.116 -21.511 71.559 1.00 48.62 729 ALA A N 1
ATOM 5569 C CA . ALA A 1 729 ? -16.007 -22.314 72.084 1.00 48.62 729 ALA A CA 1
ATOM 5570 C C . ALA A 1 729 ? -14.681 -21.532 72.171 1.00 48.62 729 ALA A C 1
ATOM 5572 O O . ALA A 1 729 ? -13.927 -21.733 73.120 1.00 48.62 729 ALA A O 1
ATOM 5573 N N . TYR A 1 730 ? -14.425 -20.637 71.217 1.00 46.78 730 TYR A N 1
ATOM 5574 C CA . TYR A 1 730 ? -13.292 -19.712 71.154 1.00 46.78 730 TYR A CA 1
ATOM 5575 C C . TYR A 1 730 ? -13.359 -18.693 72.299 1.00 46.78 730 TYR A C 1
ATOM 5577 O O . TYR A 1 730 ? -12.381 -18.478 73.004 1.00 46.78 730 TYR A O 1
ATOM 5585 N N . LEU A 1 731 ? -14.554 -18.155 72.562 1.00 48.91 731 LEU A N 1
ATOM 5586 C CA . LEU A 1 731 ? -14.827 -17.223 73.658 1.00 48.91 731 LEU A CA 1
ATOM 5587 C C . LEU A 1 731 ? -14.771 -17.868 75.052 1.00 48.91 731 LEU A C 1
ATOM 5589 O O . LEU A 1 731 ? -14.570 -17.171 76.042 1.00 48.91 731 LEU A O 1
ATOM 5593 N N . LYS A 1 732 ? -14.965 -19.189 75.152 1.00 48.94 732 LYS A N 1
ATOM 5594 C CA . LYS A 1 732 ? -15.049 -19.908 76.433 1.00 48.94 732 LYS A CA 1
ATOM 5595 C C . LYS A 1 732 ? -13.691 -20.352 76.995 1.00 48.94 732 LYS A C 1
ATOM 5597 O O . LYS A 1 732 ? -13.567 -20.438 78.212 1.00 48.94 732 LYS A O 1
ATOM 5602 N N . ASP A 1 733 ? -12.704 -20.617 76.135 1.00 48.22 733 ASP A N 1
ATOM 5603 C CA . ASP A 1 733 ? -11.394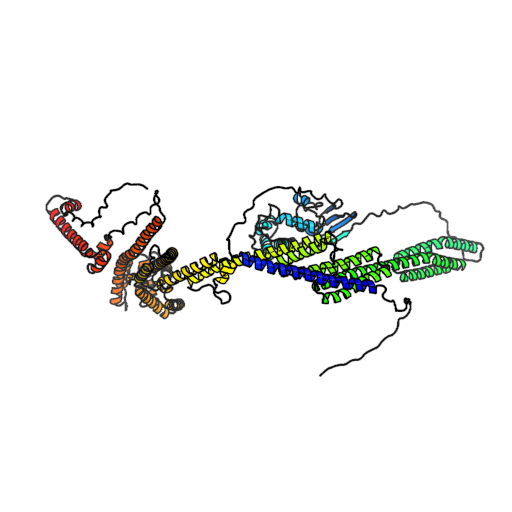 -21.186 76.516 1.00 48.22 733 ASP A CA 1
ATOM 5604 C C . ASP A 1 733 ? -10.214 -20.204 76.343 1.00 48.22 733 ASP A C 1
ATOM 5606 O O . ASP A 1 733 ? -9.053 -20.598 76.460 1.00 48.22 733 ASP A O 1
ATOM 5610 N N . TRP A 1 734 ? -10.474 -18.926 76.048 1.00 53.50 734 TRP A N 1
ATOM 5611 C CA . TRP A 1 734 ? -9.416 -17.925 75.912 1.00 53.50 734 TRP A CA 1
ATOM 5612 C C . TRP A 1 734 ? -8.934 -17.443 77.291 1.00 53.50 734 TRP A C 1
ATOM 5614 O O . TRP A 1 734 ? -9.634 -16.722 77.998 1.00 53.50 734 TRP A O 1
ATOM 5624 N N . GLU A 1 735 ? -7.708 -17.816 77.664 1.00 45.19 735 GLU A N 1
ATOM 5625 C CA . GLU A 1 735 ? -7.013 -17.294 78.848 1.00 45.19 735 GLU A CA 1
ATOM 5626 C C . GLU A 1 735 ? -6.076 -16.127 78.459 1.00 45.19 735 GLU A C 1
ATOM 5628 O O . GLU A 1 735 ? -5.022 -16.335 77.856 1.00 45.19 735 GLU A O 1
ATOM 5633 N N . GLY A 1 736 ? -6.477 -14.885 78.770 1.00 60.25 736 GLY A N 1
ATOM 5634 C CA . GLY A 1 736 ? -5.731 -13.637 78.520 1.00 60.25 736 GLY A CA 1
ATOM 5635 C C . GLY A 1 736 ? -6.627 -12.385 78.581 1.00 60.25 736 GLY A C 1
ATOM 5636 O O . GLY A 1 736 ? -7.813 -12.506 78.889 1.00 60.25 736 GLY A O 1
ATOM 5637 N N . GLU A 1 737 ? -6.098 -11.186 78.284 1.00 50.06 737 GLU A N 1
ATOM 5638 C CA . GLU A 1 737 ? -6.949 -10.024 77.949 1.00 50.06 737 GLU A CA 1
ATOM 5639 C C . GLU A 1 737 ? -7.612 -10.309 76.592 1.00 50.06 737 GLU A C 1
ATOM 5641 O O . GLU A 1 737 ? -7.018 -10.113 75.535 1.00 50.06 737 GLU A O 1
ATOM 5646 N N . GLY A 1 738 ? -8.795 -10.924 76.656 1.00 51.84 738 GLY A N 1
ATOM 5647 C CA . GLY A 1 738 ? -9.619 -11.290 75.507 1.00 51.84 738 GLY A CA 1
ATOM 5648 C C . GLY A 1 738 ? -10.403 -10.112 74.914 1.00 51.84 738 GLY A C 1
ATOM 5649 O O . GLY A 1 738 ? -10.295 -8.990 75.413 1.00 51.84 738 GLY A O 1
ATOM 5650 N N . PRO A 1 739 ? -11.249 -10.360 73.894 1.00 50.88 739 PRO A N 1
ATOM 5651 C CA . PRO A 1 739 ? -12.086 -9.354 73.269 1.00 50.88 739 PRO A CA 1
ATOM 5652 C C . PRO A 1 739 ? -13.039 -8.850 74.333 1.00 50.88 739 PRO A C 1
ATOM 5654 O O . PRO A 1 739 ? -13.588 -9.631 75.128 1.00 50.88 739 PRO A O 1
ATOM 5657 N N . SER A 1 740 ? -13.243 -7.545 74.334 1.00 48.22 740 SER A N 1
ATOM 5658 C CA . SER A 1 740 ? -14.205 -6.881 75.190 1.00 48.22 740 SER A CA 1
ATOM 5659 C C . SER A 1 740 ? -15.571 -7.568 75.095 1.00 48.22 740 SER A C 1
ATOM 5661 O O . SER A 1 740 ? -15.993 -8.039 74.040 1.00 48.22 740 SER A O 1
ATOM 5663 N N . LEU A 1 741 ? -16.311 -7.603 76.204 1.00 42.22 741 LEU A N 1
ATOM 5664 C CA . LEU A 1 741 ? -17.687 -8.121 76.247 1.00 42.22 741 LEU A CA 1
ATOM 5665 C C . LEU A 1 741 ? -18.595 -7.511 75.156 1.00 42.22 741 LEU A C 1
ATOM 5667 O O . LEU A 1 741 ? -19.533 -8.168 74.710 1.00 42.22 741 LEU A O 1
ATOM 5671 N N . SER A 1 742 ? -18.302 -6.286 74.708 1.00 43.53 742 SER A N 1
ATOM 5672 C CA . SER A 1 742 ? -18.931 -5.634 73.554 1.00 43.53 742 SER A CA 1
ATOM 5673 C C . SER A 1 742 ? -18.625 -6.324 72.220 1.00 43.53 742 SER A C 1
ATOM 5675 O O . SER A 1 742 ? -19.550 -6.551 71.449 1.00 43.53 742 SER A O 1
ATOM 5677 N N . GLU A 1 743 ? -17.377 -6.723 71.963 1.00 47.91 743 GLU A N 1
ATOM 5678 C CA . GLU A 1 743 ? -16.976 -7.445 70.742 1.00 47.91 743 GLU A CA 1
ATOM 5679 C C . GLU A 1 743 ? -17.573 -8.857 70.702 1.00 47.91 743 GLU A C 1
ATOM 5681 O O . GLU A 1 743 ? -18.046 -9.311 69.663 1.00 47.91 743 GLU A O 1
ATOM 5686 N N . GLN A 1 744 ? -17.645 -9.537 71.851 1.00 50.38 744 GLN A N 1
ATOM 5687 C CA . GLN A 1 744 ? -18.254 -10.872 71.950 1.00 50.38 744 GLN A CA 1
ATOM 5688 C C . GLN A 1 744 ? -19.750 -10.854 71.615 1.00 50.38 744 GLN A C 1
ATOM 5690 O O . GLN A 1 744 ? -20.271 -11.777 70.986 1.00 50.38 744 GLN A O 1
ATOM 5695 N N . LYS A 1 745 ? -20.442 -9.795 72.045 1.00 49.38 745 LYS A N 1
ATOM 5696 C CA . LYS A 1 745 ? -21.865 -9.588 71.777 1.00 49.38 745 LYS A CA 1
ATOM 5697 C C . LYS A 1 745 ? -22.102 -9.197 70.316 1.00 49.38 745 LYS A C 1
ATOM 5699 O O . LYS A 1 745 ? -22.989 -9.766 69.688 1.00 49.38 745 LYS A O 1
ATOM 5704 N N . ALA A 1 746 ? -21.244 -8.334 69.767 1.00 51.41 746 ALA A N 1
ATOM 5705 C CA . ALA A 1 746 ? -21.294 -7.913 68.371 1.00 51.41 746 ALA A CA 1
ATOM 5706 C C . ALA A 1 746 ? -21.125 -9.088 67.393 1.00 51.41 746 ALA A C 1
ATOM 5708 O O . ALA A 1 746 ? -21.849 -9.156 66.408 1.00 51.41 746 ALA A O 1
ATOM 5709 N N . ILE A 1 747 ? -20.246 -10.058 67.681 1.00 51.72 747 ILE A N 1
ATOM 5710 C CA . ILE A 1 747 ? -20.060 -11.258 66.836 1.00 51.72 747 ILE A CA 1
ATOM 5711 C C . ILE A 1 747 ? -21.338 -12.115 66.776 1.00 51.72 747 ILE A C 1
ATOM 5713 O O . ILE A 1 747 ? -21.714 -12.603 65.711 1.00 51.72 747 ILE A O 1
ATOM 5717 N N . GLY A 1 748 ? -22.021 -12.302 67.912 1.00 50.50 748 GLY A N 1
ATOM 5718 C CA . GLY A 1 748 ? -23.282 -13.052 67.976 1.00 50.50 748 GLY A CA 1
ATOM 5719 C C . GLY A 1 748 ? -24.444 -12.324 67.296 1.00 50.50 748 GLY A C 1
ATOM 5720 O O . GLY A 1 748 ? -25.169 -12.932 66.511 1.00 50.50 748 GLY A O 1
ATOM 5721 N N . GLU A 1 749 ? -24.575 -11.019 67.547 1.00 53.88 749 GLU A N 1
ATOM 5722 C CA . GLU A 1 749 ? -25.602 -10.161 66.941 1.00 53.88 749 GLU A CA 1
ATOM 5723 C C . GLU A 1 749 ? -25.409 -10.035 65.419 1.00 53.88 749 GLU A C 1
ATOM 5725 O O . GLU A 1 749 ? -26.376 -10.185 64.675 1.00 53.88 749 GLU A O 1
ATOM 5730 N N . LYS A 1 750 ? -24.167 -9.876 64.934 1.00 51.78 750 LYS A N 1
ATOM 5731 C CA . LYS A 1 750 ? -23.839 -9.857 63.495 1.00 51.78 750 LYS A CA 1
ATOM 5732 C C . LYS A 1 750 ? -24.151 -11.185 62.800 1.00 51.78 750 LYS A C 1
ATOM 5734 O O . LYS A 1 750 ? -24.644 -11.180 61.676 1.00 51.78 750 LYS A O 1
ATOM 5739 N N . ALA A 1 751 ? -23.908 -12.330 63.446 1.00 50.47 751 ALA A N 1
ATOM 5740 C CA . ALA A 1 751 ? -24.199 -13.645 62.862 1.00 50.47 751 ALA A CA 1
ATOM 5741 C C . ALA A 1 751 ? -25.714 -13.919 62.715 1.00 50.47 751 ALA A C 1
ATOM 5743 O O . ALA A 1 751 ? -26.148 -14.489 61.708 1.00 50.47 751 ALA A O 1
ATOM 5744 N N . GLU A 1 752 ? -26.520 -13.497 63.695 1.00 49.94 752 GLU A N 1
ATOM 5745 C CA . GLU A 1 752 ? -27.990 -13.578 63.649 1.00 49.94 752 GLU A CA 1
ATOM 5746 C C . GLU A 1 752 ? -28.598 -12.527 62.699 1.00 49.94 752 GLU A C 1
ATOM 5748 O O . GLU A 1 752 ? -29.537 -12.827 61.958 1.00 49.94 752 GLU A O 1
ATOM 5753 N N . ALA A 1 753 ? -28.020 -11.323 62.631 1.00 50.00 753 ALA A N 1
ATOM 5754 C CA . ALA A 1 753 ? -28.393 -10.306 61.647 1.00 50.00 753 ALA A CA 1
ATOM 5755 C C . ALA A 1 753 ? -28.092 -10.763 60.209 1.00 50.00 753 ALA A C 1
ATOM 5757 O O . ALA A 1 753 ? -28.934 -10.596 59.331 1.00 50.00 753 ALA A O 1
ATOM 5758 N N . ALA A 1 754 ? -26.959 -11.435 59.970 1.00 45.44 754 ALA A N 1
ATOM 5759 C CA . ALA A 1 754 ? -26.564 -11.921 58.641 1.00 45.44 754 ALA A CA 1
ATOM 5760 C C . ALA A 1 754 ? -27.521 -12.974 58.085 1.00 45.44 754 ALA A C 1
ATOM 5762 O O . ALA A 1 754 ? -27.814 -12.984 56.890 1.00 45.44 754 ALA A O 1
ATOM 5763 N N . THR A 1 755 ? -28.063 -13.829 58.953 1.00 49.19 755 THR A N 1
ATOM 5764 C CA . THR A 1 755 ? -29.074 -14.818 58.559 1.00 49.19 755 THR A CA 1
ATOM 5765 C C . THR A 1 755 ? -30.426 -14.168 58.247 1.00 49.19 755 THR A C 1
ATOM 5767 O O . THR A 1 755 ? -31.115 -14.613 57.328 1.00 49.19 755 THR A O 1
ATOM 5770 N N . ALA A 1 756 ? -30.791 -13.087 58.944 1.00 43.38 756 ALA A N 1
ATOM 5771 C CA . ALA A 1 756 ? -32.010 -12.322 58.675 1.00 43.38 756 ALA A CA 1
ATOM 5772 C C . ALA A 1 756 ? -31.902 -11.436 57.414 1.00 43.38 756 ALA A C 1
ATOM 5774 O O . ALA A 1 756 ? -32.831 -11.396 56.606 1.00 43.38 756 ALA A O 1
ATOM 5775 N N . ASP A 1 757 ? -30.763 -10.780 57.192 1.00 43.94 757 ASP A N 1
ATOM 5776 C CA . ASP A 1 757 ? -30.531 -9.906 56.036 1.00 43.94 757 ASP A CA 1
ATOM 5777 C C . ASP A 1 757 ? -30.297 -10.691 54.742 1.00 43.94 757 ASP A C 1
ATOM 5779 O O . ASP A 1 757 ? -30.738 -10.257 53.681 1.00 43.94 757 ASP A O 1
ATOM 5783 N N . GLN A 1 758 ? -29.690 -11.885 54.788 1.00 47.50 758 GLN A N 1
ATOM 5784 C CA . GLN A 1 758 ? -29.640 -12.781 53.621 1.00 47.50 758 GLN A CA 1
ATOM 5785 C C . GLN A 1 758 ? -31.043 -13.179 53.139 1.00 47.50 758 GLN A C 1
ATOM 5787 O O . GLN A 1 758 ? -31.273 -13.279 51.929 1.00 47.50 758 GLN A O 1
ATOM 5792 N N . ALA A 1 759 ? -31.994 -13.355 54.063 1.00 44.91 759 ALA A N 1
ATOM 5793 C CA . ALA A 1 759 ? -33.387 -13.634 53.728 1.00 44.91 759 ALA A CA 1
ATOM 5794 C C . ALA A 1 759 ? -34.093 -12.413 53.099 1.00 44.91 759 ALA A C 1
ATOM 5796 O O . ALA A 1 759 ? -34.883 -12.579 52.167 1.00 44.91 759 ALA A O 1
ATOM 5797 N N . MET A 1 760 ? -33.761 -11.191 53.535 1.00 42.94 760 MET A N 1
ATOM 5798 C CA . MET A 1 760 ? -34.340 -9.936 53.026 1.00 42.94 760 MET A CA 1
ATOM 5799 C C . MET A 1 760 ? -33.689 -9.439 51.717 1.00 42.94 760 MET A C 1
ATOM 5801 O O . MET A 1 760 ? -34.386 -9.021 50.795 1.00 42.94 760 MET A O 1
ATOM 5805 N N . ASN A 1 761 ? -32.371 -9.560 51.550 1.00 41.81 761 ASN A N 1
ATOM 5806 C CA . ASN A 1 761 ? -31.653 -9.196 50.316 1.00 41.81 761 ASN A CA 1
ATOM 5807 C C . ASN A 1 761 ? -31.940 -10.158 49.152 1.00 41.81 761 ASN A C 1
ATOM 5809 O O . ASN A 1 761 ? -31.899 -9.768 47.979 1.00 41.81 761 ASN A O 1
ATOM 5813 N N . GLY A 1 762 ? -32.294 -11.412 49.456 1.00 42.41 762 GLY A N 1
ATOM 5814 C CA . GLY A 1 762 ? -32.858 -12.339 48.475 1.00 42.41 762 GLY A CA 1
ATOM 5815 C C . GLY A 1 762 ? -34.090 -11.763 47.769 1.00 42.41 762 GLY A C 1
ATOM 5816 O O . GLY A 1 762 ? -34.276 -12.004 46.578 1.00 42.41 762 GLY A O 1
ATOM 5817 N N . TRP A 1 763 ? -34.874 -10.931 48.460 1.00 40.50 763 TRP A N 1
ATOM 5818 C CA . TRP A 1 763 ? -36.115 -10.350 47.956 1.00 40.50 763 TRP A CA 1
ATOM 5819 C C . TRP A 1 763 ? -35.903 -9.139 47.030 1.00 40.50 763 TRP A C 1
ATOM 5821 O O . TRP A 1 763 ? -36.556 -9.064 45.991 1.00 40.50 763 TRP A O 1
ATOM 5831 N N . ALA A 1 764 ? -34.948 -8.242 47.308 1.00 42.81 764 ALA A N 1
ATOM 5832 C CA . ALA A 1 764 ? -34.612 -7.130 46.401 1.00 42.81 764 ALA A CA 1
ATOM 5833 C C . ALA A 1 764 ? -34.046 -7.635 45.057 1.00 42.81 764 ALA A C 1
ATOM 5835 O O . ALA A 1 764 ? -34.462 -7.193 43.981 1.00 42.81 764 ALA A O 1
ATOM 5836 N N . ALA A 1 765 ? -33.176 -8.650 45.113 1.00 41.97 765 ALA A N 1
ATOM 5837 C CA . ALA A 1 765 ? -32.686 -9.354 43.929 1.00 41.97 765 ALA A CA 1
ATOM 5838 C C . ALA A 1 765 ? -33.816 -10.094 43.189 1.00 41.97 765 ALA A C 1
ATOM 5840 O O . ALA A 1 765 ? -33.854 -10.088 41.959 1.00 41.97 765 ALA A O 1
ATOM 5841 N N . MET A 1 766 ? -34.769 -10.684 43.920 1.00 42.47 766 MET A N 1
ATOM 5842 C CA . MET A 1 766 ? -35.955 -11.328 43.348 1.00 42.47 766 MET A CA 1
ATOM 5843 C C . MET A 1 766 ? -36.900 -10.314 42.684 1.00 42.47 766 MET A C 1
ATOM 5845 O O . MET A 1 766 ? -37.449 -10.621 41.629 1.00 42.47 766 MET A O 1
ATOM 5849 N N . LYS A 1 767 ? -37.029 -9.093 43.224 1.00 44.41 767 LYS A N 1
ATOM 5850 C CA . LYS A 1 767 ? -37.786 -7.978 42.628 1.00 44.41 767 LYS A CA 1
ATOM 5851 C C . LYS A 1 767 ? -37.141 -7.496 41.326 1.00 44.41 767 LYS A C 1
ATOM 5853 O O . LYS A 1 767 ? -37.834 -7.393 40.319 1.00 44.41 767 LYS A O 1
ATOM 5858 N N . MET A 1 768 ? -35.820 -7.294 41.299 1.00 48.41 768 MET A N 1
ATOM 5859 C CA . MET A 1 768 ? -35.082 -6.974 40.064 1.00 48.41 768 MET A CA 1
ATOM 5860 C C . MET A 1 768 ? -35.154 -8.106 39.027 1.00 48.41 768 MET A C 1
ATOM 5862 O O . MET A 1 768 ? -35.312 -7.850 37.835 1.00 48.41 768 MET A O 1
ATOM 5866 N N . GLN A 1 769 ? -35.074 -9.367 39.463 1.00 44.53 769 GLN A N 1
ATOM 5867 C CA . GLN A 1 769 ? -35.178 -10.531 38.581 1.00 44.53 769 GLN A CA 1
ATOM 5868 C C . GLN A 1 769 ? -36.597 -10.708 38.021 1.00 44.53 769 GLN A C 1
ATOM 5870 O O . GLN A 1 769 ? -36.739 -11.024 36.842 1.00 44.53 769 GLN A O 1
ATOM 5875 N N . GLN A 1 770 ? -37.644 -10.479 38.819 1.00 44.03 770 GLN A N 1
ATOM 5876 C CA . GLN A 1 770 ? -39.034 -10.522 38.355 1.00 44.03 770 GLN A CA 1
ATOM 5877 C C . GLN A 1 770 ? -39.382 -9.338 37.455 1.00 44.03 770 GLN A C 1
ATOM 5879 O O . GLN A 1 770 ? -40.072 -9.540 36.459 1.00 44.03 770 GLN A O 1
ATOM 5884 N N . GLN A 1 771 ? -38.867 -8.140 37.741 1.00 46.97 771 GLN A N 1
ATOM 5885 C CA . GLN A 1 771 ? -39.018 -6.986 36.855 1.00 46.97 771 GLN A CA 1
ATOM 5886 C C . GLN A 1 771 ? -38.313 -7.238 35.515 1.00 46.97 771 GLN A C 1
ATOM 5888 O O . GLN A 1 771 ? -38.917 -7.041 34.468 1.00 46.97 771 GLN A O 1
ATOM 5893 N N . SER A 1 772 ? -37.095 -7.792 35.537 1.00 44.25 772 SER A N 1
ATOM 5894 C CA . SER A 1 772 ? -36.378 -8.242 34.335 1.00 44.25 772 SER A CA 1
ATOM 5895 C C . SER A 1 772 ? -37.166 -9.301 33.556 1.00 44.25 772 SER A C 1
ATOM 5897 O O . SER A 1 772 ? -37.277 -9.189 32.345 1.00 44.25 772 SER A O 1
ATOM 5899 N N . GLN A 1 773 ? -37.759 -10.299 34.220 1.00 45.19 773 GLN A N 1
ATOM 5900 C CA . GLN A 1 773 ? -38.576 -11.322 33.551 1.00 45.19 773 GLN A CA 1
ATOM 5901 C C . GLN A 1 773 ? -39.886 -10.760 32.979 1.00 45.19 773 GLN A C 1
ATOM 5903 O O . GLN A 1 773 ? -40.351 -11.211 31.933 1.00 45.19 773 GLN A O 1
ATOM 5908 N N . TYR A 1 774 ? -40.499 -9.784 33.649 1.00 43.62 774 TYR A N 1
ATOM 5909 C CA . TYR A 1 774 ? -41.684 -9.091 33.153 1.00 43.62 774 TYR A CA 1
ATOM 5910 C C . TYR A 1 774 ? -41.349 -8.204 31.944 1.00 43.62 774 TYR A C 1
ATOM 5912 O O . TYR A 1 774 ? -42.071 -8.232 30.945 1.00 43.62 774 TYR A O 1
ATOM 5920 N N . ASP A 1 775 ? -40.218 -7.501 31.992 1.00 49.88 775 ASP A N 1
ATOM 5921 C CA . ASP A 1 775 ? -39.686 -6.699 30.891 1.00 49.88 775 ASP A CA 1
ATOM 5922 C C . ASP A 1 775 ? -39.316 -7.581 29.683 1.00 49.88 775 ASP A C 1
ATOM 5924 O O . ASP A 1 775 ? -39.692 -7.250 28.558 1.00 49.88 775 ASP A O 1
ATOM 5928 N N . ASP A 1 776 ? -38.710 -8.756 29.902 1.00 47.22 776 ASP A N 1
ATOM 5929 C CA . ASP A 1 776 ? -38.413 -9.750 28.855 1.00 47.22 776 ASP A CA 1
ATOM 5930 C C . ASP A 1 776 ? -39.700 -10.251 28.166 1.00 47.22 776 ASP A C 1
ATOM 5932 O O . ASP A 1 776 ? -39.755 -10.427 26.944 1.00 47.22 776 ASP A O 1
ATOM 5936 N N . VAL A 1 777 ? -40.782 -10.444 28.933 1.00 47.19 777 VAL A N 1
ATOM 5937 C CA . VAL A 1 777 ? -42.107 -10.821 28.409 1.00 47.19 777 VAL A CA 1
ATOM 5938 C C . VAL A 1 777 ? -42.763 -9.663 27.649 1.00 47.19 777 VAL A C 1
ATOM 5940 O O . VAL A 1 777 ? -43.436 -9.897 26.638 1.00 47.19 777 VAL A O 1
ATOM 5943 N N . ILE A 1 778 ? -42.571 -8.413 28.081 1.00 48.69 778 ILE A N 1
ATOM 5944 C CA . ILE A 1 778 ? -43.010 -7.222 27.339 1.00 48.69 778 ILE A CA 1
ATOM 5945 C C . ILE A 1 778 ? -42.236 -7.097 26.027 1.00 48.69 778 ILE A C 1
ATOM 5947 O O . ILE A 1 778 ? -42.853 -6.854 24.986 1.00 48.69 778 ILE A O 1
ATOM 5951 N N . G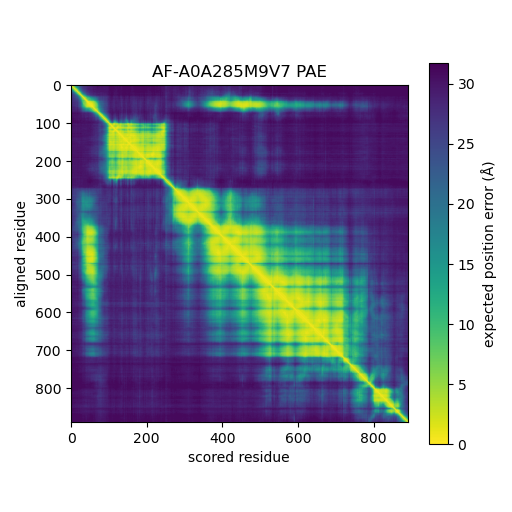LU A 1 779 ? -40.921 -7.306 26.037 1.00 46.22 779 GLU A N 1
ATOM 5952 C CA . GLU A 1 779 ? -40.088 -7.241 24.839 1.00 46.22 779 GLU A CA 1
ATOM 5953 C C . GLU A 1 779 ? -40.475 -8.344 23.842 1.00 46.22 779 GLU A C 1
ATOM 5955 O O . GLU A 1 779 ? -40.699 -8.060 22.658 1.00 46.22 779 GLU A O 1
ATOM 5960 N N . ALA A 1 780 ? -40.672 -9.577 24.319 1.00 46.84 780 ALA A N 1
ATOM 5961 C CA . ALA A 1 780 ? -41.145 -10.699 23.512 1.00 46.84 780 ALA A CA 1
ATOM 5962 C C . ALA A 1 780 ? -42.541 -10.444 22.907 1.00 46.84 780 ALA A C 1
ATOM 5964 O O . ALA A 1 780 ? -42.764 -10.706 21.722 1.00 46.84 780 ALA A O 1
ATOM 5965 N N . ASN A 1 781 ? -43.471 -9.870 23.679 1.00 44.44 781 ASN A N 1
ATOM 5966 C CA . ASN A 1 781 ? -44.824 -9.552 23.208 1.00 44.44 781 ASN A CA 1
ATOM 5967 C C . ASN A 1 781 ? -44.884 -8.308 22.309 1.00 44.44 781 ASN A C 1
ATOM 5969 O O . ASN A 1 781 ? -45.749 -8.228 21.439 1.00 44.44 781 ASN A O 1
ATOM 5973 N N . SER A 1 782 ? -43.960 -7.354 22.455 1.00 46.28 782 SER A N 1
ATOM 5974 C CA . SER A 1 782 ? -43.870 -6.170 21.585 1.00 46.28 782 SER A CA 1
ATOM 5975 C C . SER A 1 782 ? -43.497 -6.524 20.138 1.00 46.28 782 SER A C 1
ATOM 5977 O O . SER A 1 782 ? -43.874 -5.810 19.205 1.00 46.28 782 SER A O 1
ATOM 5979 N N . LYS A 1 783 ? -42.816 -7.664 19.953 1.00 44.22 783 LYS A N 1
ATOM 5980 C CA . LYS A 1 783 ? -42.422 -8.235 18.657 1.00 44.22 783 LYS A CA 1
ATOM 5981 C C . LYS A 1 783 ? -43.470 -9.210 18.092 1.00 44.22 783 LYS A C 1
ATOM 5983 O O . LYS A 1 783 ? -43.423 -9.530 16.905 1.00 44.22 783 LYS A O 1
ATOM 5988 N N . ALA A 1 784 ? -44.441 -9.654 18.896 1.00 41.91 784 ALA A N 1
ATOM 5989 C CA . ALA A 1 784 ? -45.464 -10.617 18.493 1.00 41.91 784 ALA A CA 1
ATOM 5990 C C . ALA A 1 784 ? -46.754 -9.929 17.998 1.00 41.91 784 ALA A C 1
ATOM 5992 O O . ALA A 1 784 ? -47.394 -9.149 18.703 1.00 41.91 784 ALA A O 1
ATOM 5993 N N . ARG A 1 785 ? -47.178 -10.258 16.772 1.00 49.00 785 ARG A N 1
ATOM 5994 C CA . ARG A 1 785 ? -48.534 -9.979 16.267 1.00 49.00 785 ARG A CA 1
ATOM 5995 C C . ARG A 1 785 ? -49.360 -11.257 16.345 1.00 49.00 785 ARG A C 1
ATOM 5997 O O . ARG A 1 785 ? -48.850 -12.330 16.022 1.00 49.00 785 ARG A O 1
ATOM 6004 N N . ASP A 1 786 ? -50.632 -11.153 16.731 1.00 50.94 786 ASP A N 1
ATOM 6005 C CA . ASP A 1 786 ? -51.539 -12.298 16.608 1.00 50.94 786 ASP A CA 1
ATOM 6006 C C . ASP A 1 786 ? -51.741 -12.677 15.123 1.00 50.94 786 ASP A C 1
ATOM 6008 O O . ASP A 1 786 ? -51.396 -11.918 14.211 1.00 50.94 786 ASP A O 1
ATOM 6012 N N . GLN A 1 787 ? -52.341 -13.841 14.849 1.00 44.72 787 GLN A N 1
ATOM 6013 C CA . GLN A 1 787 ? -52.618 -14.320 13.480 1.00 44.72 787 GLN A CA 1
ATOM 6014 C C . GLN A 1 787 ? -53.529 -13.378 12.655 1.00 44.72 787 GLN A C 1
ATOM 6016 O O . GLN A 1 787 ? -53.823 -13.657 11.495 1.00 44.72 787 GLN A O 1
ATOM 6021 N N . ARG A 1 788 ? -54.005 -12.269 13.240 1.00 42.34 788 ARG A N 1
ATOM 6022 C CA . ARG A 1 788 ? -54.855 -11.248 12.617 1.00 42.34 788 ARG A CA 1
ATOM 6023 C C . ARG A 1 788 ? -54.207 -9.855 12.625 1.00 42.34 788 ARG A C 1
ATOM 6025 O O . ARG A 1 788 ? -54.889 -8.878 12.319 1.00 42.34 788 ARG A O 1
ATOM 6032 N N . GLY A 1 789 ? -52.914 -9.754 12.943 1.00 40.97 789 GLY A N 1
ATOM 6033 C CA . GLY A 1 789 ? -52.128 -8.524 12.859 1.00 40.97 789 GLY A CA 1
ATOM 6034 C C . GLY A 1 789 ? -52.402 -7.487 13.952 1.00 40.97 789 GLY A C 1
ATOM 6035 O O . GLY A 1 789 ? -51.990 -6.337 13.791 1.00 40.97 789 GLY A O 1
ATOM 6036 N N . ARG A 1 790 ? -53.084 -7.843 15.049 1.00 43.59 790 ARG A N 1
ATOM 6037 C CA . ARG A 1 790 ? -53.359 -6.907 16.155 1.00 43.59 790 ARG A CA 1
ATOM 6038 C C . ARG A 1 790 ? -52.236 -6.932 17.192 1.00 43.59 790 ARG A C 1
ATOM 6040 O O . ARG A 1 790 ? -51.622 -7.973 17.422 1.00 43.59 790 ARG A O 1
ATOM 6047 N N . LYS A 1 791 ? -51.995 -5.780 17.833 1.00 43.91 791 LYS A N 1
ATOM 6048 C CA . LYS A 1 791 ? -51.165 -5.698 19.046 1.00 43.91 791 LYS A CA 1
ATOM 6049 C C . LYS A 1 791 ? -51.829 -6.528 20.148 1.00 43.91 791 LYS A C 1
ATOM 6051 O O . LYS A 1 791 ? -53.016 -6.342 20.410 1.00 43.91 791 LYS A O 1
ATOM 6056 N N . VAL A 1 792 ? -51.063 -7.417 20.772 1.00 44.56 792 VAL A N 1
ATOM 6057 C CA . VAL A 1 792 ? -51.482 -8.147 21.975 1.00 44.56 792 VAL A CA 1
ATOM 6058 C C . VAL A 1 792 ? -51.594 -7.134 23.127 1.00 44.56 792 VAL A C 1
ATOM 6060 O O . VAL A 1 792 ? -50.699 -6.306 23.303 1.00 44.56 792 VAL A O 1
ATOM 6063 N N . GLU A 1 793 ? -52.717 -7.126 23.854 1.00 45.44 793 GLU A N 1
ATOM 6064 C CA . GLU A 1 793 ? -52.915 -6.237 25.012 1.00 45.44 793 GLU A CA 1
ATOM 6065 C C . GLU A 1 793 ? -51.903 -6.553 26.125 1.00 45.44 793 GLU A C 1
ATOM 6067 O O . GLU A 1 793 ? -51.575 -7.716 26.364 1.00 45.44 793 GLU A O 1
ATOM 6072 N N . ARG A 1 794 ? -51.420 -5.504 26.810 1.00 44.19 794 ARG A N 1
ATOM 6073 C CA . ARG A 1 794 ? -50.498 -5.629 27.950 1.00 44.19 794 ARG A CA 1
ATOM 6074 C C . ARG A 1 794 ? -51.141 -6.490 29.054 1.00 44.19 794 ARG A C 1
ATOM 6076 O O . ARG A 1 794 ? -52.292 -6.219 29.407 1.00 44.19 794 ARG A O 1
ATOM 6083 N N . PRO A 1 795 ? -50.432 -7.482 29.625 1.00 40.38 795 PRO A N 1
ATOM 6084 C CA . PRO A 1 795 ? -50.907 -8.163 30.823 1.00 40.38 795 PRO A CA 1
ATOM 6085 C C . PRO A 1 795 ? -50.982 -7.182 32.007 1.00 40.38 795 PRO A C 1
ATOM 6087 O O . PRO A 1 795 ? -50.278 -6.173 32.041 1.00 40.38 795 PRO A O 1
ATOM 6090 N N . ALA A 1 796 ? -51.883 -7.455 32.954 1.00 37.78 796 ALA A N 1
ATOM 6091 C CA . ALA A 1 796 ? -52.005 -6.673 34.183 1.00 37.78 796 ALA A CA 1
ATOM 6092 C C . ALA A 1 796 ? -50.768 -6.877 35.085 1.00 37.78 796 ALA A C 1
ATOM 6094 O O . ALA A 1 796 ? -50.202 -7.974 35.064 1.00 37.78 796 ALA A O 1
ATOM 6095 N N . PRO A 1 797 ? -50.365 -5.867 35.884 1.00 37.91 797 PRO A N 1
ATOM 6096 C CA . PRO A 1 797 ? -49.290 -6.028 36.862 1.00 37.91 797 PRO A CA 1
ATOM 6097 C C . PRO A 1 797 ? -49.650 -7.124 37.884 1.00 37.91 797 PRO A C 1
ATOM 6099 O O . PRO A 1 797 ? -50.840 -7.309 38.169 1.00 37.91 797 PRO A O 1
ATOM 6102 N N . PRO A 1 798 ? -48.665 -7.869 38.417 1.00 39.31 798 PRO A N 1
ATOM 6103 C CA . PRO A 1 798 ? -48.936 -8.971 39.335 1.00 39.31 798 PRO A CA 1
ATOM 6104 C C . PRO A 1 798 ? -49.627 -8.495 40.627 1.00 39.31 798 PRO A C 1
ATOM 6106 O O . PRO A 1 798 ? -49.301 -7.442 41.175 1.00 39.31 798 PRO A O 1
ATOM 6109 N N . GLU A 1 799 ? -50.606 -9.283 41.089 1.00 40.66 799 GLU A N 1
ATOM 6110 C CA . GLU A 1 799 ? -51.303 -9.120 42.375 1.00 40.66 799 GLU A CA 1
ATOM 6111 C C . GLU A 1 799 ? -50.339 -9.303 43.568 1.00 40.66 799 GLU A C 1
ATOM 6113 O O . GLU A 1 799 ? -49.380 -10.069 43.494 1.00 40.66 799 GLU A O 1
ATOM 6118 N N . VAL A 1 800 ? -50.628 -8.594 44.668 1.00 42.81 800 VAL A N 1
ATOM 6119 C CA . VAL A 1 800 ? -49.871 -8.527 45.936 1.00 42.81 800 VAL A CA 1
ATOM 6120 C C . VAL A 1 800 ? -49.370 -9.907 46.410 1.00 42.81 800 VAL A C 1
ATOM 6122 O O . VAL A 1 800 ? -50.153 -10.843 46.580 1.00 42.81 800 VAL A O 1
ATOM 6125 N N . LEU A 1 801 ? -48.054 -10.012 46.630 1.00 46.38 801 LEU A N 1
ATOM 6126 C CA . LEU A 1 801 ? -47.330 -11.227 47.028 1.00 46.38 801 LEU A CA 1
ATOM 6127 C C . LEU A 1 801 ? -47.616 -11.620 48.489 1.00 46.38 801 LEU A C 1
ATOM 6129 O O . LEU A 1 801 ? -47.513 -10.795 49.392 1.00 46.38 801 LEU A O 1
ATOM 6133 N N . TRP A 1 802 ? -47.919 -12.901 48.726 1.00 44.00 802 TRP A N 1
ATOM 6134 C CA . TRP A 1 802 ? -48.014 -13.483 50.072 1.00 44.00 802 TRP A CA 1
ATOM 6135 C C . TRP A 1 802 ? -46.615 -13.856 50.608 1.00 44.00 802 TRP A C 1
ATOM 6137 O O . TRP A 1 802 ? -45.804 -14.373 49.834 1.00 44.00 802 TRP A O 1
ATOM 6147 N N . PRO A 1 803 ? -46.323 -13.649 51.907 1.00 50.06 803 PRO A N 1
ATOM 6148 C CA . PRO A 1 803 ? -45.038 -14.010 52.512 1.00 50.06 803 PRO A CA 1
ATOM 6149 C C . PRO A 1 803 ? -44.837 -15.534 52.585 1.00 50.06 803 PRO A C 1
ATOM 6151 O O . PRO A 1 803 ? -45.792 -16.295 52.757 1.00 50.06 803 PRO A O 1
ATOM 6154 N N . ASN A 1 804 ? -43.586 -15.991 52.451 1.00 46.41 804 ASN A N 1
ATOM 6155 C CA . ASN A 1 804 ? -43.222 -17.407 52.582 1.00 46.41 804 ASN A CA 1
ATOM 6156 C C . ASN A 1 804 ? -43.036 -17.816 54.060 1.00 46.41 804 ASN A C 1
ATOM 6158 O O . ASN A 1 804 ? -43.036 -16.978 54.962 1.00 46.41 804 ASN A O 1
ATOM 6162 N N . ILE A 1 805 ? -42.872 -19.120 54.311 1.00 43.00 805 ILE A N 1
ATOM 6163 C CA . ILE A 1 805 ? -42.738 -19.671 55.671 1.00 43.00 805 ILE A CA 1
ATOM 6164 C C . ILE A 1 805 ? -41.539 -19.085 56.427 1.00 43.00 805 ILE A C 1
ATOM 6166 O O . ILE A 1 805 ? -41.659 -18.836 57.623 1.00 43.00 805 ILE A O 1
ATOM 6170 N N . ASP A 1 806 ? -40.424 -18.811 55.755 1.00 46.62 806 ASP A N 1
ATOM 6171 C CA . ASP A 1 806 ? -39.217 -18.291 56.406 1.00 46.62 806 ASP A CA 1
ATOM 6172 C C . ASP A 1 806 ? -39.398 -16.835 56.854 1.00 46.62 806 ASP A C 1
ATOM 6174 O O . ASP A 1 806 ? -39.034 -16.488 57.975 1.00 46.62 806 ASP A O 1
ATOM 6178 N N . ALA A 1 807 ? -40.059 -16.003 56.041 1.00 47.88 807 ALA A N 1
ATOM 6179 C CA . ALA A 1 807 ? -40.415 -14.630 56.399 1.00 47.88 807 ALA A CA 1
ATOM 6180 C C . ALA A 1 807 ? -41.410 -14.591 57.570 1.00 47.88 807 ALA A C 1
ATOM 6182 O O . ALA A 1 807 ? -41.262 -13.790 58.492 1.00 47.88 807 ALA A O 1
ATOM 6183 N N . ILE A 1 808 ? -42.398 -15.492 57.569 1.00 53.97 808 ILE A N 1
ATOM 6184 C CA . ILE A 1 808 ? -43.341 -15.639 58.687 1.00 53.97 808 ILE A CA 1
ATOM 6185 C C . ILE A 1 808 ? -42.597 -16.102 59.948 1.00 53.97 808 ILE A C 1
ATOM 6187 O O . ILE A 1 808 ? -42.864 -15.599 61.035 1.00 53.97 808 ILE A O 1
ATOM 6191 N N . THR A 1 809 ? -41.636 -17.020 59.814 1.00 51.06 809 THR A N 1
ATOM 6192 C CA . THR A 1 809 ? -40.829 -17.521 60.937 1.00 51.06 809 THR A CA 1
ATOM 6193 C C . THR A 1 809 ? -39.942 -16.418 61.514 1.00 51.06 809 THR A C 1
ATOM 6195 O O . THR A 1 809 ? -39.891 -16.261 62.730 1.00 51.06 809 THR A O 1
ATOM 6198 N N . ALA A 1 810 ? -39.320 -15.596 60.666 1.00 53.38 810 ALA A N 1
ATOM 6199 C CA . ALA A 1 810 ? -38.518 -14.450 61.086 1.00 53.38 810 ALA A CA 1
ATOM 6200 C C . ALA A 1 810 ? -39.354 -13.384 61.816 1.00 53.38 810 ALA A C 1
ATOM 6202 O O . ALA A 1 810 ? -38.931 -12.894 62.861 1.00 53.38 810 ALA A O 1
ATOM 6203 N N . LEU A 1 811 ? -40.560 -13.075 61.320 1.00 66.69 811 LEU A N 1
ATOM 6204 C CA . LEU A 1 811 ? -41.501 -12.171 61.991 1.00 66.69 811 LEU A CA 1
ATOM 6205 C C . LEU A 1 811 ? -41.948 -12.719 63.354 1.00 66.69 811 LEU A C 1
ATOM 6207 O O . LEU A 1 811 ? -42.043 -11.979 64.328 1.00 66.69 811 LEU A O 1
ATOM 6211 N N . VAL A 1 812 ? -42.223 -14.022 63.430 1.00 59.56 812 VAL A N 1
ATOM 6212 C CA . VAL A 1 812 ? -42.623 -14.692 64.675 1.00 59.56 812 VAL A CA 1
ATOM 6213 C C . VAL A 1 812 ? -41.486 -14.708 65.699 1.00 59.56 812 VAL A C 1
ATOM 6215 O O . VAL A 1 812 ? -41.747 -14.608 66.899 1.00 59.56 812 VAL A O 1
ATOM 6218 N N . SER A 1 813 ? -40.241 -14.848 65.244 1.00 56.00 813 SER A N 1
ATOM 6219 C CA . SER A 1 813 ? -39.059 -14.828 66.104 1.00 56.00 813 SER A CA 1
ATOM 6220 C C . SER A 1 813 ? -38.683 -13.423 66.577 1.00 56.00 813 SER A C 1
ATOM 6222 O O . SER A 1 813 ? -38.220 -13.313 67.707 1.00 56.00 813 SER A O 1
ATOM 6224 N N . ASN A 1 814 ? -38.939 -12.384 65.769 1.00 62.50 814 ASN A N 1
ATOM 6225 C CA . ASN A 1 814 ? -38.612 -10.980 66.058 1.00 62.50 814 ASN A CA 1
ATOM 6226 C C . ASN A 1 814 ? -39.824 -10.053 65.804 1.00 62.50 814 ASN A C 1
ATOM 6228 O O . ASN A 1 814 ? -39.880 -9.362 64.777 1.00 62.50 814 ASN A O 1
ATOM 6232 N N . PRO A 1 815 ? -40.816 -10.027 66.718 1.00 68.06 815 PRO A N 1
ATOM 6233 C CA . PRO A 1 815 ? -42.067 -9.283 66.537 1.00 68.06 815 PRO A CA 1
ATOM 6234 C C . PRO A 1 815 ? -41.885 -7.764 66.418 1.00 68.06 815 PRO A C 1
ATOM 6236 O O . PRO A 1 815 ? -42.731 -7.080 65.847 1.00 68.06 815 PRO A O 1
ATOM 6239 N N . GLU A 1 816 ? -40.781 -7.215 66.925 1.00 71.19 816 GLU A N 1
ATOM 6240 C CA . GLU A 1 816 ? -40.434 -5.797 66.800 1.00 71.19 816 GLU A CA 1
ATOM 6241 C C . GLU A 1 816 ? -40.186 -5.337 65.352 1.00 71.19 816 GLU A C 1
ATOM 6243 O O . GLU A 1 816 ? -40.279 -4.142 65.083 1.00 71.19 816 GLU A O 1
ATOM 6248 N N . LYS A 1 817 ? -39.959 -6.261 64.404 1.00 64.69 817 LYS A N 1
ATOM 6249 C CA . LYS A 1 817 ? -39.811 -5.960 62.965 1.00 64.69 817 LYS A CA 1
ATOM 6250 C C . LYS A 1 817 ? -41.143 -5.900 62.201 1.00 64.69 817 LYS A C 1
ATOM 6252 O O . LYS A 1 817 ? -41.165 -5.937 60.971 1.00 64.69 817 LYS A O 1
ATOM 6257 N N . ALA A 1 818 ? -42.272 -5.807 62.905 1.00 61.06 818 ALA A N 1
ATOM 6258 C CA . ALA A 1 818 ? -43.602 -5.782 62.296 1.00 61.06 818 ALA A CA 1
ATOM 6259 C C . ALA A 1 818 ? -43.803 -4.631 61.290 1.00 61.06 818 ALA A C 1
ATOM 6261 O O . ALA A 1 818 ? -44.451 -4.844 60.268 1.00 61.06 818 ALA A O 1
ATOM 6262 N N . SER A 1 819 ? -43.220 -3.443 61.517 1.00 59.88 819 SER A N 1
ATOM 6263 C CA . SER A 1 819 ? -43.334 -2.337 60.549 1.00 59.88 819 SER A CA 1
ATOM 6264 C C . SER A 1 819 ? -42.587 -2.614 59.249 1.00 59.88 819 SER A C 1
ATOM 6266 O O . SER A 1 819 ? -43.073 -2.256 58.180 1.00 59.88 819 SER A O 1
ATOM 6268 N N . ASP A 1 820 ? -41.436 -3.280 59.332 1.00 55.09 820 ASP A N 1
ATOM 6269 C CA . ASP A 1 820 ? -40.613 -3.623 58.169 1.00 55.09 820 ASP A CA 1
ATOM 6270 C C . ASP A 1 820 ? -41.286 -4.736 57.355 1.00 55.09 820 ASP A C 1
ATOM 6272 O O . ASP A 1 820 ? -41.293 -4.717 56.124 1.00 55.09 820 ASP A O 1
ATOM 6276 N N . PHE A 1 821 ? -41.941 -5.671 58.047 1.00 60.00 821 PHE A N 1
ATOM 6277 C CA . PHE A 1 821 ? -42.760 -6.707 57.427 1.00 60.00 821 PHE A CA 1
ATOM 6278 C C . PHE A 1 821 ? -44.006 -6.123 56.737 1.00 60.00 821 PHE A C 1
ATOM 6280 O O . PHE A 1 821 ? -44.319 -6.499 55.607 1.00 60.00 821 PHE A O 1
ATOM 6287 N N . ASP A 1 822 ? -44.688 -5.162 57.363 1.00 53.06 822 ASP A N 1
ATOM 6288 C CA . ASP A 1 822 ? -45.826 -4.447 56.765 1.00 53.06 822 ASP A CA 1
ATOM 6289 C C . ASP A 1 822 ? -45.417 -3.570 55.573 1.00 53.06 822 ASP A C 1
ATOM 6291 O O . ASP A 1 822 ? -46.155 -3.472 54.589 1.00 53.06 822 ASP A O 1
ATOM 6295 N N . ALA A 1 823 ? -44.228 -2.966 55.613 1.00 54.72 823 ALA A N 1
ATOM 6296 C CA . ALA A 1 823 ? -43.670 -2.235 54.478 1.00 54.72 823 ALA A CA 1
ATOM 6297 C C . ALA A 1 823 ? -43.380 -3.161 53.280 1.00 54.72 823 ALA A C 1
ATOM 6299 O O . ALA A 1 823 ? -43.539 -2.748 52.129 1.00 54.72 823 ALA A O 1
ATOM 6300 N N . ALA A 1 824 ? -43.005 -4.419 53.539 1.00 46.34 824 ALA A N 1
ATOM 6301 C CA . ALA A 1 824 ? -42.673 -5.408 52.513 1.00 46.34 824 ALA A CA 1
ATOM 6302 C C . ALA A 1 824 ? -43.895 -6.149 51.930 1.00 46.34 824 ALA A C 1
ATOM 6304 O O . ALA A 1 824 ? -43.927 -6.425 50.728 1.00 46.34 824 ALA A O 1
ATOM 6305 N N . PHE A 1 825 ? -44.902 -6.469 52.752 1.00 50.00 825 PHE A N 1
ATOM 6306 C CA . PHE A 1 825 ? -46.036 -7.333 52.371 1.00 50.00 825 PHE A CA 1
ATOM 6307 C C . PHE A 1 825 ? -47.403 -6.630 52.385 1.00 50.00 825 PHE A C 1
ATOM 6309 O O . PHE A 1 825 ? -48.422 -7.239 52.051 1.00 50.00 825 PHE A O 1
ATOM 6316 N N . GLY A 1 826 ? -47.423 -5.335 52.702 1.00 49.75 826 GLY A N 1
ATOM 6317 C CA . GLY A 1 826 ? -48.618 -4.502 52.771 1.00 49.75 826 GLY A CA 1
ATOM 6318 C C . GLY A 1 826 ? -49.069 -4.258 54.209 1.00 49.75 826 GLY A C 1
ATOM 6319 O O . GLY A 1 826 ? -48.957 -5.125 55.071 1.00 49.75 826 GLY A O 1
ATOM 6320 N N . ALA A 1 827 ? -49.607 -3.064 54.459 1.00 52.69 827 ALA A N 1
ATOM 6321 C CA . ALA A 1 827 ? -50.043 -2.647 55.788 1.00 52.69 827 ALA A CA 1
ATOM 6322 C C . ALA A 1 827 ? -51.052 -3.640 56.404 1.00 52.69 827 ALA A C 1
ATOM 6324 O O . ALA A 1 827 ? -52.088 -3.928 55.794 1.00 52.69 827 ALA A O 1
ATOM 6325 N N . GLY A 1 828 ? -50.768 -4.128 57.618 1.00 54.75 828 GLY A N 1
ATOM 6326 C CA . GLY A 1 828 ? -51.592 -5.101 58.345 1.00 54.75 828 GLY A CA 1
ATOM 6327 C C . GLY A 1 828 ? -51.278 -6.576 58.055 1.00 54.75 828 GLY A C 1
ATOM 6328 O O . GLY A 1 828 ? -51.992 -7.454 58.548 1.00 54.75 828 GLY A O 1
ATOM 6329 N N . ALA A 1 829 ? -50.239 -6.878 57.272 1.00 56.19 829 ALA A N 1
ATOM 6330 C CA . ALA A 1 829 ? -49.800 -8.246 57.001 1.00 56.19 829 ALA A CA 1
ATOM 6331 C C . ALA A 1 829 ? -49.109 -8.882 58.219 1.00 56.19 829 ALA A C 1
ATOM 6333 O O . ALA A 1 829 ? -49.363 -10.046 58.530 1.00 56.19 829 ALA A O 1
ATOM 6334 N N . ALA A 1 830 ? -48.277 -8.127 58.935 1.00 64.38 830 ALA A N 1
ATOM 6335 C CA . ALA A 1 830 ? -47.578 -8.578 60.130 1.00 64.38 830 ALA A CA 1
ATOM 6336 C C . ALA A 1 830 ? -48.569 -8.995 61.224 1.00 64.38 830 ALA A C 1
ATOM 6338 O O . ALA A 1 830 ? -48.506 -10.115 61.735 1.00 64.38 830 ALA A O 1
ATOM 6339 N N . ASP A 1 831 ? -49.557 -8.138 61.493 1.00 67.06 831 ASP A N 1
ATOM 6340 C CA . ASP A 1 831 ? -50.641 -8.409 62.441 1.00 67.06 831 ASP A CA 1
ATOM 6341 C C . ASP A 1 831 ? -51.439 -9.667 62.065 1.00 67.06 831 ASP A C 1
ATOM 6343 O O . ASP A 1 831 ? -51.753 -10.490 62.928 1.00 67.06 831 ASP A O 1
ATOM 6347 N N . TYR A 1 832 ? -51.736 -9.860 60.776 1.00 62.09 832 TYR A N 1
ATOM 6348 C CA . TYR A 1 832 ? -52.472 -11.029 60.291 1.00 62.09 832 TYR A CA 1
ATOM 6349 C C . TYR A 1 832 ? -51.740 -12.351 60.584 1.00 62.09 832 TYR A C 1
ATOM 6351 O O . TYR A 1 832 ? -52.357 -13.319 61.043 1.00 62.09 832 TYR A O 1
ATOM 6359 N N . PHE A 1 833 ? -50.426 -12.411 60.344 1.00 61.69 833 PHE A N 1
ATOM 6360 C CA . PHE A 1 833 ? -49.648 -13.638 60.544 1.00 61.69 833 PHE A CA 1
ATOM 6361 C C . PHE A 1 833 ? -49.266 -13.880 62.008 1.00 61.69 833 PHE A C 1
ATOM 6363 O O . PHE A 1 833 ? -49.300 -15.034 62.447 1.00 61.69 833 PHE A O 1
ATOM 6370 N N . LEU A 1 834 ? -49.002 -12.825 62.784 1.00 69.12 834 LEU A N 1
ATOM 6371 C CA . LEU A 1 834 ? -48.781 -12.937 64.228 1.00 69.12 834 LEU A CA 1
ATOM 6372 C C . LEU A 1 834 ? -50.041 -13.457 64.940 1.00 69.12 834 LEU A C 1
ATOM 6374 O O . LEU A 1 834 ? -49.956 -14.436 65.684 1.00 69.12 834 LEU A O 1
ATOM 6378 N N . GLN A 1 835 ? -51.227 -12.920 64.619 1.00 66.19 835 GLN A N 1
ATOM 6379 C CA . GLN A 1 835 ? -52.496 -13.411 65.177 1.00 66.19 835 GLN A CA 1
ATOM 6380 C C . GLN A 1 835 ? -52.790 -14.867 64.801 1.00 66.19 835 GLN A C 1
ATOM 6382 O O . GLN A 1 835 ? -53.281 -15.631 65.632 1.00 66.19 835 GLN A O 1
ATOM 6387 N N . ARG A 1 836 ? -52.486 -15.289 63.566 1.00 59.25 836 ARG A N 1
ATOM 6388 C CA . ARG A 1 836 ? -52.739 -16.670 63.121 1.00 59.25 836 ARG A CA 1
ATOM 6389 C C . ARG A 1 836 ? -51.786 -17.679 63.763 1.00 59.25 836 ARG A C 1
ATOM 6391 O O . ARG A 1 836 ? -52.201 -18.799 64.057 1.00 59.25 836 ARG A O 1
ATOM 6398 N N . HIS A 1 837 ? -50.541 -17.292 64.025 1.00 62.06 837 HIS A N 1
ATOM 6399 C CA . HIS A 1 837 ? -49.603 -18.115 64.785 1.00 62.06 837 HIS A CA 1
ATOM 6400 C C . HIS A 1 837 ? -50.053 -18.280 66.248 1.00 62.06 837 HIS A C 1
ATOM 6402 O O . HIS A 1 837 ? -50.040 -19.398 66.772 1.00 62.06 837 HIS A O 1
ATOM 6408 N N . GLU A 1 838 ? -50.527 -17.202 66.879 1.00 59.12 838 GLU A N 1
ATOM 6409 C CA . GLU A 1 838 ? -51.084 -17.213 68.238 1.00 59.12 838 GLU A CA 1
ATOM 6410 C C . GLU A 1 838 ? -52.357 -18.073 68.333 1.00 59.12 838 GLU A C 1
ATOM 6412 O O . GLU A 1 838 ? -52.482 -18.899 69.241 1.00 59.12 838 GLU A O 1
ATOM 6417 N N . ALA A 1 839 ? -53.250 -17.954 67.343 1.00 53.56 839 ALA A N 1
ATOM 6418 C CA . ALA A 1 839 ? -54.431 -18.801 67.197 1.00 53.56 839 ALA A CA 1
ATOM 6419 C C . ALA A 1 839 ? -54.038 -20.277 67.052 1.00 53.56 839 ALA A C 1
ATOM 6421 O O . ALA A 1 839 ? -54.550 -21.104 67.793 1.00 53.56 839 ALA A O 1
ATOM 6422 N N . SER A 1 840 ? -53.033 -20.609 66.227 1.00 53.66 840 SER A N 1
ATOM 6423 C CA . SER A 1 840 ? -52.571 -21.999 66.071 1.00 53.66 840 SER A CA 1
ATOM 6424 C C . SER A 1 840 ? -52.022 -22.610 67.369 1.00 53.66 840 SER A C 1
ATOM 6426 O O . SER A 1 840 ? -52.187 -23.803 67.611 1.00 53.66 840 SER A O 1
ATOM 6428 N N . LYS A 1 841 ? -51.399 -21.804 68.244 1.00 58.00 841 LYS A N 1
ATOM 6429 C CA . LYS A 1 841 ? -50.939 -22.255 69.568 1.00 58.00 841 LYS A CA 1
ATOM 6430 C C . LYS A 1 841 ? -52.107 -22.505 70.519 1.00 58.00 841 LYS A C 1
ATOM 6432 O O . LYS A 1 841 ? -52.057 -23.453 71.303 1.00 58.00 841 LYS A O 1
ATOM 6437 N N . GLN A 1 842 ? -53.137 -21.662 70.469 1.00 57.44 842 GLN A N 1
ATOM 6438 C CA . GLN A 1 842 ? -54.363 -21.848 71.247 1.00 57.44 842 GLN A CA 1
ATOM 6439 C C . GLN A 1 842 ? -55.172 -23.046 70.740 1.00 57.44 842 GLN A C 1
ATOM 6441 O O . GLN A 1 842 ? -55.646 -23.833 71.553 1.00 57.44 842 GLN A O 1
ATOM 6446 N N . ASP A 1 843 ? -55.226 -23.239 69.427 1.00 52.88 843 ASP A N 1
ATOM 6447 C CA . ASP A 1 843 ? -55.855 -24.363 68.741 1.00 52.88 843 ASP A CA 1
ATOM 6448 C C . ASP A 1 843 ? -55.147 -25.684 69.070 1.00 52.88 843 ASP A C 1
ATOM 6450 O O . ASP A 1 843 ? -55.785 -26.654 69.468 1.00 52.88 843 ASP A O 1
ATOM 6454 N N . LEU A 1 844 ? -53.811 -25.713 69.035 1.00 46.91 844 LEU A N 1
ATOM 6455 C CA . LEU A 1 844 ? -53.020 -26.870 69.463 1.00 46.91 844 LEU A CA 1
ATOM 6456 C C . LEU A 1 844 ? -53.235 -27.185 70.952 1.00 46.91 844 LEU A C 1
ATOM 6458 O O . LEU A 1 844 ? -53.316 -28.349 71.340 1.00 46.91 844 LEU A O 1
ATOM 6462 N N . LYS A 1 845 ? -53.362 -26.157 71.798 1.00 55.66 845 LYS A N 1
ATOM 6463 C CA . LYS A 1 845 ? -53.656 -26.320 73.227 1.00 55.66 845 LYS A CA 1
ATOM 6464 C C . LYS A 1 845 ? -55.077 -26.852 73.461 1.00 55.66 845 LYS A C 1
ATOM 6466 O O . LYS A 1 845 ? -55.239 -27.767 74.263 1.00 55.66 845 LYS A O 1
ATOM 6471 N N . ALA A 1 846 ? -56.070 -26.341 72.735 1.00 55.19 846 ALA A N 1
ATOM 6472 C CA . ALA A 1 846 ? -57.460 -26.791 72.788 1.00 55.19 846 ALA A CA 1
ATOM 6473 C C . ALA A 1 846 ? -57.622 -28.222 72.250 1.00 55.19 846 ALA A C 1
ATOM 6475 O O . ALA A 1 846 ? -58.329 -29.025 72.854 1.00 55.19 846 ALA A O 1
ATOM 6476 N N . TYR A 1 847 ? -56.900 -28.583 71.186 1.00 49.94 847 TYR A N 1
ATOM 6477 C CA . TYR A 1 847 ? -56.802 -29.955 70.691 1.00 49.94 847 TYR A CA 1
ATOM 6478 C C . TYR A 1 847 ? -56.175 -30.893 71.732 1.00 49.94 847 TYR A C 1
ATOM 6480 O O . TYR A 1 847 ? -56.714 -31.962 71.996 1.00 49.94 847 TYR A O 1
ATOM 6488 N N . LEU A 1 848 ? -55.075 -30.496 72.383 1.00 51.38 848 LEU A N 1
ATOM 6489 C CA . LEU A 1 848 ? -54.428 -31.297 73.433 1.00 51.38 848 LEU A CA 1
ATOM 6490 C C . LEU A 1 848 ? -55.268 -31.419 74.719 1.00 51.38 848 LEU A C 1
ATOM 6492 O O . LEU A 1 848 ? -55.077 -32.371 75.478 1.00 51.38 848 LEU A O 1
ATOM 6496 N N . GLU A 1 849 ? -56.179 -30.480 74.981 1.00 55.16 849 GLU A N 1
ATOM 6497 C CA . GLU A 1 849 ? -57.171 -30.561 76.062 1.00 55.16 849 GLU A CA 1
ATOM 6498 C C . GLU A 1 849 ? -58.377 -31.435 75.669 1.00 55.16 849 GLU A C 1
ATOM 6500 O O . GLU A 1 849 ? -58.823 -32.246 76.481 1.00 55.16 849 GLU A O 1
ATOM 6505 N N . ALA A 1 850 ? -58.851 -31.355 74.420 1.00 52.47 850 ALA A N 1
ATOM 6506 C CA . ALA A 1 850 ? -59.928 -32.193 73.881 1.00 52.47 850 ALA A CA 1
ATOM 6507 C C . ALA A 1 850 ? -59.507 -33.667 73.718 1.00 52.47 850 ALA A C 1
ATOM 6509 O O . ALA A 1 850 ? -60.256 -34.571 74.086 1.00 52.47 850 ALA A O 1
ATOM 6510 N N . ALA A 1 851 ? -58.272 -33.918 73.272 1.00 52.69 851 ALA A N 1
ATOM 6511 C CA . ALA A 1 851 ? -57.694 -35.254 73.110 1.00 52.69 851 ALA A CA 1
ATOM 6512 C C . ALA A 1 851 ? -57.492 -36.010 74.440 1.00 52.69 851 ALA A C 1
ATOM 6514 O O . ALA A 1 851 ? -57.196 -37.203 74.431 1.00 52.69 851 ALA A O 1
ATOM 6515 N N . ARG A 1 852 ? -57.651 -35.345 75.596 1.00 53.06 852 ARG A N 1
ATOM 6516 C CA . ARG A 1 852 ? -57.642 -35.995 76.919 1.00 53.06 852 ARG A CA 1
ATOM 6517 C C . ARG A 1 852 ? -58.990 -36.599 77.318 1.00 53.06 852 ARG A C 1
ATOM 6519 O O . ARG A 1 852 ? -59.015 -37.309 78.322 1.00 53.06 852 ARG A O 1
ATOM 6526 N N . HIS A 1 853 ? -60.081 -36.310 76.599 1.00 51.69 853 HIS A N 1
ATOM 6527 C CA . HIS A 1 853 ? -61.436 -36.621 77.066 1.00 51.69 853 HIS A CA 1
ATOM 6528 C C . HIS A 1 853 ? -62.250 -37.642 76.253 1.00 51.69 853 HIS A C 1
ATOM 6530 O O . HIS A 1 853 ? -63.153 -38.199 76.863 1.00 51.69 853 HIS A O 1
ATOM 6536 N N . ASP A 1 854 ? -61.949 -37.943 74.983 1.00 46.47 854 ASP A N 1
ATOM 6537 C CA . ASP A 1 854 ? -62.261 -39.227 74.308 1.00 46.47 854 ASP A CA 1
ATOM 6538 C C . ASP A 1 854 ? -61.822 -39.217 72.824 1.00 46.47 854 ASP A C 1
ATOM 6540 O O . ASP A 1 854 ? -61.568 -38.158 72.257 1.00 46.47 854 ASP A O 1
ATOM 6544 N N . GLU A 1 855 ? -61.709 -40.430 72.266 1.00 46.31 855 GLU A N 1
ATOM 6545 C CA . GLU A 1 855 ? -61.299 -40.909 70.925 1.00 46.31 855 GLU A CA 1
ATOM 6546 C C . GLU A 1 855 ? -60.758 -39.927 69.851 1.00 46.31 855 GLU A C 1
ATOM 6548 O O . GLU A 1 855 ? -61.397 -38.986 69.386 1.00 46.31 855 GLU A O 1
ATOM 6553 N N . ALA A 1 856 ? -59.544 -40.257 69.393 1.00 48.97 856 ALA A N 1
ATOM 6554 C CA . ALA A 1 856 ? -58.664 -39.486 68.520 1.00 48.97 856 ALA A CA 1
ATOM 6555 C C . ALA A 1 856 ? -59.213 -39.194 67.106 1.00 48.97 856 ALA A C 1
ATOM 6557 O O . ALA A 1 856 ? -59.299 -40.083 66.258 1.00 48.97 856 ALA A O 1
ATOM 6558 N N . LEU A 1 857 ? -59.432 -37.908 66.822 1.00 52.66 857 LEU A N 1
ATOM 6559 C CA . LEU A 1 857 ? -59.371 -37.322 65.477 1.00 52.66 857 LEU A CA 1
ATOM 6560 C C . LEU A 1 857 ? -57.948 -36.809 65.209 1.00 52.66 857 LEU A C 1
ATOM 6562 O O . LEU A 1 857 ? -57.270 -36.360 66.132 1.00 52.66 857 LEU A O 1
ATOM 6566 N N . SER A 1 858 ? -57.481 -36.860 63.956 1.00 56.03 858 SER A N 1
ATOM 6567 C CA . SER A 1 858 ? -56.201 -36.240 63.588 1.00 56.03 858 SER A CA 1
ATOM 6568 C C . SER A 1 858 ? -56.282 -34.717 63.766 1.00 56.03 858 SER A C 1
ATOM 6570 O O . SER A 1 858 ? -57.343 -34.122 63.563 1.00 56.03 858 SER A O 1
ATOM 6572 N N . TYR A 1 859 ? -55.165 -34.073 64.123 1.00 47.62 859 TYR A N 1
ATOM 6573 C CA . TYR A 1 859 ? -55.097 -32.614 64.291 1.00 47.62 859 TYR A CA 1
ATOM 6574 C C . TYR A 1 859 ? -55.619 -31.858 63.054 1.00 47.62 859 TYR A C 1
ATOM 6576 O O . TYR A 1 859 ? -56.302 -30.846 63.191 1.00 47.62 859 TYR A O 1
ATOM 6584 N N . GLU A 1 860 ? -55.374 -32.392 61.851 1.00 50.72 860 GLU A N 1
ATOM 6585 C CA . GLU A 1 860 ? -55.847 -31.819 60.585 1.00 50.72 860 GLU A CA 1
ATOM 6586 C C . GLU A 1 860 ? -57.372 -31.878 60.412 1.00 50.72 860 GLU A C 1
ATOM 6588 O O . GLU A 1 860 ? -57.950 -30.980 59.799 1.00 50.72 860 GLU A O 1
ATOM 6593 N N . ASP A 1 861 ? -58.040 -32.908 60.937 1.00 55.28 861 ASP A N 1
ATOM 6594 C CA . ASP A 1 861 ? -59.498 -33.041 60.830 1.00 55.28 861 ASP A CA 1
ATOM 6595 C C . ASP A 1 861 ? -60.226 -32.217 61.895 1.00 55.28 861 ASP A C 1
ATOM 6597 O O . ASP A 1 861 ? -61.261 -31.625 61.600 1.00 55.28 861 ASP A O 1
ATOM 6601 N N . TRP A 1 862 ? -59.641 -32.081 63.089 1.00 62.88 862 TRP A N 1
ATOM 6602 C CA . TRP A 1 862 ? -60.140 -31.168 64.121 1.00 62.88 862 TRP A CA 1
ATOM 6603 C C . TRP A 1 862 ? -60.055 -29.692 63.678 1.00 62.88 862 TRP A C 1
ATOM 6605 O O . TRP A 1 862 ? -60.980 -28.920 63.922 1.00 62.88 862 TRP A O 1
ATOM 6615 N N . LEU A 1 863 ? -58.997 -29.313 62.948 1.00 54.00 863 LEU A N 1
ATOM 6616 C CA . LEU A 1 863 ? -58.801 -27.964 62.391 1.00 54.00 863 LEU A CA 1
ATOM 6617 C C . LEU A 1 863 ? -59.850 -27.572 61.336 1.00 54.00 863 LEU A C 1
ATOM 6619 O O . LEU A 1 863 ? -60.273 -26.417 61.291 1.00 54.00 863 LEU A O 1
ATOM 6623 N N . LYS A 1 864 ? -60.295 -28.516 60.495 1.00 59.31 864 LYS A N 1
ATOM 6624 C CA . LYS A 1 864 ? -61.303 -28.252 59.446 1.00 59.31 864 LYS A CA 1
ATOM 6625 C C . LYS A 1 864 ? -62.667 -27.866 60.016 1.00 59.31 864 LYS A C 1
ATOM 6627 O O . LYS A 1 864 ? -63.390 -27.109 59.371 1.00 59.31 864 LYS A O 1
ATOM 6632 N N . ASP A 1 865 ? -62.999 -28.350 61.210 1.00 56.41 865 ASP A N 1
ATOM 6633 C CA . ASP A 1 865 ? -64.258 -28.031 61.890 1.00 56.41 865 ASP A CA 1
ATOM 6634 C C . ASP A 1 865 ? -64.251 -26.640 62.556 1.00 56.41 865 ASP A C 1
ATOM 6636 O O . ASP A 1 865 ? -65.318 -26.129 62.900 1.00 56.41 865 ASP A O 1
ATOM 6640 N N . GLN A 1 866 ? -63.083 -25.996 62.701 1.00 56.59 866 GLN A N 1
ATOM 6641 C CA . GLN A 1 866 ? -62.930 -24.702 63.388 1.00 56.59 866 GLN A CA 1
ATOM 6642 C C . GLN A 1 866 ? -62.805 -23.483 62.446 1.00 56.59 866 GLN A C 1
ATOM 6644 O O . GLN A 1 866 ? -62.814 -22.347 62.919 1.00 56.59 866 GLN A O 1
ATOM 6649 N N . GLU A 1 867 ? -62.711 -23.651 61.118 1.00 48.00 867 GLU A N 1
ATOM 6650 C CA . GLU A 1 867 ? -62.518 -22.507 60.205 1.00 48.00 867 GLU A CA 1
ATOM 6651 C C . GLU A 1 867 ? -63.796 -21.654 59.986 1.00 48.00 867 GLU A C 1
ATOM 6653 O O . GLU A 1 867 ? -64.812 -22.154 59.488 1.00 48.00 867 GLU A O 1
ATOM 6658 N N . PRO A 1 868 ? -63.766 -20.323 60.220 1.00 40.34 868 PRO A N 1
ATOM 6659 C CA . PRO A 1 868 ? -64.821 -19.424 59.754 1.00 40.34 868 PRO A CA 1
ATOM 6660 C C . PRO A 1 868 ? -64.732 -19.155 58.236 1.00 40.34 868 PRO A C 1
ATOM 6662 O O . PRO A 1 868 ? -63.660 -18.982 57.654 1.00 40.34 868 PRO A O 1
ATOM 6665 N N . ARG A 1 869 ? -65.896 -19.076 57.570 1.00 43.03 869 ARG A N 1
ATOM 6666 C CA . ARG A 1 869 ? -66.033 -18.856 56.113 1.00 43.03 869 ARG A CA 1
ATOM 6667 C C . ARG A 1 869 ? -65.432 -17.513 55.651 1.00 43.03 869 ARG A C 1
ATOM 6669 O O . ARG A 1 869 ? -65.750 -16.463 56.202 1.00 43.03 869 ARG A O 1
ATOM 6676 N N . LYS A 1 870 ? -64.650 -17.569 54.561 1.00 34.53 870 LYS A N 1
ATOM 6677 C CA . LYS A 1 870 ? -63.940 -16.463 53.874 1.00 34.53 870 LYS A CA 1
ATOM 6678 C C . LYS A 1 870 ? -64.776 -15.176 53.666 1.00 34.53 870 LYS A C 1
ATOM 6680 O O . LYS A 1 870 ? -65.921 -15.278 53.212 1.00 34.53 870 LYS A O 1
ATOM 6685 N N . PRO A 1 871 ? -64.198 -13.969 53.838 1.00 32.28 871 PRO A N 1
ATOM 6686 C CA . PRO A 1 871 ? -64.815 -12.718 53.394 1.00 32.28 871 PRO A CA 1
ATOM 6687 C C . PRO A 1 871 ? -64.702 -12.535 51.866 1.00 32.28 871 PRO A C 1
ATOM 6689 O O . PRO A 1 871 ? -63.700 -12.880 51.244 1.00 32.28 871 PRO A O 1
ATOM 6692 N N . LYS A 1 872 ? -65.764 -12.001 51.245 1.00 33.50 872 LYS A N 1
ATOM 6693 C CA . LYS A 1 872 ? -65.844 -11.698 49.804 1.00 33.50 872 LYS A CA 1
ATOM 6694 C C . LYS A 1 872 ? -65.083 -10.408 49.467 1.00 33.50 872 LYS A C 1
ATOM 6696 O O . LYS A 1 872 ? -65.300 -9.391 50.117 1.00 33.50 872 LYS A O 1
ATOM 6701 N N . ALA A 1 873 ? -64.279 -10.441 48.403 1.00 33.03 873 ALA A N 1
ATOM 6702 C CA . ALA A 1 873 ? -63.597 -9.275 47.842 1.00 33.03 873 ALA A CA 1
ATOM 6703 C C . ALA A 1 873 ? -64.582 -8.227 47.279 1.00 33.03 873 ALA A C 1
ATOM 6705 O O . ALA A 1 873 ? -65.587 -8.569 46.646 1.00 33.03 873 ALA A O 1
ATOM 6706 N N . ALA A 1 874 ? -64.268 -6.952 47.515 1.00 32.91 874 ALA A N 1
ATOM 6707 C CA . ALA A 1 874 ? -65.023 -5.792 47.058 1.00 32.91 874 ALA A CA 1
ATOM 6708 C C . ALA A 1 874 ? -64.885 -5.541 45.539 1.00 32.91 874 ALA A C 1
ATOM 6710 O O . ALA A 1 874 ? -63.953 -5.973 44.868 1.00 32.91 874 ALA A O 1
ATOM 6711 N N . THR A 1 875 ? -65.893 -4.858 45.010 1.00 34.81 875 THR A N 1
ATOM 6712 C CA . THR A 1 875 ? -66.330 -4.685 43.615 1.00 34.81 875 THR A CA 1
ATOM 6713 C C . THR A 1 875 ? -65.396 -3.921 42.657 1.00 34.81 875 THR A C 1
ATOM 6715 O O . THR A 1 875 ? -64.834 -2.893 43.014 1.00 34.81 875 THR A O 1
ATOM 6718 N N . LYS A 1 876 ? -65.366 -4.357 41.381 1.00 33.78 876 LYS A N 1
ATOM 6719 C CA . LYS A 1 876 ? -64.836 -3.628 40.200 1.00 33.78 876 LYS A CA 1
ATOM 6720 C C . LYS A 1 876 ? -65.683 -2.383 39.836 1.00 33.78 876 LYS A C 1
ATOM 6722 O O . LYS A 1 876 ? -66.901 -2.437 40.014 1.00 33.78 876 LYS A O 1
ATOM 6727 N N . PRO A 1 877 ? -65.106 -1.327 39.220 1.00 32.06 877 PRO A N 1
ATOM 6728 C CA . PRO A 1 877 ? -65.863 -0.194 38.672 1.00 32.06 877 PRO A CA 1
ATOM 6729 C C . PRO A 1 877 ? -66.507 -0.514 37.296 1.00 32.06 877 PRO A C 1
ATOM 6731 O O . PRO A 1 877 ? -66.082 -1.455 36.614 1.00 32.06 877 PRO A O 1
ATOM 6734 N N . PRO A 1 878 ? -67.555 0.225 36.866 1.00 33.66 878 PRO A N 1
ATOM 6735 C CA . PRO A 1 878 ? -68.458 -0.199 35.795 1.00 33.66 878 PRO A CA 1
ATOM 6736 C C . PRO A 1 878 ? -67.937 0.118 34.383 1.00 33.66 878 PRO A C 1
ATOM 6738 O O . PRO A 1 878 ? -67.504 1.230 34.090 1.00 33.66 878 PRO A O 1
ATOM 6741 N N . LYS A 1 879 ? -68.073 -0.846 33.461 1.00 34.56 879 LYS A N 1
ATOM 6742 C CA . LYS A 1 879 ? -67.904 -0.630 32.013 1.00 34.56 879 LYS A CA 1
ATOM 6743 C C . LYS A 1 879 ? -69.116 0.121 31.449 1.00 34.56 879 LYS A C 1
ATOM 6745 O O . LYS A 1 879 ? -70.244 -0.365 31.538 1.00 34.56 879 LYS A O 1
ATOM 6750 N N . GLN A 1 880 ? -68.877 1.275 30.826 1.00 33.31 880 GLN A N 1
ATOM 6751 C CA . GLN A 1 880 ? -69.872 1.981 30.018 1.00 33.31 880 GLN A CA 1
ATOM 6752 C C . GLN A 1 880 ? -70.301 1.118 28.820 1.00 33.31 880 GLN A C 1
ATOM 6754 O O . GLN A 1 880 ? -69.475 0.631 28.047 1.00 33.31 880 GLN A O 1
ATOM 6759 N N . LYS A 1 881 ? -71.618 0.938 28.668 1.00 36.22 881 LYS A N 1
ATOM 6760 C CA . LYS A 1 881 ? -72.255 0.341 27.489 1.00 36.22 881 LYS A CA 1
ATOM 6761 C C . LYS A 1 881 ? -72.103 1.287 26.295 1.00 36.22 881 LYS A C 1
ATOM 6763 O O . LYS A 1 881 ? -72.538 2.432 26.373 1.00 36.22 881 LYS A O 1
ATOM 6768 N N . ARG A 1 882 ? -71.569 0.792 25.176 1.00 33.34 882 ARG A N 1
ATOM 6769 C CA . ARG A 1 882 ? -71.735 1.417 23.857 1.00 33.34 882 ARG A CA 1
ATOM 6770 C C . ARG A 1 882 ? -72.698 0.574 23.028 1.00 33.34 882 ARG A C 1
ATOM 6772 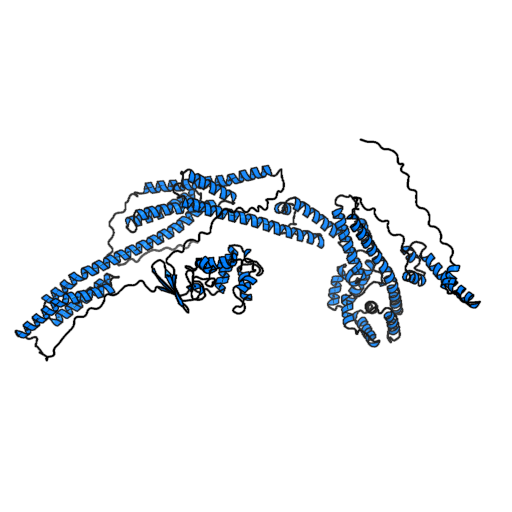O O . ARG A 1 882 ? -72.462 -0.608 22.792 1.00 33.34 882 ARG A O 1
ATOM 6779 N N . ASP A 1 883 ? -73.796 1.220 22.661 1.00 33.62 883 ASP A N 1
ATOM 6780 C CA . ASP A 1 883 ? -74.904 0.711 21.864 1.00 33.62 883 ASP A CA 1
ATOM 6781 C C . ASP A 1 883 ? -74.459 0.233 20.474 1.00 33.62 883 ASP A C 1
ATOM 6783 O O . ASP A 1 883 ? -73.657 0.874 19.793 1.00 33.62 883 ASP A O 1
ATOM 6787 N N . HIS A 1 884 ? -75.044 -0.875 20.024 1.00 36.78 884 HIS A N 1
ATOM 6788 C CA . HIS A 1 884 ? -75.062 -1.287 18.624 1.00 36.78 884 HIS A CA 1
ATOM 6789 C C . HIS A 1 884 ? -76.277 -0.673 17.927 1.00 36.78 884 HIS A C 1
ATOM 6791 O O . HIS A 1 884 ? -77.386 -1.173 18.107 1.00 36.78 884 HIS A O 1
ATOM 6797 N N . ARG A 1 885 ? -76.074 0.328 17.058 1.00 36.34 885 ARG A N 1
ATOM 6798 C CA . ARG A 1 885 ? -76.961 0.610 15.912 1.00 36.34 885 ARG A CA 1
ATOM 6799 C C . ARG A 1 885 ? -76.182 1.251 14.763 1.00 36.34 885 ARG A C 1
ATOM 6801 O O . ARG A 1 885 ? -75.488 2.234 14.977 1.00 36.34 885 ARG A O 1
ATOM 6808 N N . GLY A 1 886 ? -76.401 0.744 13.547 1.00 31.08 886 GLY A N 1
ATOM 6809 C CA . GLY A 1 886 ? -76.282 1.547 12.323 1.00 31.08 886 GLY A CA 1
ATOM 6810 C C . GLY A 1 886 ? -75.359 1.008 11.230 1.00 31.08 886 GLY A C 1
ATOM 6811 O O . GLY A 1 886 ? -74.219 1.433 11.113 1.00 31.08 886 GLY A O 1
ATOM 6812 N N . ARG A 1 887 ? -75.902 0.151 10.353 1.00 36.38 887 ARG A N 1
ATOM 6813 C CA . ARG A 1 887 ? -75.533 0.111 8.923 1.00 36.38 887 ARG A CA 1
ATOM 6814 C C . ARG A 1 887 ? -75.618 1.533 8.335 1.00 36.38 887 ARG A C 1
ATOM 6816 O O . ARG A 1 887 ? -76.571 2.230 8.664 1.00 36.38 887 ARG A O 1
ATOM 6823 N N . VAL A 1 888 ? -74.750 1.886 7.384 1.00 35.56 888 VAL A N 1
ATOM 6824 C CA . VAL A 1 888 ? -75.062 2.069 5.944 1.00 35.56 888 VAL A CA 1
ATOM 6825 C C . VAL A 1 888 ? -73.828 2.628 5.203 1.00 35.56 888 VAL A C 1
ATOM 6827 O O . VAL A 1 888 ? -73.097 3.466 5.712 1.00 35.56 888 VAL A O 1
ATOM 6830 N N . ARG A 1 889 ? -73.648 2.077 3.998 1.00 37.66 889 ARG A N 1
ATOM 6831 C CA . ARG A 1 889 ? -72.775 2.403 2.857 1.00 37.66 889 ARG A CA 1
ATOM 6832 C C . ARG A 1 889 ? -72.428 3.891 2.655 1.00 37.66 889 ARG A C 1
ATOM 6834 O O . ARG A 1 889 ? -73.336 4.718 2.638 1.00 37.66 889 ARG A O 1
ATOM 6841 N N . ASN A 1 890 ? -71.171 4.173 2.310 1.00 32.88 890 ASN A N 1
ATOM 6842 C CA . ASN A 1 890 ? -70.727 4.433 0.929 1.00 32.88 890 ASN A CA 1
ATOM 6843 C C . ASN A 1 890 ? -69.211 4.280 0.820 1.00 32.88 890 ASN A C 1
ATOM 6845 O O . ASN A 1 890 ? -68.529 4.671 1.791 1.00 32.88 890 ASN A O 1
#

Nearest PDB structures (foldseek):
  6xns-assembly2_F  TM=1.949E-01  e=1.099E+00  synthetic construct
  6xns-assembly2_D  TM=1.755E-01  e=1.010E+00  synthetic construct
  6xns-assembly1_A  TM=1.824E-01  e=6.103E+00  synthetic construct

Solvent-accessible surface area (backbone atoms only — not comparable to full-atom values): 50916 Å² total; per-residue (Å²): 136,85,85,83,83,88,81,86,86,89,81,89,83,88,84,87,86,91,76,87,74,84,88,71,82,94,78,77,76,68,87,52,60,67,59,57,53,57,53,48,53,50,47,35,51,38,8,54,49,46,38,52,36,51,53,52,14,53,50,51,53,57,52,52,52,54,52,51,68,67,52,73,72,81,83,78,92,74,84,84,69,89,79,84,75,92,76,92,76,86,79,76,85,70,73,76,77,77,75,85,49,58,37,63,77,48,54,51,98,55,38,31,26,37,30,40,72,87,67,47,36,37,36,23,35,45,38,64,34,44,43,23,16,13,63,57,67,46,56,53,48,72,70,36,47,79,47,56,36,46,41,57,61,83,60,36,28,20,28,87,39,50,69,46,19,44,50,40,40,49,41,46,45,49,66,29,84,90,21,15,78,30,21,42,43,58,35,40,40,68,74,41,41,65,94,82,38,68,34,68,64,49,26,49,54,39,19,60,70,45,71,47,67,39,76,45,39,40,54,78,50,50,75,66,40,50,51,44,36,53,54,49,50,28,63,72,69,58,69,40,90,58,50,79,47,76,74,66,77,93,79,86,80,87,80,89,83,88,85,83,89,82,86,85,90,81,84,85,79,88,72,63,93,45,99,44,76,68,28,50,52,49,51,54,51,50,51,54,53,46,64,68,43,46,66,55,54,52,48,54,52,52,50,55,46,40,76,75,24,43,86,38,50,68,60,30,53,51,53,50,53,54,50,52,51,52,52,47,52,53,48,46,73,75,70,57,50,69,69,58,48,49,52,50,52,54,46,49,65,60,57,50,54,57,55,53,53,51,18,46,55,53,43,58,48,51,51,49,56,47,56,39,50,54,48,54,51,52,53,52,52,53,49,55,52,46,27,53,52,25,21,74,33,25,35,39,48,69,58,30,61,59,49,41,54,61,50,48,54,56,50,48,55,46,50,53,36,41,76,72,62,68,44,52,74,69,54,40,55,53,51,49,53,49,52,52,52,41,36,54,54,23,14,54,49,28,44,53,70,66,45,93,43,51,66,34,37,48,45,30,54,52,45,54,52,50,46,38,71,69,58,47,79,81,48,46,85,59,50,70,68,57,53,54,49,49,50,53,52,50,57,49,50,35,51,51,51,51,52,47,55,53,50,52,50,52,49,50,40,56,49,50,59,48,51,54,53,53,21,44,50,34,13,47,76,69,61,42,68,42,65,58,98,87,40,67,76,48,60,66,65,39,25,76,60,65,32,62,69,53,25,51,53,49,54,52,51,41,54,43,27,36,52,29,23,67,62,45,59,65,50,71,71,42,30,68,66,57,48,50,53,53,52,63,73,44,63,63,61,91,86,46,90,61,38,70,54,38,47,51,29,40,52,52,35,51,53,51,52,50,51,47,57,48,36,42,70,75,27,33,22,48,40,38,50,71,54,37,70,76,44,48,62,30,49,53,44,26,74,75,66,37,64,68,32,40,53,53,34,35,50,50,35,48,55,47,34,49,70,34,68,46,53,77,51,65,57,37,73,56,29,64,72,56,46,47,63,59,50,74,77,50,66,96,81,68,51,73,67,54,52,55,54,49,53,55,52,32,39,76,69,48,47,93,48,24,65,58,51,52,50,50,54,29,56,74,70,67,31,65,72,53,42,58,50,47,51,56,49,53,71,69,71,65,88,69,97,65,77,52,75,67,55,60,48,48,56,55,53,44,57,56,43,26,60,54,45,56,62,52,52,51,47,58,55,46,49,54,50,50,50,50,52,51,49,52,52,49,56,57,46,74,73,44,59,50,103,80,70,45,80,66,78,82,79,78,82,85,76,88,66,80,81,53,72,66,59,52,49,50,43,69,74,39,62,88,49,36,66,62,44,12,73,74,55,39,84,64,42,36,60,55,53,51,51,50,53,54,47,50,54,52,48,52,48,52,49,61,58,50,64,74,74,61,84,88,70,55,73,73,62,59,51,66,77,67,66,80,83,81,85,81,83,84,83,83,84,86,82,82,85,78,84,89,83,80,89,80,91,133

Sequence (890 aa):
MPNRNSRSPGKLSRLDTAGQVSTKPGFAVDANAGVWRSLASDLRQTGRSLGRLADNALKRREQASIEAGKTQGFYDGYNADLGTNSEADGDTSTAAPMPEGLKVVDAGKGFTTIRHKDGSVVRYSGARNWRNNNPGNLEFGDFAKSHGAIGTDGRFAVFPDYETGRKAKASLLFESGSYKSKSIASAISRYAPASENNTKAYYSAIAEAVGVPASTPLGSLSKQQRTVMLDAMERMEGFRVGKTETLGTEQRQPTTAGTGRPGPSGPALALRKDKSLQGEAYQHAQNRAISRRLPLEVSQQLEALYDEHKEDPAALSKAFDEAESGVLERLNTLSGDPELLLLGRETFARKRRVYEKSARAEEDKRVRDGERADYDEVLKSSRTSLQRQAYLVGDDEEAGADLDVAMNENLANIEDALEAGLISPQLASKQQKVIFDTVTLARIDGVFDSLPGPDEKQAFVEGLKDEWKEGEGFLKDLSLEQVDGLDRKYSGAIRAERQQATADVKLQTKKMQRLLVDDLASIGETGVGLSIDGEELNFDQVKATLGEEAATDWQRKRQVQTATFDATAGLDLLPTDEILMKLDGLEPEPGSLGYVDQVAVLNATKAEAKRITKLRKEDPAEAVDQAFEDLKGLKQQAYDGDPVALEELIKGRLDAQASLDIPEAAQAVLTNGELGRILEGLPDEADKAEWMKLAKSFDQTFGPYSGDVMTQVFQSKGLHRDLVNAAKAYLKDWEGEGPSLSEQKAIGEKAEAATADQAMNGWAAMKMQQQSQYDDVIEANSKARDQRGRKVERPAPPEVLWPNIDAITALVSNPEKASDFDAAFGAGAADYFLQRHEASKQDLKAYLEAARHDEALSYEDWLKDQEPRKPKAATKPPKQKRDHRGRVRN

pLDDT: mean 72.54, std 21.16, range [23.06, 96.88]